Protein 2PN5 (pdb70)

Foldseek 3Di:
DKKWWFQEDEQFDKTKIKDAAQDPPDQKWWKWKFKDVHPDTDIDTDIGGHLWMDIDIDTHHNPDDFDWIKIWIATDDPDGDTDMGTHGYDDDQKAKAKDWQFQEAEQFAKIKMKMAIAGLLQWADPPDFFKWKFKADPVRDTQDIDGGFGDDRRMGIDMDGHHNDFHFDKMKIFIADPNHTRDIDIGGYDYLQQQDKDKDKDFPDAAAQVQQKTKIKIFIARLVGAAFWFKKWKWKDDVVVRDIWIDIDIAGRMDMDMTGHDPDDDPDQKDWIKMKIWTQTDFVRDIDIDIDTGMHGNDQKDWDKAWPFQAAQQADKTKIKIAIDGPVRAADWFQWWKKDWVLQRDIDTGTQHPRNIDIDIDGHHNPRAKTWIWTADPSGDIDIDIHGHADQQARKAKEKDFDDAFADFDKTKIKIFISWQFQWKKKFKDGSRGTPDMTIGGHPSHRIDIDIDTHYPSCPQWMKMKMWDATPQEIHIYIDIRHHPVLAFAKDKDWPPDADAAQAKTKIKMFTDAFKKKWKFKDFVSSCVVDVVDDDSVVVLVLSVFADDPDFDDVQRGNRMDMDDDPRYHYDGPDTDRRDMDGQHDPRMDMDMGHHHRDWTKMWMFMWIHDNRSHIGGYDGTDIHTYHAQKEKAWDDAQAAAAPWKFKTKMKIAGADPFKFKKKKKWACPPLFKDQFQDDSVDGIDIDIDIHGHRGIDMDITIIGTDDAAKDWGWMKMDTDVRPHIYIDTDTHGYDFQDPWAKAKFKFKDFFDDWDKDKDKDFDPVEDDPDFPFWFKKKWKAQDLCQLCLVCQPPFAPDDQQWLQSLCSQAQSLLLQQVLCVLVVFPPVVSNVSSLVSNSSSVSVNCLQQEPQLAGGGHSYWKHWLLSLLVVLLSLVSCCVRDVSRDPVSSVSSVVSSLVQADPQLAHATITFFQDCVQRPPPLPRLNVLLSSLLSQLVDPVSCVVPVVSNVSSLNNCVVSVVRPPALNSLLSNLLSCLSVVPPCNVVSLVSSQVQWDADPVQLAIWHDDLQTLLSLLSSLSSCLSVVVLVNSVNSLSVLQRQPGPSSAHNARSSRSSSSSSNSSSCSPRKDPWDFKKKWKDFDHDIDIDTDGGSSDRNDTDMGTDGSGGMIMIMMTTRTMMMIMMMIGTNDDADWDADQKDKDWDWDDDVRLFKTKIKIKMAGRADDPRFKFRKKKKKWAAWTQKAFRSDFKAPWDDPWDFSDWDADSRRGMIMTITRIGGGPITIIIGMIGRHIDMAPIRWTKMKMARRSNRVGITMDIDDGDGDDPQVRDDPPSRHDPYD

Solvent-accessible surface area: 59243 Å² total; per-residue (Å²): 0,2,0,0,0,1,27,49,3,50,35,104,64,87,7,5,0,0,0,0,1,29,15,78,147,83,78,84,3,31,1,37,0,77,1,75,138,121,68,12,123,55,66,82,179,12,48,1,163,111,47,103,27,110,74,7,73,3,114,7,48,136,120,11,76,64,38,126,16,81,0,16,0,36,16,71,195,79,34,112,14,108,32,77,1,106,6,73,37,48,67,97,59,28,41,16,12,6,1,13,7,19,37,40,2,64,30,54,26,49,0,29,0,0,0,0,0,0,22,50,64,24,53,21,12,103,233,29,160,38,4,79,0,15,0,53,4,39,100,164,16,15,6,50,78,36,68,97,3,144,28,160,18,2,6,24,69,24,62,7,79,1,0,90,74,10,17,78,25,79,0,44,0,14,0,57,10,163,64,99,102,36,22,58,36,43,5,58,0,87,82,133,63,72,34,59,6,58,4,87,18,97,46,60,82,56,5,23,26,134,74,56,7,1,52,0,8,0,40,0,37,51,63,127,41,73,29,2,48,2,65,0,113,1,31,0,47,14,95,131,87,190,80,106,37,143,93,113,37,64,1,57,2,39,2,60,13,62,3,163,16,131,132,21,75,10,143,59,59,100,59,79,1,34,1,66,0,24,0,44,3,71,39,24,97,44,72,31,80,89,117,39,114,4,25,1,36,69,32,46,21,105,15,90,15,80,67,95,14,82,39,1,44,39,35,75,60,3,125,10,12,0,48,0,17,64,36,91,41,72,66,0,124,49,28,64,9,76,0,59,0,84,65,48,229,55,107,38,101,54,71,3,58,105,89,0,34,8,157,8,114,1,89,0,66,136,64,18,117,60,0,19,0,58,0,59,11,165,78,49,16,109,34,106,57,76,1,81,66,20,92,47,80,104,32,4,38,4,79,19,72,82,95,25,92,6,100,94,106,116,76,0,83,0,47,0,14,2,26,49,134,6,98,28,0,0,18,1,2,5,4,75,36,23,2,33,52,11,10,32,42,145,5,134,131,79,34,121,62,72,1,87,19,103,6,51,124,116,5,28,18,38,1,24,0,0,0,1,4,32,4,53,92,14,0,2,35,40,72,24,69,0,44,0,98,63,44,28,6,97,12,78,8,53,34,46,180,139,139,15,94,19,45,160,120,9,74,0,37,6,49,11,43,72,54,0,11,0,1,0,2,9,23,30,89,63,50,21,121,137,30,124,142,112,98,43,16,31,122,43,0,22,68,37,42,83,20,93,198,204,142,117,130,50,5,13,102,20,13,2,2,4,9,59,6,38,122,107,20,102,80,56,98,152,148,42,23,3,31,87,77,28,44,0,13,240,102,14,44,102,150,38,104,35,94,0,39,100,43,61,25,32,14,49,0,2,0,1,0,0,8,77,107,77,0,2,0,28,5,207,142,15,28,90,22,82,0,74,21,42,7,52,7,24,20,60,31,6,62,9,0,8,80,38,0,0,0,16,1,38,0,10,0,13,0,27,52,83,44,98,68,108,0,61,0,22,3,69,11,23,73,69,25,4,45,1,8,59,102,85,74,114,45,134,43,10,72,20,66,49,50,0,37,43,91,38,2,15,42,12,21,1,5,0,46,6,65,99,79,37,111,3,19,1,89,0,105,2,25,15,51,186,38,142,45,89,30,52,23,101,80,58,0,81,7,57,29,47,13,107,35,126,33,88,8,37,3,108,19,6,36,9,102,105,134,111,139,82,81,8,94,28,81,1,74,111,32,145,153,90,90,6,78,73,18,132,11,40,0,26,1,7,4,22,4,2,12,13,0,8,118,26,4,70,99,5,27,51,33,13,25,8,0,0,0,0,7,0,7,80,0,12,0,1,8,11,0,0,39,17,8,137,73,78,44,9,162,32,107,126,5,42,77,58,0,26,66,37,0,82,37,3,2,7,9,0,2,18,0,52,17,133,67,0,0,0,0,6,12,91,112,40,112,3,3,1,2,0,0,0,13,0,0,10,12,0,21,28,0,66,151,49,6,102,10,10,25,59,68,17,2,77,95,0,7,84,34,2,27,91,84,18,74,204,62,0,60,0,51,89,17,30,31,46,2,1,54,44,0,4,17,53,158,74,66,4,5,4,2,0,0,9,0,0,4,5,2,11,69,14,109,94,2,94,79,112,24,63,127,7,12,130,61,0,10,71,16,0,37,107,39,18,67,66,6,108,38,9,1,2,0,0,0,1,0,7,0,0,16,50,52,49,26,138,51,76,135,94,0,6,78,51,0,49,119,62,22,101,93,42,77,144,128,96,15,60,39,0,103,27,99,11,39,22,3,0,0,0,0,0,0,4,0,2,8,87,38,125,73,62,116,89,0,79,28,0,0,36,22,0,0,46,54,8,43,28,14,0,0,0,61,12,0,3,24,0,7,4,0,2,34,0,0,3,78,0,8,47,125,25,40,26,93,187,12,72,8,54,0,46,0,109,33,185,195,55,47,103,136,20,143,2,112,44,95,102,14,11,97,80,99,48,79,20,80,2,117,123,24,155,152,6,66,0,44,3,16,8,39,0,9,0,0,2,0,2,4,0,65,24,39,50,91,23,86,72,104,80,57,33,0,68,0,68,35,100,106,46,158,42,78,46,101,84,48,8,58,0,60,0,25,1,4,2,76,33,96,149,119,43,135,88,1,13,0,0,0,0,22,0,13,6,3,6,6,2,35,10,27,136,117,5,24,42,94,78,44,186,113,17,67,35,60,54,62,46,62,49,90,42,11,18,2,0,0,0,0,3,25,20,0,2,56,38,128,0,12,0,0,0,19,0,35,19,51,24,86,0,0,80,8,71,30,0,20,0,22,0,22,1,2,23,37,71,112,25,30,0,25,44,52,14,85,19,108,132,15,79,19,64,106,4,17,66,173,145,10,44,32,109,134,44,126

Sequence (1283 aa):
LLVVGPKFIRANQEYTLVISNFNSQLSKVDLLLKLELSVLNVTKMVDVRRNMNRMINFNMPEDLTAGNYKITIDGQRGFSFHKEAELVYLSKSISGLIQVDKPVFKPGDTVNFRVIVLDTELKPPARVKSVYVTIRDPQRNVIRKWSTAKLYAGVFESDLQIAPTPMMLGVWNISVEVEGEELVSKTFEVKEYVLSTFDDVQVMMPSVIPLEEHQAVNLTIEANYHFGKPVQGVAKVELYLDDDKLKLKKELTVYGKGQVELRFDNFAMDADQQDVPVKVSFVEQYTNRTVVKQSQITVYRYAYRVELIKESPQFRPGLPFKCALQFTHHDGTPAKGISGKVEVSDVRFETTTTSDNDGLIKLELQPSEGTEQLSIHFNAVDGFFFYEDVNKVETVTDAYIKLELKSPIKRNKLMRFMVTCTERMTFFVYYVMSKGNIIDAGFMRPNKQPKYLLQLNATEKMIPRAKILIATVAGRTVVYDFADLAFQELRNNFDLSIDEQEIKPGRQIELSMSGRPGAYVGLAAYDKALLLFNKNHDLFWEDIGQVFDGFHENEFDIFHSLGLFARTLDDILFDSQESWLWKNVSIGRSGSRKLIEVVPDTTTSWYLTGFSIDPVYGLGIIKKPIQFTTVQPFYIVENLPYSIKRGEAVVLQQFTLFNNLGAEYIADVTLYNVANQTEFVGRPNTDLSYTKSVSVPPKVGVPISFLIKARKLGEMAVRVKASIMLGHETDALEKVIRVMPESLVQPRMDTRFFCFDDHKNQTFPINLDINKKADSGSTKIEFRLNPNLLTTVIKNLDHHLLGVPTGCGEQNMVKFVPNILVLDYLHAIGSKEQHLIDKATNLLRQGYQNQMRYRQTDGSFGLWETTNGSVFLTAFVGTSMQTAVKYISDIDAAMVEKALDWLASKQHFSGRFDKAGAEYHKEMQGGLRNGVALTSYVLMALLENDIAKAKHAEVIQKGMTYLSNQFGSINNAYDLSIATYAMMLNGHTMKEEALNKLIDMSFIDADKNERFWNTTNPIETTAYALLSFVMAEKYTDGIPVMNWLVNQRYVTGSFPSTQDTFVGLKALTKMAEKISPSRNDYTVQLKYKKSAKYFKINSEQIDVENFVDIPEDTKKLEINVGGIGFGLLEVVYQFNLNLVNFENRFQLDLEKQNTGSDYELRLKVCASYIPQLTDRRSNMALIEEVTLPSGYVVDRNPISEQTKVNPIQKTEIRYGGTSVVLYYDNMGSERRNCFTLTAYRRFKVALKRPAYVVVYDYYNTNLNAIKVYEVDKQNLCEICDEEDCPAECG

B-factor: mean 62.61, std 23.24, range [21.67, 152.73]

Nearest PDB structures (foldseek):
  2pn5-assembly1_A  TM=1.001E+00  e=0.000E+00  Anopheles gambiae
  4d94-assembly1_A  TM=1.000E+00  e=0.000E+00  Anopheles gambiae
  4lnv-assembly3_C  TM=9.456E-01  e=0.000E+00  Anopheles gambiae
  4lnv-assembly2_B  TM=9.441E-01  e=0.000E+00  Anopheles gambiae
  3cu7-assembly2_B  TM=6.531E-01  e=2.022E-69  Homo sapiens

InterPro domains:
  IPR001599 Alpha-2-macroglobulin [PF00207] (632-722)
  IPR001599 Alpha-2-macroglobulin [SM01360] (632-723)
  IPR002890 Macroglobulin domain [PF01835] (124-216)
  IPR008930 Terpenoid cyclases/protein prenyltransferase alpha-alpha toroid [SSF48239] (844-1126)
  IPR009048 Alpha-macroglobulin, receptor-binding [PF07677] (1228-1319)
  IPR009048 Alpha-macroglobulin, receptor-binding [SM01361] (1229-1318)
  IPR011625 Alpha-2-macroglobulin, bait region domain [PF07703] (439-556)
  IPR011625 Alpha-2-macroglobulin, bait region domain [SM01359] (425-557)
  IPR011626 Alpha-macroglobulin-like, TED domain [PF07678] (843-1121)
  IPR013783 Immunoglobulin-like fold [G3DSA:2.60.40.10] (327-418)
  IPR013783 Immunoglobulin-like fold [G3DSA:2.60.40.10] (686-791)
  IPR019742 Alpha-2-macroglobulin, conserved site [PS00477] (856-864)
  IPR036595 Alpha-macroglobulin, receptor-binding domain superfamily [G3DSA:2.60.40.690] (1194-1338)
  IPR036595 Alpha-macroglobulin, receptor-binding domain superfamily [SSF49410] (1196-1324)
  IPR040839 Macroglobulin domain MG4 [PF17789] (332-406)
  IPR041555 Macroglobulin domain MG3 [PF17791] (218-293)
  IPR041813 Alpha-2-macroglobulin, TED domain [cd02897] (845-1121)
  IPR047565 Alpha-macroglobulin-like, thiol-ester bond-forming region [SM01419] (848-877)
  IPR049135 TEP1, second CUB domain [PF21412] (1127-1186)
  IPR050473 Alpha-2-macroglobulin/Complement system [PTHR11412] (20-1335)

GO terms:
  GO:0005576 extracellular region (C, IDA)
  GO:0140546 defense response to symbiont (P, IDA)
  GO:0048023 positive regulation of melanin biosynthetic process (P, IDA)
  GO:0005515 protein binding (F, IPI)

Structure (mmCIF, N/CA/C/O backbone):
data_2PN5
#
_entry.id   2PN5
#
_cell.length_a   150.515
_cell.length_b   150.515
_cell.length_c   226.315
_cell.angle_alpha   90.00
_cell.angle_beta   90.00
_cell.angle_gamma   90.00
#
_symmetry.space_group_name_H-M   'P 43 21 2'
#
loop_
_entity.id
_entity.type
_entity.pdbx_description
1 polymer 'Thioester-containing protein I'
2 branched 2-acetamido-2-deoxy-beta-D-glucopyranose-(1-4)-2-acetamido-2-deoxy-beta-D-glucopyranose
3 non-polymer 2-acetamido-2-deoxy-beta-D-glucopyranose
4 non-polymer 'SODIUM ION'
5 water water
#
loop_
_atom_site.group_PDB
_atom_site.id
_atom_site.type_symbol
_atom_site.label_atom_id
_atom_site.label_alt_id
_atom_site.label_comp_id
_atom_site.label_asym_id
_atom_site.label_entity_id
_atom_site.label_seq_id
_atom_site.pdbx_PDB_ins_code
_atom_site.Cartn_x
_atom_site.Cartn_y
_atom_site.Cartn_z
_atom_site.occupancy
_atom_site.B_iso_or_equiv
_atom_site.auth_seq_id
_atom_site.auth_comp_id
_atom_site.auth_asym_id
_atom_site.auth_atom_id
_atom_site.pdbx_PDB_model_num
ATOM 1 N N . LEU A 1 1 ? 39.732 84.365 141.075 1.00 75.76 1 LEU A N 1
ATOM 2 C CA . LEU A 1 1 ? 40.214 82.957 140.993 1.00 75.41 1 LEU A CA 1
ATOM 3 C C . LEU A 1 1 ? 41.746 82.913 140.978 1.00 73.27 1 LEU A C 1
ATOM 4 O O . LEU A 1 1 ? 42.390 83.776 140.381 1.00 73.15 1 LEU A O 1
ATOM 9 N N . LEU A 1 2 ? 42.322 81.925 141.662 1.00 71.90 2 LEU A N 1
ATOM 10 C CA . LEU A 1 2 ? 43.775 81.730 141.674 1.00 70.04 2 LEU A CA 1
ATOM 11 C C . LEU A 1 2 ? 44.131 80.288 141.326 1.00 70.27 2 LEU A C 1
ATOM 12 O O . LEU A 1 2 ? 43.772 79.355 142.048 1.00 70.36 2 LEU A O 1
ATOM 17 N N . VAL A 1 3 ? 44.839 80.122 140.214 1.00 70.53 3 VAL A N 1
ATOM 18 C CA . VAL A 1 3 ? 45.175 78.800 139.701 1.00 71.23 3 VAL A CA 1
ATOM 19 C C . VAL A 1 3 ? 46.670 78.596 139.830 1.00 69.17 3 VAL A C 1
ATOM 20 O O . VAL A 1 3 ? 47.455 79.389 139.313 1.00 68.41 3 VAL A O 1
ATOM 24 N N . VAL A 1 4 ? 47.060 77.531 140.520 1.00 68.45 4 VAL A N 1
ATOM 25 C CA . VAL A 1 4 ? 48.470 77.227 140.717 1.00 66.65 4 VAL A CA 1
ATOM 26 C C . VAL A 1 4 ? 48.727 75.748 140.460 1.00 68.06 4 VAL A C 1
ATOM 27 O O . VAL A 1 4 ? 48.128 74.886 141.108 1.00 68.87 4 VAL A O 1
ATOM 31 N N . GLY A 1 5 ? 49.605 75.468 139.501 1.00 68.66 5 GLY A N 1
ATOM 32 C CA . GLY A 1 5 ? 50.115 74.119 139.275 1.00 70.21 5 GLY A CA 1
ATOM 33 C C . GLY A 1 5 ? 51.613 74.132 138.999 1.00 69.58 5 GLY A C 1
ATOM 34 O O . GLY A 1 5 ? 52.186 75.199 138.758 1.00 67.91 5 GLY A O 1
ATOM 35 N N . PRO A 1 6 ? 52.260 72.947 139.031 1.00 70.60 6 PRO A N 1
ATOM 36 C CA . PRO A 1 6 ? 53.676 72.827 138.666 1.00 70.35 6 PRO A CA 1
ATOM 37 C C . PRO A 1 6 ? 53.910 73.194 137.198 1.00 72.55 6 PRO A C 1
ATOM 38 O O . PRO A 1 6 ? 52.982 73.122 136.387 1.00 74.77 6 PRO A O 1
ATOM 42 N N . LYS A 1 7 ? 55.134 73.594 136.863 1.00 72.33 7 LYS A N 1
ATOM 43 C CA . LYS A 1 7 ? 55.446 73.982 135.490 1.00 74.72 7 LYS A CA 1
ATOM 44 C C . LYS A 1 7 ? 56.128 72.851 134.730 1.00 76.65 7 LYS A C 1
ATOM 45 O O . LYS A 1 7 ? 56.168 72.844 133.498 1.00 78.40 7 LYS A O 1
ATOM 51 N N . PHE A 1 8 ? 56.651 71.888 135.477 1.00 76.86 8 PHE A N 1
ATOM 52 C CA . PHE A 1 8 ? 57.460 70.832 134.896 1.00 78.80 8 PHE A CA 1
ATOM 53 C C . PHE A 1 8 ? 56.748 69.479 134.965 1.00 81.37 8 PHE A C 1
ATOM 54 O O . PHE A 1 8 ? 56.161 69.122 135.993 1.00 81.21 8 PHE A O 1
ATOM 62 N N . ILE A 1 9 ? 56.798 68.747 133.853 1.00 84.15 9 ILE A N 1
ATOM 63 C CA . ILE A 1 9 ? 56.056 67.500 133.686 1.00 87.35 9 ILE A CA 1
ATOM 64 C C . ILE A 1 9 ? 56.986 66.299 133.510 1.00 88.54 9 ILE A C 1
ATOM 65 O O . ILE A 1 9 ? 58.012 66.401 132.834 1.00 88.19 9 ILE A O 1
ATOM 70 N N . ARG A 1 10 ? 56.616 65.173 134.126 1.00 90.26 10 ARG A N 1
ATOM 71 C CA . ARG A 1 10 ? 57.368 63.917 133.996 1.00 92.09 10 ARG A CA 1
ATOM 72 C C . ARG A 1 10 ? 56.530 62.715 133.532 1.00 96.20 10 ARG A C 1
ATOM 73 O O . ARG A 1 10 ? 55.315 62.816 133.365 1.00 97.80 10 ARG A O 1
ATOM 81 N N . ALA A 1 11 ? 57.204 61.582 133.336 1.00 98.20 11 ALA A N 1
ATOM 82 C CA . ALA A 1 11 ? 56.613 60.390 132.722 1.00 102.59 11 ALA A CA 1
ATOM 83 C C . ALA A 1 11 ? 55.563 59.671 133.574 1.00 104.51 11 ALA A C 1
ATOM 84 O O . ALA A 1 11 ? 54.608 59.109 133.032 1.00 107.96 11 ALA A O 1
ATOM 86 N N . ASN A 1 12 ? 55.735 59.676 134.894 1.00 102.57 12 ASN A N 1
ATOM 87 C CA . ASN A 1 12 ? 54.810 58.949 135.770 1.00 104.38 12 ASN A CA 1
ATOM 88 C C . ASN A 1 12 ? 54.213 59.756 136.912 1.00 101.98 12 ASN A C 1
ATOM 89 O O . ASN A 1 12 ? 53.113 59.446 137.375 1.00 103.67 12 ASN A O 1
ATOM 94 N N . GLN A 1 13 ? 54.937 60.782 137.361 1.00 98.25 13 GLN A N 1
ATOM 95 C CA . GLN A 1 13 ? 54.492 61.632 138.467 1.00 95.78 13 GLN A CA 1
ATOM 96 C C . GLN A 1 13 ? 53.062 62.138 138.269 1.00 96.36 13 GLN A C 1
ATOM 97 O O . GLN A 1 13 ? 52.675 62.514 137.159 1.00 97.43 13 GLN A O 1
ATOM 103 N N . GLU A 1 14 ? 52.281 62.125 139.349 1.00 95.62 14 GLU A N 1
ATOM 104 C CA . GLU A 1 14 ? 50.952 62.730 139.343 1.00 95.63 14 GLU A CA 1
ATOM 105 C C . GLU A 1 14 ? 51.054 64.252 139.317 1.00 92.02 14 GLU A C 1
ATOM 106 O O . GLU A 1 14 ? 51.741 64.855 140.148 1.00 89.19 14 GLU A O 1
ATOM 112 N N . TYR A 1 15 ? 50.392 64.862 138.337 1.00 92.04 15 TYR A N 1
ATOM 113 C CA . TYR A 1 15 ? 50.376 66.314 138.208 1.00 88.78 15 TYR A CA 1
ATOM 114 C C . TYR A 1 15 ? 49.169 66.871 138.946 1.00 88.04 15 TYR A C 1
ATOM 115 O O . TYR A 1 15 ? 48.024 66.575 138.597 1.00 90.48 15 TYR A O 1
ATOM 124 N N . THR A 1 16 ? 49.434 67.678 139.967 1.00 84.50 16 THR A N 1
ATOM 125 C CA . THR A 1 16 ? 48.373 68.212 140.808 1.00 83.56 16 THR A CA 1
ATOM 126 C C . THR A 1 16 ? 48.166 69.705 140.591 1.00 81.41 16 THR A C 1
ATOM 127 O O . THR A 1 16 ? 49.007 70.519 140.971 1.00 78.79 16 THR A O 1
ATOM 131 N N . LEU A 1 17 ? 47.039 70.053 139.982 1.00 82.44 17 LEU A N 1
ATOM 132 C CA . LEU A 1 17 ? 46.642 71.445 139.864 1.00 80.83 17 LEU A CA 1
ATOM 133 C C . LEU A 1 17 ? 45.808 71.843 141.066 1.00 79.93 17 LEU A C 1
ATOM 134 O O . LEU A 1 17 ? 45.016 71.052 141.578 1.00 81.27 17 LEU A O 1
ATOM 139 N N . VAL A 1 18 ? 46.002 73.075 141.519 1.00 77.57 18 VAL A N 1
ATOM 140 C CA . VAL A 1 18 ? 45.185 73.637 142.586 1.00 76.73 18 VAL A CA 1
ATOM 141 C C . VAL A 1 18 ? 44.517 74.909 142.073 1.00 77.17 18 VAL A C 1
ATOM 142 O O . VAL A 1 18 ? 45.177 75.800 141.521 1.00 76.23 18 VAL A O 1
ATOM 146 N N . ILE A 1 19 ? 43.202 74.966 142.237 1.00 78.79 19 ILE A N 1
ATOM 147 C CA . ILE A 1 19 ? 42.418 76.136 141.876 1.00 79.56 19 ILE A CA 1
ATOM 148 C C . ILE A 1 19 ? 41.769 76.654 143.151 1.00 78.90 19 ILE A C 1
ATOM 149 O O . ILE A 1 19 ? 41.120 75.892 143.858 1.00 79.65 19 ILE A O 1
ATOM 154 N N . SER A 1 20 ? 41.948 77.939 143.447 1.00 77.75 20 SER A N 1
ATOM 155 C CA . SER A 1 20 ? 41.356 78.537 144.642 1.00 77.41 20 SER A CA 1
ATOM 156 C C . SER A 1 20 ? 40.325 79.591 144.270 1.00 79.00 20 SER A C 1
ATOM 157 O O . SER A 1 20 ? 40.629 80.533 143.539 1.00 78.83 20 SER A O 1
ATOM 160 N N . ASN A 1 21 ? 39.104 79.415 144.774 1.00 80.91 21 ASN A N 1
ATOM 161 C CA . ASN A 1 21 ? 37.995 80.322 144.480 1.00 82.87 21 ASN A CA 1
ATOM 162 C C . ASN A 1 21 ? 37.683 81.230 145.658 1.00 82.15 21 ASN A C 1
ATOM 163 O O . ASN A 1 21 ? 37.085 80.806 146.645 1.00 82.50 21 ASN A O 1
ATOM 168 N N . PHE A 1 22 ? 38.095 82.485 145.540 1.00 81.86 22 PHE A N 1
ATOM 169 C CA . PHE A 1 22 ? 37.897 83.474 146.591 1.00 81.65 22 PHE A CA 1
ATOM 170 C C . PHE A 1 22 ? 36.888 84.524 146.156 1.00 84.12 22 PHE A C 1
ATOM 171 O O . PHE A 1 22 ? 36.689 85.526 146.846 1.00 83.65 22 PHE A O 1
ATOM 179 N N . ASN A 1 23 ? 36.268 84.291 145.000 1.00 87.34 23 ASN A N 1
ATOM 180 C CA . ASN A 1 23 ? 35.203 85.150 144.482 1.00 90.50 23 ASN A CA 1
ATOM 181 C C . ASN A 1 23 ? 33.917 85.001 145.277 1.00 92.26 23 ASN A C 1
ATOM 182 O O . ASN A 1 23 ? 33.424 83.888 145.460 1.00 93.17 23 ASN A O 1
ATOM 187 N N . SER A 1 24 ? 33.379 86.128 145.734 1.00 93.36 24 SER A N 1
ATOM 188 C CA . SER A 1 24 ? 32.200 86.138 146.605 1.00 95.23 24 SER A CA 1
ATOM 189 C C . SER A 1 24 ? 30.877 86.409 145.870 1.00 98.52 24 SER A C 1
ATOM 190 O O . SER A 1 24 ? 29.809 86.417 146.489 1.00 99.80 24 SER A O 1
ATOM 193 N N . GLN A 1 25 ? 30.950 86.617 144.555 1.00 100.37 25 GLN A N 1
ATOM 194 C CA . GLN A 1 25 ? 29.754 86.873 143.750 1.00 103.98 25 GLN A CA 1
ATOM 195 C C . GLN A 1 25 ? 28.892 85.612 143.666 1.00 105.99 25 GLN A C 1
ATOM 196 O O . GLN A 1 25 ? 27.835 85.531 144.302 1.00 107.30 25 GLN A O 1
ATOM 202 N N . LEU A 1 26 ? 29.362 84.628 142.899 1.00 106.42 26 LEU A N 1
ATOM 203 C CA . LEU A 1 26 ? 28.661 83.355 142.729 1.00 108.40 26 LEU A CA 1
ATOM 204 C C . LEU A 1 26 ? 28.810 82.437 143.944 1.00 106.71 26 LEU A C 1
ATOM 205 O O . LEU A 1 26 ? 29.608 82.707 144.852 1.00 103.86 26 LEU A O 1
ATOM 210 N N . SER A 1 27 ? 28.028 81.359 143.953 1.00 108.63 27 SER A N 1
ATOM 211 C CA . SER A 1 27 ? 28.131 80.327 144.984 1.00 107.54 27 SER A CA 1
ATOM 212 C C . SER A 1 27 ? 29.087 79.215 144.552 1.00 106.72 27 SER A C 1
ATOM 213 O O . SER A 1 27 ? 29.653 78.512 145.393 1.00 105.00 27 SER A O 1
ATOM 216 N N . LYS A 1 28 ? 29.243 79.059 143.239 1.00 108.00 28 LYS A N 1
ATOM 217 C CA . LYS A 1 28 ? 30.193 78.111 142.662 1.00 107.46 28 LYS A CA 1
ATOM 218 C C . LYS A 1 28 ? 30.678 78.617 141.305 1.00 107.96 28 LYS A C 1
ATOM 219 O O . LYS A 1 28 ? 30.024 79.457 140.686 1.00 109.85 28 LYS A O 1
ATOM 225 N N . VAL A 1 29 ? 31.828 78.116 140.860 1.00 106.41 29 VAL A N 1
ATOM 226 C CA . VAL A 1 29 ? 32.367 78.444 139.539 1.00 106.92 29 VAL A CA 1
ATOM 227 C C . VAL A 1 29 ? 32.601 77.152 138.751 1.00 108.59 29 VAL A C 1
ATOM 228 O O . VAL A 1 29 ? 33.039 76.143 139.312 1.00 107.65 29 VAL A O 1
ATOM 232 N N . ASP A 1 30 ? 32.286 77.189 137.457 1.00 111.19 30 ASP A N 1
ATOM 233 C CA . ASP A 1 30 ? 32.455 76.042 136.570 1.00 113.30 30 ASP A CA 1
ATOM 234 C C . ASP A 1 30 ? 33.624 76.266 135.619 1.00 112.23 30 ASP A C 1
ATOM 235 O O . ASP A 1 30 ? 33.793 77.362 135.085 1.00 112.01 30 ASP A O 1
ATOM 240 N N . LEU A 1 31 ? 34.433 75.229 135.415 1.00 111.72 31 LEU A N 1
ATOM 241 C CA . LEU A 1 31 ? 35.669 75.363 134.644 1.00 110.35 31 LEU A CA 1
ATOM 242 C C . LEU A 1 31 ? 35.944 74.186 133.713 1.00 112.78 31 LEU A C 1
ATOM 243 O O . LEU A 1 31 ? 35.633 73.036 134.029 1.00 114.02 31 LEU A O 1
ATOM 248 N N . LEU A 1 32 ? 36.531 74.498 132.561 1.00 113.63 32 LEU A N 1
ATOM 249 C CA . LEU A 1 32 ? 37.006 73.498 131.614 1.00 115.76 32 LEU A CA 1
ATOM 250 C C . LEU A 1 32 ? 38.525 73.472 131.690 1.00 112.67 32 LEU A C 1
ATOM 251 O O . LEU A 1 32 ? 39.170 74.522 131.677 1.00 110.23 32 LEU A O 1
ATOM 256 N N . LEU A 1 33 ? 39.091 72.272 131.776 1.00 113.03 33 LEU A N 1
ATOM 257 C CA . LEU A 1 33 ? 40.530 72.117 131.979 1.00 110.43 33 LEU A CA 1
ATOM 258 C C . LEU A 1 33 ? 41.195 71.284 130.884 1.00 112.79 33 LEU A C 1
ATOM 259 O O . LEU A 1 33 ? 41.344 70.068 131.020 1.00 114.03 33 LEU A O 1
ATOM 264 N N . LYS A 1 34 ? 41.590 71.944 129.799 1.00 113.88 34 LYS A N 1
ATOM 265 C CA . LYS A 1 34 ? 42.311 71.282 128.717 1.00 115.96 34 LYS A CA 1
ATOM 266 C C . LYS A 1 34 ? 43.791 71.146 129.062 1.00 112.73 34 LYS A C 1
ATOM 267 O O . LYS A 1 34 ? 44.428 72.115 129.477 1.00 109.62 34 LYS A O 1
ATOM 273 N N . LEU A 1 35 ? 44.326 69.939 128.897 1.00 113.81 35 LEU A N 1
ATOM 274 C CA . LEU A 1 35 ? 45.754 69.686 129.094 1.00 111.26 35 LEU A CA 1
ATOM 275 C C . LEU A 1 35 ? 46.306 68.969 127.862 1.00 114.06 35 LEU A C 1
ATOM 276 O O . LEU A 1 35 ? 46.064 67.773 127.666 1.00 116.68 35 LEU A O 1
ATOM 281 N N . GLU A 1 36 ? 47.041 69.711 127.035 1.00 113.72 36 GLU A N 1
ATOM 282 C CA . GLU A 1 36 ? 47.454 69.226 125.716 1.00 116.78 36 GLU A CA 1
ATOM 283 C C . GLU A 1 36 ? 48.951 69.395 125.491 1.00 114.47 36 GLU A C 1
ATOM 284 O O . GLU A 1 36 ? 49.764 68.866 126.247 1.00 112.12 36 GLU A O 1
ATOM 290 N N . LEU A 1 43 ? 53.429 68.457 120.507 1.00 132.12 43 LEU A N 1
ATOM 291 C CA . LEU A 1 43 ? 52.901 67.325 119.748 1.00 136.54 43 LEU A CA 1
ATOM 292 C C . LEU A 1 43 ? 51.618 66.771 120.384 1.00 137.83 43 LEU A C 1
ATOM 293 O O . LEU A 1 43 ? 51.333 67.033 121.559 1.00 134.79 43 LEU A O 1
ATOM 298 N N . SER A 1 44 ? 50.852 66.008 119.602 1.00 142.45 44 SER A N 1
ATOM 299 C CA . SER A 1 44 ? 49.538 65.498 120.030 1.00 144.49 44 SER A CA 1
ATOM 300 C C . SER A 1 44 ? 49.604 64.142 120.751 1.00 144.72 44 SER A C 1
ATOM 301 O O . SER A 1 44 ? 49.020 63.150 120.297 1.00 148.78 44 SER A O 1
ATOM 304 N N . VAL A 1 45 ? 50.305 64.121 121.886 1.00 140.44 45 VAL A N 1
ATOM 305 C CA . VAL A 1 45 ? 50.516 62.896 122.672 1.00 140.16 45 VAL A CA 1
ATOM 306 C C . VAL A 1 45 ? 49.620 62.847 123.923 1.00 138.53 45 VAL A C 1
ATOM 307 O O . VAL A 1 45 ? 49.183 61.770 124.341 1.00 140.48 45 VAL A O 1
ATOM 311 N N . LEU A 1 46 ? 49.352 64.012 124.509 1.00 135.03 46 LEU A N 1
ATOM 312 C CA . LEU A 1 46 ? 48.380 64.126 125.597 1.00 133.59 46 LEU A CA 1
ATOM 313 C C . LEU A 1 46 ? 47.103 64.819 125.145 1.00 135.36 46 LEU A C 1
ATOM 314 O O . LEU A 1 46 ? 47.150 65.792 124.392 1.00 135.41 46 LEU A O 1
ATOM 319 N N . ASN A 1 47 ? 45.966 64.316 125.619 1.00 136.81 47 ASN A N 1
ATOM 320 C CA . ASN A 1 47 ? 44.670 64.905 125.304 1.00 138.62 47 ASN A CA 1
ATOM 321 C C . ASN A 1 47 ? 43.660 64.657 126.419 1.00 138.09 47 ASN A C 1
ATOM 322 O O . ASN A 1 47 ? 42.661 63.962 126.228 1.00 141.82 47 ASN A O 1
ATOM 327 N N . VAL A 1 48 ? 43.932 65.237 127.586 1.00 133.48 48 VAL A N 1
ATOM 328 C CA . VAL A 1 48 ? 43.097 65.033 128.771 1.00 132.49 48 VAL A CA 1
ATOM 329 C C . VAL A 1 48 ? 42.320 66.303 129.138 1.00 130.67 48 VAL A C 1
ATOM 330 O O . VAL A 1 48 ? 42.899 67.387 129.258 1.00 127.40 48 VAL A O 1
ATOM 334 N N . THR A 1 49 ? 41.007 66.148 129.306 1.00 132.81 49 THR A N 1
ATOM 335 C CA . THR A 1 49 ? 40.111 67.247 129.671 1.00 131.60 49 THR A CA 1
ATOM 336 C C . THR A 1 49 ? 39.233 66.842 130.856 1.00 131.28 49 THR A C 1
ATOM 337 O O . THR A 1 49 ? 38.874 65.671 130.995 1.00 133.80 49 THR A O 1
ATOM 341 N N . LYS A 1 50 ? 38.894 67.812 131.704 1.00 128.27 50 LYS A N 1
ATOM 342 C CA . LYS A 1 50 ? 38.051 67.567 132.875 1.00 127.77 50 LYS A CA 1
ATOM 343 C C . LYS A 1 50 ? 37.075 68.711 133.155 1.00 127.13 50 LYS A C 1
ATOM 344 O O . LYS A 1 50 ? 37.484 69.851 133.383 1.00 124.03 50 LYS A O 1
ATOM 350 N N . MET A 1 51 ? 35.783 68.392 133.125 1.00 130.16 51 MET A N 1
ATOM 351 C CA . MET A 1 51 ? 34.730 69.332 133.511 1.00 129.89 51 MET A CA 1
ATOM 352 C C . MET A 1 51 ? 34.660 69.416 135.037 1.00 126.50 51 MET A C 1
ATOM 353 O O . MET A 1 51 ? 34.223 68.477 135.703 1.00 127.67 51 MET A O 1
ATOM 358 N N . VAL A 1 52 ? 35.100 70.544 135.587 1.00 122.37 52 VAL A N 1
ATOM 359 C CA . VAL A 1 52 ? 35.349 70.641 137.026 1.00 118.69 52 VAL A CA 1
ATOM 360 C C . VAL A 1 52 ? 34.582 71.754 137.737 1.00 117.21 52 VAL A C 1
ATOM 361 O O . VAL A 1 52 ? 34.366 72.833 137.184 1.00 117.03 52 VAL A O 1
ATOM 365 N N . ASP A 1 53 ? 34.188 71.463 138.975 1.00 116.14 53 ASP A N 1
ATOM 366 C CA . ASP A 1 53 ? 33.379 72.345 139.807 1.00 115.10 53 ASP A CA 1
ATOM 367 C C . ASP A 1 53 ? 34.192 72.836 141.012 1.00 110.86 53 ASP A C 1
ATOM 368 O O . ASP A 1 53 ? 34.836 72.036 141.695 1.00 109.70 53 ASP A O 1
ATOM 373 N N . VAL A 1 54 ? 34.172 74.147 141.262 1.00 108.68 54 VAL A N 1
ATOM 374 C CA . VAL A 1 54 ? 34.826 74.719 142.451 1.00 104.93 54 VAL A CA 1
ATOM 375 C C . VAL A 1 54 ? 33.900 75.683 143.197 1.00 104.58 54 VAL A C 1
ATOM 376 O O . VAL A 1 54 ? 33.450 76.688 142.644 1.00 105.03 54 VAL A O 1
ATOM 380 N N . ARG A 1 55 ? 33.635 75.367 144.461 1.00 103.82 55 ARG A N 1
ATOM 381 C CA . ARG A 1 55 ? 32.725 76.152 145.290 1.00 103.82 55 ARG A CA 1
ATOM 382 C C . ARG A 1 55 ? 33.400 77.392 145.862 1.00 100.66 55 ARG A C 1
ATOM 383 O O . ARG A 1 55 ? 34.626 77.448 145.955 1.00 98.34 55 ARG A O 1
ATOM 391 N N . ARG A 1 56 ? 32.592 78.383 146.237 1.00 100.82 56 ARG A N 1
ATOM 392 C CA . ARG A 1 56 ? 33.103 79.635 146.790 1.00 98.51 56 ARG A CA 1
ATOM 393 C C . ARG A 1 56 ? 33.781 79.410 148.139 1.00 95.84 56 ARG A C 1
ATOM 394 O O . ARG A 1 56 ? 33.422 78.495 148.881 1.00 96.30 56 ARG A O 1
ATOM 402 N N . ASN A 1 57 ? 34.775 80.244 148.432 1.00 93.18 57 ASN A N 1
ATOM 403 C CA . ASN A 1 57 ? 35.558 80.150 149.660 1.00 90.60 57 ASN A CA 1
ATOM 404 C C . ASN A 1 57 ? 36.162 78.764 149.889 1.00 90.26 57 ASN A C 1
ATOM 405 O O . ASN A 1 57 ? 36.233 78.288 151.026 1.00 89.86 57 ASN A O 1
ATOM 410 N N . MET A 1 58 ? 36.590 78.125 148.799 1.00 90.57 58 MET A N 1
ATOM 411 C CA . MET A 1 58 ? 37.222 76.804 148.843 1.00 90.50 58 MET A CA 1
ATOM 412 C C . MET A 1 58 ? 38.241 76.647 147.722 1.00 89.65 58 MET A C 1
ATOM 413 O O . MET A 1 58 ? 38.275 77.450 146.786 1.00 89.67 58 MET A O 1
ATOM 418 N N . ASN A 1 59 ? 39.070 75.611 147.820 1.00 88.88 59 ASN A N 1
ATOM 419 C CA . ASN A 1 59 ? 39.864 75.186 146.672 1.00 88.78 59 ASN A CA 1
ATOM 420 C C . ASN A 1 59 ? 39.730 73.709 146.320 1.00 90.68 59 ASN A C 1
ATOM 421 O O . ASN A 1 59 ? 39.579 72.859 147.197 1.00 91.29 59 ASN A O 1
ATOM 426 N N . ARG A 1 60 ? 39.750 73.421 145.025 1.00 92.03 60 ARG A N 1
ATOM 427 C CA . ARG A 1 60 ? 39.796 72.051 144.539 1.00 93.99 60 ARG A CA 1
ATOM 428 C C . ARG A 1 60 ? 41.214 71.661 144.165 1.00 92.35 60 ARG A C 1
ATOM 429 O O . ARG A 1 60 ? 42.017 72.502 143.763 1.00 90.52 60 ARG A O 1
ATOM 437 N N . MET A 1 61 ? 41.514 70.377 144.309 1.00 93.20 61 MET A N 1
ATOM 438 C CA . MET A 1 61 ? 42.775 69.819 143.857 1.00 92.20 61 MET A CA 1
ATOM 439 C C . MET A 1 61 ? 42.463 68.770 142.805 1.00 95.31 61 MET A C 1
ATOM 440 O O . MET A 1 61 ? 41.724 67.821 143.067 1.00 97.64 61 MET A O 1
ATOM 445 N N . ILE A 1 62 ? 43.009 68.959 141.608 1.00 95.59 62 ILE A N 1
ATOM 446 C CA . ILE A 1 62 ? 42.751 68.057 140.495 1.00 98.86 62 ILE A CA 1
ATOM 447 C C . ILE A 1 62 ? 44.015 67.299 140.114 1.00 98.66 62 ILE A C 1
ATOM 448 O O . ILE A 1 62 ? 45.018 67.903 139.731 1.00 96.62 62 ILE A O 1
ATOM 453 N N . ASN A 1 63 ? 43.957 65.973 140.222 1.00 101.17 63 ASN A N 1
ATOM 454 C CA . ASN A 1 63 ? 45.104 65.122 139.912 1.00 101.58 63 ASN A CA 1
ATOM 455 C C . ASN A 1 63 ? 45.112 64.627 138.471 1.00 104.54 63 ASN A C 1
ATOM 456 O O . ASN A 1 63 ? 44.062 64.318 137.901 1.00 107.65 63 ASN A O 1
ATOM 461 N N . PHE A 1 64 ? 46.310 64.559 137.896 1.00 103.74 64 PHE A N 1
ATOM 462 C CA . PHE A 1 64 ? 46.506 64.081 136.534 1.00 106.47 64 PHE A CA 1
ATOM 463 C C . PHE A 1 64 ? 47.561 62.983 136.504 1.00 107.21 64 PHE A C 1
ATOM 464 O O . PHE A 1 64 ? 48.681 63.183 136.976 1.00 104.53 64 PHE A O 1
ATOM 472 N N . ASN A 1 65 ? 47.196 61.828 135.954 1.00 111.25 65 ASN A N 1
ATOM 473 C CA . ASN A 1 65 ? 48.131 60.720 135.777 1.00 112.68 65 ASN A CA 1
ATOM 474 C C . ASN A 1 65 ? 48.852 60.842 134.441 1.00 113.47 65 ASN A C 1
ATOM 475 O O . ASN A 1 65 ? 48.236 60.705 133.382 1.00 116.61 65 ASN A O 1
ATOM 480 N N . MET A 1 66 ? 50.154 61.107 134.490 1.00 110.93 66 MET A N 1
ATOM 481 C CA . MET A 1 66 ? 50.954 61.215 133.276 1.00 111.60 66 MET A CA 1
ATOM 482 C C . MET A 1 66 ? 51.294 59.822 132.755 1.00 115.11 66 MET A C 1
ATOM 483 O O . MET A 1 66 ? 51.825 59.002 133.508 1.00 115.02 66 MET A O 1
ATOM 488 N N . PRO A 1 67 ? 50.983 59.549 131.467 1.00 118.57 67 PRO A N 1
ATOM 489 C CA . PRO A 1 67 ? 51.229 58.234 130.872 1.00 122.29 67 PRO A CA 1
ATOM 490 C C . PRO A 1 67 ? 52.720 57.985 130.689 1.00 120.90 67 PRO A C 1
ATOM 491 O O . PRO A 1 67 ? 53.465 58.909 130.350 1.00 118.15 67 PRO A O 1
ATOM 495 N N . GLU A 1 68 ? 53.140 56.744 130.914 1.00 122.95 68 GLU A N 1
ATOM 496 C CA . GLU A 1 68 ? 54.560 56.395 130.938 1.00 121.74 68 GLU A CA 1
ATOM 497 C C . GLU A 1 68 ? 55.307 56.788 129.657 1.00 121.80 68 GLU A C 1
ATOM 498 O O . GLU A 1 68 ? 56.420 57.314 129.727 1.00 118.75 68 GLU A O 1
ATOM 504 N N . ASP A 1 69 ? 54.690 56.536 128.501 1.00 125.37 69 ASP A N 1
ATOM 505 C CA . ASP A 1 69 ? 55.316 56.816 127.204 1.00 126.09 69 ASP A CA 1
ATOM 506 C C . ASP A 1 69 ? 55.142 58.273 126.755 1.00 123.70 69 ASP A C 1
ATOM 507 O O . ASP A 1 69 ? 54.466 58.563 125.765 1.00 126.16 69 ASP A O 1
ATOM 512 N N . LEU A 1 70 ? 55.760 59.183 127.503 1.00 119.06 70 LEU A N 1
ATOM 513 C CA . LEU A 1 70 ? 55.788 60.595 127.138 1.00 116.60 70 LEU A CA 1
ATOM 514 C C . LEU A 1 70 ? 57.145 60.974 126.577 1.00 114.74 70 LEU A C 1
ATOM 515 O O . LEU A 1 70 ? 58.166 60.868 127.262 1.00 112.11 70 LEU A O 1
ATOM 520 N N . THR A 1 71 ? 57.140 61.411 125.322 1.00 116.23 71 THR A N 1
ATOM 521 C CA . THR A 1 71 ? 58.339 61.910 124.652 1.00 114.76 71 THR A CA 1
ATOM 522 C C . THR A 1 71 ? 58.412 63.440 124.771 1.00 111.33 71 THR A C 1
ATOM 523 O O . THR A 1 71 ? 57.471 64.074 125.259 1.00 110.48 71 THR A O 1
ATOM 527 N N . ALA A 1 72 ? 59.533 64.022 124.346 1.00 109.27 72 ALA A N 1
ATOM 528 C CA . ALA A 1 72 ? 59.666 65.476 124.259 1.00 106.63 72 ALA A CA 1
ATOM 529 C C . ALA A 1 72 ? 58.642 66.056 123.282 1.00 109.02 72 ALA A C 1
ATOM 530 O O . ALA A 1 72 ? 58.246 65.392 122.318 1.00 112.79 72 ALA A O 1
ATOM 532 N N . GLY A 1 73 ? 58.207 67.288 123.536 1.00 106.92 73 GLY A N 1
ATOM 533 C CA . GLY A 1 73 ? 57.221 67.943 122.678 1.00 108.81 73 GLY A CA 1
ATOM 534 C C . GLY A 1 73 ? 56.771 69.288 123.203 1.00 106.13 73 GLY A C 1
ATOM 535 O O . GLY A 1 73 ? 57.501 69.951 123.943 1.00 102.67 73 GLY A O 1
ATOM 536 N N . ASN A 1 74 ? 55.569 69.693 122.804 1.00 107.85 74 ASN A N 1
ATOM 537 C CA . ASN A 1 74 ? 54.970 70.935 123.278 1.00 105.82 74 ASN A CA 1
ATOM 538 C C . ASN A 1 74 ? 53.749 70.666 124.140 1.00 105.57 74 ASN A C 1
ATOM 539 O O . ASN A 1 74 ? 52.771 70.063 123.683 1.00 108.80 74 ASN A O 1
ATOM 544 N N . TYR A 1 75 ? 53.816 71.115 125.389 1.00 101.77 75 TYR A N 1
ATOM 545 C CA . TYR A 1 75 ? 52.763 70.843 126.362 1.00 100.98 75 TYR A CA 1
ATOM 546 C C . TYR A 1 75 ? 52.133 72.119 126.904 1.00 99.28 75 TYR A C 1
ATOM 547 O O . TYR A 1 75 ? 52.812 73.130 127.101 1.00 96.69 75 TYR A O 1
ATOM 556 N N . LYS A 1 76 ? 50.826 72.055 127.142 1.00 100.76 76 LYS A N 1
ATOM 557 C CA . LYS A 1 76 ? 50.040 73.221 127.532 1.00 100.00 76 LYS A CA 1
ATOM 558 C C . LYS A 1 76 ? 48.991 72.847 128.579 1.00 99.57 76 LYS A C 1
ATOM 559 O O . LYS A 1 76 ? 48.633 71.678 128.721 1.00 101.23 76 LYS A O 1
ATOM 565 N N . ILE A 1 77 ? 48.512 73.839 129.321 1.00 97.61 77 ILE A N 1
ATOM 566 C CA . ILE A 1 77 ? 47.323 73.669 130.158 1.00 97.69 77 ILE A CA 1
ATOM 567 C C . ILE A 1 77 ? 46.406 74.886 130.036 1.00 98.24 77 ILE A C 1
ATOM 568 O O . ILE A 1 77 ? 46.859 76.029 130.116 1.00 96.64 77 ILE A O 1
ATOM 573 N N . THR A 1 78 ? 45.121 74.627 129.829 1.00 100.70 78 THR A N 1
ATOM 574 C CA . THR A 1 78 ? 44.162 75.681 129.549 1.00 101.88 78 THR A CA 1
ATOM 575 C C . THR A 1 78 ? 43.020 75.633 130.554 1.00 101.78 78 THR A C 1
ATOM 576 O O . THR A 1 78 ? 42.441 74.571 130.797 1.00 103.20 78 THR A O 1
ATOM 580 N N . ILE A 1 79 ? 42.706 76.788 131.137 1.00 100.21 79 ILE A N 1
ATOM 581 C CA . ILE A 1 79 ? 41.629 76.900 132.124 1.00 100.00 79 ILE A CA 1
ATOM 582 C C . ILE A 1 79 ? 40.589 77.923 131.663 1.00 102.18 79 ILE A C 1
ATOM 583 O O . ILE A 1 79 ? 40.838 79.133 131.665 1.00 100.93 79 ILE A O 1
ATOM 588 N N . ASP A 1 80 ? 39.426 77.418 131.263 1.00 105.70 80 ASP A N 1
ATOM 589 C CA . ASP A 1 80 ? 38.355 78.258 130.737 1.00 108.55 80 ASP A CA 1
ATOM 590 C C . ASP A 1 80 ? 37.146 78.287 131.656 1.00 109.12 80 ASP A C 1
ATOM 591 O O . ASP A 1 80 ? 36.638 77.242 132.060 1.00 110.06 80 ASP A O 1
ATOM 596 N N . GLY A 1 81 ? 36.695 79.496 131.978 1.00 108.90 81 GLY A N 1
ATOM 597 C CA . GLY A 1 81 ? 35.507 79.690 132.801 1.00 109.81 81 GLY A CA 1
ATOM 598 C C . GLY A 1 81 ? 34.255 79.458 131.988 1.00 114.56 81 GLY A C 1
ATOM 599 O O . GLY A 1 81 ? 33.935 80.238 131.091 1.00 116.85 81 GLY A O 1
ATOM 600 N N . GLN A 1 82 ? 33.552 78.373 132.293 1.00 116.43 82 GLN A N 1
ATOM 601 C CA . GLN A 1 82 ? 32.322 78.038 131.584 1.00 121.21 82 GLN A CA 1
ATOM 602 C C . GLN A 1 82 ? 31.099 78.670 132.243 1.00 122.06 82 GLN A C 1
ATOM 603 O O . GLN A 1 82 ? 31.129 79.017 133.429 1.00 119.09 82 GLN A O 1
ATOM 609 N N . ARG A 1 83 ? 30.034 78.813 131.451 1.00 126.44 83 ARG A N 1
ATOM 610 C CA . ARG A 1 83 ? 28.772 79.447 131.867 1.00 128.10 83 ARG A CA 1
ATOM 611 C C . ARG A 1 83 ? 28.911 80.970 132.014 1.00 126.68 83 ARG A C 1
ATOM 612 O O . ARG A 1 83 ? 29.717 81.591 131.311 1.00 126.24 83 ARG A O 1
ATOM 620 N N . GLY A 1 84 ? 28.129 81.567 132.914 1.00 126.17 84 GLY A N 1
ATOM 621 C CA . GLY A 1 84 ? 28.139 83.019 133.113 1.00 125.10 84 GLY A CA 1
ATOM 622 C C . GLY A 1 84 ? 29.335 83.524 133.905 1.00 120.52 84 GLY A C 1
ATOM 623 O O . GLY A 1 84 ? 29.163 84.168 134.945 1.00 118.69 84 GLY A O 1
ATOM 624 N N . PHE A 1 85 ? 30.539 83.235 133.405 1.00 118.84 85 PHE A N 1
ATOM 625 C CA . PHE A 1 85 ? 31.797 83.579 134.077 1.00 114.46 85 PHE A CA 1
ATOM 626 C C . PHE A 1 85 ? 32.965 83.537 133.090 1.00 113.90 85 PHE A C 1
ATOM 627 O O . PHE A 1 85 ? 33.455 82.460 132.754 1.00 113.74 85 PHE A O 1
ATOM 635 N N . SER A 1 86 ? 33.406 84.707 132.632 1.00 113.65 86 SER A N 1
ATOM 636 C CA . SER A 1 86 ? 34.508 84.794 131.667 1.00 113.49 86 SER A CA 1
ATOM 637 C C . SER A 1 86 ? 35.865 84.614 132.335 1.00 109.25 86 SER A C 1
ATOM 638 O O . SER A 1 86 ? 36.169 85.279 133.328 1.00 106.58 86 SER A O 1
ATOM 641 N N . PHE A 1 87 ? 36.669 83.710 131.777 1.00 108.76 87 PHE A N 1
ATOM 642 C CA . PHE A 1 87 ? 37.990 83.379 132.307 1.00 105.03 87 PHE A CA 1
ATOM 643 C C . PHE A 1 87 ? 38.763 82.567 131.287 1.00 105.82 87 PHE A C 1
ATOM 644 O O . PHE A 1 87 ? 38.357 81.465 130.924 1.00 107.63 87 PHE A O 1
ATOM 652 N N . HIS A 1 88 ? 39.878 83.115 130.823 1.00 104.64 88 HIS A N 1
ATOM 653 C CA . HIS A 1 88 ? 40.788 82.362 129.974 1.00 104.99 88 HIS A CA 1
ATOM 654 C C . HIS A 1 88 ? 42.228 82.515 130.439 1.00 101.43 88 HIS A C 1
ATOM 655 O O . HIS A 1 88 ? 42.835 83.575 130.274 1.00 100.61 88 HIS A O 1
ATOM 662 N N . LYS A 1 89 ? 42.763 81.447 131.022 1.00 99.50 89 LYS A N 1
ATOM 663 C CA . LYS A 1 89 ? 44.171 81.395 131.390 1.00 96.56 89 LYS A CA 1
ATOM 664 C C . LYS A 1 89 ? 44.878 80.150 130.844 1.00 97.04 89 LYS A C 1
ATOM 665 O O . LYS A 1 89 ? 44.268 79.085 130.692 1.00 98.66 89 LYS A O 1
ATOM 671 N N . GLU A 1 90 ? 46.170 80.308 130.559 1.00 95.72 90 GLU A N 1
ATOM 672 C CA . GLU A 1 90 ? 46.942 79.335 129.798 1.00 96.74 90 GLU A CA 1
ATOM 673 C C . GLU A 1 90 ? 48.379 79.285 130.295 1.00 93.73 90 GLU A C 1
ATOM 674 O O . GLU A 1 90 ? 48.949 80.317 130.644 1.00 91.89 90 GLU A O 1
ATOM 680 N N . ALA A 1 91 ? 48.969 78.092 130.320 1.00 93.62 91 ALA A N 1
ATOM 681 C CA . ALA A 1 91 ? 50.350 77.943 130.785 1.00 91.41 91 ALA A CA 1
ATOM 682 C C . ALA A 1 91 ? 51.178 76.953 129.978 1.00 92.76 91 ALA A C 1
ATOM 683 O O . ALA A 1 91 ? 50.709 75.866 129.626 1.00 94.79 91 ALA A O 1
ATOM 685 N N . GLU A 1 92 ? 52.416 77.349 129.695 1.00 91.97 92 GLU A N 1
ATOM 686 C CA . GLU A 1 92 ? 53.402 76.474 129.065 1.00 92.99 92 GLU A CA 1
ATOM 687 C C . GLU A 1 92 ? 53.906 75.480 130.113 1.00 91.01 92 GLU A C 1
ATOM 688 O O . GLU A 1 92 ? 54.195 75.864 131.246 1.00 88.52 92 GLU A O 1
ATOM 694 N N . LEU A 1 93 ? 54.000 74.208 129.738 1.00 92.59 93 LEU A N 1
ATOM 695 C CA . LEU A 1 93 ? 54.438 73.153 130.655 1.00 91.16 93 LEU A CA 1
ATOM 696 C C . LEU A 1 93 ? 55.651 72.424 130.091 1.00 91.35 93 LEU A C 1
ATOM 697 O O . LEU A 1 93 ? 55.566 71.758 129.060 1.00 94.08 93 LEU A O 1
ATOM 702 N N . VAL A 1 94 ? 56.781 72.551 130.773 1.00 88.77 94 VAL A N 1
ATOM 703 C CA . VAL A 1 94 ? 58.033 71.993 130.277 1.00 88.80 94 VAL A CA 1
ATOM 704 C C . VAL A 1 94 ? 58.230 70.548 130.730 1.00 89.45 94 VAL A C 1
ATOM 705 O O . VAL A 1 94 ? 58.344 70.262 131.922 1.00 87.90 94 VAL A O 1
ATOM 709 N N . TYR A 1 95 ? 58.265 69.649 129.753 1.00 92.26 95 TYR A N 1
ATOM 710 C CA . TYR A 1 95 ? 58.499 68.230 129.979 1.00 93.48 95 TYR A CA 1
ATOM 711 C C . TYR A 1 95 ? 59.960 67.967 130.352 1.00 91.52 95 TYR A C 1
ATOM 712 O O . TYR A 1 95 ? 60.868 68.573 129.783 1.00 90.82 95 TYR A O 1
ATOM 721 N N . LEU A 1 96 ? 60.178 67.068 131.310 1.00 90.89 96 LEU A N 1
ATOM 722 C CA . LEU A 1 96 ? 61.528 66.654 131.685 1.00 89.46 96 LEU A CA 1
ATOM 723 C C . LEU A 1 96 ? 61.755 65.183 131.381 1.00 91.86 96 LEU A C 1
ATOM 724 O O . LEU A 1 96 ? 60.965 64.326 131.784 1.00 93.36 96 LEU A O 1
ATOM 729 N N . SER A 1 97 ? 62.840 64.904 130.663 1.00 92.42 97 SER A N 1
ATOM 730 C CA . SER A 1 97 ? 63.175 63.544 130.235 1.00 94.90 97 SER A CA 1
ATOM 731 C C . SER A 1 97 ? 63.732 62.723 131.392 1.00 93.77 97 SER A C 1
ATOM 732 O O . SER A 1 97 ? 63.336 61.575 131.597 1.00 95.89 97 SER A O 1
ATOM 735 N N . LYS A 1 98 ? 64.647 63.331 132.144 1.00 90.65 98 LYS A N 1
ATOM 736 C CA . LYS A 1 98 ? 65.393 62.643 133.192 1.00 89.52 98 LYS A CA 1
ATOM 737 C C . LYS A 1 98 ? 64.951 63.042 134.592 1.00 87.08 98 LYS A C 1
ATOM 738 O O . LYS A 1 98 ? 64.325 64.083 134.790 1.00 85.52 98 LYS A O 1
ATOM 744 N N . SER A 1 99 ? 65.287 62.190 135.556 1.00 86.71 99 SER A N 1
ATOM 745 C CA . SER A 1 99 ? 64.985 62.423 136.959 1.00 84.60 99 SER A CA 1
ATOM 746 C C . SER A 1 99 ? 66.223 62.939 137.700 1.00 81.50 99 SER A C 1
ATOM 747 O O . SER A 1 99 ? 66.169 63.250 138.893 1.00 80.04 99 SER A O 1
ATOM 750 N N . ILE A 1 100 ? 67.337 63.037 136.981 1.00 80.39 100 ILE A N 1
ATOM 751 C CA . ILE A 1 100 ? 68.618 63.377 137.592 1.00 77.56 100 ILE A CA 1
ATOM 752 C C . ILE A 1 100 ? 69.174 64.693 137.060 1.00 75.10 100 ILE A C 1
ATOM 753 O O . ILE A 1 100 ? 68.728 65.198 136.029 1.00 75.63 100 ILE A O 1
ATOM 758 N N . SER A 1 101 ? 70.136 65.253 137.782 1.00 72.28 101 SER A N 1
ATOM 759 C CA . SER A 1 101 ? 70.782 66.488 137.365 1.00 69.94 101 SER A CA 1
ATOM 760 C C . SER A 1 101 ? 72.293 66.365 137.513 1.00 68.71 101 SER A C 1
ATOM 761 O O . SER A 1 101 ? 72.788 65.572 138.318 1.00 68.93 101 SER A O 1
ATOM 764 N N . GLY A 1 102 ? 73.018 67.152 136.727 1.00 67.27 102 GLY A N 1
ATOM 765 C CA . GLY A 1 102 ? 74.463 67.052 136.679 1.00 65.67 102 GLY A CA 1
ATOM 766 C C . GLY A 1 102 ? 75.162 68.377 136.853 1.00 63.34 102 GLY A C 1
ATOM 767 O O . GLY A 1 102 ? 74.645 69.431 136.471 1.00 62.82 102 GLY A O 1
ATOM 768 N N . LEU A 1 103 ? 76.354 68.314 137.432 1.00 61.93 103 LEU A N 1
ATOM 769 C CA . LEU A 1 103 ? 77.180 69.487 137.641 1.00 59.65 103 LEU A CA 1
ATOM 770 C C . LEU A 1 103 ? 78.620 69.153 137.307 1.00 59.17 103 LEU A C 1
ATOM 771 O O . LEU A 1 103 ? 79.077 68.039 137.564 1.00 60.18 103 LEU A O 1
ATOM 776 N N . ILE A 1 104 ? 79.335 70.115 136.734 1.00 57.38 104 ILE A N 1
ATOM 777 C CA . ILE A 1 104 ? 80.766 69.957 136.508 1.00 56.27 104 ILE A CA 1
ATOM 778 C C . ILE A 1 104 ? 81.523 71.053 137.244 1.00 54.46 104 ILE A C 1
ATOM 779 O O . ILE A 1 104 ? 81.194 72.238 137.136 1.00 53.46 104 ILE A O 1
ATOM 784 N N . GLN A 1 105 ? 82.532 70.640 138.002 1.00 53.58 105 GLN A N 1
ATOM 785 C CA . GLN A 1 105 ? 83.380 71.571 138.715 1.00 51.93 105 GLN A CA 1
ATOM 786 C C . GLN A 1 105 ? 84.785 71.501 138.120 1.00 52.68 105 GLN A C 1
ATOM 787 O O . GLN A 1 105 ? 85.370 70.422 138.041 1.00 53.51 105 GLN A O 1
ATOM 793 N N . VAL A 1 106 ? 85.310 72.652 137.699 1.00 52.38 106 VAL A N 1
ATOM 794 C CA . VAL A 1 106 ? 86.648 72.747 137.119 1.00 53.24 106 VAL A CA 1
ATOM 795 C C . VAL A 1 106 ? 87.495 73.624 138.024 1.00 53.07 106 VAL A C 1
ATOM 796 O O . VAL A 1 106 ? 87.064 74.714 138.392 1.00 52.77 106 VAL A O 1
ATOM 800 N N . ASP A 1 107 ? 88.701 73.170 138.366 1.00 53.78 107 ASP A N 1
ATOM 801 C CA . ASP A 1 107 ? 89.571 73.919 139.292 1.00 53.84 107 ASP A CA 1
ATOM 802 C C . ASP A 1 107 ? 89.999 75.313 138.823 1.00 54.06 107 ASP A C 1
ATOM 803 O O . ASP A 1 107 ? 90.391 76.131 139.646 1.00 54.91 107 ASP A O 1
ATOM 808 N N . LYS A 1 108 ? 89.931 75.588 137.524 1.00 54.13 108 LYS A N 1
ATOM 809 C CA . LYS A 1 108 ? 90.194 76.931 137.005 1.00 54.44 108 LYS A CA 1
ATOM 810 C C . LYS A 1 108 ? 89.295 77.217 135.800 1.00 54.20 108 LYS A C 1
ATOM 811 O O . LYS A 1 108 ? 88.861 76.284 135.129 1.00 54.65 108 LYS A O 1
ATOM 817 N N . PRO A 1 109 ? 89.004 78.505 135.518 1.00 53.86 109 PRO A N 1
ATOM 818 C CA . PRO A 1 109 ? 88.321 78.856 134.258 1.00 53.81 109 PRO A CA 1
ATOM 819 C C . PRO A 1 109 ? 89.258 79.011 133.051 1.00 54.87 109 PRO A C 1
ATOM 820 O O . PRO A 1 109 ? 88.847 78.762 131.914 1.00 55.77 109 PRO A O 1
ATOM 824 N N . VAL A 1 110 ? 90.493 79.450 133.289 1.00 54.64 110 VAL A N 1
ATOM 825 C CA . VAL A 1 110 ? 91.480 79.584 132.220 1.00 54.98 110 VAL A CA 1
ATOM 826 C C . VAL A 1 110 ? 92.712 78.760 132.567 1.00 54.33 110 VAL A C 1
ATOM 827 O O . VAL A 1 110 ? 93.160 78.742 133.713 1.00 53.98 110 VAL A O 1
ATOM 831 N N . PHE A 1 111 ? 93.232 78.063 131.567 1.00 54.04 111 PHE A N 1
ATOM 832 C CA . PHE A 1 111 ? 94.437 77.274 131.721 1.00 53.49 111 PHE A CA 1
ATOM 833 C C . PHE A 1 111 ? 95.505 77.760 130.745 1.00 54.93 111 PHE A C 1
ATOM 834 O O . PHE A 1 111 ? 95.203 78.402 129.734 1.00 55.52 111 PHE A O 1
ATOM 842 N N . LYS A 1 112 ? 96.760 77.478 131.064 1.00 55.33 112 LYS A N 1
ATOM 843 C CA . LYS A 1 112 ? 97.851 77.771 130.145 1.00 57.01 112 LYS A CA 1
ATOM 844 C C . LYS A 1 112 ? 98.480 76.457 129.629 1.00 57.29 112 LYS A C 1
ATOM 845 O O . LYS A 1 112 ? 98.288 75.396 130.240 1.00 56.36 112 LYS A O 1
ATOM 851 N N . PRO A 1 113 ? 99.195 76.514 128.489 1.00 58.60 113 PRO A N 1
ATOM 852 C CA . PRO A 1 113 ? 99.812 75.349 127.854 1.00 59.54 113 PRO A CA 1
ATOM 853 C C . PRO A 1 113 ? 100.389 74.283 128.785 1.00 59.20 113 PRO A C 1
ATOM 854 O O . PRO A 1 113 ? 100.135 73.094 128.597 1.00 59.24 113 PRO A O 1
ATOM 858 N N . GLY A 1 114 ? 101.151 74.681 129.783 1.00 59.33 114 GLY A N 1
ATOM 859 C CA . GLY A 1 114 ? 101.710 73.690 130.694 1.00 60.02 114 GLY A CA 1
ATOM 860 C C . GLY A 1 114 ? 100.756 72.784 131.477 1.00 59.07 114 GLY A C 1
ATOM 861 O O . GLY A 1 114 ? 101.046 71.603 131.655 1.00 59.40 114 GLY A O 1
ATOM 862 N N . ASP A 1 115 ? 99.618 73.314 131.931 1.00 57.91 115 ASP A N 1
ATOM 863 C CA . ASP A 1 115 ? 99.013 72.781 133.155 1.00 57.37 115 ASP A CA 1
ATOM 864 C C . ASP A 1 115 ? 97.936 71.697 133.060 1.00 56.39 115 ASP A C 1
ATOM 865 O O . ASP A 1 115 ? 97.579 71.245 131.974 1.00 56.91 115 ASP A O 1
ATOM 870 N N . THR A 1 116 ? 97.468 71.258 134.230 1.00 55.18 116 THR A N 1
ATOM 871 C CA . THR A 1 116 ? 96.519 70.158 134.353 1.00 54.38 116 THR A CA 1
ATOM 872 C C . THR A 1 116 ? 95.129 70.664 134.693 1.00 52.68 116 THR A C 1
ATOM 873 O O . THR A 1 116 ? 94.953 71.424 135.643 1.00 51.86 116 THR A O 1
ATOM 877 N N . VAL A 1 117 ? 94.146 70.241 133.905 1.00 52.38 117 VAL A N 1
ATOM 878 C CA . VAL A 1 117 ? 92.754 70.487 134.231 1.00 50.73 117 VAL A CA 1
ATOM 879 C C . VAL A 1 117 ? 92.286 69.383 135.162 1.00 50.64 117 VAL A C 1
ATOM 880 O O . VAL A 1 117 ? 92.337 68.207 134.815 1.00 51.66 117 VAL A O 1
ATOM 884 N N . ASN A 1 118 ? 91.853 69.776 136.350 1.00 49.76 118 ASN A N 1
ATOM 885 C CA . ASN A 1 118 ? 91.156 68.883 137.267 1.00 49.75 118 ASN A CA 1
ATOM 886 C C . ASN A 1 118 ? 89.669 69.204 137.279 1.00 48.38 118 ASN A C 1
ATOM 887 O O . ASN A 1 118 ? 89.268 70.371 137.342 1.00 47.13 118 ASN A O 1
ATOM 892 N N . PHE A 1 119 ? 88.855 68.162 137.211 1.00 48.65 119 PHE A N 1
ATOM 893 C CA . PHE A 1 119 ? 87.418 68.337 137.209 1.00 48.04 119 PHE A CA 1
ATOM 894 C C . PHE A 1 119 ? 86.711 67.244 137.994 1.00 48.86 119 PHE A C 1
ATOM 895 O O . PHE A 1 119 ? 87.243 66.141 138.179 1.00 49.78 119 PHE A O 1
ATOM 903 N N . ARG A 1 120 ? 85.504 67.580 138.447 1.00 48.51 120 ARG A N 1
ATOM 904 C CA . ARG A 1 120 ? 84.627 66.670 139.160 1.00 49.25 120 ARG A CA 1
ATOM 905 C C . ARG A 1 120 ? 83.239 66.739 138.520 1.00 49.67 120 ARG A C 1
ATOM 906 O O . ARG A 1 120 ? 82.765 67.821 138.125 1.00 48.61 120 ARG A O 1
ATOM 914 N N . VAL A 1 121 ? 82.601 65.578 138.405 1.00 51.37 121 VAL A N 1
ATOM 915 C CA . VAL A 1 121 ? 81.269 65.478 137.832 1.00 52.27 121 VAL A CA 1
ATOM 916 C C . VAL A 1 121 ? 80.324 65.036 138.930 1.00 53.09 121 VAL A C 1
ATOM 917 O O . VAL A 1 121 ? 80.472 63.945 139.481 1.00 54.20 121 VAL A O 1
ATOM 921 N N . ILE A 1 122 ? 79.367 65.903 139.254 1.00 53.09 122 ILE A N 1
ATOM 922 C CA . ILE A 1 122 ? 78.401 65.647 140.316 1.00 54.08 122 ILE A CA 1
ATOM 923 C C . ILE A 1 122 ? 77.109 65.153 139.699 1.00 55.73 122 ILE A C 1
ATOM 924 O O . ILE A 1 122 ? 76.544 65.828 138.834 1.00 55.68 122 ILE A O 1
ATOM 929 N N . VAL A 1 123 ? 76.639 63.987 140.135 1.00 58.01 123 VAL A N 1
ATOM 930 C CA . VAL A 1 123 ? 75.350 63.464 139.670 1.00 60.11 123 VAL A CA 1
ATOM 931 C C . VAL A 1 123 ? 74.408 63.205 140.844 1.00 61.07 123 VAL A C 1
ATOM 932 O O . VAL A 1 123 ? 74.650 62.311 141.657 1.00 62.30 123 VAL A O 1
ATOM 936 N N . LEU A 1 124 ? 73.335 63.989 140.924 1.00 61.15 124 LEU A N 1
ATOM 937 C CA . LEU A 1 124 ? 72.351 63.852 142.000 1.00 62.17 124 LEU A CA 1
ATOM 938 C C . LEU A 1 124 ? 70.945 63.654 141.446 1.00 64.01 124 LEU A C 1
ATOM 939 O O . LEU A 1 124 ? 70.581 64.269 140.436 1.00 64.20 124 LEU A O 1
ATOM 944 N N . ASP A 1 125 ? 70.149 62.809 142.100 1.00 66.03 125 ASP A N 1
ATOM 945 C CA . ASP A 1 125 ? 68.746 62.655 141.704 1.00 67.86 125 ASP A CA 1
ATOM 946 C C . ASP A 1 125 ? 67.838 63.758 142.280 1.00 66.72 125 ASP A C 1
ATOM 947 O O . ASP A 1 125 ? 68.324 64.746 142.839 1.00 64.63 125 ASP A O 1
ATOM 952 N N . THR A 1 126 ? 66.524 63.576 142.132 1.00 68.48 126 THR A N 1
ATOM 953 C CA . THR A 1 126 ? 65.501 64.532 142.607 1.00 67.78 126 THR A CA 1
ATOM 954 C C . THR A 1 126 ? 65.579 64.795 144.108 1.00 66.78 126 THR A C 1
ATOM 955 O O . THR A 1 126 ? 65.193 65.867 144.585 1.00 65.28 126 THR A O 1
ATOM 959 N N . GLU A 1 127 ? 66.080 63.804 144.839 1.00 67.90 127 GLU A N 1
ATOM 960 C CA . GLU A 1 127 ? 66.229 63.881 146.284 1.00 67.55 127 GLU A CA 1
ATOM 961 C C . GLU A 1 127 ? 67.577 64.520 146.678 1.00 65.75 127 GLU A C 1
ATOM 962 O O . GLU A 1 127 ? 67.906 64.618 147.866 1.00 65.29 127 GLU A O 1
ATOM 968 N N . LEU A 1 128 ? 68.338 64.957 145.667 1.00 64.79 128 LEU A N 1
ATOM 969 C CA . LEU A 1 128 ? 69.681 65.541 145.826 1.00 63.09 128 LEU A CA 1
ATOM 970 C C . LEU A 1 128 ? 70.661 64.587 146.510 1.00 64.10 128 LEU A C 1
ATOM 971 O O . LEU A 1 128 ? 71.417 64.981 147.398 1.00 63.46 128 LEU A O 1
ATOM 976 N N . LYS A 1 129 ? 70.628 63.326 146.084 1.00 66.05 129 LYS A N 1
ATOM 977 C CA . LYS A 1 129 ? 71.543 62.288 146.561 1.00 67.45 129 LYS A CA 1
ATOM 978 C C . LYS A 1 129 ? 72.070 61.489 145.359 1.00 68.68 129 LYS A C 1
ATOM 979 O O . LYS A 1 129 ? 71.546 61.641 144.250 1.00 68.71 129 LYS A O 1
ATOM 985 N N . PRO A 1 130 ? 73.109 60.646 145.564 1.00 69.84 130 PRO A N 1
ATOM 986 C CA . PRO A 1 130 ? 73.582 59.836 144.440 1.00 71.36 130 PRO A CA 1
ATOM 987 C C . PRO A 1 130 ? 72.466 58.922 143.972 1.00 73.50 130 PRO A C 1
ATOM 988 O O . PRO A 1 130 ? 71.836 58.274 144.804 1.00 74.89 130 PRO A O 1
ATOM 992 N N . PRO A 1 131 ? 72.202 58.887 142.654 1.00 74.20 131 PRO A N 1
ATOM 993 C CA . PRO A 1 131 ? 71.153 58.023 142.136 1.00 76.65 131 PRO A CA 1
ATOM 994 C C . PRO A 1 131 ? 71.544 56.581 142.390 1.00 79.62 131 PRO A C 1
ATOM 995 O O . PRO A 1 131 ? 72.702 56.214 142.180 1.00 80.21 131 PRO A O 1
ATOM 999 N N . ALA A 1 132 ? 70.596 55.785 142.869 1.00 81.80 132 ALA A N 1
ATOM 1000 C CA . ALA A 1 132 ? 70.851 54.380 143.145 1.00 85.19 132 ALA A CA 1
ATOM 1001 C C . ALA A 1 132 ? 71.045 53.614 141.845 1.00 87.63 132 ALA A C 1
ATOM 1002 O O . ALA A 1 132 ? 71.817 52.653 141.793 1.00 89.78 132 ALA A O 1
ATOM 1004 N N . ARG A 1 133 ? 70.351 54.059 140.798 1.00 87.59 133 ARG A N 1
ATOM 1005 C CA . ARG A 1 133 ? 70.386 53.398 139.492 1.00 90.16 133 ARG A CA 1
ATOM 1006 C C . ARG A 1 133 ? 71.680 53.670 138.720 1.00 88.74 133 ARG A C 1
ATOM 1007 O O . ARG A 1 133 ? 72.280 52.750 138.164 1.00 91.13 133 ARG A O 1
ATOM 1015 N N . VAL A 1 134 ? 72.107 54.932 138.703 1.00 84.90 134 VAL A N 1
ATOM 1016 C CA . VAL A 1 134 ? 73.261 55.361 137.909 1.00 83.16 134 VAL A CA 1
ATOM 1017 C C . VAL A 1 134 ? 74.573 55.041 138.616 1.00 82.13 134 VAL A C 1
ATOM 1018 O O . VAL A 1 134 ? 74.909 55.657 139.629 1.00 80.01 134 VAL A O 1
ATOM 1022 N N . LYS A 1 135 ? 75.307 54.082 138.060 1.00 83.57 135 LYS A N 1
ATOM 1023 C CA . LYS A 1 135 ? 76.544 53.579 138.657 1.00 83.13 135 LYS A CA 1
ATOM 1024 C C . LYS A 1 135 ? 77.784 54.232 138.037 1.00 80.74 135 LYS A C 1
ATOM 1025 O O . LYS A 1 135 ? 78.827 54.349 138.689 1.00 79.76 135 LYS A O 1
ATOM 1031 N N . SER A 1 136 ? 77.657 54.656 136.778 1.00 79.58 136 SER A N 1
ATOM 1032 C CA . SER A 1 136 ? 78.741 55.316 136.048 1.00 77.25 136 SER A CA 1
ATOM 1033 C C . SER A 1 136 ? 78.202 56.261 134.974 1.00 75.69 136 SER A C 1
ATOM 1034 O O . SER A 1 136 ? 77.024 56.192 134.604 1.00 76.40 136 SER A O 1
ATOM 1037 N N . VAL A 1 137 ? 79.078 57.139 134.481 1.00 73.22 137 VAL A N 1
ATOM 1038 C CA . VAL A 1 137 ? 78.738 58.080 133.414 1.00 71.64 137 VAL A CA 1
ATOM 1039 C C . VAL A 1 137 ? 79.725 58.033 132.236 1.00 72.18 137 VAL A C 1
ATOM 1040 O O . VAL A 1 137 ? 80.771 57.377 132.295 1.00 72.96 137 VAL A O 1
ATOM 1044 N N . TYR A 1 138 ? 79.362 58.743 131.170 1.00 71.47 138 TYR A N 1
ATOM 1045 C CA . TYR A 1 138 ? 80.171 58.877 129.969 1.00 71.52 138 TYR A CA 1
ATOM 1046 C C . TYR A 1 138 ? 80.638 60.335 129.865 1.00 68.34 138 TYR A C 1
ATOM 1047 O O . TYR A 1 138 ? 79.840 61.237 129.599 1.00 67.20 138 TYR A O 1
ATOM 1056 N N . VAL A 1 139 ? 81.926 60.567 130.088 1.00 66.59 139 VAL A N 1
ATOM 1057 C CA . VAL A 1 139 ? 82.479 61.908 129.943 1.00 64.10 139 VAL A CA 1
ATOM 1058 C C . VAL A 1 139 ? 83.498 61.985 128.806 1.00 64.84 139 VAL A C 1
ATOM 1059 O O . VAL A 1 139 ? 84.363 61.123 128.678 1.00 66.28 139 VAL A O 1
ATOM 1063 N N . THR A 1 140 ? 83.355 63.005 127.961 1.00 63.94 140 THR A N 1
ATOM 1064 C CA . THR A 1 140 ? 84.293 63.255 126.865 1.00 64.50 140 THR A CA 1
ATOM 1065 C C . THR A 1 140 ? 84.768 64.708 126.879 1.00 61.99 140 THR A C 1
ATOM 1066 O O . THR A 1 140 ? 83.971 65.626 127.076 1.00 60.73 140 THR A O 1
ATOM 1070 N N . ILE A 1 141 ? 86.064 64.905 126.657 1.00 61.13 141 ILE A N 1
ATOM 1071 C CA . ILE A 1 141 ? 86.626 66.240 126.520 1.00 58.87 141 ILE A CA 1
ATOM 1072 C C . ILE A 1 141 ? 87.113 66.426 125.097 1.00 60.24 141 ILE A C 1
ATOM 1073 O O . ILE A 1 141 ? 87.787 65.554 124.550 1.00 61.86 141 ILE A O 1
ATOM 1078 N N . ARG A 1 142 ? 86.751 67.551 124.491 1.00 59.64 142 ARG A N 1
ATOM 1079 C CA . ARG A 1 142 ? 87.248 67.885 123.164 1.00 61.06 142 ARG A CA 1
ATOM 1080 C C . ARG A 1 142 ? 87.761 69.319 123.060 1.00 59.72 142 ARG A C 1
ATOM 1081 O O . ARG A 1 142 ? 87.349 70.193 123.827 1.00 58.02 142 ARG A O 1
ATOM 1089 N N . ASP A 1 143 ? 88.685 69.544 122.128 1.00 60.40 143 ASP A N 1
ATOM 1090 C CA . ASP A 1 143 ? 89.339 70.843 121.988 1.00 59.35 143 ASP A CA 1
ATOM 1091 C C . ASP A 1 143 ? 88.452 71.853 121.256 1.00 59.83 143 ASP A C 1
ATOM 1092 O O . ASP A 1 143 ? 87.364 71.498 120.814 1.00 60.64 143 ASP A O 1
ATOM 1097 N N . PRO A 1 144 ? 88.906 73.117 121.143 1.00 59.60 144 PRO A N 1
ATOM 1098 C CA . PRO A 1 144 ? 88.181 74.186 120.453 1.00 60.45 144 PRO A CA 1
ATOM 1099 C C . PRO A 1 144 ? 87.682 73.852 119.049 1.00 63.01 144 PRO A C 1
ATOM 1100 O O . PRO A 1 144 ? 86.842 74.571 118.514 1.00 63.64 144 PRO A O 1
ATOM 1104 N N . GLN A 1 145 ? 88.181 72.770 118.468 1.00 64.61 145 GLN A N 1
ATOM 1105 C CA . GLN A 1 145 ? 87.734 72.346 117.143 1.00 67.79 145 GLN A CA 1
ATOM 1106 C C . GLN A 1 145 ? 87.111 70.955 117.162 1.00 68.08 145 GLN A C 1
ATOM 1107 O O . GLN A 1 145 ? 87.039 70.265 116.129 1.00 70.49 145 GLN A O 1
ATOM 1113 N N . ARG A 1 146 ? 86.673 70.564 118.359 1.00 65.55 146 ARG A N 1
ATOM 1114 C CA . ARG A 1 146 ? 85.793 69.413 118.569 1.00 65.86 146 ARG A CA 1
ATOM 1115 C C . ARG A 1 146 ? 86.444 68.028 118.386 1.00 66.65 146 ARG A C 1
ATOM 1116 O O . ARG A 1 146 ? 85.740 67.024 118.251 1.00 67.91 146 ARG A O 1
ATOM 1124 N N . ASN A 1 147 ? 87.776 67.972 118.387 1.00 65.99 147 ASN A N 1
ATOM 1125 C CA . ASN A 1 147 ? 88.490 66.694 118.382 1.00 66.60 147 ASN A CA 1
ATOM 1126 C C . ASN A 1 147 ? 88.393 66.057 119.756 1.00 64.49 147 ASN A C 1
ATOM 1127 O O . ASN A 1 147 ? 88.610 66.725 120.755 1.00 62.06 147 ASN A O 1
ATOM 1132 N N . VAL A 1 148 ? 88.075 64.772 119.812 1.00 65.80 148 VAL A N 1
ATOM 1133 C CA . VAL A 1 148 ? 88.023 64.078 121.087 1.00 64.57 148 VAL A CA 1
ATOM 1134 C C . VAL A 1 148 ? 89.437 63.840 121.585 1.00 64.30 148 VAL A C 1
ATOM 1135 O O . VAL A 1 148 ? 90.234 63.162 120.933 1.00 66.33 148 VAL A O 1
ATOM 1139 N N . ILE A 1 149 ? 89.741 64.413 122.743 1.00 62.34 149 ILE A N 1
ATOM 1140 C CA . ILE A 1 149 ? 91.073 64.304 123.330 1.00 62.20 149 ILE A CA 1
ATOM 1141 C C . ILE A 1 149 ? 91.096 63.305 124.476 1.00 62.10 149 ILE A C 1
ATOM 1142 O O . ILE A 1 149 ? 92.066 62.567 124.638 1.00 62.94 149 ILE A O 1
ATOM 1147 N N . ARG A 1 150 ? 90.017 63.261 125.245 1.00 61.63 150 ARG A N 1
ATOM 1148 C CA . ARG A 1 150 ? 89.914 62.284 126.310 1.00 62.58 150 ARG A CA 1
ATOM 1149 C C . ARG A 1 150 ? 88.483 61.786 126.498 1.00 63.21 150 ARG A C 1
ATOM 1150 O O . ARG A 1 150 ? 87.551 62.576 126.628 1.00 61.66 150 ARG A O 1
ATOM 1158 N N . LYS A 1 151 ? 88.332 60.463 126.477 1.00 66.05 151 LYS A N 1
ATOM 1159 C CA . LYS A 1 151 ? 87.062 59.781 126.727 1.00 67.72 151 LYS A CA 1
ATOM 1160 C C . LYS A 1 151 ? 87.150 58.976 128.010 1.00 68.07 151 LYS A C 1
ATOM 1161 O O . LYS A 1 151 ? 88.163 58.333 128.283 1.00 69.15 151 LYS A O 1
ATOM 1167 N N . TRP A 1 152 ? 86.087 59.015 128.797 1.00 67.79 152 TRP A N 1
ATOM 1168 C CA . TRP A 1 152 ? 85.878 58.016 129.822 1.00 69.25 152 TRP A CA 1
ATOM 1169 C C . TRP A 1 152 ? 84.527 57.372 129.526 1.00 71.56 152 TRP A C 1
ATOM 1170 O O . TRP A 1 152 ? 83.482 57.933 129.855 1.00 70.44 152 TRP A O 1
ATOM 1181 N N . SER A 1 153 ? 84.553 56.211 128.874 1.00 75.49 153 SER A N 1
ATOM 1182 C CA . SER A 1 153 ? 83.325 55.542 128.444 1.00 78.52 153 SER A CA 1
ATOM 1183 C C . SER A 1 153 ? 82.462 55.136 129.635 1.00 79.05 153 SER A C 1
ATOM 1184 O O . SER A 1 153 ? 81.232 55.207 129.580 1.00 79.59 153 SER A O 1
ATOM 1187 N N . THR A 1 154 ? 83.116 54.714 130.711 1.00 79.44 154 THR A N 1
ATOM 1188 C CA . THR A 1 154 ? 82.411 54.227 131.886 1.00 80.32 154 THR A CA 1
ATOM 1189 C C . THR A 1 154 ? 83.068 54.769 133.158 1.00 78.34 154 THR A C 1
ATOM 1190 O O . THR A 1 154 ? 83.768 54.061 133.881 1.00 79.43 154 THR A O 1
ATOM 1194 N N . ALA A 1 155 ? 82.832 56.054 133.401 1.00 76.07 155 ALA A N 1
ATOM 1195 C CA . ALA A 1 155 ? 83.438 56.786 134.500 1.00 74.23 155 ALA A CA 1
ATOM 1196 C C . ALA A 1 155 ? 82.619 56.631 135.784 1.00 74.28 155 ALA A C 1
ATOM 1197 O O . ALA A 1 155 ? 81.538 57.222 135.914 1.00 73.08 155 ALA A O 1
ATOM 1199 N N . LYS A 1 156 ? 83.148 55.846 136.727 1.00 75.93 156 LYS A N 1
ATOM 1200 C CA . LYS A 1 156 ? 82.423 55.471 137.952 1.00 76.71 156 LYS A CA 1
ATOM 1201 C C . LYS A 1 156 ? 82.142 56.626 138.893 1.00 74.15 156 LYS A C 1
ATOM 1202 O O . LYS A 1 156 ? 82.998 57.481 139.128 1.00 72.54 156 LYS A O 1
ATOM 1208 N N . LEU A 1 157 ? 80.929 56.631 139.431 1.00 74.37 157 LEU A N 1
ATOM 1209 C CA . LEU A 1 157 ? 80.543 57.563 140.479 1.00 72.48 157 LEU A CA 1
ATOM 1210 C C . LEU A 1 157 ? 80.941 57.009 141.840 1.00 73.53 157 LEU A C 1
ATOM 1211 O O . LEU A 1 157 ? 80.737 55.827 142.133 1.00 76.04 157 LEU A O 1
ATOM 1216 N N . TYR A 1 158 ? 81.538 57.861 142.660 1.00 72.10 158 TYR A N 1
ATOM 1217 C CA . TYR A 1 158 ? 81.809 57.509 144.040 1.00 73.13 158 TYR A CA 1
ATOM 1218 C C . TYR A 1 158 ? 81.129 58.557 144.896 1.00 70.56 158 TYR A C 1
ATOM 1219 O O . TYR A 1 158 ? 81.565 59.705 144.943 1.00 68.52 158 TYR A O 1
ATOM 1228 N N . ALA A 1 159 ? 80.043 58.147 145.548 1.00 70.84 159 ALA A N 1
ATOM 1229 C CA . ALA A 1 159 ? 79.125 59.055 146.247 1.00 68.62 159 ALA A CA 1
ATOM 1230 C C . ALA A 1 159 ? 78.582 60.147 145.318 1.00 66.21 159 ALA A C 1
ATOM 1231 O O . ALA A 1 159 ? 78.405 61.290 145.727 1.00 64.25 159 ALA A O 1
ATOM 1233 N N . GLY A 1 160 ? 78.320 59.775 144.066 1.00 66.64 160 GLY A N 1
ATOM 1234 C CA . GLY A 1 160 ? 77.746 60.683 143.071 1.00 64.79 160 GLY A CA 1
ATOM 1235 C C . GLY A 1 160 ? 78.772 61.456 142.262 1.00 63.38 160 GLY A C 1
ATOM 1236 O O . GLY A 1 160 ? 78.428 62.101 141.271 1.00 62.83 160 GLY A O 1
ATOM 1237 N N . VAL A 1 161 ? 80.033 61.373 142.679 1.00 63.01 161 VAL A N 1
ATOM 1238 C CA . VAL A 1 161 ? 81.111 62.169 142.110 1.00 61.44 161 VAL A CA 1
ATOM 1239 C C . VAL A 1 161 ? 82.061 61.312 141.288 1.00 62.70 161 VAL A C 1
ATOM 1240 O O . VAL A 1 161 ? 82.423 60.208 141.694 1.00 64.57 161 VAL A O 1
ATOM 1244 N N . PHE A 1 162 ? 82.461 61.834 140.132 1.00 61.77 162 PHE A N 1
ATOM 1245 C CA . PHE A 1 162 ? 83.575 61.278 139.374 1.00 62.56 162 PHE A CA 1
ATOM 1246 C C . PHE A 1 162 ? 84.629 62.347 139.182 1.00 60.81 162 PHE A C 1
ATOM 1247 O O . PHE A 1 162 ? 84.335 63.424 138.683 1.00 59.35 162 PHE A O 1
ATOM 1255 N N . GLU A 1 163 ? 85.861 62.036 139.559 1.00 61.18 163 GLU A N 1
ATOM 1256 C CA . GLU A 1 163 ? 86.947 63.000 139.454 1.00 60.01 163 GLU A CA 1
ATOM 1257 C C . GLU A 1 163 ? 88.075 62.483 138.576 1.00 60.76 163 GLU A C 1
ATOM 1258 O O . GLU A 1 163 ? 88.437 61.305 138.639 1.00 62.69 163 GLU A O 1
ATOM 1264 N N . SER A 1 164 ? 88.622 63.374 137.757 1.00 59.08 164 SER A N 1
ATOM 1265 C CA . SER A 1 164 ? 89.744 63.039 136.911 1.00 59.43 164 SER A CA 1
ATOM 1266 C C . SER A 1 164 ? 90.407 64.305 136.382 1.00 57.97 164 SER A C 1
ATOM 1267 O O . SER A 1 164 ? 89.978 65.422 136.687 1.00 56.29 164 SER A O 1
ATOM 1270 N N . ASP A 1 165 ? 91.456 64.123 135.588 1.00 58.36 165 ASP A N 1
ATOM 1271 C CA . ASP A 1 165 ? 92.224 65.242 135.077 1.00 57.47 165 ASP A CA 1
ATOM 1272 C C . ASP A 1 165 ? 92.634 65.061 133.624 1.00 58.10 165 ASP A C 1
ATOM 1273 O O . ASP A 1 165 ? 92.578 63.951 133.089 1.00 59.79 165 ASP A O 1
ATOM 1278 N N . LEU A 1 166 ? 93.033 66.162 132.993 1.00 56.85 166 LEU A N 1
ATOM 1279 C CA . LEU A 1 166 ? 93.594 66.138 131.645 1.00 57.40 166 LEU A CA 1
ATOM 1280 C C . LEU A 1 166 ? 94.842 67.010 131.595 1.00 56.91 166 LEU A C 1
ATOM 1281 O O . LEU A 1 166 ? 94.829 68.160 132.041 1.00 55.55 166 LEU A O 1
ATOM 1286 N N . GLN A 1 167 ? 95.926 66.458 131.064 1.00 58.01 167 GLN A N 1
ATOM 1287 C CA . GLN A 1 167 ? 97.140 67.239 130.908 1.00 57.98 167 GLN A CA 1
ATOM 1288 C C . GLN A 1 167 ? 97.083 68.036 129.608 1.00 57.50 167 GLN A C 1
ATOM 1289 O O . GLN A 1 167 ? 96.832 67.485 128.545 1.00 58.82 167 GLN A O 1
ATOM 1295 N N . ILE A 1 168 ? 97.286 69.340 129.697 1.00 55.96 168 ILE A N 1
ATOM 1296 C CA . ILE A 1 168 ? 97.292 70.162 128.504 1.00 56.18 168 ILE A CA 1
ATOM 1297 C C . ILE A 1 168 ? 98.681 70.109 127.882 1.00 57.79 168 ILE A C 1
ATOM 1298 O O . ILE A 1 168 ? 99.690 70.138 128.597 1.00 58.21 168 ILE A O 1
ATOM 1303 N N . ALA A 1 169 ? 98.725 70.007 126.556 1.00 58.75 169 ALA A N 1
ATOM 1304 C CA . ALA A 1 169 ? 99.983 69.899 125.832 1.00 60.15 169 ALA A CA 1
ATOM 1305 C C . ALA A 1 169 ? 100.753 71.215 125.875 1.00 60.17 169 ALA A C 1
ATOM 1306 O O . ALA A 1 169 ? 100.152 72.279 125.999 1.00 59.26 169 ALA A O 1
ATOM 1308 N N . PRO A 1 170 ? 102.092 71.144 125.788 1.00 61.42 170 PRO A N 1
ATOM 1309 C CA . PRO A 1 170 ? 102.947 72.326 125.683 1.00 62.03 170 PRO A CA 1
ATOM 1310 C C . PRO A 1 170 ? 102.534 73.257 124.547 1.00 62.66 170 PRO A C 1
ATOM 1311 O O . PRO A 1 170 ? 102.666 74.469 124.676 1.00 62.90 170 PRO A O 1
ATOM 1315 N N . THR A 1 171 ? 102.054 72.688 123.445 1.00 63.23 171 THR A N 1
ATOM 1316 C CA . THR A 1 171 ? 101.564 73.478 122.321 1.00 64.03 171 THR A CA 1
ATOM 1317 C C . THR A 1 171 ? 100.149 73.017 121.955 1.00 63.22 171 THR A C 1
ATOM 1318 O O . THR A 1 171 ? 99.968 72.271 120.991 1.00 64.62 171 THR A O 1
ATOM 1322 N N . PRO A 1 172 ? 99.140 73.457 122.730 1.00 61.08 172 PRO A N 1
ATOM 1323 C CA . PRO A 1 172 ? 97.783 72.949 122.584 1.00 60.15 172 PRO A CA 1
ATOM 1324 C C . PRO A 1 172 ? 96.943 73.800 121.636 1.00 60.76 172 PRO A C 1
ATOM 1325 O O . PRO A 1 172 ? 97.416 74.834 121.142 1.00 61.81 172 PRO A O 1
ATOM 1329 N N A MET A 1 173 ? 95.712 73.355 121.392 0.50 60.38 173 MET A N 1
ATOM 1330 N N B MET A 1 173 ? 95.712 73.370 121.368 0.50 60.45 173 MET A N 1
ATOM 1331 C CA A MET A 1 173 ? 94.727 74.141 120.663 0.50 60.90 173 MET A CA 1
ATOM 1332 C CA B MET A 1 173 ? 94.795 74.192 120.586 0.50 61.13 173 MET A CA 1
ATOM 1333 C C A MET A 1 173 ? 94.134 75.224 121.566 0.50 59.17 173 MET A C 1
ATOM 1334 C C B MET A 1 173 ? 94.095 75.217 121.481 0.50 59.34 173 MET A C 1
ATOM 1335 O O A MET A 1 173 ? 93.428 74.925 122.536 0.50 57.13 173 MET A O 1
ATOM 1336 O O B MET A 1 173 ? 93.302 74.871 122.365 0.50 57.40 173 MET A O 1
ATOM 1345 N N . LEU A 1 174 ? 94.424 76.481 121.241 1.00 59.90 174 LEU A N 1
ATOM 1346 C CA . LEU A 1 174 ? 93.924 77.598 122.023 1.00 58.90 174 LEU A CA 1
ATOM 1347 C C . LEU A 1 174 ? 92.452 77.879 121.724 1.00 59.17 174 LEU A C 1
ATOM 1348 O O . LEU A 1 174 ? 92.004 77.771 120.572 1.00 61.02 174 LEU A O 1
ATOM 1353 N N . GLY A 1 175 ? 91.710 78.229 122.773 1.00 57.31 175 GLY A N 1
ATOM 1354 C CA . GLY A 1 175 ? 90.298 78.541 122.652 1.00 57.55 175 GLY A CA 1
ATOM 1355 C C . GLY A 1 175 ? 89.446 77.869 123.713 1.00 55.82 175 GLY A C 1
ATOM 1356 O O . GLY A 1 175 ? 89.891 77.640 124.844 1.00 54.19 175 GLY A O 1
ATOM 1357 N N . VAL A 1 176 ? 88.217 77.535 123.336 1.00 56.32 176 VAL A N 1
ATOM 1358 C CA . VAL A 1 176 ? 87.241 77.038 124.298 1.00 54.95 176 VAL A CA 1
ATOM 1359 C C . VAL A 1 176 ? 87.080 75.524 124.183 1.00 55.29 176 VAL A C 1
ATOM 1360 O O . VAL A 1 176 ? 86.692 74.999 123.139 1.00 57.03 176 VAL A O 1
ATOM 1364 N N . TRP A 1 177 ? 87.392 74.837 125.272 1.00 53.89 177 TRP A N 1
ATOM 1365 C CA . TRP A 1 177 ? 87.284 73.391 125.349 1.00 54.28 177 TRP A CA 1
ATOM 1366 C C . TRP A 1 177 ? 85.963 73.015 126.009 1.00 54.08 177 TRP A C 1
ATOM 1367 O O . TRP A 1 177 ? 85.377 73.810 126.730 1.00 52.56 177 TRP A O 1
ATOM 1378 N N . ASN A 1 178 ? 85.522 71.785 125.790 1.00 55.82 178 ASN A N 1
ATOM 1379 C CA . ASN A 1 178 ? 84.225 71.351 126.248 1.00 56.51 178 ASN A CA 1
ATOM 1380 C C . ASN A 1 178 ? 84.322 70.038 127.020 1.00 56.06 178 ASN A C 1
ATOM 1381 O O . ASN A 1 178 ? 84.785 69.035 126.488 1.00 57.41 178 ASN A O 1
ATOM 1386 N N . ILE A 1 179 ? 83.924 70.063 128.288 1.00 54.54 179 ILE A N 1
ATOM 1387 C CA . ILE A 1 179 ? 83.739 68.844 129.066 1.00 54.65 179 ILE A CA 1
ATOM 1388 C C . ILE A 1 179 ? 82.275 68.458 128.929 1.00 55.76 179 ILE A C 1
ATOM 1389 O O . ILE A 1 179 ? 81.385 69.241 129.268 1.00 55.16 179 ILE A O 1
ATOM 1394 N N . SER A 1 180 ? 82.028 67.252 128.443 1.00 58.09 180 SER A N 1
ATOM 1395 C CA . SER A 1 180 ? 80.677 66.813 128.124 1.00 60.07 180 SER A CA 1
ATOM 1396 C C . SER A 1 180 ? 80.326 65.529 128.872 1.00 60.96 180 SER A C 1
ATOM 1397 O O . SER A 1 180 ? 81.036 64.533 128.773 1.00 62.11 180 SER A O 1
ATOM 1400 N N . VAL A 1 181 ? 79.233 65.561 129.627 1.00 60.96 181 VAL A N 1
ATOM 1401 C CA . VAL A 1 181 ? 78.806 64.404 130.413 1.00 62.15 181 VAL A CA 1
ATOM 1402 C C . VAL A 1 181 ? 77.513 63.823 129.862 1.00 64.59 181 VAL A C 1
ATOM 1403 O O . VAL A 1 181 ? 76.553 64.547 129.599 1.00 64.36 181 VAL A O 1
ATOM 1407 N N . GLU A 1 182 ? 77.496 62.507 129.715 1.00 67.48 182 GLU A N 1
ATOM 1408 C CA . GLU A 1 182 ? 76.399 61.827 129.071 1.00 70.82 182 GLU A CA 1
ATOM 1409 C C . GLU A 1 182 ? 75.901 60.679 129.928 1.00 72.38 182 GLU A C 1
ATOM 1410 O O . GLU A 1 182 ? 76.695 59.940 130.513 1.00 72.54 182 GLU A O 1
ATOM 1416 N N . VAL A 1 183 ? 74.581 60.545 130.004 1.00 74.08 183 VAL A N 1
ATOM 1417 C CA . VAL A 1 183 ? 73.949 59.426 130.695 1.00 76.48 183 VAL A CA 1
ATOM 1418 C C . VAL A 1 183 ? 73.028 58.697 129.724 1.00 80.42 183 VAL A C 1
ATOM 1419 O O . VAL A 1 183 ? 72.165 59.313 129.089 1.00 80.82 183 VAL A O 1
ATOM 1423 N N . GLU A 1 184 ? 73.227 57.387 129.605 1.00 83.93 184 GLU A N 1
ATOM 1424 C CA . GLU A 1 184 ? 72.426 56.562 128.708 1.00 88.51 184 GLU A CA 1
ATOM 1425 C C . GLU A 1 184 ? 72.327 57.230 127.334 1.00 89.57 184 GLU A C 1
ATOM 1426 O O . GLU A 1 184 ? 71.233 57.469 126.823 1.00 91.08 184 GLU A O 1
ATOM 1432 N N . GLY A 1 185 ? 73.481 57.557 126.759 1.00 89.24 185 GLY A N 1
ATOM 1433 C CA . GLY A 1 185 ? 73.545 58.219 125.462 1.00 90.20 185 GLY A CA 1
ATOM 1434 C C . GLY A 1 185 ? 72.815 59.550 125.354 1.00 88.55 185 GLY A C 1
ATOM 1435 O O . GLY A 1 185 ? 72.433 59.951 124.257 1.00 90.17 185 GLY A O 1
ATOM 1436 N N . GLU A 1 186 ? 72.606 60.232 126.478 1.00 85.63 186 GLU A N 1
ATOM 1437 C CA . GLU A 1 186 ? 72.028 61.578 126.450 1.00 84.16 186 GLU A CA 1
ATOM 1438 C C . GLU A 1 186 ? 72.765 62.569 127.338 1.00 80.49 186 GLU A C 1
ATOM 1439 O O . GLU A 1 186 ? 73.073 62.282 128.496 1.00 79.05 186 GLU A O 1
ATOM 1445 N N . GLU A 1 187 ? 73.048 63.739 126.777 1.00 79.29 187 GLU A N 1
ATOM 1446 C CA . GLU A 1 187 ? 73.806 64.752 127.479 1.00 76.22 187 GLU A CA 1
ATOM 1447 C C . GLU A 1 187 ? 73.091 65.170 128.760 1.00 73.69 187 GLU A C 1
ATOM 1448 O O . GLU A 1 187 ? 71.913 65.526 128.734 1.00 73.88 187 GLU A O 1
ATOM 1454 N N . LEU A 1 188 ? 73.818 65.098 129.873 1.00 71.26 188 LEU A N 1
ATOM 1455 C CA . LEU A 1 188 ? 73.313 65.510 131.171 1.00 68.68 188 LEU A CA 1
ATOM 1456 C C . LEU A 1 188 ? 73.899 66.860 131.548 1.00 66.20 188 LEU A C 1
ATOM 1457 O O . LEU A 1 188 ? 73.184 67.724 132.053 1.00 65.08 188 LEU A O 1
ATOM 1462 N N . VAL A 1 189 ? 75.204 67.028 131.321 1.00 65.44 189 VAL A N 1
ATOM 1463 C CA . VAL A 1 189 ? 75.900 68.277 131.640 1.00 62.92 189 VAL A CA 1
ATOM 1464 C C . VAL A 1 189 ? 77.012 68.567 130.660 1.00 63.38 189 VAL A C 1
ATOM 1465 O O . VAL A 1 189 ? 77.717 67.665 130.217 1.00 64.49 189 VAL A O 1
ATOM 1469 N N . SER A 1 190 ? 77.179 69.849 130.367 1.00 62.56 190 SER A N 1
ATOM 1470 C CA . SER A 1 190 ? 78.273 70.344 129.562 1.00 62.74 190 SER A CA 1
ATOM 1471 C C . SER A 1 190 ? 78.894 71.495 130.324 1.00 60.90 190 SER A C 1
ATOM 1472 O O . SER A 1 190 ? 78.190 72.242 131.001 1.00 59.89 190 SER A O 1
ATOM 1475 N N . LYS A 1 191 ? 80.212 71.623 130.227 1.00 60.76 191 LYS A N 1
ATOM 1476 C CA . LYS A 1 191 ? 80.927 72.753 130.805 1.00 59.29 191 LYS A CA 1
ATOM 1477 C C . LYS A 1 191 ? 82.135 73.064 129.929 1.00 59.85 191 LYS A C 1
ATOM 1478 O O . LYS A 1 191 ? 82.806 72.155 129.443 1.00 60.76 191 LYS A O 1
ATOM 1484 N N . THR A 1 192 ? 82.401 74.345 129.715 1.00 59.25 192 THR A N 1
ATOM 1485 C CA . THR A 1 192 ? 83.576 74.737 128.962 1.00 59.86 192 THR A CA 1
ATOM 1486 C C . THR A 1 192 ? 84.683 75.251 129.876 1.00 58.85 192 THR A C 1
ATOM 1487 O O . THR A 1 192 ? 84.453 75.527 131.056 1.00 57.45 192 THR A O 1
ATOM 1491 N N . PHE A 1 193 ? 85.891 75.339 129.318 1.00 59.44 193 PHE A N 1
ATOM 1492 C CA . PHE A 1 193 ? 87.005 76.046 129.930 1.00 58.69 193 PHE A CA 1
ATOM 1493 C C . PHE A 1 193 ? 87.888 76.571 128.816 1.00 60.52 193 PHE A C 1
ATOM 1494 O O . PHE A 1 193 ? 87.822 76.094 127.683 1.00 61.78 193 PHE A O 1
ATOM 1502 N N . GLU A 1 194 ? 88.696 77.572 129.131 1.00 60.99 194 GLU A N 1
ATOM 1503 C CA . GLU A 1 194 ? 89.555 78.167 128.138 1.00 63.38 194 GLU A CA 1
ATOM 1504 C C . GLU A 1 194 ? 90.995 77.746 128.344 1.00 64.18 194 GLU A C 1
ATOM 1505 O O . GLU A 1 194 ? 91.427 77.484 129.471 1.00 63.21 194 GLU A O 1
ATOM 1511 N N . VAL A 1 195 ? 91.722 77.665 127.234 1.00 66.36 195 VAL A N 1
ATOM 1512 C CA . VAL A 1 195 ? 93.166 77.564 127.254 1.00 67.72 195 VAL A CA 1
ATOM 1513 C C . VAL A 1 195 ? 93.673 78.782 126.496 1.00 70.12 195 VAL A C 1
ATOM 1514 O O . VAL A 1 195 ? 93.308 78.997 125.342 1.00 71.35 195 VAL A O 1
ATOM 1518 N N . LYS A 1 196 ? 94.488 79.592 127.164 1.00 71.51 196 LYS A N 1
ATOM 1519 C CA . LYS A 1 196 ? 94.981 80.844 126.591 1.00 74.62 196 LYS A CA 1
ATOM 1520 C C . LYS A 1 196 ? 96.499 80.980 126.679 1.00 76.66 196 LYS A C 1
ATOM 1521 O O . LYS A 1 196 ? 97.142 80.370 127.531 1.00 75.74 196 LYS A O 1
ATOM 1527 N N . GLU A 1 197 ? 97.057 81.792 125.787 1.00 80.32 197 GLU A N 1
ATOM 1528 C CA . GLU A 1 197 ? 98.486 82.085 125.791 1.00 83.57 197 GLU A CA 1
ATOM 1529 C C . GLU A 1 197 ? 98.825 83.294 126.648 1.00 84.92 197 GLU A C 1
ATOM 1530 O O . GLU A 1 197 ? 98.062 84.261 126.716 1.00 85.08 197 GLU A O 1
ATOM 1536 N N . TYR A 1 198 ? 99.991 83.231 127.284 1.00 86.85 198 TYR A N 1
ATOM 1537 C CA . TYR A 1 198 ? 100.487 84.322 128.122 1.00 88.87 198 TYR A CA 1
ATOM 1538 C C . TYR A 1 198 ? 101.090 85.457 127.284 1.00 91.73 198 TYR A C 1
ATOM 1539 O O . TYR A 1 198 ? 101.381 86.531 127.814 1.00 92.86 198 TYR A O 1
ATOM 1548 N N . VAL A 1 199 ? 101.264 85.212 125.983 1.00 93.39 199 VAL A N 1
ATOM 1549 C CA . VAL A 1 199 ? 101.966 86.137 125.074 1.00 96.50 199 VAL A CA 1
ATOM 1550 C C . VAL A 1 199 ? 101.267 87.514 124.939 1.00 97.81 199 VAL A C 1
ATOM 1551 O O . VAL A 1 199 ? 101.692 88.369 124.142 1.00 100.50 199 VAL A O 1
ATOM 1555 N N . LEU A 1 200 ? 100.210 87.717 125.734 1.00 96.02 200 LEU A N 1
ATOM 1556 C CA . LEU A 1 200 ? 99.608 89.039 125.937 1.00 96.96 200 LEU A CA 1
ATOM 1557 C C . LEU A 1 200 ? 100.626 89.992 126.589 1.00 98.39 200 LEU A C 1
ATOM 1558 O O . LEU A 1 200 ? 100.546 90.256 127.797 1.00 97.69 200 LEU A O 1
ATOM 1563 N N . SER A 1 201 ? 101.577 90.502 125.797 1.00 63.60 201 SER A N 1
ATOM 1564 C CA . SER A 1 201 ? 102.627 91.402 126.318 1.00 62.99 201 SER A CA 1
ATOM 1565 C C . SER A 1 201 ? 102.072 92.762 126.774 1.00 61.89 201 SER A C 1
ATOM 1566 O O . SER A 1 201 ? 102.760 93.518 127.496 1.00 62.04 201 SER A O 1
ATOM 1569 N N . THR A 1 202 ? 100.834 93.071 126.361 1.00 59.98 202 THR A N 1
ATOM 1570 C CA . THR A 1 202 ? 100.154 94.270 126.865 1.00 57.87 202 THR A CA 1
ATOM 1571 C C . THR A 1 202 ? 99.848 94.095 128.354 1.00 55.58 202 THR A C 1
ATOM 1572 O O . THR A 1 202 ? 99.636 92.973 128.820 1.00 55.83 202 THR A O 1
ATOM 1576 N N . PHE A 1 203 ? 99.860 95.204 129.089 1.00 52.49 203 PHE A N 1
ATOM 1577 C CA . PHE A 1 203 ? 99.761 95.184 130.538 1.00 49.23 203 PHE A CA 1
ATOM 1578 C C . PHE A 1 203 ? 98.545 95.978 130.991 1.00 48.40 203 PHE A C 1
ATOM 1579 O O . PHE A 1 203 ? 98.045 96.827 130.246 1.00 48.27 203 PHE A O 1
ATOM 1587 N N A ASP A 1 204 ? 98.057 95.710 132.199 0.50 47.82 204 ASP A N 1
ATOM 1588 N N B ASP A 1 204 ? 98.072 95.693 132.199 0.50 47.81 204 ASP A N 1
ATOM 1589 C CA A ASP A 1 204 ? 96.931 96.487 132.724 0.50 47.41 204 ASP A CA 1
ATOM 1590 C CA B ASP A 1 204 ? 96.960 96.438 132.781 0.50 47.42 204 ASP A CA 1
ATOM 1591 C C A ASP A 1 204 ? 97.299 97.355 133.926 0.50 47.00 204 ASP A C 1
ATOM 1592 C C B ASP A 1 204 ? 97.463 97.453 133.805 0.50 46.97 204 ASP A C 1
ATOM 1593 O O A ASP A 1 204 ? 98.069 96.946 134.794 0.50 47.20 204 ASP A O 1
ATOM 1594 O O B ASP A 1 204 ? 98.508 97.252 134.423 0.50 47.12 204 ASP A O 1
ATOM 1603 N N . VAL A 1 205 ? 96.732 98.557 133.949 1.00 46.51 205 VAL A N 1
ATOM 1604 C CA . VAL A 1 205 ? 97.046 99.571 134.942 1.00 45.64 205 VAL A CA 1
ATOM 1605 C C . VAL A 1 205 ? 95.881 99.704 135.913 1.00 45.11 205 VAL A C 1
ATOM 1606 O O . VAL A 1 205 ? 94.734 99.773 135.501 1.00 44.74 205 VAL A O 1
ATOM 1610 N N . GLN A 1 206 ? 96.189 99.726 137.202 1.00 44.95 206 GLN A N 1
ATOM 1611 C CA . GLN A 1 206 ? 95.187 99.932 138.243 1.00 45.03 206 GLN A CA 1
ATOM 1612 C C . GLN A 1 206 ? 95.430 101.240 138.980 1.00 44.41 206 GLN A C 1
ATOM 1613 O O . GLN A 1 206 ? 96.564 101.593 139.288 1.00 44.26 206 GLN A O 1
ATOM 1619 N N . VAL A 1 207 ? 94.347 101.964 139.240 1.00 44.09 207 VAL A N 1
ATOM 1620 C CA . VAL A 1 207 ? 94.402 103.229 139.961 1.00 43.65 207 VAL A CA 1
ATOM 1621 C C . VAL A 1 207 ? 93.302 103.281 141.017 1.00 43.55 207 VAL A C 1
ATOM 1622 O O . VAL A 1 207 ? 92.119 103.348 140.696 1.00 43.49 207 VAL A O 1
ATOM 1626 N N A MET A 1 208 ? 93.697 103.249 142.280 0.50 43.62 208 MET A N 1
ATOM 1627 N N B MET A 1 208 ? 93.715 103.253 142.278 0.50 43.66 208 MET A N 1
ATOM 1628 C CA A MET A 1 208 ? 92.739 103.344 143.377 0.50 43.80 208 MET A CA 1
ATOM 1629 C CA B MET A 1 208 ? 92.795 103.286 143.413 0.50 43.87 208 MET A CA 1
ATOM 1630 C C A MET A 1 208 ? 93.345 104.167 144.505 0.50 43.82 208 MET A C 1
ATOM 1631 C C B MET A 1 208 ? 93.368 104.196 144.499 0.50 43.86 208 MET A C 1
ATOM 1632 O O A MET A 1 208 ? 94.568 104.197 144.655 0.50 43.95 208 MET A O 1
ATOM 1633 O O B MET A 1 208 ? 94.589 104.326 144.605 0.50 44.02 208 MET A O 1
ATOM 1642 N N . PRO A 1 209 ? 92.498 104.847 145.299 1.00 43.92 209 PRO A N 1
ATOM 1643 C CA . PRO A 1 209 ? 92.997 105.609 146.452 1.00 43.86 209 PRO A CA 1
ATOM 1644 C C . PRO A 1 209 ? 93.663 104.660 147.441 1.00 43.82 209 PRO A C 1
ATOM 1645 O O . PRO A 1 209 ? 93.180 103.540 147.629 1.00 43.73 209 PRO A O 1
ATOM 1649 N N . SER A 1 210 ? 94.771 105.078 148.044 1.00 44.09 210 SER A N 1
ATOM 1650 C CA . SER A 1 210 ? 95.479 104.210 148.991 1.00 44.34 210 SER A CA 1
ATOM 1651 C C . SER A 1 210 ? 94.938 104.361 150.407 1.00 44.85 210 SER A C 1
ATOM 1652 O O . SER A 1 210 ? 95.210 103.547 151.278 1.00 45.52 210 SER A O 1
ATOM 1655 N N . VAL A 1 211 ? 94.195 105.435 150.629 1.00 45.00 211 VAL A N 1
ATOM 1656 C CA . VAL A 1 211 ? 93.421 105.645 151.842 1.00 45.16 211 VAL A CA 1
ATOM 1657 C C . VAL A 1 211 ? 92.174 106.373 151.338 1.00 45.29 211 VAL A C 1
ATOM 1658 O O . VAL A 1 211 ? 92.257 107.108 150.343 1.00 45.11 211 VAL A O 1
ATOM 1662 N N . ILE A 1 212 ? 91.022 106.174 151.975 1.00 45.26 212 ILE A N 1
ATOM 1663 C CA . ILE A 1 212 ? 89.818 106.814 151.454 1.00 45.47 212 ILE A CA 1
ATOM 1664 C C . ILE A 1 212 ? 89.868 108.350 151.639 1.00 45.62 212 ILE A C 1
ATOM 1665 O O . ILE A 1 212 ? 90.155 108.836 152.728 1.00 46.45 212 ILE A O 1
ATOM 1670 N N . PRO A 1 213 ? 89.640 109.114 150.554 1.00 45.31 213 PRO A N 1
ATOM 1671 C CA . PRO A 1 213 ? 89.778 110.573 150.598 1.00 45.59 213 PRO A CA 1
ATOM 1672 C C . PRO A 1 213 ? 88.691 111.270 151.402 1.00 46.37 213 PRO A C 1
ATOM 1673 O O . PRO A 1 213 ? 87.496 111.107 151.111 1.00 46.55 213 PRO A O 1
ATOM 1677 N N . LEU A 1 214 ? 89.108 112.042 152.402 1.00 47.01 214 LEU A N 1
ATOM 1678 C CA . LEU A 1 214 ? 88.194 112.887 153.160 1.00 47.58 214 LEU A CA 1
ATOM 1679 C C . LEU A 1 214 ? 88.510 114.346 152.877 1.00 48.05 214 LEU A C 1
ATOM 1680 O O . LEU A 1 214 ? 89.670 114.707 152.703 1.00 48.28 214 LEU A O 1
ATOM 1685 N N . GLU A 1 215 ? 87.474 115.176 152.822 1.00 48.49 215 GLU A N 1
ATOM 1686 C CA . GLU A 1 215 ? 87.606 116.597 152.520 1.00 49.37 215 GLU A CA 1
ATOM 1687 C C . GLU A 1 215 ? 88.666 117.295 153.372 1.00 50.23 215 GLU A C 1
ATOM 1688 O O . GLU A 1 215 ? 89.416 118.138 152.878 1.00 50.32 215 GLU A O 1
ATOM 1694 N N . GLU A 1 216 ? 88.708 116.928 154.650 1.00 51.12 216 GLU A N 1
ATOM 1695 C CA . GLU A 1 216 ? 89.638 117.479 155.634 1.00 52.39 216 GLU A CA 1
ATOM 1696 C C . GLU A 1 216 ? 91.099 117.239 155.236 1.00 52.03 216 GLU A C 1
ATOM 1697 O O . GLU A 1 216 ? 91.969 118.046 155.569 1.00 52.75 216 GLU A O 1
ATOM 1703 N N . HIS A 1 217 ? 91.357 116.137 154.530 1.00 51.12 217 HIS A N 1
ATOM 1704 C CA . HIS A 1 217 ? 92.696 115.809 154.038 1.00 50.91 217 HIS A CA 1
ATOM 1705 C C . HIS A 1 217 ? 93.222 116.835 153.027 1.00 50.87 217 HIS A C 1
ATOM 1706 O O . HIS A 1 217 ? 94.429 116.981 152.866 1.00 50.79 217 HIS A O 1
ATOM 1713 N N . GLN A 1 218 ? 92.309 117.520 152.338 1.00 50.81 218 GLN A N 1
ATOM 1714 C CA . GLN A 1 218 ? 92.650 118.499 151.301 1.00 50.91 218 GLN A CA 1
ATOM 1715 C C . GLN A 1 218 ? 93.592 117.914 150.251 1.00 50.79 218 GLN A C 1
ATOM 1716 O O . GLN A 1 218 ? 94.362 118.636 149.605 1.00 51.58 218 GLN A O 1
ATOM 1722 N N . ALA A 1 219 ? 93.522 116.597 150.078 1.00 50.02 219 ALA A N 1
ATOM 1723 C CA . ALA A 1 219 ? 94.420 115.893 149.175 1.00 49.07 219 ALA A CA 1
ATOM 1724 C C . ALA A 1 219 ? 93.887 114.505 148.841 1.00 48.03 219 ALA A C 1
ATOM 1725 O O . ALA A 1 219 ? 93.041 113.959 149.556 1.00 48.31 219 ALA A O 1
ATOM 1727 N N . VAL A 1 220 ? 94.395 113.937 147.755 1.00 46.84 220 VAL A N 1
ATOM 1728 C CA . VAL A 1 220 ? 94.096 112.557 147.391 1.00 45.61 220 VAL A CA 1
ATOM 1729 C C . VAL A 1 220 ? 95.408 111.791 147.253 1.00 45.11 220 VAL A C 1
ATOM 1730 O O . VAL A 1 220 ? 96.315 112.231 146.535 1.00 45.05 220 VAL A O 1
ATOM 1734 N N . ASN A 1 221 ? 95.513 110.671 147.966 1.00 44.74 221 ASN A N 1
ATOM 1735 C CA . ASN A 1 221 ? 96.655 109.755 147.834 1.00 44.74 221 ASN A CA 1
ATOM 1736 C C . ASN A 1 221 ? 96.267 108.603 146.924 1.00 43.42 221 ASN A C 1
ATOM 1737 O O . ASN A 1 221 ? 95.251 107.958 147.150 1.00 43.14 221 ASN A O 1
ATOM 1742 N N . LEU A 1 222 ? 97.063 108.342 145.897 1.00 42.93 222 LEU A N 1
ATOM 1743 C CA . LEU A 1 222 ? 96.709 107.306 144.912 1.00 42.05 222 LEU A CA 1
ATOM 1744 C C . LEU A 1 222 ? 97.760 106.237 144.732 1.00 41.63 222 LEU A C 1
ATOM 1745 O O . LEU A 1 222 ? 98.935 106.540 144.572 1.00 42.00 222 LEU A O 1
ATOM 1750 N N . THR A 1 223 ? 97.316 104.989 144.751 1.00 41.43 223 THR A N 1
ATOM 1751 C CA . THR A 1 223 ? 98.131 103.848 144.369 1.00 41.54 223 THR A CA 1
ATOM 1752 C C . THR A 1 223 ? 97.990 103.619 142.870 1.00 41.73 223 THR A C 1
ATOM 1753 O O . THR A 1 223 ? 96.884 103.445 142.365 1.00 41.62 223 THR A O 1
ATOM 1757 N N . ILE A 1 224 ? 99.113 103.644 142.164 1.00 42.63 224 ILE A N 1
ATOM 1758 C CA . ILE A 1 224 ? 99.149 103.287 140.752 1.00 43.28 224 ILE A CA 1
ATOM 1759 C C . ILE A 1 224 ? 99.879 101.971 140.623 1.00 44.25 224 ILE A C 1
ATOM 1760 O O . ILE A 1 224 ? 100.947 101.780 141.213 1.00 44.79 224 ILE A O 1
ATOM 1765 N N . GLU A 1 225 ? 99.306 101.064 139.843 1.00 44.92 225 GLU A N 1
ATOM 1766 C CA . GLU A 1 225 ? 99.836 99.724 139.752 1.00 45.89 225 GLU A CA 1
ATOM 1767 C C . GLU A 1 225 ? 99.813 99.263 138.309 1.00 45.97 225 GLU A C 1
ATOM 1768 O O . GLU A 1 225 ? 98.791 99.390 137.648 1.00 45.96 225 GLU A O 1
ATOM 1774 N N . ALA A 1 226 ? 100.940 98.737 137.826 1.00 46.74 226 ALA A N 1
ATOM 1775 C CA . ALA A 1 226 ? 101.061 98.257 136.446 1.00 47.31 226 ALA A CA 1
ATOM 1776 C C . ALA A 1 226 ? 101.673 96.852 136.364 1.00 48.20 226 ALA A C 1
ATOM 1777 O O . ALA A 1 226 ? 102.790 96.635 136.816 1.00 48.35 226 ALA A O 1
ATOM 1779 N N . ASN A 1 227 ? 100.936 95.905 135.786 1.00 49.44 227 ASN A N 1
ATOM 1780 C CA . ASN A 1 227 ? 101.387 94.509 135.684 1.00 51.19 227 ASN A CA 1
ATOM 1781 C C . ASN A 1 227 ? 101.096 93.848 134.331 1.00 52.00 227 ASN A C 1
ATOM 1782 O O . ASN A 1 227 ? 100.067 94.138 133.717 1.00 51.76 227 ASN A O 1
ATOM 1787 N N . TYR A 1 228 ? 101.985 92.953 133.887 1.00 53.47 228 TYR A N 1
ATOM 1788 C CA . TYR A 1 228 ? 101.673 92.040 132.776 1.00 55.33 228 TYR A CA 1
ATOM 1789 C C . TYR A 1 228 ? 100.768 90.923 133.312 1.00 56.83 228 TYR A C 1
ATOM 1790 O O . TYR A 1 228 ? 100.683 90.733 134.522 1.00 57.26 228 TYR A O 1
ATOM 1799 N N . HIS A 1 229 ? 100.086 90.197 132.428 1.00 58.95 229 HIS A N 1
ATOM 1800 C CA . HIS A 1 229 ? 99.071 89.216 132.848 1.00 61.18 229 HIS A CA 1
ATOM 1801 C C . HIS A 1 229 ? 99.627 88.060 133.679 1.00 62.04 229 HIS A C 1
ATOM 1802 O O . HIS A 1 229 ? 99.062 87.719 134.721 1.00 62.24 229 HIS A O 1
ATOM 1809 N N . PHE A 1 230 ? 100.738 87.479 133.228 1.00 63.07 230 PHE A N 1
ATOM 1810 C CA . PHE A 1 230 ? 101.476 86.478 134.003 1.00 63.88 230 PHE A CA 1
ATOM 1811 C C . PHE A 1 230 ? 101.638 86.972 135.445 1.00 63.53 230 PHE A C 1
ATOM 1812 O O . PHE A 1 230 ? 101.287 86.251 136.388 1.00 64.42 230 PHE A O 1
ATOM 1820 N N . GLY A 1 231 ? 102.150 88.196 135.620 1.00 62.40 231 GLY A N 1
ATOM 1821 C CA . GLY A 1 231 ? 102.240 88.805 136.958 1.00 60.51 231 GLY A CA 1
ATOM 1822 C C . GLY A 1 231 ? 103.372 89.803 137.197 1.00 59.35 231 GLY A C 1
ATOM 1823 O O . GLY A 1 231 ? 103.285 90.635 138.118 1.00 59.50 231 GLY A O 1
ATOM 1824 N N . LYS A 1 232 ? 104.430 89.728 136.380 1.00 57.42 232 LYS A N 1
ATOM 1825 C CA . LYS A 1 232 ? 105.615 90.586 136.550 1.00 55.30 232 LYS A CA 1
ATOM 1826 C C . LYS A 1 232 ? 105.309 92.080 136.417 1.00 53.46 232 LYS A C 1
ATOM 1827 O O . LYS A 1 232 ? 104.604 92.484 135.494 1.00 53.17 232 LYS A O 1
ATOM 1833 N N . PRO A 1 233 ? 105.831 92.899 137.349 1.00 51.75 233 PRO A N 1
ATOM 1834 C CA . PRO A 1 233 ? 105.675 94.352 137.360 1.00 50.24 233 PRO A CA 1
ATOM 1835 C C . PRO A 1 233 ? 106.214 95.028 136.102 1.00 48.82 233 PRO A C 1
ATOM 1836 O O . PRO A 1 233 ? 107.157 94.517 135.485 1.00 48.96 233 PRO A O 1
ATOM 1840 N N . VAL A 1 234 ? 105.620 96.160 135.727 1.00 46.74 234 VAL A N 1
ATOM 1841 C CA . VAL A 1 234 ? 106.157 96.953 134.632 1.00 45.14 234 VAL A CA 1
ATOM 1842 C C . VAL A 1 234 ? 106.783 98.249 135.118 1.00 44.86 234 VAL A C 1
ATOM 1843 O O . VAL A 1 234 ? 106.296 98.882 136.058 1.00 44.50 234 VAL A O 1
ATOM 1847 N N . GLN A 1 235 ? 107.902 98.612 134.499 1.00 44.12 235 GLN A N 1
ATOM 1848 C CA . GLN A 1 235 ? 108.535 99.872 134.801 1.00 43.58 235 GLN A CA 1
ATOM 1849 C C . GLN A 1 235 ? 108.142 100.890 133.745 1.00 42.57 235 GLN A C 1
ATOM 1850 O O . GLN A 1 235 ? 108.253 100.632 132.548 1.00 42.32 235 GLN A O 1
ATOM 1856 N N . GLY A 1 236 ? 107.689 102.050 134.193 1.00 41.69 236 GLY A N 1
ATOM 1857 C CA . GLY A 1 236 ? 107.362 103.117 133.274 1.00 40.80 236 GLY A CA 1
ATOM 1858 C C . GLY A 1 236 ? 107.199 104.415 134.007 1.00 40.87 236 GLY A C 1
ATOM 1859 O O . GLY A 1 236 ? 107.447 104.491 135.211 1.00 41.07 236 GLY A O 1
ATOM 1860 N N . VAL A 1 237 ? 106.793 105.440 133.269 1.00 40.85 237 VAL A N 1
ATOM 1861 C CA . VAL A 1 237 ? 106.524 106.756 133.835 1.00 41.39 237 VAL A CA 1
ATOM 1862 C C . VAL A 1 237 ? 105.026 106.995 133.757 1.00 41.59 237 VAL A C 1
ATOM 1863 O O . VAL A 1 237 ? 104.437 106.868 132.681 1.00 41.68 237 VAL A O 1
ATOM 1867 N N . ALA A 1 238 ? 104.413 107.327 134.889 1.00 42.01 238 ALA A N 1
ATOM 1868 C CA . ALA A 1 238 ? 102.973 107.573 134.945 1.00 42.36 238 ALA A CA 1
ATOM 1869 C C . ALA A 1 238 ? 102.660 109.061 135.075 1.00 43.63 238 ALA A C 1
ATOM 1870 O O . ALA A 1 238 ? 103.087 109.708 136.043 1.00 44.30 238 ALA A O 1
ATOM 1872 N N . LYS A 1 239 ? 101.934 109.602 134.097 1.00 44.42 239 LYS A N 1
ATOM 1873 C CA . LYS A 1 239 ? 101.394 110.961 134.195 1.00 45.98 239 LYS A CA 1
ATOM 1874 C C . LYS A 1 239 ? 99.987 110.919 134.788 1.00 46.02 239 LYS A C 1
ATOM 1875 O O . LYS A 1 239 ? 99.086 110.312 134.223 1.00 45.97 239 LYS A O 1
ATOM 1881 N N . VAL A 1 240 ? 99.822 111.546 135.947 1.00 46.83 240 VAL A N 1
ATOM 1882 C CA . VAL A 1 240 ? 98.556 111.552 136.670 1.00 47.35 240 VAL A CA 1
ATOM 1883 C C . VAL A 1 240 ? 97.900 112.919 136.545 1.00 48.50 240 VAL A C 1
ATOM 1884 O O . VAL A 1 240 ? 98.522 113.943 136.847 1.00 48.94 240 VAL A O 1
ATOM 1888 N N . GLU A 1 241 ? 96.651 112.926 136.077 1.00 49.22 241 GLU A N 1
ATOM 1889 C CA . GLU A 1 241 ? 95.855 114.150 135.999 1.00 50.48 241 GLU A CA 1
ATOM 1890 C C . GLU A 1 241 ? 94.572 114.015 136.803 1.00 50.83 241 GLU A C 1
ATOM 1891 O O . GLU A 1 241 ? 93.940 112.955 136.840 1.00 50.92 241 GLU A O 1
ATOM 1897 N N . LEU A 1 242 ? 94.190 115.106 137.442 1.00 51.68 242 LEU A N 1
ATOM 1898 C CA . LEU A 1 242 ? 93.007 115.144 138.269 1.00 52.18 242 LEU A CA 1
ATOM 1899 C C . LEU A 1 242 ? 92.272 116.417 137.902 1.00 53.00 242 LEU A C 1
ATOM 1900 O O . LEU A 1 242 ? 92.875 117.479 137.861 1.00 53.47 242 LEU A O 1
ATOM 1905 N N . TYR A 1 243 ? 90.985 116.313 137.598 1.00 53.86 243 TYR A N 1
ATOM 1906 C CA . TYR A 1 243 ? 90.272 117.438 136.995 1.00 55.24 243 TYR A CA 1
ATOM 1907 C C . TYR A 1 243 ? 89.236 118.047 137.914 1.00 56.83 243 TYR A C 1
ATOM 1908 O O . TYR A 1 243 ? 88.320 117.363 138.377 1.00 56.84 243 TYR A O 1
ATOM 1917 N N . LEU A 1 244 ? 89.387 119.343 138.171 1.00 58.88 244 LEU A N 1
ATOM 1918 C CA . LEU A 1 244 ? 88.377 120.115 138.885 1.00 60.82 244 LEU A CA 1
ATOM 1919 C C . LEU A 1 244 ? 87.743 121.082 137.895 1.00 62.59 244 LEU A C 1
ATOM 1920 O O . LEU A 1 244 ? 88.357 122.070 137.505 1.00 63.06 244 LEU A O 1
ATOM 1925 N N . ASP A 1 245 ? 86.518 120.772 137.479 1.00 64.62 245 ASP A N 1
ATOM 1926 C CA . ASP A 1 245 ? 85.894 121.415 136.310 1.00 66.76 245 ASP A CA 1
ATOM 1927 C C . ASP A 1 245 ? 85.060 122.623 136.660 1.00 68.52 245 ASP A C 1
ATOM 1928 O O . ASP A 1 245 ? 84.901 123.535 135.845 1.00 69.00 245 ASP A O 1
ATOM 1933 N N . ASP A 1 246 ? 84.511 122.602 137.868 1.00 70.40 246 ASP A N 1
ATOM 1934 C CA . ASP A 1 246 ? 83.817 123.753 138.423 1.00 72.73 246 ASP A CA 1
ATOM 1935 C C . ASP A 1 246 ? 84.794 124.942 138.491 1.00 73.58 246 ASP A C 1
ATOM 1936 O O . ASP A 1 246 ? 84.371 126.101 138.433 1.00 74.55 246 ASP A O 1
ATOM 1941 N N . ASP A 1 247 ? 86.094 124.640 138.581 1.00 73.63 247 ASP A N 1
ATOM 1942 C CA . ASP A 1 247 ? 87.137 125.665 138.717 1.00 74.35 247 ASP A CA 1
ATOM 1943 C C . ASP A 1 247 ? 88.058 125.750 137.493 1.00 74.16 247 ASP A C 1
ATOM 1944 O O . ASP A 1 247 ? 89.062 126.477 137.512 1.00 74.51 247 ASP A O 1
ATOM 1949 N N . LYS A 1 248 ? 87.722 125.004 136.441 1.00 73.68 248 LYS A N 1
ATOM 1950 C CA . LYS A 1 248 ? 88.586 124.846 135.256 1.00 73.36 248 LYS A CA 1
ATOM 1951 C C . LYS A 1 248 ? 90.028 124.411 135.625 1.00 72.52 248 LYS A C 1
ATOM 1952 O O . LYS A 1 248 ? 90.979 124.709 134.897 1.00 72.64 248 LYS A O 1
ATOM 1958 N N . LEU A 1 249 ? 90.175 123.705 136.749 1.00 71.41 249 LEU A N 1
ATOM 1959 C CA . LEU A 1 249 ? 91.488 123.298 137.265 1.00 70.52 249 LEU A CA 1
ATOM 1960 C C . LEU A 1 249 ? 91.936 121.917 136.789 1.00 69.13 249 LEU A C 1
ATOM 1961 O O . LEU A 1 249 ? 91.123 121.072 136.402 1.00 68.79 249 LEU A O 1
ATOM 1966 N N . LYS A 1 250 ? 93.246 121.702 136.843 1.00 68.02 250 LYS A N 1
ATOM 1967 C CA . LYS A 1 250 ? 93.865 120.448 136.446 1.00 66.46 250 LYS A CA 1
ATOM 1968 C C . LYS A 1 250 ? 95.141 120.256 137.271 1.00 65.46 250 LYS A C 1
ATOM 1969 O O . LYS A 1 250 ? 96.111 120.994 137.087 1.00 65.85 250 LYS A O 1
ATOM 1975 N N . LEU A 1 251 ? 95.129 119.294 138.196 1.00 63.55 251 LEU A N 1
ATOM 1976 C CA . LEU A 1 251 ? 96.340 118.913 138.926 1.00 62.11 251 LEU A CA 1
ATOM 1977 C C . LEU A 1 251 ? 97.108 117.834 138.161 1.00 60.69 251 LEU A C 1
ATOM 1978 O O . LEU A 1 251 ? 96.516 116.872 137.675 1.00 60.01 251 LEU A O 1
ATOM 1983 N N . LYS A 1 252 ? 98.424 118.008 138.051 1.00 59.71 252 LYS A N 1
ATOM 1984 C CA . LYS A 1 252 ? 99.284 117.071 137.328 1.00 58.36 252 LYS A CA 1
ATOM 1985 C C . LYS A 1 252 ? 100.433 116.584 138.200 1.00 57.22 252 LYS A C 1
ATOM 1986 O O . LYS A 1 252 ? 101.004 117.359 138.957 1.00 57.52 252 LYS A O 1
ATOM 1992 N N . LYS A 1 253 ? 100.778 115.305 138.078 1.00 55.52 253 LYS A N 1
ATOM 1993 C CA . LYS A 1 253 ? 102.036 114.775 138.622 1.00 54.53 253 LYS A CA 1
ATOM 1994 C C . LYS A 1 253 ? 102.611 113.644 137.772 1.00 53.10 253 LYS A C 1
ATOM 1995 O O . LYS A 1 253 ? 101.870 112.889 137.159 1.00 52.44 253 LYS A O 1
ATOM 2001 N N . GLU A 1 254 ? 103.936 113.551 137.725 1.00 52.51 254 GLU A N 1
ATOM 2002 C CA . GLU A 1 254 ? 104.622 112.460 137.038 1.00 51.42 254 GLU A CA 1
ATOM 2003 C C . GLU A 1 254 ? 105.486 111.717 138.017 1.00 50.33 254 GLU A C 1
ATOM 2004 O O . GLU A 1 254 ? 106.043 112.316 138.931 1.00 50.75 254 GLU A O 1
ATOM 2010 N N . LEU A 1 255 ? 105.617 110.412 137.817 1.00 48.50 255 LEU A N 1
ATOM 2011 C CA . LEU A 1 255 ? 106.505 109.619 138.646 1.00 47.13 255 LEU A CA 1
ATOM 2012 C C . LEU A 1 255 ? 106.893 108.367 137.913 1.00 45.85 255 LEU A C 1
ATOM 2013 O O . LEU A 1 255 ? 106.131 107.863 137.096 1.00 45.61 255 LEU A O 1
ATOM 2018 N N . THR A 1 256 ? 108.100 107.885 138.194 1.00 45.00 256 THR A N 1
ATOM 2019 C CA . THR A 1 256 ? 108.523 106.571 137.749 1.00 43.24 256 THR A CA 1
ATOM 2020 C C . THR A 1 256 ? 107.881 105.545 138.666 1.00 42.24 256 THR A C 1
ATOM 2021 O O . THR A 1 256 ? 107.892 105.682 139.884 1.00 42.30 256 THR A O 1
ATOM 2025 N N . VAL A 1 257 ? 107.281 104.536 138.063 1.00 41.01 257 VAL A N 1
ATOM 2026 C CA . VAL A 1 257 ? 106.624 103.489 138.811 1.00 40.21 257 VAL A CA 1
ATOM 2027 C C . VAL A 1 257 ? 107.315 102.198 138.454 1.00 40.02 257 VAL A C 1
ATOM 2028 O O . VAL A 1 257 ? 107.452 101.860 137.276 1.00 40.24 257 VAL A O 1
ATOM 2032 N N . TYR A 1 258 ? 107.772 101.501 139.482 1.00 39.97 258 TYR A N 1
ATOM 2033 C CA . TYR A 1 258 ? 108.360 100.196 139.334 1.00 39.79 258 TYR A CA 1
ATOM 2034 C C . TYR A 1 258 ? 107.315 99.205 139.787 1.00 39.38 258 TYR A C 1
ATOM 2035 O O . TYR A 1 258 ? 107.323 98.757 140.928 1.00 39.97 258 TYR A O 1
ATOM 2044 N N . GLY A 1 259 ? 106.389 98.886 138.894 1.00 39.05 259 GLY A N 1
ATOM 2045 C CA . GLY A 1 259 ? 105.273 97.998 139.222 1.00 38.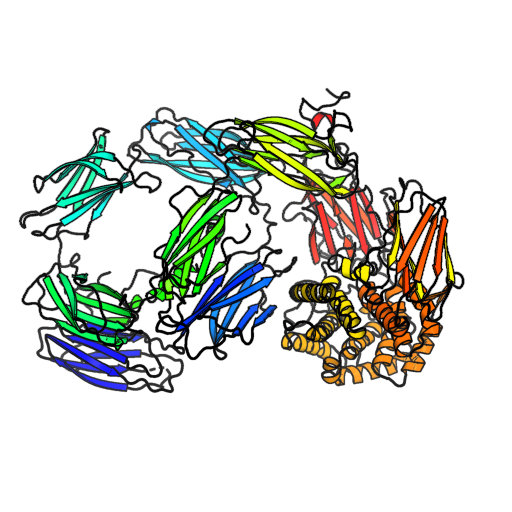69 259 GLY A CA 1
ATOM 2046 C C . GLY A 1 259 ? 104.194 98.661 140.070 1.00 38.87 259 GLY A C 1
ATOM 2047 O O . GLY A 1 259 ? 103.019 98.601 139.721 1.00 38.98 259 GLY A O 1
ATOM 2048 N N . LYS A 1 260 ? 104.586 99.290 141.183 1.00 38.93 260 LYS A N 1
ATOM 2049 C CA . LYS A 1 260 ? 103.634 99.918 142.115 1.00 38.61 260 LYS A CA 1
ATOM 2050 C C . LYS A 1 260 ? 104.186 101.223 142.667 1.00 38.50 260 LYS A C 1
ATOM 2051 O O . LYS A 1 260 ? 105.338 101.274 143.092 1.00 38.83 260 LYS A O 1
ATOM 2057 N N . GLY A 1 261 ? 103.362 102.266 142.667 1.00 38.12 261 GLY A N 1
ATOM 2058 C CA . GLY A 1 261 ? 103.777 103.592 143.117 1.00 38.53 261 GLY A CA 1
ATOM 2059 C C . GLY A 1 261 ? 102.696 104.319 143.894 1.00 39.12 261 GLY A C 1
ATOM 2060 O O . GLY A 1 261 ? 101.507 103.976 143.800 1.00 38.90 261 GLY A O 1
ATOM 2061 N N . GLN A 1 262 ? 103.108 105.313 144.677 1.00 39.73 262 GLN A N 1
ATOM 2062 C CA . GLN A 1 262 ? 102.175 106.160 145.410 1.00 40.41 262 GLN A CA 1
ATOM 2063 C C . GLN A 1 262 ? 102.324 107.601 144.941 1.00 41.17 262 GLN A C 1
ATOM 2064 O O . GLN A 1 262 ? 103.419 108.032 144.597 1.00 41.52 262 GLN A O 1
ATOM 2070 N N . VAL A 1 263 ? 101.222 108.339 144.910 1.00 41.70 263 VAL A N 1
ATOM 2071 C CA . VAL A 1 263 ? 101.254 109.731 144.503 1.00 42.80 263 VAL A CA 1
ATOM 2072 C C . VAL A 1 263 ? 100.214 110.515 145.289 1.00 43.94 263 VAL A C 1
ATOM 2073 O O . VAL A 1 263 ? 99.064 110.096 145.403 1.00 43.99 263 VAL A O 1
ATOM 2077 N N . GLU A 1 264 ? 100.639 111.639 145.854 1.00 45.59 264 GLU A N 1
ATOM 2078 C CA . GLU A 1 264 ? 99.755 112.524 146.592 1.00 47.00 264 GLU A CA 1
ATOM 2079 C C . GLU A 1 264 ? 99.469 113.769 145.765 1.00 47.47 264 GLU A C 1
ATOM 2080 O O . GLU A 1 264 ? 100.388 114.443 145.295 1.00 47.84 264 GLU A O 1
ATOM 2086 N N . LEU A 1 265 ? 98.187 114.056 145.571 1.00 48.04 265 LEU A N 1
ATOM 2087 C CA . LEU A 1 265 ? 97.768 115.275 144.893 1.00 48.80 265 LEU A CA 1
ATOM 2088 C C . LEU A 1 265 ? 97.052 116.157 145.903 1.00 50.24 265 LEU A C 1
ATOM 2089 O O . LEU A 1 265 ? 96.080 115.730 146.526 1.00 50.26 265 LEU A O 1
ATOM 2094 N N . ARG A 1 266 ? 97.550 117.377 146.073 1.00 52.02 266 ARG A N 1
ATOM 2095 C CA . ARG A 1 266 ? 97.043 118.292 147.093 1.00 53.99 266 ARG A CA 1
ATOM 2096 C C . ARG A 1 266 ? 96.092 119.336 146.524 1.00 54.90 266 ARG A C 1
ATOM 2097 O O . ARG A 1 266 ? 96.412 120.019 145.550 1.00 54.88 266 ARG A O 1
ATOM 2105 N N . PHE A 1 267 ? 94.917 119.441 147.135 1.00 56.24 267 PHE A N 1
ATOM 2106 C CA . PHE A 1 267 ? 93.928 120.425 146.728 1.00 57.88 267 PHE A CA 1
ATOM 2107 C C . PHE A 1 267 ? 94.263 121.780 147.323 1.00 59.60 267 PHE A C 1
ATOM 2108 O O . PHE A 1 267 ? 95.012 121.869 148.297 1.00 59.91 267 PHE A O 1
ATOM 2116 N N . ASP A 1 268 ? 93.698 122.829 146.732 1.00 61.39 268 ASP A N 1
ATOM 2117 C CA . ASP A 1 268 ? 93.831 124.185 147.252 1.00 63.57 268 ASP A CA 1
ATOM 2118 C C . ASP A 1 268 ? 92.775 124.451 148.310 1.00 64.61 268 ASP A C 1
ATOM 2119 O O . ASP A 1 268 ? 92.876 123.967 149.448 1.00 64.96 268 ASP A O 1
ATOM 2124 N N . ASN A 1 269 ? 91.765 125.236 147.946 1.00 65.55 269 ASN A N 1
ATOM 2125 C CA . ASN A 1 269 ? 90.665 125.499 148.875 1.00 66.57 269 ASN A CA 1
ATOM 2126 C C . ASN A 1 269 ? 89.488 124.595 148.512 1.00 65.54 269 ASN A C 1
ATOM 2127 O O . ASN A 1 269 ? 88.525 125.027 147.860 1.00 65.77 269 ASN A O 1
ATOM 2132 N N . PHE A 1 270 ? 89.589 123.332 148.920 1.00 64.37 270 PHE A N 1
ATOM 2133 C CA . PHE A 1 270 ? 88.613 122.326 148.523 1.00 63.08 270 PHE A CA 1
ATOM 2134 C C . PHE A 1 270 ? 87.454 122.260 149.509 1.00 63.07 270 PHE A C 1
ATOM 2135 O O . PHE A 1 270 ? 87.597 121.792 150.644 1.00 63.02 270 PHE A O 1
ATOM 2143 N N . ALA A 1 271 ? 86.304 122.748 149.059 1.00 62.70 271 ALA A N 1
ATOM 2144 C CA . ALA A 1 271 ? 85.104 122.767 149.870 1.00 62.55 271 ALA A CA 1
ATOM 2145 C C . ALA A 1 271 ? 83.940 122.243 149.036 1.00 61.80 271 ALA A C 1
ATOM 2146 O O . ALA A 1 271 ? 83.503 122.889 148.086 1.00 61.91 271 ALA A O 1
ATOM 2148 N N . MET A 1 272 ? 83.462 121.054 149.381 1.00 60.95 272 MET A N 1
ATOM 2149 C CA . MET A 1 272 ? 82.408 120.405 148.614 1.00 60.32 272 MET A CA 1
ATOM 2150 C C . MET A 1 272 ? 81.051 121.033 148.891 1.00 61.09 272 MET A C 1
ATOM 2151 O O . MET A 1 272 ? 80.766 121.459 150.015 1.00 61.74 272 MET A O 1
ATOM 2156 N N . ASP A 1 273 ? 80.217 121.088 147.859 1.00 61.02 273 ASP A N 1
ATOM 2157 C CA . ASP A 1 273 ? 78.856 121.590 148.008 1.00 61.56 273 ASP A CA 1
ATOM 2158 C C . ASP A 1 273 ? 77.962 120.565 148.707 1.00 60.93 273 ASP A C 1
ATOM 2159 O O . ASP A 1 273 ? 77.076 120.934 149.471 1.00 61.85 273 ASP A O 1
ATOM 2164 N N . ALA A 1 274 ? 78.210 119.285 148.453 1.00 59.45 274 ALA A N 1
ATOM 2165 C CA . ALA A 1 274 ? 77.492 118.207 149.121 1.00 58.52 274 ALA A CA 1
ATOM 2166 C C . ALA A 1 274 ? 78.420 117.465 150.084 1.00 57.82 274 ALA A C 1
ATOM 2167 O O . ALA A 1 274 ? 79.513 117.944 150.398 1.00 57.91 274 ALA A O 1
ATOM 2169 N N . ASP A 1 275 ? 77.978 116.299 150.547 1.00 56.88 275 ASP A N 1
ATOM 2170 C CA . ASP A 1 275 ? 78.764 115.462 151.446 1.00 56.08 275 ASP A CA 1
ATOM 2171 C C . ASP A 1 275 ? 79.755 114.588 150.674 1.00 54.71 275 ASP A C 1
ATOM 2172 O O . ASP A 1 275 ? 80.593 113.907 151.277 1.00 54.62 275 ASP A O 1
ATOM 2177 N N . GLN A 1 276 ? 79.651 114.635 149.343 1.00 53.33 276 GLN A N 1
ATOM 2178 C CA . GLN A 1 276 ? 80.356 113.744 148.422 1.00 51.82 276 GLN A CA 1
ATOM 2179 C C . GLN A 1 276 ? 80.680 114.457 147.124 1.00 51.05 276 GLN A C 1
ATOM 2180 O O . GLN A 1 276 ? 79.858 115.219 146.612 1.00 51.60 276 GLN A O 1
ATOM 2186 N N . GLN A 1 277 ? 81.860 114.198 146.574 1.00 49.64 277 GLN A N 1
ATOM 2187 C CA . GLN A 1 277 ? 82.194 114.725 145.257 1.00 48.68 277 GLN A CA 1
ATOM 2188 C C . GLN A 1 277 ? 83.072 113.766 144.461 1.00 47.40 277 GLN A C 1
ATOM 2189 O O . GLN A 1 277 ? 84.082 113.260 144.954 1.00 47.18 277 GLN A O 1
ATOM 2195 N N . ASP A 1 278 ? 82.665 113.503 143.229 1.00 46.32 278 ASP A N 1
ATOM 2196 C CA . ASP A 1 278 ? 83.458 112.680 142.346 1.00 45.11 278 ASP A CA 1
ATOM 2197 C C . ASP A 1 278 ? 84.420 113.541 141.566 1.00 44.25 278 ASP A C 1
ATOM 2198 O O . ASP A 1 278 ? 84.029 114.521 140.929 1.00 44.55 278 ASP A O 1
ATOM 2203 N N . VAL A 1 279 ? 85.693 113.181 141.644 1.00 43.00 279 VAL A N 1
ATOM 2204 C CA . VAL A 1 279 ? 86.735 113.892 140.926 1.00 42.21 279 VAL A CA 1
ATOM 2205 C C . VAL A 1 279 ? 87.355 112.922 139.921 1.00 41.28 279 VAL A C 1
ATOM 2206 O O . VAL A 1 279 ? 87.865 111.866 140.310 1.00 41.20 279 VAL A O 1
ATOM 2210 N N . PRO A 1 280 ? 87.292 113.259 138.622 1.00 40.73 280 PRO A N 1
ATOM 2211 C CA . PRO A 1 280 ? 87.822 112.358 137.588 1.00 40.18 280 PRO A CA 1
ATOM 2212 C C . PRO A 1 280 ? 89.356 112.361 137.507 1.00 39.99 280 PRO A C 1
ATOM 2213 O O . PRO A 1 280 ? 89.976 113.428 137.486 1.00 40.18 280 PRO A O 1
ATOM 2217 N N . VAL A 1 281 ? 89.946 111.172 137.472 1.00 39.56 281 VAL A N 1
ATOM 2218 C CA . VAL A 1 281 ? 91.389 111.026 137.376 1.00 40.04 281 VAL A CA 1
ATOM 2219 C C . VAL A 1 281 ? 91.760 110.301 136.089 1.00 40.05 281 VAL A C 1
ATOM 2220 O O . VAL A 1 281 ? 91.059 109.368 135.685 1.00 40.06 281 VAL A O 1
ATOM 2224 N N . LYS A 1 282 ? 92.840 110.746 135.437 1.00 40.01 282 LYS A N 1
ATOM 2225 C CA . LYS A 1 282 ? 93.405 110.024 134.288 1.00 39.86 282 LYS A CA 1
ATOM 2226 C C . LYS A 1 282 ? 94.876 109.688 134.520 1.00 39.41 282 LYS A C 1
ATOM 2227 O O . LYS A 1 282 ? 95.657 110.557 134.918 1.00 39.66 282 LYS A O 1
ATOM 2233 N N . VAL A 1 283 ? 95.233 108.428 134.280 1.00 38.51 283 VAL A N 1
ATOM 2234 C CA . VAL A 1 283 ? 96.611 107.975 134.394 1.00 38.49 283 VAL A CA 1
ATOM 2235 C C . VAL A 1 283 ? 97.113 107.416 133.059 1.00 38.65 283 VAL A C 1
ATOM 2236 O O . VAL A 1 283 ? 96.568 106.433 132.540 1.00 38.29 283 VAL A O 1
ATOM 2240 N N . SER A 1 284 ? 98.140 108.053 132.505 1.00 38.88 284 SER A N 1
ATOM 2241 C CA . SER A 1 284 ? 98.832 107.513 131.340 1.00 39.29 284 SER A CA 1
ATOM 2242 C C . SER A 1 284 ? 100.121 106.849 131.753 1.00 38.62 284 SER A C 1
ATOM 2243 O O . SER A 1 284 ? 101.032 107.495 132.237 1.00 38.48 284 SER A O 1
ATOM 2246 N N . PHE A 1 285 ? 100.173 105.545 131.559 1.00 38.38 285 PHE A N 1
ATOM 2247 C CA . PHE A 1 285 ? 101.341 104.781 131.894 1.00 38.79 285 PHE A CA 1
ATOM 2248 C C . PHE A 1 285 ? 102.158 104.450 130.632 1.00 38.99 285 PHE A C 1
ATOM 2249 O O . PHE A 1 285 ? 101.728 103.652 129.782 1.00 38.71 285 PHE A O 1
ATOM 2257 N N . VAL A 1 286 ? 103.330 105.071 130.522 1.00 39.41 286 VAL A N 1
ATOM 2258 C CA . VAL A 1 286 ? 104.231 104.843 129.390 1.00 39.78 286 VAL A CA 1
ATOM 2259 C C . VAL A 1 286 ? 105.322 103.826 129.740 1.00 40.14 286 VAL A C 1
ATOM 2260 O O . VAL A 1 286 ? 106.221 104.130 130.520 1.00 40.52 286 VAL A O 1
ATOM 2264 N N . GLU A 1 287 ? 105.250 102.631 129.157 1.00 40.42 287 GLU A N 1
ATOM 2265 C CA . GLU A 1 287 ? 106.257 101.597 129.414 1.00 41.30 287 GLU A CA 1
ATOM 2266 C C . GLU A 1 287 ? 107.659 102.059 128.993 1.00 42.59 287 GLU A C 1
ATOM 2267 O O . GLU A 1 287 ? 107.820 102.787 128.008 1.00 42.55 287 GLU A O 1
ATOM 2273 N N . GLN A 1 288 ? 108.660 101.603 129.740 1.00 43.81 288 GLN A N 1
ATOM 2274 C CA . GLN A 1 288 ? 109.998 102.167 129.700 1.00 45.24 288 GLN A CA 1
ATOM 2275 C C . GLN A 1 288 ? 110.608 102.389 128.311 1.00 46.34 288 GLN A C 1
ATOM 2276 O O . GLN A 1 288 ? 110.809 103.550 127.888 1.00 47.63 288 GLN A O 1
ATOM 2282 N N . TYR A 1 289 ? 110.932 101.318 127.602 1.00 46.38 289 TYR A N 1
ATOM 2283 C CA . TYR A 1 289 ? 111.748 101.498 126.403 1.00 46.70 289 TYR A CA 1
ATOM 2284 C C . TYR A 1 289 ? 110.866 101.503 125.177 1.00 46.45 289 TYR A C 1
ATOM 2285 O O . TYR A 1 289 ? 111.062 102.284 124.252 1.00 46.93 289 TYR A O 1
ATOM 2294 N N . THR A 1 290 ? 109.882 100.617 125.200 1.00 45.76 290 THR A N 1
ATOM 2295 C CA . THR A 1 290 ? 108.883 100.502 124.159 1.00 45.21 290 THR A CA 1
ATOM 2296 C C . THR A 1 290 ? 108.046 101.768 123.978 1.00 45.00 290 THR A C 1
ATOM 2297 O O . THR A 1 290 ? 107.574 102.050 122.883 1.00 45.02 290 THR A O 1
ATOM 2301 N N . ASN A 1 291 ? 107.863 102.513 125.059 1.00 45.13 291 ASN A N 1
ATOM 2302 C CA . ASN A 1 291 ? 106.897 103.613 125.114 1.00 45.54 291 ASN A CA 1
ATOM 2303 C C . ASN A 1 291 ? 105.441 103.189 124.888 1.00 44.90 291 ASN A C 1
ATOM 2304 O O . ASN A 1 291 ? 104.585 104.023 124.602 1.00 44.92 291 ASN A O 1
ATOM 2309 N N . ARG A 1 292 ? 105.161 101.898 125.038 1.00 44.38 292 ARG A N 1
ATOM 2310 C CA . ARG A 1 292 ? 103.791 101.419 125.011 1.00 44.45 292 ARG A CA 1
ATOM 2311 C C . ARG A 1 292 ? 102.972 102.098 126.123 1.00 43.73 292 ARG A C 1
ATOM 2312 O O . ARG A 1 292 ? 103.281 101.978 127.313 1.00 43.70 292 ARG A O 1
ATOM 2320 N N . THR A 1 293 ? 101.944 102.830 125.703 1.00 42.68 293 THR A N 1
ATOM 2321 C CA . THR A 1 293 ? 101.116 103.623 126.586 1.00 41.43 293 THR A CA 1
ATOM 2322 C C . THR A 1 293 ? 99.779 102.930 126.857 1.00 40.83 293 THR A C 1
ATOM 2323 O O . THR A 1 293 ? 99.094 102.468 125.934 1.00 40.63 293 THR A O 1
ATOM 2327 N N . VAL A 1 294 ? 99.430 102.835 128.138 1.00 39.91 294 VAL A N 1
ATOM 2328 C CA . VAL A 1 294 ? 98.110 102.385 128.546 1.00 38.77 294 VAL A CA 1
ATOM 2329 C C . VAL A 1 294 ? 97.510 103.494 129.392 1.00 38.95 294 VAL A C 1
ATOM 2330 O O . VAL A 1 294 ? 98.193 104.063 130.265 1.00 38.85 294 VAL A O 1
ATOM 2334 N N . VAL A 1 295 ? 96.244 103.806 129.114 1.00 38.33 295 VAL A N 1
ATOM 2335 C CA . VAL A 1 295 ? 95.547 104.878 129.792 1.00 37.86 295 VAL A CA 1
ATOM 2336 C C . VAL A 1 295 ? 94.441 104.299 130.629 1.00 38.08 295 VAL A C 1
ATOM 2337 O O . VAL A 1 295 ? 93.668 103.472 130.149 1.00 38.00 295 VAL A O 1
ATOM 2341 N N . LYS A 1 296 ? 94.375 104.734 131.889 1.00 38.42 296 LYS A N 1
ATOM 2342 C CA . LYS A 1 296 ? 93.358 104.269 132.828 1.00 38.20 296 LYS A CA 1
ATOM 2343 C C . LYS A 1 296 ? 92.672 105.455 133.476 1.00 38.07 296 LYS A C 1
ATOM 2344 O O . LYS A 1 296 ? 93.328 106.379 133.938 1.00 38.33 296 LYS A O 1
ATOM 2350 N N . GLN A 1 297 ? 91.345 105.417 133.508 1.00 38.04 297 GLN A N 1
ATOM 2351 C CA . GLN A 1 297 ? 90.541 106.495 134.079 1.00 37.96 297 GLN A CA 1
ATOM 2352 C C . GLN A 1 297 ? 89.658 105.979 135.192 1.00 37.87 297 GLN A C 1
ATOM 2353 O O . GLN A 1 297 ? 89.217 104.848 135.140 1.00 38.11 297 GLN A O 1
ATOM 2359 N N . SER A 1 298 ? 89.428 106.794 136.217 1.00 38.10 298 SER A N 1
ATOM 2360 C CA . SER A 1 298 ? 88.377 106.497 137.189 1.00 38.56 298 SER A CA 1
ATOM 2361 C C . SER A 1 298 ? 87.833 107.739 137.878 1.00 38.55 298 SER A C 1
ATOM 2362 O O . SER A 1 298 ? 88.406 108.818 137.780 1.00 38.89 298 SER A O 1
ATOM 2365 N N . GLN A 1 299 ? 86.691 107.583 138.528 1.00 38.59 299 GLN A N 1
ATOM 2366 C CA . GLN A 1 299 ? 86.104 108.663 139.292 1.00 38.99 299 GLN A CA 1
ATOM 2367 C C . GLN A 1 299 ? 86.496 108.410 140.734 1.00 39.20 299 GLN A C 1
ATOM 2368 O O . GLN A 1 299 ? 86.217 107.340 141.292 1.00 38.79 299 GLN A O 1
ATOM 2374 N N . ILE A 1 300 ? 87.168 109.383 141.331 1.00 39.75 300 ILE A N 1
ATOM 2375 C CA . ILE A 1 300 ? 87.540 109.246 142.723 1.00 40.64 300 ILE A CA 1
ATOM 2376 C C . ILE A 1 300 ? 86.691 110.125 143.616 1.00 41.00 300 ILE A C 1
ATOM 2377 O O . ILE A 1 300 ? 86.664 111.349 143.472 1.00 41.70 300 ILE A O 1
ATOM 2382 N N . THR A 1 301 ? 85.971 109.474 144.516 1.00 41.06 301 THR A N 1
ATOM 2383 C CA . THR A 1 301 ? 85.071 110.160 145.428 1.00 41.29 301 THR A CA 1
ATOM 2384 C C . THR A 1 301 ? 85.844 110.691 146.619 1.00 41.52 301 THR A C 1
ATOM 2385 O O . THR A 1 301 ? 86.559 109.945 147.295 1.00 41.23 301 THR A O 1
ATOM 2389 N N . VAL A 1 302 ? 85.690 111.986 146.861 1.00 41.87 302 VAL A N 1
ATOM 2390 C CA . VAL A 1 302 ? 86.094 112.588 148.125 1.00 42.36 302 VAL A CA 1
ATOM 2391 C C . VAL A 1 302 ? 84.857 112.705 149.028 1.00 43.08 302 VAL A C 1
ATOM 2392 O O . VAL A 1 302 ? 83.806 113.199 148.594 1.00 43.13 302 VAL A O 1
ATOM 2396 N N . TYR A 1 303 ? 84.993 112.251 150.275 1.00 43.57 303 TYR A N 1
ATOM 2397 C CA . TYR A 1 303 ? 83.882 112.208 151.234 1.00 44.10 303 TYR A CA 1
ATOM 2398 C C . TYR A 1 303 ? 84.072 113.170 152.396 1.00 45.11 303 TYR A C 1
ATOM 2399 O O . TYR A 1 303 ? 85.177 113.311 152.913 1.00 45.60 303 TYR A O 1
ATOM 2408 N N . ARG A 1 304 ? 82.990 113.801 152.839 1.00 45.79 304 ARG A N 1
ATOM 2409 C CA . ARG A 1 304 ? 83.062 114.651 154.023 1.00 46.62 304 ARG A CA 1
ATOM 2410 C C . ARG A 1 304 ? 83.227 113.854 155.318 1.00 46.92 304 ARG A C 1
ATOM 2411 O O . ARG A 1 304 ? 83.978 114.260 156.198 1.00 47.62 304 ARG A O 1
ATOM 2419 N N . TYR A 1 305 ? 82.537 112.723 155.428 1.00 46.48 305 TYR A N 1
ATOM 2420 C CA . TYR A 1 305 ? 82.575 111.929 156.648 1.00 46.68 305 TYR A CA 1
ATOM 2421 C C . TYR A 1 305 ? 83.122 110.550 156.370 1.00 46.26 305 TYR A C 1
ATOM 2422 O O . TYR A 1 305 ? 83.040 110.071 155.249 1.00 45.80 305 TYR A O 1
ATOM 2431 N N . ALA A 1 306 ? 83.652 109.904 157.402 1.00 46.70 306 ALA A N 1
ATOM 2432 C CA . ALA A 1 306 ? 84.280 108.597 157.253 1.00 46.26 306 ALA A CA 1
ATOM 2433 C C . ALA A 1 306 ? 83.261 107.473 157.298 1.00 46.28 306 ALA A C 1
ATOM 2434 O O . ALA A 1 306 ? 83.619 106.299 157.245 1.00 46.22 306 ALA A O 1
ATOM 2436 N N . TYR A 1 307 ? 81.988 107.833 157.393 1.00 46.92 307 TYR A N 1
ATOM 2437 C CA . TYR A 1 307 ? 80.932 106.836 157.475 1.00 47.31 307 TYR A CA 1
ATOM 2438 C C . TYR A 1 307 ? 79.689 107.264 156.702 1.00 47.80 307 TYR A C 1
ATOM 2439 O O . TYR A 1 307 ? 79.516 108.445 156.394 1.00 47.52 307 TYR A O 1
ATOM 2448 N N . ARG A 1 308 ? 78.841 106.280 156.395 1.00 48.68 308 ARG A N 1
ATOM 2449 C CA . ARG A 1 308 ? 77.524 106.503 155.795 1.00 49.81 308 ARG A CA 1
ATOM 2450 C C . ARG A 1 308 ? 76.449 105.674 156.511 1.00 50.25 308 ARG A C 1
ATOM 2451 O O . ARG A 1 308 ? 76.714 104.576 157.009 1.00 50.32 308 ARG A O 1
ATOM 2459 N N . VAL A 1 309 ? 75.238 106.215 156.551 1.00 50.74 309 VAL A N 1
ATOM 2460 C CA . VAL A 1 309 ? 74.110 105.554 157.178 1.00 51.29 309 VAL A CA 1
ATOM 2461 C C . VAL A 1 309 ? 73.041 105.256 156.141 1.00 51.53 309 VAL A C 1
ATOM 2462 O O . VAL A 1 309 ? 72.739 106.095 155.281 1.00 51.33 309 VAL A O 1
ATOM 2466 N N . GLU A 1 310 ? 72.473 104.057 156.225 1.00 51.91 310 GLU A N 1
ATOM 2467 C CA . GLU A 1 310 ? 71.219 103.760 155.547 1.00 52.84 310 GLU A CA 1
ATOM 2468 C C . GLU A 1 310 ? 70.211 103.125 156.521 1.00 53.23 310 GLU A C 1
ATOM 2469 O O . GLU A 1 310 ? 70.589 102.492 157.516 1.00 53.46 310 GLU A O 1
ATOM 2475 N N . LEU A 1 311 ? 68.929 103.312 156.232 1.00 53.18 311 LEU A N 1
ATOM 2476 C CA . LEU A 1 311 ? 67.881 102.767 157.069 1.00 53.55 311 LEU A CA 1
ATOM 2477 C C . LEU A 1 311 ? 67.450 101.380 156.590 1.00 53.26 311 LEU A C 1
ATOM 2478 O O . LEU A 1 311 ? 66.979 101.223 155.471 1.00 53.22 311 LEU A O 1
ATOM 2483 N N . ILE A 1 312 ? 67.613 100.376 157.441 1.00 53.30 312 ILE A N 1
ATOM 2484 C CA . ILE A 1 312 ? 67.204 99.021 157.095 1.00 53.14 312 ILE A CA 1
ATOM 2485 C C . ILE A 1 312 ? 65.933 98.699 157.848 1.00 53.72 312 ILE A C 1
ATOM 2486 O O . ILE A 1 312 ? 65.907 98.749 159.070 1.00 54.33 312 ILE A O 1
ATOM 2491 N N . LYS A 1 313 ? 64.880 98.390 157.103 1.00 53.60 313 LYS A N 1
ATOM 2492 C CA . LYS A 1 313 ? 63.545 98.262 157.671 1.00 54.25 313 LYS A CA 1
ATOM 2493 C C . LYS A 1 313 ? 63.075 96.825 157.592 1.00 54.66 313 LYS A C 1
ATOM 2494 O O . LYS A 1 313 ? 63.430 96.109 156.660 1.00 53.92 313 LYS A O 1
ATOM 2500 N N . GLU A 1 314 ? 62.278 96.398 158.568 1.00 55.89 314 GLU A N 1
ATOM 2501 C CA . GLU A 1 314 ? 61.780 95.029 158.567 1.00 56.73 314 GLU A CA 1
ATOM 2502 C C . GLU A 1 314 ? 60.816 94.850 157.404 1.00 56.92 314 GLU A C 1
ATOM 2503 O O . GLU A 1 314 ? 60.751 93.781 156.805 1.00 56.93 314 GLU A O 1
ATOM 2509 N N . SER A 1 315 ? 60.089 95.917 157.089 1.00 57.26 315 SER A N 1
ATOM 2510 C CA . SER A 1 315 ? 59.161 95.945 155.972 1.00 57.90 315 SER A CA 1
ATOM 2511 C C . SER A 1 315 ? 59.062 97.380 155.457 1.00 57.81 315 SER A C 1
ATOM 2512 O O . SER A 1 315 ? 59.179 98.321 156.244 1.00 58.07 315 SER A O 1
ATOM 2515 N N . PRO A 1 316 ? 58.826 97.556 154.141 1.00 57.62 316 PRO A N 1
ATOM 2516 C CA . PRO A 1 316 ? 58.949 98.874 153.497 1.00 57.25 316 PRO A CA 1
ATOM 2517 C C . PRO A 1 316 ? 58.074 99.958 154.119 1.00 57.96 316 PRO A C 1
ATOM 2518 O O . PRO A 1 316 ? 58.468 101.123 154.142 1.00 58.07 316 PRO A O 1
ATOM 2522 N N . GLN A 1 317 ? 56.899 99.578 154.604 1.00 58.61 317 GLN A N 1
ATOM 2523 C CA . GLN A 1 317 ? 56.006 100.512 155.260 1.00 59.60 317 GLN A CA 1
ATOM 2524 C C . GLN A 1 317 ? 55.599 99.944 156.609 1.00 60.54 317 GLN A C 1
ATOM 2525 O O . GLN A 1 317 ? 55.684 98.728 156.825 1.00 60.75 317 GLN A O 1
ATOM 2531 N N . PHE A 1 318 ? 55.160 100.821 157.510 1.00 60.98 318 PHE A N 1
ATOM 2532 C CA . PHE A 1 318 ? 54.768 100.403 158.848 1.00 61.85 318 PHE A CA 1
ATOM 2533 C C . PHE A 1 318 ? 53.261 100.219 158.989 1.00 63.16 318 PHE A C 1
ATOM 2534 O O . PHE A 1 318 ? 52.476 100.733 158.185 1.00 63.51 318 PHE A O 1
ATOM 2542 N N . ARG A 1 319 ? 52.871 99.493 160.029 1.00 63.92 319 ARG A N 1
ATOM 2543 C CA . ARG A 1 319 ? 51.472 99.235 160.311 1.00 65.08 319 ARG A CA 1
ATOM 2544 C C . ARG A 1 319 ? 51.035 100.104 161.486 1.00 66.20 319 ARG A C 1
ATOM 2545 O O . ARG A 1 319 ? 51.533 99.943 162.600 1.00 66.25 319 ARG A O 1
ATOM 2553 N N . PRO A 1 320 ? 50.118 101.053 161.221 1.00 67.11 320 PRO A N 1
ATOM 2554 C CA . PRO A 1 320 ? 49.669 102.118 162.110 1.00 67.79 320 PRO A CA 1
ATOM 2555 C C . PRO A 1 320 ? 49.618 101.847 163.611 1.00 68.33 320 PRO A C 1
ATOM 2556 O O . PRO A 1 320 ? 49.857 102.774 164.380 1.00 69.30 320 PRO A O 1
ATOM 2560 N N . GLY A 1 321 ? 49.321 100.624 164.041 1.00 67.77 321 GLY A N 1
ATOM 2561 C CA . GLY A 1 321 ? 49.213 100.371 165.481 1.00 67.54 321 GLY A CA 1
ATOM 2562 C C . GLY A 1 321 ? 50.204 99.380 166.073 1.00 66.49 321 GLY A C 1
ATOM 2563 O O . GLY A 1 321 ? 50.151 99.077 167.272 1.00 67.14 321 GLY A O 1
ATOM 2564 N N . LEU A 1 322 ? 51.115 98.886 165.239 1.00 64.50 322 LEU A N 1
ATOM 2565 C CA . LEU A 1 322 ? 51.959 97.753 165.596 1.00 63.23 322 LEU A CA 1
ATOM 2566 C C . LEU A 1 322 ? 53.431 98.133 165.714 1.00 61.89 322 LEU A C 1
ATOM 2567 O O . LEU A 1 322 ? 53.845 99.137 165.146 1.00 61.61 322 LEU A O 1
ATOM 2572 N N . PRO A 1 323 ? 54.233 97.340 166.460 1.00 61.44 323 PRO A N 1
ATOM 2573 C CA . PRO A 1 323 ? 55.641 97.725 166.568 1.00 60.24 323 PRO A CA 1
ATOM 2574 C C . PRO A 1 323 ? 56.348 97.631 165.218 1.00 59.03 323 PRO A C 1
ATOM 2575 O O . PRO A 1 323 ? 55.990 96.787 164.392 1.00 59.20 323 PRO A O 1
ATOM 2579 N N . PHE A 1 324 ? 57.318 98.517 164.996 1.00 57.92 324 PHE A N 1
ATOM 2580 C CA . PHE A 1 324 ? 58.048 98.582 163.738 1.00 56.29 324 PHE A CA 1
ATOM 2581 C C . PHE A 1 324 ? 59.541 98.478 164.016 1.00 55.72 324 PHE A C 1
ATOM 2582 O O . PHE A 1 324 ? 60.116 99.323 164.715 1.00 55.23 324 PHE A O 1
ATOM 2590 N N . LYS A 1 325 ? 60.156 97.428 163.466 1.00 55.41 325 LYS A N 1
ATOM 2591 C CA . LYS A 1 325 ? 61.579 97.153 163.665 1.00 54.89 325 LYS A CA 1
ATOM 2592 C C . LYS A 1 325 ? 62.416 97.620 162.500 1.00 53.55 325 LYS A C 1
ATOM 2593 O O . LYS A 1 325 ? 62.140 97.296 161.345 1.00 53.55 325 LYS A O 1
ATOM 2599 N N . CYS A 1 326 ? 63.454 98.379 162.816 1.00 52.62 326 CYS A N 1
ATOM 2600 C CA . CYS A 1 326 ? 64.404 98.828 161.821 1.00 51.14 326 CYS A CA 1
ATOM 2601 C C . CYS A 1 326 ? 65.703 99.162 162.520 1.00 50.80 326 CYS A C 1
ATOM 2602 O O . CYS A 1 326 ? 65.784 99.126 163.744 1.00 51.47 326 CYS A O 1
ATOM 2605 N N . ALA A 1 327 ? 66.718 99.489 161.739 1.00 49.92 327 ALA A N 1
ATOM 2606 C CA . ALA A 1 327 ? 68.026 99.794 162.277 1.00 49.61 327 ALA A CA 1
ATOM 2607 C C . ALA A 1 327 ? 68.716 100.811 161.379 1.00 49.16 327 ALA A C 1
ATOM 2608 O O . ALA A 1 327 ? 68.527 100.794 160.161 1.00 48.50 327 ALA A O 1
ATOM 2610 N N . LEU A 1 328 ? 69.493 101.703 161.986 1.00 49.50 328 LEU A N 1
ATOM 2611 C CA . LEU A 1 328 ? 70.349 102.598 161.227 1.00 49.57 328 LEU A CA 1
ATOM 2612 C C . LEU A 1 328 ? 71.663 101.878 161.003 1.00 49.40 328 LEU A C 1
ATOM 2613 O O . LEU A 1 328 ? 72.369 101.549 161.957 1.00 49.82 328 LEU A O 1
ATOM 2618 N N . GLN A 1 329 ? 71.970 101.595 159.743 1.00 49.34 329 GLN A N 1
ATOM 2619 C CA . GLN A 1 329 ? 73.164 100.824 159.408 1.00 49.34 329 GLN A CA 1
ATOM 2620 C C . GLN A 1 329 ? 74.330 101.729 159.038 1.00 48.90 329 GLN A C 1
ATOM 2621 O O . GLN A 1 329 ? 74.279 102.438 158.027 1.00 48.44 329 GLN A O 1
ATOM 2627 N N . PHE A 1 330 ? 75.375 101.690 159.864 1.00 49.08 330 PHE A N 1
ATOM 2628 C CA . PHE A 1 330 ? 76.593 102.470 159.631 1.00 48.95 330 PHE A CA 1
ATOM 2629 C C . PHE A 1 330 ? 77.677 101.623 158.977 1.00 48.78 330 PHE A C 1
ATOM 2630 O O . PHE A 1 330 ? 77.990 100.518 159.441 1.00 48.96 330 PHE A O 1
ATOM 2638 N N . THR A 1 331 ? 78.244 102.147 157.896 1.00 48.87 331 THR A N 1
ATOM 2639 C CA . THR A 1 331 ? 79.348 101.489 157.194 1.00 49.03 331 THR A CA 1
ATOM 2640 C C . THR A 1 331 ? 80.396 102.510 156.791 1.00 49.30 331 THR A C 1
ATOM 2641 O O . THR A 1 331 ? 80.074 103.681 156.557 1.00 49.40 331 THR A O 1
ATOM 2645 N N . HIS A 1 332 ? 81.649 102.065 156.710 1.00 49.75 332 HIS A N 1
ATOM 2646 C CA . HIS A 1 332 ? 82.701 102.877 156.106 1.00 50.16 332 HIS A CA 1
ATOM 2647 C C . HIS A 1 332 ? 82.471 102.884 154.604 1.00 50.49 332 HIS A C 1
ATOM 2648 O O . HIS A 1 332 ? 81.618 102.147 154.097 1.00 50.49 332 HIS A O 1
ATOM 2655 N N . HIS A 1 333 ? 83.204 103.722 153.881 1.00 51.39 333 HIS A N 1
ATOM 2656 C CA . HIS A 1 333 ? 82.974 103.823 152.440 1.00 52.05 333 HIS A CA 1
ATOM 2657 C C . HIS A 1 333 ? 83.543 102.647 151.622 1.00 52.29 333 HIS A C 1
ATOM 2658 O O . HIS A 1 333 ? 83.391 102.609 150.406 1.00 52.07 333 HIS A O 1
ATOM 2665 N N . ASP A 1 334 ? 84.165 101.690 152.310 1.00 53.32 334 ASP A N 1
ATOM 2666 C CA . ASP A 1 334 ? 84.614 100.433 151.711 1.00 54.01 334 ASP A CA 1
ATOM 2667 C C . ASP A 1 334 ? 83.632 99.296 151.976 1.00 54.33 334 ASP A C 1
ATOM 2668 O O . ASP A 1 334 ? 83.940 98.132 151.715 1.00 54.32 334 ASP A O 1
ATOM 2673 N N . GLY A 1 335 ? 82.470 99.632 152.533 1.00 54.93 335 GLY A N 1
ATOM 2674 C CA . GLY A 1 335 ? 81.419 98.654 152.786 1.00 54.86 335 GLY A CA 1
ATOM 2675 C C . GLY A 1 335 ? 81.461 97.987 154.149 1.00 55.34 335 GLY A C 1
ATOM 2676 O O . GLY A 1 335 ? 80.461 97.387 154.564 1.00 55.85 335 GLY A O 1
ATOM 2677 N N . THR A 1 336 ? 82.600 98.074 154.844 1.00 54.99 336 THR A N 1
ATOM 2678 C CA . THR A 1 336 ? 82.745 97.448 156.170 1.00 55.29 336 THR A CA 1
ATOM 2679 C C . THR A 1 336 ? 81.947 98.175 157.265 1.00 55.66 336 THR A C 1
ATOM 2680 O O . THR A 1 336 ? 81.794 99.404 157.211 1.00 55.43 336 THR A O 1
ATOM 2684 N N . PRO A 1 337 ? 81.440 97.420 158.264 1.00 55.95 337 PRO A N 1
ATOM 2685 C CA . PRO A 1 337 ? 80.723 98.009 159.400 1.00 56.37 337 PRO A CA 1
ATOM 2686 C C . PRO A 1 337 ? 81.540 99.083 160.109 1.00 56.50 337 PRO A C 1
ATOM 2687 O O . PRO A 1 337 ? 82.755 98.929 160.286 1.00 56.65 337 PRO A O 1
ATOM 2691 N N . ALA A 1 338 ? 80.875 100.172 160.483 1.00 56.38 338 ALA A N 1
ATOM 2692 C CA . ALA A 1 338 ? 81.518 101.257 161.213 1.00 56.20 338 ALA A CA 1
ATOM 2693 C C . ALA A 1 338 ? 81.022 101.280 162.659 1.00 56.71 338 ALA A C 1
ATOM 2694 O O . ALA A 1 338 ? 79.901 101.690 162.935 1.00 56.87 338 ALA A O 1
ATOM 2696 N N . LYS A 1 339 ? 81.875 100.824 163.570 1.00 56.98 339 LYS A N 1
ATOM 2697 C CA . LYS A 1 339 ? 81.511 100.614 164.971 1.00 57.72 339 LYS A CA 1
ATOM 2698 C C . LYS A 1 339 ? 81.804 101.845 165.809 1.00 57.82 339 LYS A C 1
ATOM 2699 O O . LYS A 1 339 ? 82.711 102.617 165.503 1.00 57.85 339 LYS A O 1
ATOM 2705 N N . GLY A 1 340 ? 81.029 102.021 166.871 1.00 58.10 340 GLY A N 1
ATOM 2706 C CA . GLY A 1 340 ? 81.273 103.084 167.831 1.00 57.93 340 GLY A CA 1
ATOM 2707 C C . GLY A 1 340 ? 80.918 104.473 167.351 1.00 57.34 340 GLY A C 1
ATOM 2708 O O . GLY A 1 340 ? 81.271 105.450 168.004 1.00 57.86 340 GLY A O 1
ATOM 2709 N N . ILE A 1 341 ? 80.222 104.575 166.221 1.00 56.22 341 ILE A N 1
ATOM 2710 C CA . ILE A 1 341 ? 79.778 105.878 165.739 1.00 55.94 341 ILE A CA 1
ATOM 2711 C C . ILE A 1 341 ? 78.614 106.378 166.602 1.00 56.81 341 ILE A C 1
ATOM 2712 O O . ILE A 1 341 ? 77.594 105.695 166.767 1.00 56.91 341 ILE A O 1
ATOM 2717 N N . SER A 1 342 ? 78.798 107.563 167.178 1.00 57.22 342 SER A N 1
ATOM 2718 C CA . SER A 1 342 ? 77.857 108.086 168.150 1.00 58.20 342 SER A CA 1
ATOM 2719 C C . SER A 1 342 ? 77.078 109.269 167.606 1.00 58.09 342 SER A C 1
ATOM 2720 O O . SER A 1 342 ? 77.568 110.015 166.760 1.00 57.52 342 SER A O 1
ATOM 2723 N N . GLY A 1 343 ? 75.863 109.431 168.124 1.00 58.51 343 GLY A N 1
ATOM 2724 C CA . GLY A 1 343 ? 74.967 110.502 167.718 1.00 58.51 343 GLY A CA 1
ATOM 2725 C C . GLY A 1 343 ? 73.632 110.378 168.425 1.00 59.08 343 GLY A C 1
ATOM 2726 O O . GLY A 1 343 ? 73.463 109.545 169.310 1.00 59.51 343 GLY A O 1
ATOM 2727 N N . LYS A 1 344 ? 72.688 111.221 168.034 1.00 59.03 344 LYS A N 1
ATOM 2728 C CA . LYS A 1 344 ? 71.379 111.244 168.638 1.00 59.61 344 LYS A CA 1
ATOM 2729 C C . LYS A 1 344 ? 70.360 110.835 167.594 1.00 58.97 344 LYS A C 1
ATOM 2730 O O . LYS A 1 344 ? 70.289 111.429 166.514 1.00 58.59 344 LYS A O 1
ATOM 2736 N N . VAL A 1 345 ? 69.592 109.801 167.915 1.00 58.72 345 VAL A N 1
ATOM 2737 C CA . VAL A 1 345 ? 68.481 109.375 167.082 1.00 58.05 345 VAL A CA 1
ATOM 2738 C C . VAL A 1 345 ? 67.245 110.011 167.676 1.00 58.96 345 VAL A C 1
ATOM 2739 O O . VAL A 1 345 ? 67.085 110.028 168.901 1.00 60.02 345 VAL A O 1
ATOM 2743 N N . GLU A 1 346 ? 66.384 110.557 166.825 1.00 58.80 346 GLU A N 1
ATOM 2744 C CA . GLU A 1 346 ? 65.053 110.953 167.278 1.00 59.83 346 GLU A CA 1
ATOM 2745 C C . GLU A 1 346 ? 63.964 110.839 166.225 1.00 59.41 346 GLU A C 1
ATOM 2746 O O . GLU A 1 346 ? 64.168 111.147 165.041 1.00 58.25 346 GLU A O 1
ATOM 2752 N N . VAL A 1 347 ? 62.821 110.340 166.691 1.00 60.08 347 VAL A N 1
ATOM 2753 C CA . VAL A 1 347 ? 61.614 110.221 165.897 1.00 60.47 347 VAL A CA 1
ATOM 2754 C C . VAL A 1 347 ? 60.570 111.021 166.650 1.00 62.04 347 VAL A C 1
ATOM 2755 O O . VAL A 1 347 ? 60.012 110.543 167.638 1.00 63.16 347 VAL A O 1
ATOM 2759 N N . SER A 1 348 ? 60.327 112.250 166.201 1.00 62.88 348 SER A N 1
ATOM 2760 C CA . SER A 1 348 ? 59.486 113.188 166.958 1.00 64.69 348 SER A CA 1
ATOM 2761 C C . SER A 1 348 ? 58.006 112.813 166.973 1.00 65.69 348 SER A C 1
ATOM 2762 O O . SER A 1 348 ? 57.310 113.101 167.944 1.00 66.62 348 SER A O 1
ATOM 2765 N N . ASP A 1 349 ? 57.548 112.155 165.907 1.00 66.00 349 ASP A N 1
ATOM 2766 C CA . ASP A 1 349 ? 56.158 111.675 165.782 1.00 67.34 349 ASP A CA 1
ATOM 2767 C C . ASP A 1 349 ? 55.673 110.851 166.969 1.00 68.17 349 ASP A C 1
ATOM 2768 O O . ASP A 1 349 ? 54.484 110.841 167.261 1.00 69.32 349 ASP A O 1
ATOM 2773 N N . VAL A 1 350 ? 56.596 110.151 167.627 1.00 68.17 350 VAL A N 1
ATOM 2774 C CA . VAL A 1 350 ? 56.287 109.284 168.770 1.00 69.08 350 VAL A CA 1
ATOM 2775 C C . VAL A 1 350 ? 57.014 109.768 170.034 1.00 69.67 350 VAL A C 1
ATOM 2776 O O . VAL A 1 350 ? 56.975 109.114 171.082 1.00 70.15 350 VAL A O 1
ATOM 2780 N N . ARG A 1 351 ? 57.654 110.932 169.931 1.00 69.90 351 ARG A N 1
ATOM 2781 C CA . ARG A 1 351 ? 58.504 111.477 170.996 1.00 70.55 351 ARG A CA 1
ATOM 2782 C C . ARG A 1 351 ? 59.523 110.435 171.433 1.00 69.70 351 ARG A C 1
ATOM 2783 O O . ARG A 1 351 ? 59.738 110.210 172.629 1.00 70.38 351 ARG A O 1
ATOM 2791 N N . PHE A 1 352 ? 60.127 109.780 170.446 1.00 68.22 352 PHE A N 1
ATOM 2792 C CA . PHE A 1 352 ? 61.180 108.820 170.710 1.00 67.23 352 PHE A CA 1
ATOM 2793 C C . PHE A 1 352 ? 62.537 109.497 170.604 1.00 66.79 352 PHE A C 1
ATOM 2794 O O . PHE A 1 352 ? 62.738 110.396 169.778 1.00 66.40 352 PHE A O 1
ATOM 2802 N N . GLU A 1 353 ? 63.472 109.046 171.434 1.00 66.85 353 GLU A N 1
ATOM 2803 C CA . GLU A 1 353 ? 64.799 109.631 171.478 1.00 66.55 353 GLU A CA 1
ATOM 2804 C C . GLU A 1 353 ? 65.795 108.658 172.105 1.00 65.88 353 GLU A C 1
ATOM 2805 O O . GLU A 1 353 ? 65.468 107.978 173.084 1.00 66.41 353 GLU A O 1
ATOM 2811 N N . THR A 1 354 ? 67.000 108.599 171.536 1.00 64.37 354 THR A N 1
ATOM 2812 C CA . THR A 1 354 ? 68.113 107.839 172.116 1.00 63.72 354 THR A CA 1
ATOM 2813 C C . THR A 1 354 ? 69.472 108.361 171.670 1.00 63.10 354 THR A C 1
ATOM 2814 O O . THR A 1 354 ? 69.715 108.568 170.475 1.00 62.25 354 THR A O 1
ATOM 2818 N N . THR A 1 355 ? 70.355 108.564 172.640 1.00 63.35 355 THR A N 1
ATOM 2819 C CA . THR A 1 355 ? 71.715 109.005 172.363 1.00 62.88 355 THR A CA 1
ATOM 2820 C C . THR A 1 355 ? 72.680 107.867 172.675 1.00 62.46 355 THR A C 1
ATOM 2821 O O . THR A 1 355 ? 72.964 107.583 173.843 1.00 63.14 355 THR A O 1
ATOM 2825 N N . THR A 1 356 ? 73.174 107.228 171.616 1.00 61.17 356 THR A N 1
ATOM 2826 C CA . THR A 1 356 ? 73.935 105.992 171.731 1.00 60.85 356 THR A CA 1
ATOM 2827 C C . THR A 1 356 ? 74.980 105.867 170.618 1.00 60.09 356 THR A C 1
ATOM 2828 O O . THR A 1 356 ? 75.099 106.754 169.784 1.00 60.00 356 THR A O 1
ATOM 2832 N N . THR A 1 357 ? 75.749 104.781 170.619 1.00 59.96 357 THR A N 1
ATOM 2833 C CA . THR A 1 357 ? 76.767 104.562 169.591 1.00 59.40 357 THR A CA 1
ATOM 2834 C C . THR A 1 357 ? 76.441 103.306 168.792 1.00 58.86 357 THR A C 1
ATOM 2835 O O . THR A 1 357 ? 75.854 102.363 169.333 1.00 59.12 357 THR A O 1
ATOM 2839 N N . SER A 1 358 ? 76.815 103.297 167.511 1.00 57.82 358 SER A N 1
ATOM 2840 C CA . SER A 1 358 ? 76.592 102.122 166.666 1.00 57.24 358 SER A CA 1
ATOM 2841 C C . SER A 1 358 ? 77.296 100.907 167.257 1.00 57.39 358 SER A C 1
ATOM 2842 O O . SER A 1 358 ? 78.456 100.992 167.674 1.00 57.05 358 SER A O 1
ATOM 2845 N N . ASP A 1 359 ? 76.581 99.786 167.302 1.00 57.80 359 ASP A N 1
ATOM 2846 C CA . ASP A 1 359 ? 77.094 98.573 167.935 1.00 58.43 359 ASP A CA 1
ATOM 2847 C C . ASP A 1 359 ? 78.193 97.905 167.100 1.00 57.97 359 ASP A C 1
ATOM 2848 O O . ASP A 1 359 ? 78.566 98.404 166.036 1.00 57.28 359 ASP A O 1
ATOM 2853 N N . ASN A 1 360 ? 78.702 96.779 167.599 1.00 58.59 360 ASN A N 1
ATOM 2854 C CA . ASN A 1 360 ? 79.785 96.028 166.959 1.00 58.10 360 ASN A CA 1
ATOM 2855 C C . ASN A 1 360 ? 79.486 95.617 165.501 1.00 56.80 360 ASN A C 1
ATOM 2856 O O . ASN A 1 360 ? 80.405 95.434 164.698 1.00 56.42 360 ASN A O 1
ATOM 2861 N N . ASP A 1 361 ? 78.204 95.496 165.161 1.00 56.18 361 ASP A N 1
ATOM 2862 C CA . ASP A 1 361 ? 77.785 95.222 163.783 1.00 54.77 361 ASP A CA 1
ATOM 2863 C C . ASP A 1 361 ? 77.552 96.481 162.958 1.00 53.54 361 ASP A C 1
ATOM 2864 O O . ASP A 1 361 ? 77.195 96.393 161.782 1.00 53.06 361 ASP A O 1
ATOM 2869 N N . GLY A 1 362 ? 77.741 97.643 163.576 1.00 52.79 362 GLY A N 1
ATOM 2870 C CA . GLY A 1 362 ? 77.511 98.921 162.908 1.00 51.36 362 GLY A CA 1
ATOM 2871 C C . GLY A 1 362 ? 76.046 99.319 162.869 1.00 50.98 362 GLY A C 1
ATOM 2872 O O . GLY A 1 362 ? 75.641 100.163 162.059 1.00 50.76 362 GLY A O 1
ATOM 2873 N N . LEU A 1 363 ? 75.249 98.722 163.750 1.00 50.60 363 LEU A N 1
ATOM 2874 C CA . LEU A 1 363 ? 73.826 99.009 163.796 1.00 50.22 363 LEU A CA 1
ATOM 2875 C C . LEU A 1 363 ? 73.451 99.848 165.003 1.00 50.59 363 LEU A C 1
ATOM 2876 O O . LEU A 1 363 ? 74.112 99.793 166.035 1.00 50.95 363 LEU A O 1
ATOM 2881 N N . ILE A 1 364 ? 72.407 100.651 164.851 1.00 50.53 364 ILE A N 1
ATOM 2882 C CA . ILE A 1 364 ? 71.659 101.145 165.996 1.00 51.38 364 ILE A CA 1
ATOM 2883 C C . ILE A 1 364 ? 70.240 100.609 165.812 1.00 52.13 364 ILE A C 1
ATOM 2884 O O . ILE A 1 364 ? 69.492 101.069 164.947 1.00 51.99 364 ILE A O 1
ATOM 2889 N N . LYS A 1 365 ? 69.900 99.595 166.599 1.00 52.94 365 LYS A N 1
ATOM 2890 C CA . LYS A 1 365 ? 68.623 98.921 166.452 1.00 53.94 365 LYS A CA 1
ATOM 2891 C C . LYS A 1 365 ? 67.503 99.751 167.050 1.00 54.89 365 LYS A C 1
ATOM 2892 O O . LYS A 1 365 ? 67.644 100.325 168.133 1.00 55.57 365 LYS A O 1
ATOM 2898 N N . LEU A 1 366 ? 66.390 99.811 166.330 1.00 55.18 366 LEU A N 1
ATOM 2899 C CA . LEU A 1 366 ? 65.246 100.583 166.764 1.00 56.33 366 LEU A CA 1
ATOM 2900 C C . LEU A 1 366 ? 63.990 99.734 166.745 1.00 57.52 366 LEU A C 1
ATOM 2901 O O . LEU A 1 366 ? 63.761 98.978 165.796 1.00 57.29 366 LEU A O 1
ATOM 2906 N N . GLU A 1 367 ? 63.202 99.846 167.812 1.00 59.08 367 GLU A N 1
ATOM 2907 C CA . GLU A 1 367 ? 61.843 99.328 167.843 1.00 60.54 367 GLU A CA 1
ATOM 2908 C C . GLU A 1 367 ? 60.928 100.500 168.146 1.00 61.50 367 GLU A C 1
ATOM 2909 O O . GLU A 1 367 ? 60.815 100.935 169.292 1.00 62.37 367 GLU A O 1
ATOM 2915 N N . LEU A 1 368 ? 60.295 101.021 167.104 1.00 61.86 368 LEU A N 1
ATOM 2916 C CA . LEU A 1 368 ? 59.421 102.175 167.238 1.00 63.07 368 LEU A CA 1
ATOM 2917 C C . LEU A 1 368 ? 57.975 101.741 167.426 1.00 64.84 368 LEU A C 1
ATOM 2918 O O . LEU A 1 368 ? 57.586 100.642 167.016 1.00 64.79 368 LEU A O 1
ATOM 2923 N N . GLN A 1 369 ? 57.181 102.604 168.053 1.00 66.66 369 GLN A N 1
ATOM 2924 C CA . GLN A 1 369 ? 55.776 102.288 168.293 1.00 68.78 369 GLN A CA 1
ATOM 2925 C C . GLN A 1 369 ? 54.761 103.358 167.850 1.00 69.79 369 GLN A C 1
ATOM 2926 O O . GLN A 1 369 ? 54.365 104.223 168.647 1.00 70.50 369 GLN A O 1
ATOM 2932 N N . PRO A 1 370 ? 54.328 103.285 166.576 1.00 69.97 370 PRO A N 1
ATOM 2933 C CA . PRO A 1 370 ? 53.276 104.153 166.071 1.00 71.13 370 PRO A CA 1
ATOM 2934 C C . PRO A 1 370 ? 51.921 103.816 166.678 1.00 73.21 370 PRO A C 1
ATOM 2935 O O . PRO A 1 370 ? 51.553 102.640 166.771 1.00 73.76 370 PRO A O 1
ATOM 2939 N N . SER A 1 371 ? 51.200 104.847 167.110 1.00 74.89 371 SER A N 1
ATOM 2940 C CA . SER A 1 371 ? 49.788 104.718 167.427 1.00 76.97 371 SER A CA 1
ATOM 2941 C C . SER A 1 371 ? 49.045 104.793 166.101 1.00 77.56 371 SER A C 1
ATOM 2942 O O . SER A 1 371 ? 49.619 105.239 165.105 1.00 76.85 371 SER A O 1
ATOM 2945 N N . GLU A 1 372 ? 47.789 104.350 166.070 1.00 79.44 372 GLU A N 1
ATOM 2946 C CA . GLU A 1 372 ? 46.984 104.413 164.837 1.00 80.43 372 GLU A CA 1
ATOM 2947 C C . GLU A 1 372 ? 46.943 105.827 164.272 1.00 80.24 372 GLU A C 1
ATOM 2948 O O . GLU A 1 372 ? 46.998 106.010 163.054 1.00 80.03 372 GLU A O 1
ATOM 2954 N N . GLY A 1 373 ? 46.869 106.819 165.160 1.00 80.67 373 GLY A N 1
ATOM 2955 C CA . GLY A 1 373 ? 46.971 108.225 164.764 1.00 80.67 373 GLY A CA 1
ATOM 2956 C C . GLY A 1 373 ? 48.137 108.492 163.819 1.00 79.35 373 GLY A C 1
ATOM 2957 O O . GLY A 1 373 ? 47.957 109.086 162.753 1.00 79.16 373 GLY A O 1
ATOM 2958 N N . THR A 1 374 ? 49.319 108.008 164.205 1.00 78.35 374 THR A N 1
ATOM 2959 C CA . THR A 1 374 ? 50.581 108.294 163.530 1.00 76.91 374 THR A CA 1
ATOM 2960 C C . THR A 1 374 ? 50.524 108.047 162.022 1.00 76.39 374 THR A C 1
ATOM 2961 O O . THR A 1 374 ? 50.186 106.945 161.581 1.00 76.56 374 THR A O 1
ATOM 2965 N N . GLU A 1 375 ? 50.854 109.086 161.251 1.00 75.68 375 GLU A N 1
ATOM 2966 C CA . GLU A 1 375 ? 50.821 109.046 159.785 1.00 75.06 375 GLU A CA 1
ATOM 2967 C C . GLU A 1 375 ? 52.152 108.605 159.157 1.00 73.17 375 GLU A C 1
ATOM 2968 O O . GLU A 1 375 ? 52.176 107.818 158.203 1.00 72.82 375 GLU A O 1
ATOM 2974 N N . GLN A 1 376 ? 53.257 109.137 159.669 1.00 71.74 376 GLN A N 1
ATOM 2975 C CA . GLN A 1 376 ? 54.574 108.685 159.245 1.00 69.81 376 GLN A CA 1
ATOM 2976 C C . GLN A 1 376 ? 55.572 108.718 160.394 1.00 68.64 376 GLN A C 1
ATOM 2977 O O . GLN A 1 376 ? 55.285 109.266 161.467 1.00 69.02 376 GLN A O 1
ATOM 2983 N N . LEU A 1 377 ? 56.732 108.107 160.166 1.00 66.55 377 LEU A N 1
ATOM 2984 C CA . LEU A 1 377 ? 57.797 108.093 161.157 1.00 65.34 377 LEU A CA 1
ATOM 2985 C C . LEU A 1 377 ? 59.028 108.788 160.591 1.00 64.08 377 LEU A C 1
ATOM 2986 O O . LEU A 1 377 ? 59.655 108.303 159.640 1.00 63.16 377 LEU A O 1
ATOM 2991 N N . SER A 1 378 ? 59.354 109.942 161.168 1.00 63.65 378 SER A N 1
ATOM 2992 C CA . SER A 1 378 ? 60.500 110.717 160.718 1.00 62.55 378 SER A CA 1
ATOM 2993 C C . SER A 1 378 ? 61.728 110.394 161.538 1.00 61.26 378 SER A C 1
ATOM 2994 O O . SER A 1 378 ? 61.850 110.799 162.702 1.00 61.39 378 SER A O 1
ATOM 2997 N N . ILE A 1 379 ? 62.636 109.657 160.911 1.00 59.46 379 ILE A N 1
ATOM 2998 C CA . ILE A 1 379 ? 63.798 109.127 161.603 1.00 58.22 379 ILE A CA 1
ATOM 2999 C C . ILE A 1 379 ? 65.001 110.018 161.344 1.00 57.45 379 ILE A C 1
ATOM 3000 O O . ILE A 1 379 ? 65.568 110.023 160.257 1.00 56.51 379 ILE A O 1
ATOM 3005 N N . HIS A 1 380 ? 65.354 110.796 162.358 1.00 57.80 380 HIS A N 1
ATOM 3006 C CA . HIS A 1 380 ? 66.444 111.749 162.268 1.00 57.51 380 HIS A CA 1
ATOM 3007 C C . HIS A 1 380 ? 67.613 111.194 163.041 1.00 57.16 380 HIS A C 1
ATOM 3008 O O . HIS A 1 380 ? 67.434 110.604 164.106 1.00 57.80 380 HIS A O 1
ATOM 3015 N N . PHE A 1 381 ? 68.807 111.376 162.498 1.00 56.20 381 PHE A N 1
ATOM 3016 C CA . PHE A 1 381 ? 70.033 111.101 163.226 1.00 55.89 381 PHE A CA 1
ATOM 3017 C C . PHE A 1 381 ? 70.984 112.274 163.037 1.00 56.09 381 PHE A C 1
ATOM 3018 O O . PHE A 1 381 ? 71.235 112.711 161.906 1.00 55.65 381 PHE A O 1
ATOM 3026 N N . ASN A 1 382 ? 71.521 112.761 164.149 1.00 56.65 382 ASN A N 1
ATOM 3027 C CA . ASN A 1 382 ? 72.404 113.907 164.143 1.00 56.90 382 ASN A CA 1
ATOM 3028 C C . ASN A 1 382 ? 73.629 113.637 165.003 1.00 57.43 382 ASN A C 1
ATOM 3029 O O . ASN A 1 382 ? 73.506 113.277 166.174 1.00 58.06 382 ASN A O 1
ATOM 3034 N N . ALA A 1 383 ? 74.811 113.790 164.414 1.00 57.42 383 ALA A N 1
ATOM 3035 C CA . ALA A 1 383 ? 76.055 113.665 165.163 1.00 58.25 383 ALA A CA 1
ATOM 3036 C C . ALA A 1 383 ? 76.702 115.032 165.356 1.00 59.32 383 ALA A C 1
ATOM 3037 O O . ALA A 1 383 ? 76.477 115.949 164.560 1.00 59.58 383 ALA A O 1
ATOM 3039 N N . VAL A 1 384 ? 77.500 115.171 166.414 1.00 60.51 384 VAL A N 1
ATOM 3040 C CA . VAL A 1 384 ? 78.140 116.456 166.733 1.00 61.45 384 VAL A CA 1
ATOM 3041 C C . VAL A 1 384 ? 79.121 116.935 165.643 1.00 61.11 384 VAL A C 1
ATOM 3042 O O . VAL A 1 384 ? 79.424 118.130 165.558 1.00 61.81 384 VAL A O 1
ATOM 3046 N N . ASP A 1 385 ? 79.583 116.013 164.797 1.00 60.22 385 ASP A N 1
ATOM 3047 C CA . ASP A 1 385 ? 80.465 116.363 163.681 1.00 59.63 385 ASP A CA 1
ATOM 3048 C C . ASP A 1 385 ? 79.747 117.102 162.542 1.00 59.25 385 ASP A C 1
ATOM 3049 O O . ASP A 1 385 ? 80.374 117.441 161.528 1.00 58.86 385 ASP A O 1
ATOM 3054 N N . GLY A 1 386 ? 78.442 117.333 162.708 1.00 59.33 386 GLY A N 1
ATOM 3055 C CA . GLY A 1 386 ? 77.622 118.018 161.699 1.00 58.91 386 GLY A CA 1
ATOM 3056 C C . GLY A 1 386 ? 76.840 117.090 160.781 1.00 58.14 386 GLY A C 1
ATOM 3057 O O . GLY A 1 386 ? 75.969 117.534 160.025 1.00 57.88 386 GLY A O 1
ATOM 3058 N N . PHE A 1 387 ? 77.164 115.798 160.849 1.00 57.59 387 PHE A N 1
ATOM 3059 C CA . PHE A 1 387 ? 76.502 114.756 160.067 1.00 56.71 387 PHE A CA 1
ATOM 3060 C C . PHE A 1 387 ? 75.038 114.628 160.448 1.00 57.34 387 PHE A C 1
ATOM 3061 O O . PHE A 1 387 ? 74.684 114.686 161.628 1.00 57.81 387 PHE A O 1
ATOM 3069 N N . PHE A 1 388 ? 74.192 114.453 159.440 1.00 57.28 388 PHE A N 1
ATOM 3070 C CA . PHE A 1 388 ? 72.776 114.216 159.669 1.00 58.36 388 PHE A CA 1
ATOM 3071 C C . PHE A 1 388 ? 72.212 113.282 158.616 1.00 57.55 388 PHE A C 1
ATOM 3072 O O . PHE A 1 388 ? 72.602 113.343 157.455 1.00 56.95 388 PHE A O 1
ATOM 3080 N N . PHE A 1 389 ? 71.309 112.405 159.043 1.00 57.64 389 PHE A N 1
ATOM 3081 C CA . PHE A 1 389 ? 70.606 111.498 158.142 1.00 57.09 389 PHE A CA 1
ATOM 3082 C C . PHE A 1 389 ? 69.127 111.472 158.513 1.00 58.00 389 PHE A C 1
ATOM 3083 O O . PHE A 1 389 ? 68.779 111.314 159.682 1.00 58.68 389 PHE A O 1
ATOM 3091 N N . TYR A 1 390 ? 68.269 111.643 157.512 1.00 58.36 390 TYR A N 1
ATOM 3092 C CA . TYR A 1 390 ? 66.824 111.609 157.694 1.00 59.35 390 TYR A CA 1
ATOM 3093 C C . TYR A 1 390 ? 66.213 110.677 156.666 1.00 58.85 390 TYR A C 1
ATOM 3094 O O . TYR A 1 390 ? 66.576 110.721 155.484 1.00 58.40 390 TYR A O 1
ATOM 3103 N N . GLU A 1 391 ? 65.300 109.825 157.118 1.00 58.93 391 GLU A N 1
ATOM 3104 C CA . GLU A 1 391 ? 64.457 109.052 156.213 1.00 58.94 391 GLU A CA 1
ATOM 3105 C C . GLU A 1 391 ? 63.048 108.961 156.792 1.00 60.22 391 GLU A C 1
ATOM 3106 O O . GLU A 1 391 ? 62.863 108.732 157.990 1.00 60.90 391 GLU A O 1
ATOM 3112 N N . ASP A 1 392 ? 62.055 109.165 155.938 1.00 60.83 392 ASP A N 1
ATOM 3113 C CA . ASP A 1 392 ? 60.672 109.015 156.346 1.00 61.96 392 ASP A CA 1
ATOM 3114 C C . ASP A 1 392 ? 60.172 107.609 156.044 1.00 62.10 392 ASP A C 1
ATOM 3115 O O . ASP A 1 392 ? 60.438 107.066 154.970 1.00 61.54 392 ASP A O 1
ATOM 3120 N N . VAL A 1 393 ? 59.466 107.022 157.008 1.00 62.91 393 VAL A N 1
ATOM 3121 C CA . VAL A 1 393 ? 58.755 105.769 156.791 1.00 63.45 393 VAL A CA 1
ATOM 3122 C C . VAL A 1 393 ? 57.254 106.055 156.714 1.00 64.84 393 VAL A C 1
ATOM 3123 O O . VAL A 1 393 ? 56.690 106.678 157.616 1.00 65.34 393 VAL A O 1
ATOM 3127 N N . ASN A 1 394 ? 56.619 105.601 155.634 1.00 65.57 394 ASN A N 1
ATOM 3128 C CA . ASN A 1 394 ? 55.167 105.754 155.462 1.00 67.41 394 ASN A CA 1
ATOM 3129 C C . ASN A 1 394 ? 54.365 104.543 155.940 1.00 68.74 394 ASN A C 1
ATOM 3130 O O . ASN A 1 394 ? 54.911 103.453 156.131 1.00 68.37 394 ASN A O 1
ATOM 3135 N N . LYS A 1 395 ? 53.064 104.745 156.136 1.00 70.82 395 LYS A N 1
ATOM 3136 C CA . LYS A 1 395 ? 52.169 103.672 156.570 1.00 72.34 395 LYS A CA 1
ATOM 3137 C C . LYS A 1 395 ? 51.725 102.783 155.407 1.00 72.90 395 LYS A C 1
ATOM 3138 O O . LYS A 1 395 ? 51.730 103.211 154.249 1.00 72.85 395 LYS A O 1
ATOM 3144 N N . VAL A 1 396 ? 51.353 101.544 155.722 1.00 73.98 396 VAL A N 1
ATOM 3145 C CA . VAL A 1 396 ? 50.899 100.589 154.708 1.00 74.75 396 VAL A CA 1
ATOM 3146 C C . VAL A 1 396 ? 49.624 101.056 153.993 1.00 76.14 396 VAL A C 1
ATOM 3147 O O . VAL A 1 396 ? 48.618 101.397 154.630 1.00 77.13 396 VAL A O 1
ATOM 3151 N N . GLU A 1 397 ? 49.698 101.074 152.663 1.00 76.46 397 GLU A N 1
ATOM 3152 C CA . GLU A 1 397 ? 48.561 101.383 151.803 1.00 77.89 397 GLU A CA 1
ATOM 3153 C C . GLU A 1 397 ? 48.170 100.139 150.999 1.00 78.09 397 GLU A C 1
ATOM 3154 O O . GLU A 1 397 ? 48.936 99.670 150.146 1.00 77.50 397 GLU A O 1
ATOM 3160 N N . THR A 1 398 ? 46.974 99.624 151.284 1.00 79.22 398 THR A N 1
ATOM 3161 C CA . THR A 1 398 ? 46.471 98.335 150.771 1.00 79.67 398 THR A CA 1
ATOM 3162 C C . THR A 1 398 ? 46.725 98.066 149.278 1.00 79.50 398 THR A C 1
ATOM 3163 O O . THR A 1 398 ? 47.047 96.937 148.893 1.00 79.37 398 THR A O 1
ATOM 3167 N N . VAL A 1 399 ? 46.595 99.109 148.457 1.00 79.64 399 VAL A N 1
ATOM 3168 C CA . VAL A 1 399 ? 46.690 98.994 146.999 1.00 79.49 399 VAL A CA 1
ATOM 3169 C C . VAL A 1 399 ? 48.087 98.579 146.527 1.00 78.16 399 VAL A C 1
ATOM 3170 O O . VAL A 1 399 ? 48.219 97.829 145.554 1.00 78.00 399 VAL A O 1
ATOM 3174 N N . THR A 1 400 ? 49.119 99.051 147.227 1.00 75.54 400 THR A N 1
ATOM 3175 C CA . THR A 1 400 ? 50.504 98.898 146.760 1.00 74.54 400 THR A CA 1
ATOM 3176 C C . THR A 1 400 ? 51.459 98.290 147.784 1.00 72.28 400 THR A C 1
ATOM 3177 O O . THR A 1 400 ? 52.502 97.741 147.417 1.00 71.01 400 THR A O 1
ATOM 3181 N N . ASP A 1 401 ? 51.098 98.395 149.060 1.00 71.75 401 ASP A N 1
ATOM 3182 C CA . ASP A 1 401 ? 52.028 98.117 150.156 1.00 70.23 401 ASP A CA 1
ATOM 3183 C C . ASP A 1 401 ? 51.752 96.824 150.926 1.00 68.24 401 ASP A C 1
ATOM 3184 O O . ASP A 1 401 ? 52.629 96.321 151.627 1.00 67.02 401 ASP A O 1
ATOM 3189 N N . ALA A 1 402 ? 50.535 96.300 150.799 1.00 68.09 402 ALA A N 1
ATOM 3190 C CA . ALA A 1 402 ? 50.121 95.094 151.515 1.00 66.41 402 ALA A CA 1
ATOM 3191 C C . ALA A 1 402 ? 51.094 93.940 151.317 1.00 64.52 402 ALA A C 1
ATOM 3192 O O . ALA A 1 402 ? 51.598 93.727 150.213 1.00 64.73 402 ALA A O 1
ATOM 3194 N N . TYR A 1 403 ? 51.378 93.226 152.404 1.00 63.14 403 TYR A N 1
ATOM 3195 C CA . TYR A 1 403 ? 52.173 91.998 152.362 1.00 61.12 403 TYR A CA 1
ATOM 3196 C C . TYR A 1 403 ? 51.563 90.922 153.270 1.00 60.56 403 TYR A C 1
ATOM 3197 O O . TYR A 1 403 ? 50.699 91.194 154.114 1.00 60.69 403 TYR A O 1
ATOM 3206 N N . ILE A 1 404 ? 52.030 89.698 153.058 1.00 59.69 404 ILE A N 1
ATOM 3207 C CA . ILE A 1 404 ? 51.743 88.562 153.901 1.00 59.07 404 ILE A CA 1
ATOM 3208 C C . ILE A 1 404 ? 53.088 87.877 154.156 1.00 58.62 404 ILE A C 1
ATOM 3209 O O . ILE A 1 404 ? 53.872 87.650 153.231 1.00 58.23 404 ILE A O 1
ATOM 3214 N N . LYS A 1 405 ? 53.384 87.595 155.417 1.00 59.19 405 LYS A N 1
ATOM 3215 C CA . LYS A 1 405 ? 54.635 86.925 155.746 1.00 59.24 405 LYS A CA 1
ATOM 3216 C C . LYS A 1 405 ? 54.407 85.622 156.502 1.00 59.23 405 LYS A C 1
ATOM 3217 O O . LYS A 1 405 ? 53.380 85.433 157.151 1.00 59.69 405 LYS A O 1
ATOM 3223 N N . LEU A 1 406 ? 55.378 84.726 156.383 1.00 59.13 406 LEU A N 1
ATOM 3224 C CA . LEU A 1 406 ? 55.325 83.407 156.981 1.00 59.73 406 LEU A CA 1
ATOM 3225 C C . LEU A 1 406 ? 56.468 83.273 157.969 1.00 60.25 406 LEU A C 1
ATOM 3226 O O . LEU A 1 406 ? 57.587 83.713 157.708 1.00 60.06 406 LEU A O 1
ATOM 3231 N N . GLU A 1 407 ? 56.186 82.675 159.113 1.00 61.54 407 GLU A N 1
ATOM 3232 C CA . GLU A 1 407 ? 57.192 82.538 160.140 1.00 62.75 407 GLU A CA 1
ATOM 3233 C C . GLU A 1 407 ? 57.056 81.182 160.807 1.00 63.58 407 GLU A C 1
ATOM 3234 O O . GLU A 1 407 ? 56.013 80.856 161.374 1.00 64.45 407 GLU A O 1
ATOM 3240 N N . LEU A 1 408 ? 58.118 80.391 160.711 1.00 63.92 408 LEU A N 1
ATOM 3241 C CA . LEU A 1 408 ? 58.179 79.085 161.333 1.00 65.17 408 LEU A CA 1
ATOM 3242 C C . LEU A 1 408 ? 58.202 79.235 162.855 1.00 66.56 408 LEU A C 1
ATOM 3243 O O . LEU A 1 408 ? 59.042 79.941 163.404 1.00 66.65 408 LEU A O 1
ATOM 3248 N N . LYS A 1 409 ? 57.261 78.580 163.526 1.00 67.97 409 LYS A N 1
ATOM 3249 C CA . LYS A 1 409 ? 57.083 78.747 164.966 1.00 69.82 409 LYS A CA 1
ATOM 3250 C C . LYS A 1 409 ? 57.599 77.578 165.803 1.00 71.75 409 LYS A C 1
ATOM 3251 O O . LYS A 1 409 ? 57.780 77.704 167.017 1.00 73.06 409 LYS A O 1
ATOM 3257 N N . SER A 1 410 ? 57.836 76.447 165.144 1.00 72.43 410 SER A N 1
ATOM 3258 C CA . SER A 1 410 ? 58.311 75.229 165.793 1.00 74.73 410 SER A CA 1
ATOM 3259 C C . SER A 1 410 ? 59.240 74.500 164.827 1.00 74.24 410 SER A C 1
ATOM 3260 O O . SER A 1 410 ? 59.144 74.712 163.629 1.00 72.98 410 SER A O 1
ATOM 3263 N N . PRO A 1 411 ? 60.122 73.614 165.331 1.00 75.83 411 PRO A N 1
ATOM 3264 C CA . PRO A 1 411 ? 61.002 72.957 164.363 1.00 75.48 411 PRO A CA 1
ATOM 3265 C C . PRO A 1 411 ? 60.250 71.891 163.564 1.00 75.93 411 PRO A C 1
ATOM 3266 O O . PRO A 1 411 ? 59.129 71.524 163.919 1.00 77.00 411 PRO A O 1
ATOM 3270 N N . ILE A 1 412 ? 60.869 71.407 162.495 1.00 75.47 412 ILE A N 1
ATOM 3271 C CA . ILE A 1 412 ? 60.197 70.545 161.532 1.00 75.94 412 ILE A CA 1
ATOM 3272 C C . ILE A 1 412 ? 60.705 69.101 161.614 1.00 77.92 412 ILE A C 1
ATOM 3273 O O . ILE A 1 412 ? 61.873 68.822 161.320 1.00 77.76 412 ILE A O 1
ATOM 3278 N N . LYS A 1 413 ? 59.816 68.196 162.027 1.00 79.98 413 LYS A N 1
ATOM 3279 C CA . LYS A 1 413 ? 60.172 66.795 162.247 1.00 82.34 413 LYS A CA 1
ATOM 3280 C C . LYS A 1 413 ? 59.230 65.816 161.545 1.00 83.83 413 LYS A C 1
ATOM 3281 O O . LYS A 1 413 ? 58.076 66.150 161.264 1.00 83.70 413 LYS A O 1
ATOM 3287 N N . ARG A 1 414 ? 59.746 64.607 161.293 1.00 85.66 414 ARG A N 1
ATOM 3288 C CA . ARG A 1 414 ? 59.067 63.501 160.578 1.00 87.48 414 ARG A CA 1
ATOM 3289 C C . ARG A 1 414 ? 57.533 63.468 160.638 1.00 88.00 414 ARG A C 1
ATOM 3290 O O . ARG A 1 414 ? 56.865 63.825 159.665 1.00 87.58 414 ARG A O 1
ATOM 3298 N N . ASN A 1 415 ? 56.975 63.019 161.755 1.00 89.06 415 ASN A N 1
ATOM 3299 C CA . ASN A 1 415 ? 55.525 62.887 161.857 1.00 89.59 415 ASN A CA 1
ATOM 3300 C C . ASN A 1 415 ? 54.947 63.792 162.938 1.00 88.38 415 ASN A C 1
ATOM 3301 O O . ASN A 1 415 ? 54.225 63.346 163.833 1.00 90.30 415 ASN A O 1
ATOM 3306 N N . LYS A 1 416 ? 55.284 65.073 162.829 1.00 84.92 416 LYS A N 1
ATOM 3307 C CA . LYS A 1 416 ? 54.884 66.085 163.797 1.00 83.18 416 LYS A CA 1
ATOM 3308 C C . LYS A 1 416 ? 54.166 67.236 163.110 1.00 80.25 416 LYS A C 1
ATOM 3309 O O . LYS A 1 416 ? 54.231 67.392 161.885 1.00 78.80 416 LYS A O 1
ATOM 3315 N N . LEU A 1 417 ? 53.468 68.030 163.915 1.00 78.96 417 LEU A N 1
ATOM 3316 C CA . LEU A 1 417 ? 52.809 69.223 163.429 1.00 75.99 417 LEU A CA 1
ATOM 3317 C C . LEU A 1 417 ? 53.833 70.299 163.171 1.00 72.97 417 LEU A C 1
ATOM 3318 O O . LEU A 1 417 ? 54.747 70.515 163.972 1.00 73.00 417 LEU A O 1
ATOM 3323 N N . MET A 1 418 ? 53.680 70.951 162.030 1.00 70.23 418 MET A N 1
ATOM 3324 C CA . MET A 1 418 ? 54.443 72.135 161.703 1.00 67.26 418 MET A CA 1
ATOM 3325 C C . MET A 1 418 ? 53.576 73.335 162.045 1.00 65.98 418 MET A C 1
ATOM 3326 O O . MET A 1 418 ? 52.381 73.357 161.729 1.00 66.39 418 MET A O 1
ATOM 3331 N N . ARG A 1 419 ? 54.176 74.323 162.700 1.00 64.00 419 ARG A N 1
ATOM 3332 C CA . ARG A 1 419 ? 53.438 75.490 163.159 1.00 62.57 419 ARG A CA 1
ATOM 3333 C C . ARG A 1 419 ? 53.992 76.764 162.548 1.00 59.84 419 ARG A C 1
ATOM 3334 O O . ARG A 1 419 ? 55.194 77.015 162.607 1.00 59.09 419 ARG A O 1
ATOM 3342 N N . PHE A 1 420 ? 53.102 77.555 161.952 1.00 58.22 420 PHE A N 1
ATOM 3343 C CA . PHE A 1 420 ? 53.466 78.815 161.303 1.00 55.95 420 PHE A CA 1
ATOM 3344 C C . PHE A 1 420 ? 52.563 79.944 161.767 1.00 55.60 420 PHE A C 1
ATOM 3345 O O . PHE A 1 420 ? 51.360 79.755 161.923 1.00 56.19 420 PHE A O 1
ATOM 3353 N N . MET A 1 421 ? 53.145 81.119 161.976 1.00 54.34 421 MET A N 1
ATOM 3354 C CA . MET A 1 421 ? 52.352 82.316 162.158 1.00 53.98 421 MET A CA 1
ATOM 3355 C C . MET A 1 421 ? 52.307 83.051 160.832 1.00 52.80 421 MET A C 1
ATOM 3356 O O . MET A 1 421 ? 53.323 83.541 160.328 1.00 51.73 421 MET A O 1
ATOM 3361 N N . VAL A 1 422 ? 51.117 83.092 160.258 1.00 52.64 422 VAL A N 1
ATOM 3362 C CA . VAL A 1 422 ? 50.873 83.862 159.059 1.00 51.73 422 VAL A CA 1
ATOM 3363 C C . VAL A 1 422 ? 50.489 85.254 159.542 1.00 52.28 422 VAL A C 1
ATOM 3364 O O . VAL A 1 422 ? 49.541 85.399 160.323 1.00 53.45 422 VAL A O 1
ATOM 3368 N N . THR A 1 423 ? 51.248 86.261 159.123 1.00 51.68 423 THR A N 1
ATOM 3369 C CA . THR A 1 423 ? 50.917 87.649 159.425 1.00 52.54 423 THR A CA 1
ATOM 3370 C C . THR A 1 423 ? 50.663 88.407 158.129 1.00 52.88 423 THR A C 1
ATOM 3371 O O . THR A 1 423 ? 51.453 88.338 157.183 1.00 52.02 423 THR A O 1
ATOM 3375 N N . CYS A 1 424 ? 49.545 89.123 158.097 1.00 53.97 424 CYS A N 1
ATOM 3376 C CA . CYS A 1 424 ? 49.190 89.955 156.961 1.00 54.28 424 CYS A CA 1
ATOM 3377 C C . CYS A 1 424 ? 48.970 91.374 157.445 1.00 55.23 424 CYS A C 1
ATOM 3378 O O . CYS A 1 424 ? 48.704 91.596 158.626 1.00 56.03 424 CYS A O 1
ATOM 3381 N N . THR A 1 425 ? 49.086 92.331 156.536 1.00 55.65 425 THR A N 1
ATOM 3382 C CA . THR A 1 425 ? 48.841 93.729 156.865 1.00 57.05 425 THR A CA 1
ATOM 3383 C C . THR A 1 425 ? 47.350 93.927 156.961 1.00 58.33 425 THR A C 1
ATOM 3384 O O . THR A 1 425 ? 46.871 94.743 157.733 1.00 59.43 425 THR A O 1
ATOM 3388 N N . GLU A 1 426 ? 46.631 93.148 156.165 1.00 58.72 426 GLU A N 1
ATOM 3389 C CA . GLU A 1 426 ? 45.184 93.214 156.067 1.00 60.69 426 GLU A CA 1
ATOM 3390 C C . GLU A 1 426 ? 44.557 92.190 157.001 1.00 60.71 426 GLU A C 1
ATOM 3391 O O . GLU A 1 426 ? 45.126 91.113 157.233 1.00 59.62 426 GLU A O 1
ATOM 3397 N N . ARG A 1 427 ? 43.394 92.535 157.550 1.00 62.31 427 ARG A N 1
ATOM 3398 C CA . ARG A 1 427 ? 42.583 91.581 158.301 1.00 62.21 427 ARG A CA 1
ATOM 3399 C C . ARG A 1 427 ? 41.982 90.581 157.306 1.00 62.23 427 ARG A C 1
ATOM 3400 O O . ARG A 1 427 ? 41.081 90.918 156.524 1.00 63.61 427 ARG A O 1
ATOM 3408 N N . MET A 1 428 ? 42.519 89.363 157.324 1.00 61.00 428 MET A N 1
ATOM 3409 C CA . MET A 1 428 ? 42.247 88.350 156.300 1.00 60.83 428 MET A CA 1
ATOM 3410 C C . MET A 1 428 ? 40.850 87.732 156.390 1.00 62.01 428 MET A C 1
ATOM 3411 O O . MET A 1 428 ? 40.386 87.400 157.486 1.00 62.56 428 MET A O 1
ATOM 3416 N N . THR A 1 429 ? 40.184 87.567 155.248 1.00 62.63 429 THR A N 1
ATOM 3417 C CA . THR A 1 429 ? 38.997 86.712 155.210 1.00 63.95 429 THR A CA 1
ATOM 3418 C C . THR A 1 429 ? 39.375 85.338 154.667 1.00 63.32 429 THR A C 1
ATOM 3419 O O . THR A 1 429 ? 38.640 84.358 154.844 1.00 64.74 429 THR A O 1
ATOM 3423 N N . PHE A 1 430 ? 40.530 85.277 154.013 1.00 61.72 430 PHE A N 1
ATOM 3424 C CA . PHE A 1 430 ? 41.101 84.021 153.556 1.00 60.85 430 PHE A CA 1
ATOM 3425 C C . PHE A 1 430 ? 42.604 84.166 153.351 1.00 59.08 430 PHE A C 1
ATOM 3426 O O . PHE A 1 430 ? 43.131 85.281 153.363 1.00 58.60 430 PHE A O 1
ATOM 3434 N N . PHE A 1 431 ? 43.274 83.024 153.194 1.00 58.30 431 PHE A N 1
ATOM 3435 C CA . PHE A 1 431 ? 44.577 82.907 152.522 1.00 56.96 431 PHE A CA 1
ATOM 3436 C C . PHE A 1 431 ? 44.769 81.436 152.172 1.00 57.40 431 PHE A C 1
ATOM 3437 O O . PHE A 1 431 ? 44.077 80.572 152.709 1.00 58.42 431 PHE A O 1
ATOM 3445 N N . VAL A 1 432 ? 45.709 81.146 151.284 1.00 57.14 432 VAL A N 1
ATOM 3446 C CA . VAL A 1 432 ? 45.905 79.782 150.795 1.00 58.08 432 VAL A CA 1
ATOM 3447 C C . VAL A 1 432 ? 47.334 79.334 151.058 1.00 56.80 432 VAL A C 1
ATOM 3448 O O . VAL A 1 432 ? 48.253 80.149 151.060 1.00 55.84 432 VAL A O 1
ATOM 3452 N N . TYR A 1 433 ? 47.519 78.045 151.305 1.00 57.43 433 TYR A N 1
ATOM 3453 C CA . TYR A 1 433 ? 48.863 77.492 151.370 1.00 56.79 433 TYR A CA 1
ATOM 3454 C C . TYR A 1 433 ? 49.018 76.410 150.319 1.00 58.22 433 TYR A C 1
ATOM 3455 O O . TYR A 1 433 ? 48.033 75.826 149.869 1.00 59.81 433 TYR A O 1
ATOM 3464 N N . TYR A 1 434 ? 50.261 76.174 149.920 1.00 58.16 434 TYR A N 1
ATOM 3465 C CA . TYR A 1 434 ? 50.612 75.078 149.036 1.00 59.83 434 TYR A CA 1
ATOM 3466 C C . TYR A 1 434 ? 51.901 74.506 149.559 1.00 59.72 434 TYR A C 1
ATOM 3467 O O . TYR A 1 434 ? 52.761 75.247 150.030 1.00 58.39 434 TYR A O 1
ATOM 3476 N N . VAL A 1 435 ? 52.052 73.192 149.475 1.00 61.87 435 VAL A N 1
ATOM 3477 C CA . VAL A 1 435 ? 53.342 72.576 149.783 1.00 62.50 435 VAL A CA 1
ATOM 3478 C C . VAL A 1 435 ? 53.789 71.657 148.640 1.00 64.34 435 VAL A C 1
ATOM 3479 O O . VAL A 1 435 ? 53.028 70.796 148.187 1.00 66.23 435 VAL A O 1
ATOM 3483 N N . MET A 1 436 ? 55.009 71.884 148.153 1.00 64.32 436 MET A N 1
ATOM 3484 C CA . MET A 1 436 ? 55.572 71.080 147.069 1.00 66.38 436 MET A CA 1
ATOM 3485 C C . MET A 1 436 ? 56.895 70.423 147.409 1.00 66.28 436 MET A C 1
ATOM 3486 O O . MET A 1 436 ? 57.730 70.998 148.092 1.00 65.05 436 MET A O 1
ATOM 3491 N N . SER A 1 437 ? 57.053 69.202 146.915 1.00 68.53 437 SER A N 1
ATOM 3492 C CA . SER A 1 437 ? 58.257 68.409 147.090 1.00 69.00 437 SER A CA 1
ATOM 3493 C C . SER A 1 437 ? 58.504 67.637 145.798 1.00 70.81 437 SER A C 1
ATOM 3494 O O . SER A 1 437 ? 57.583 67.009 145.251 1.00 72.41 437 SER A O 1
ATOM 3497 N N . LYS A 1 438 ? 59.747 67.704 145.312 1.00 70.60 438 LYS A N 1
ATOM 3498 C CA . LYS A 1 438 ? 60.148 67.061 144.055 1.00 72.14 438 LYS A CA 1
ATOM 3499 C C . LYS A 1 438 ? 59.254 67.553 142.905 1.00 72.78 438 LYS A C 1
ATOM 3500 O O . LYS A 1 438 ? 58.653 66.749 142.168 1.00 75.01 438 LYS A O 1
ATOM 3506 N N . GLY A 1 439 ? 59.152 68.879 142.790 1.00 70.87 439 GLY A N 1
ATOM 3507 C CA . GLY A 1 439 ? 58.344 69.536 141.759 1.00 71.14 439 GLY A CA 1
ATOM 3508 C C . GLY A 1 439 ? 56.897 69.089 141.572 1.00 72.86 439 GLY A C 1
ATOM 3509 O O . GLY A 1 439 ? 56.405 69.052 140.443 1.00 74.61 439 GLY A O 1
ATOM 3510 N N . ASN A 1 440 ? 56.215 68.738 142.663 1.00 72.63 440 ASN A N 1
ATOM 3511 C CA . ASN A 1 440 ? 54.757 68.550 142.634 1.00 73.79 440 ASN A CA 1
ATOM 3512 C C . ASN A 1 440 ? 54.099 69.086 143.905 1.00 72.06 440 ASN A C 1
ATOM 3513 O O . ASN A 1 440 ? 54.683 69.012 144.985 1.00 70.88 440 ASN A O 1
ATOM 3518 N N . ILE A 1 441 ? 52.890 69.631 143.757 1.00 71.79 441 ILE A N 1
ATOM 3519 C CA . ILE A 1 441 ? 52.070 70.089 144.885 1.00 70.08 441 ILE A CA 1
ATOM 3520 C C . ILE A 1 441 ? 51.495 68.899 145.650 1.00 71.40 441 ILE A C 1
ATOM 3521 O O . ILE A 1 441 ? 50.577 68.222 145.183 1.00 73.63 441 ILE A O 1
ATOM 3526 N N . ILE A 1 442 ? 52.056 68.666 146.831 1.00 70.02 442 ILE A N 1
ATOM 3527 C CA . ILE A 1 442 ? 51.713 67.537 147.691 1.00 71.20 442 ILE A CA 1
ATOM 3528 C C . ILE A 1 442 ? 50.440 67.790 148.502 1.00 71.37 442 ILE A C 1
ATOM 3529 O O . ILE A 1 442 ? 49.694 66.859 148.822 1.00 73.53 442 ILE A O 1
ATOM 3534 N N . ASP A 1 443 ? 50.194 69.059 148.810 1.00 69.10 443 ASP A N 1
ATOM 3535 C CA . ASP A 1 443 ? 49.139 69.447 149.726 1.00 68.85 443 ASP A CA 1
ATOM 3536 C C . ASP A 1 443 ? 48.873 70.939 149.590 1.00 66.78 443 ASP A C 1
ATOM 3537 O O . ASP A 1 443 ? 49.772 71.712 149.254 1.00 65.16 443 ASP A O 1
ATOM 3542 N N . ALA A 1 444 ? 47.630 71.335 149.844 1.00 66.99 444 ALA A N 1
ATOM 3543 C CA . ALA A 1 444 ? 47.217 72.731 149.787 1.00 65.31 444 ALA A CA 1
ATOM 3544 C C . ALA A 1 444 ? 45.983 72.896 150.661 1.00 65.87 444 ALA A C 1
ATOM 3545 O O . ALA A 1 444 ? 45.355 71.906 151.026 1.00 67.79 444 ALA A O 1
ATOM 3547 N N . GLY A 1 445 ? 45.636 74.134 151.001 1.00 64.41 445 GLY A N 1
ATOM 3548 C CA . GLY A 1 445 ? 44.421 74.397 151.768 1.00 64.92 445 GLY A CA 1
ATOM 3549 C C . GLY A 1 445 ? 43.856 75.791 151.590 1.00 64.12 445 GLY A C 1
ATOM 3550 O O . GLY A 1 445 ? 44.588 76.731 151.298 1.00 62.90 445 GLY A O 1
ATOM 3551 N N . PHE A 1 446 ? 42.545 75.918 151.757 1.00 65.21 446 PHE A N 1
ATOM 3552 C CA . PHE A 1 446 ? 41.885 77.216 151.769 1.00 64.86 446 PHE A CA 1
ATOM 3553 C C . PHE A 1 446 ? 41.572 77.572 153.219 1.00 64.50 446 PHE A C 1
ATOM 3554 O O . PHE A 1 446 ? 40.745 76.931 153.863 1.00 65.90 446 PHE A O 1
ATOM 3562 N N . MET A 1 447 ? 42.250 78.589 153.733 1.00 62.93 447 MET A N 1
ATOM 3563 C CA . MET A 1 447 ? 42.127 78.960 155.136 1.00 62.51 447 MET A CA 1
ATOM 3564 C C . MET A 1 447 ? 41.300 80.216 155.272 1.00 62.95 447 MET A C 1
ATOM 3565 O O . MET A 1 447 ? 41.390 81.119 154.445 1.00 62.72 447 MET A O 1
ATOM 3570 N N . ARG A 1 448 ? 40.474 80.258 156.310 1.00 64.11 448 ARG A N 1
ATOM 3571 C CA . ARG A 1 448 ? 39.534 81.356 156.489 1.00 64.91 448 ARG A CA 1
ATOM 3572 C C . ARG A 1 448 ? 39.698 81.996 157.852 1.00 64.06 448 ARG A C 1
ATOM 3573 O O . ARG A 1 448 ? 38.962 81.678 158.774 1.00 64.85 448 ARG A O 1
ATOM 3581 N N . PRO A 1 449 ? 40.676 82.904 157.987 1.00 62.83 449 PRO A N 1
ATOM 3582 C CA . PRO A 1 449 ? 40.757 83.655 159.235 1.00 62.55 449 PRO A CA 1
ATOM 3583 C C . PRO A 1 449 ? 39.471 84.449 159.432 1.00 63.74 449 PRO A C 1
ATOM 3584 O O . PRO A 1 449 ? 38.829 84.860 158.453 1.00 64.14 449 PRO A O 1
ATOM 3588 N N . ASN A 1 450 ? 39.088 84.646 160.685 1.00 64.24 450 ASN A N 1
ATOM 3589 C CA . ASN A 1 450 ? 37.884 85.402 160.980 1.00 65.35 450 ASN A CA 1
ATOM 3590 C C . ASN A 1 450 ? 38.179 86.897 161.078 1.00 64.82 450 ASN A C 1
ATOM 3591 O O . ASN A 1 450 ? 38.126 87.482 162.167 1.00 65.11 450 ASN A O 1
ATOM 3596 N N . LYS A 1 451 ? 38.502 87.500 159.930 1.00 64.03 451 LYS A N 1
ATOM 3597 C CA . LYS A 1 451 ? 38.825 88.931 159.847 1.00 63.84 451 LYS A CA 1
ATOM 3598 C C . LYS A 1 451 ? 40.018 89.238 160.766 1.00 62.27 451 LYS A C 1
ATOM 3599 O O . LYS A 1 451 ? 39.949 90.087 161.655 1.00 63.01 451 LYS A O 1
ATOM 3605 N N . GLN A 1 452 ? 41.113 88.522 160.548 1.00 60.12 452 GLN A N 1
ATOM 3606 C CA . GLN A 1 452 ? 42.246 88.570 161.459 1.00 58.62 452 GLN A CA 1
ATOM 3607 C C . GLN A 1 452 ? 43.556 88.814 160.729 1.00 56.87 452 GLN A C 1
ATOM 3608 O O . GLN A 1 452 ? 43.772 88.258 159.653 1.00 56.27 452 GLN A O 1
ATOM 3614 N N . PRO A 1 453 ? 44.429 89.664 161.300 1.00 56.23 453 PRO A N 1
ATOM 3615 C CA . PRO A 1 453 ? 45.749 89.917 160.716 1.00 54.92 453 PRO A CA 1
ATOM 3616 C C . PRO A 1 453 ? 46.760 88.777 160.913 1.00 53.68 453 PRO A C 1
ATOM 3617 O O . PRO A 1 453 ? 47.651 88.588 160.081 1.00 52.74 453 PRO A O 1
ATOM 3621 N N . LYS A 1 454 ? 46.625 88.039 162.007 1.00 54.02 454 LYS A N 1
ATOM 3622 C CA . LYS A 1 454 ? 47.503 86.917 162.300 1.00 53.44 454 LYS A CA 1
ATOM 3623 C C . LYS A 1 454 ? 46.717 85.621 162.271 1.00 53.93 454 LYS A C 1
ATOM 3624 O O . LYS A 1 454 ? 45.523 85.607 162.569 1.00 55.17 454 LYS A O 1
ATOM 3630 N N . TYR A 1 455 ? 47.394 84.531 161.925 1.00 53.44 455 TYR A N 1
ATOM 3631 C CA . TYR A 1 455 ? 46.777 83.207 161.915 1.00 54.01 455 TYR A CA 1
ATOM 3632 C C . TYR A 1 455 ? 47.804 82.105 162.152 1.00 53.98 455 TYR A C 1
ATOM 3633 O O . TYR A 1 455 ? 48.818 82.027 161.459 1.00 53.27 455 TYR A O 1
ATOM 3642 N N . LEU A 1 456 ? 47.529 81.244 163.121 1.00 55.30 456 LEU A N 1
ATOM 3643 C CA . LEU A 1 456 ? 48.394 80.109 163.370 1.00 55.62 456 LEU A CA 1
ATOM 3644 C C . LEU A 1 456 ? 48.045 78.937 162.445 1.00 55.94 456 LEU A C 1
ATOM 3645 O O . LEU A 1 456 ? 47.041 78.252 162.630 1.00 57.13 456 LEU A O 1
ATOM 3650 N N . LEU A 1 457 ? 48.883 78.735 161.434 1.00 55.30 457 LEU A N 1
ATOM 3651 C CA . LEU A 1 457 ? 48.753 77.606 160.527 1.00 55.75 457 LEU A CA 1
ATOM 3652 C C . LEU A 1 457 ? 49.439 76.364 161.097 1.00 56.72 457 LEU A C 1
ATOM 3653 O O . LEU A 1 457 ? 50.594 76.422 161.513 1.00 55.95 457 LEU A O 1
ATOM 3658 N N . GLN A 1 458 ? 48.711 75.252 161.124 1.00 58.89 458 GLN A N 1
ATOM 3659 C CA . GLN A 1 458 ? 49.240 73.979 161.609 1.00 61.09 458 GLN A CA 1
ATOM 3660 C C . GLN A 1 458 ? 49.062 72.900 160.552 1.00 62.29 458 GLN A C 1
ATOM 3661 O O . GLN A 1 458 ? 47.974 72.737 160.007 1.00 63.22 458 GLN A O 1
ATOM 3667 N N . LEU A 1 459 ? 50.133 72.166 160.265 1.00 62.99 459 LEU A N 1
ATOM 3668 C CA . LEU A 1 459 ? 50.095 71.114 159.249 1.00 64.59 459 LEU A CA 1
ATOM 3669 C C . LEU A 1 459 ? 50.851 69.874 159.670 1.00 66.42 459 LEU A C 1
ATOM 3670 O O . LEU A 1 459 ? 51.972 69.969 160.173 1.00 66.02 459 LEU A O 1
ATOM 3675 N N . ASN A 1 460 ? 50.244 68.714 159.446 1.00 69.19 460 ASN A N 1
ATOM 3676 C CA . ASN A 1 460 ? 50.940 67.444 159.603 1.00 71.59 460 ASN A CA 1
ATOM 3677 C C . ASN A 1 460 ? 51.977 67.220 158.499 1.00 71.14 460 ASN A C 1
ATOM 3678 O O . ASN A 1 460 ? 51.655 67.283 157.305 1.00 70.81 460 ASN A O 1
ATOM 3683 N N . ALA A 1 461 ? 53.223 66.979 158.902 1.00 71.44 461 ALA A N 1
ATOM 3684 C CA . ALA A 1 461 ? 54.267 66.574 157.964 1.00 71.66 461 ALA A CA 1
ATOM 3685 C C . ALA A 1 461 ? 54.012 65.142 157.481 1.00 74.72 461 ALA A C 1
ATOM 3686 O O . ALA A 1 461 ? 53.859 64.212 158.283 1.00 76.69 461 ALA A O 1
ATOM 3688 N N . THR A 1 462 ? 53.949 64.980 156.164 1.00 75.56 462 THR A N 1
ATOM 3689 C CA . THR A 1 462 ? 53.707 63.675 155.548 1.00 78.85 462 THR A CA 1
ATOM 3690 C C . THR A 1 462 ? 54.980 63.163 154.865 1.00 79.17 462 THR A C 1
ATOM 3691 O O . THR A 1 462 ? 55.883 63.946 154.562 1.00 76.86 462 THR A O 1
ATOM 3695 N N . GLU A 1 463 ? 55.040 61.855 154.620 1.00 82.41 463 GLU A N 1
ATOM 3696 C CA . GLU A 1 463 ? 56.257 61.218 154.107 1.00 83.46 463 GLU A CA 1
ATOM 3697 C C . GLU A 1 463 ? 56.674 61.691 152.704 1.00 82.37 463 GLU A C 1
ATOM 3698 O O . GLU A 1 463 ? 57.868 61.724 152.388 1.00 81.34 463 GLU A O 1
ATOM 3704 N N . LYS A 1 464 ? 55.702 62.072 151.876 1.00 82.91 464 LYS A N 1
ATOM 3705 C CA . LYS A 1 464 ? 56.007 62.654 150.559 1.00 82.19 464 LYS A CA 1
ATOM 3706 C C . LYS A 1 464 ? 56.632 64.054 150.627 1.00 79.26 464 LYS A C 1
ATOM 3707 O O . LYS A 1 464 ? 57.061 64.601 149.607 1.00 78.33 464 LYS A O 1
ATOM 3713 N N . MET A 1 465 ? 56.700 64.616 151.832 1.00 78.32 465 MET A N 1
ATOM 3714 C CA . MET A 1 465 ? 57.341 65.908 152.061 1.00 75.87 465 MET A CA 1
ATOM 3715 C C . MET A 1 465 ? 58.806 65.724 152.430 1.00 75.35 465 MET A C 1
ATOM 3716 O O . MET A 1 465 ? 59.583 66.684 152.473 1.00 73.35 465 MET A O 1
ATOM 3721 N N . ILE A 1 466 ? 59.167 64.476 152.699 1.00 77.33 466 ILE A N 1
ATOM 3722 C CA . ILE A 1 466 ? 60.490 64.116 153.184 1.00 77.50 466 ILE A CA 1
ATOM 3723 C C . ILE A 1 466 ? 61.440 63.812 152.020 1.00 77.34 466 ILE A C 1
ATOM 3724 O O . ILE A 1 466 ? 61.021 63.203 151.032 1.00 78.79 466 ILE A O 1
ATOM 3729 N N . PRO A 1 467 ? 62.719 64.236 152.121 1.00 75.93 467 PRO A N 1
ATOM 3730 C CA . PRO A 1 467 ? 63.410 64.963 153.196 1.00 74.61 467 PRO A CA 1
ATOM 3731 C C . PRO A 1 467 ? 63.474 66.483 153.016 1.00 72.12 467 PRO A C 1
ATOM 3732 O O . PRO A 1 467 ? 63.953 67.196 153.901 1.00 71.15 467 PRO A O 1
ATOM 3736 N N . ARG A 1 468 ? 63.007 66.971 151.876 1.00 71.31 468 ARG A N 1
ATOM 3737 C CA . ARG A 1 468 ? 63.008 68.392 151.621 1.00 69.40 468 ARG A CA 1
ATOM 3738 C C . ARG A 1 468 ? 61.762 68.802 150.863 1.00 68.58 468 ARG A C 1
ATOM 3739 O O . ARG A 1 468 ? 61.416 68.213 149.838 1.00 69.26 468 ARG A O 1
ATOM 3747 N N . ALA A 1 469 ? 61.090 69.812 151.399 1.00 66.90 469 ALA A N 1
ATOM 3748 C CA . ALA A 1 469 ? 59.922 70.404 150.779 1.00 66.19 469 ALA A CA 1
ATOM 3749 C C . ALA A 1 469 ? 59.939 71.891 151.076 1.00 64.26 469 ALA A C 1
ATOM 3750 O O . ALA A 1 469 ? 60.742 72.358 151.881 1.00 63.45 469 ALA A O 1
ATOM 3752 N N . LYS A 1 470 ? 59.068 72.635 150.407 1.00 63.51 470 LYS A N 1
ATOM 3753 C CA . LYS A 1 470 ? 58.862 74.039 150.726 1.00 62.03 470 LYS A CA 1
ATOM 3754 C C . LYS A 1 470 ? 57.378 74.362 150.764 1.00 62.10 470 LYS A C 1
ATOM 3755 O O . LYS A 1 470 ? 56.537 73.548 150.374 1.00 63.26 470 LYS A O 1
ATOM 3761 N N . ILE A 1 471 ? 57.065 75.555 151.250 1.00 60.77 471 ILE A N 1
ATOM 3762 C CA . ILE A 1 471 ? 55.686 75.949 151.472 1.00 60.71 471 ILE A CA 1
ATOM 3763 C C . ILE A 1 471 ? 55.454 77.378 151.001 1.00 59.62 471 ILE A C 1
ATOM 3764 O O . ILE A 1 471 ? 56.213 78.286 151.327 1.00 58.81 471 ILE A O 1
ATOM 3769 N N . LEU A 1 472 ? 54.406 77.555 150.212 1.00 59.79 472 LEU A N 1
ATOM 3770 C CA . LEU A 1 472 ? 54.007 78.863 149.731 1.00 59.16 472 LEU A CA 1
ATOM 3771 C C . LEU A 1 472 ? 52.655 79.210 150.330 1.00 59.25 472 LEU A C 1
ATOM 3772 O O . LEU A 1 472 ? 51.755 78.379 150.365 1.00 60.09 472 LEU A O 1
ATOM 3777 N N . ILE A 1 473 ? 52.530 80.431 150.826 1.00 58.38 473 ILE A N 1
ATOM 3778 C CA . ILE A 1 473 ? 51.236 80.958 151.215 1.00 58.74 473 ILE A CA 1
ATOM 3779 C C . ILE A 1 473 ? 50.978 82.164 150.344 1.00 59.09 473 ILE A C 1
ATOM 3780 O O . ILE A 1 473 ? 51.915 82.796 149.858 1.00 58.36 473 ILE A O 1
ATOM 3785 N N . ALA A 1 474 ? 49.707 82.473 150.138 1.00 60.14 474 ALA A N 1
ATOM 3786 C CA . ALA A 1 474 ? 49.323 83.590 149.296 1.00 60.72 474 ALA A CA 1
ATOM 3787 C C . ALA A 1 474 ? 47.906 84.023 149.623 1.00 61.82 474 ALA A C 1
ATOM 3788 O O . ALA A 1 474 ? 47.070 83.197 149.986 1.00 62.46 474 ALA A O 1
ATOM 3790 N N . THR A 1 475 ? 47.649 85.321 149.500 1.00 62.26 475 THR A N 1
ATOM 3791 C CA . THR A 1 475 ? 46.296 85.866 149.599 1.00 63.58 475 THR A CA 1
ATOM 3792 C C . THR A 1 475 ? 46.081 86.969 148.558 1.00 64.66 475 THR A C 1
ATOM 3793 O O . THR A 1 475 ? 47.005 87.326 147.821 1.00 64.26 475 THR A O 1
ATOM 3797 N N . VAL A 1 476 ? 44.857 87.491 148.497 1.00 66.15 476 VAL A N 1
ATOM 3798 C CA . VAL A 1 476 ? 44.560 88.672 147.691 1.00 67.48 476 VAL A CA 1
ATOM 3799 C C . VAL A 1 476 ? 44.320 89.856 148.624 1.00 67.97 476 VAL A C 1
ATOM 3800 O O . VAL A 1 476 ? 43.489 89.787 149.529 1.00 68.33 476 VAL A O 1
ATOM 3804 N N . ALA A 1 477 ? 45.080 90.924 148.413 1.00 68.39 477 ALA A N 1
ATOM 3805 C CA . ALA A 1 477 ? 44.906 92.163 149.160 1.00 69.39 477 ALA A CA 1
ATOM 3806 C C . ALA A 1 477 ? 44.727 93.330 148.193 1.00 71.47 477 ALA A C 1
ATOM 3807 O O . ALA A 1 477 ? 45.540 93.533 147.289 1.00 71.34 477 ALA A O 1
ATOM 3809 N N . GLY A 1 478 ? 43.650 94.085 148.390 1.00 73.61 478 GLY A N 1
ATOM 3810 C CA . GLY A 1 478 ? 43.262 95.145 147.467 1.00 76.11 478 GLY A CA 1
ATOM 3811 C C . GLY A 1 478 ? 42.799 94.548 146.155 1.00 77.27 478 GLY A C 1
ATOM 3812 O O . GLY A 1 478 ? 41.624 94.223 145.990 1.00 78.62 478 GLY A O 1
ATOM 3813 N N . ARG A 1 479 ? 43.739 94.400 145.230 1.00 77.02 479 ARG A N 1
ATOM 3814 C CA . ARG A 1 479 ? 43.488 93.808 143.916 1.00 78.22 479 ARG A CA 1
ATOM 3815 C C . ARG A 1 479 ? 44.781 93.171 143.391 1.00 76.37 479 ARG A C 1
ATOM 3816 O O . ARG A 1 479 ? 44.928 92.939 142.193 1.00 77.36 479 ARG A O 1
ATOM 3824 N N . THR A 1 480 ? 45.707 92.888 144.308 1.00 73.77 480 THR A N 1
ATOM 3825 C CA . THR A 1 480 ? 46.983 92.244 143.990 1.00 71.74 480 THR A CA 1
ATOM 3826 C C . THR A 1 480 ? 47.224 91.002 144.857 1.00 69.29 480 THR A C 1
ATOM 3827 O O . THR A 1 480 ? 46.743 90.929 145.981 1.00 68.76 480 THR A O 1
ATOM 3831 N N . VAL A 1 481 ? 47.972 90.038 144.322 1.00 67.94 481 VAL A N 1
ATOM 3832 C CA . VAL A 1 481 ? 48.271 88.788 145.017 1.00 65.93 481 VAL A CA 1
ATOM 3833 C C . VAL A 1 481 ? 49.608 88.884 145.735 1.00 64.18 481 VAL A C 1
ATOM 3834 O O . VAL A 1 481 ? 50.664 88.979 145.102 1.00 63.57 481 VAL A O 1
ATOM 3838 N N . VAL A 1 482 ? 49.552 88.847 147.062 1.00 63.25 482 VAL A N 1
ATOM 3839 C CA . VAL A 1 482 ? 50.758 88.843 147.881 1.00 61.67 482 VAL A CA 1
ATOM 3840 C C . VAL A 1 482 ? 51.042 87.451 148.446 1.00 60.52 482 VAL A C 1
ATOM 3841 O O . VAL A 1 482 ? 50.122 86.711 148.804 1.00 60.65 482 VAL A O 1
ATOM 3845 N N . TYR A 1 483 ? 52.326 87.113 148.520 1.00 59.50 483 TYR A N 1
ATOM 3846 C CA . TYR A 1 483 ? 52.770 85.792 148.939 1.00 58.68 483 TYR A CA 1
ATOM 3847 C C . TYR A 1 483 ? 53.985 85.855 149.856 1.00 57.35 483 TYR A C 1
ATOM 3848 O O . TYR A 1 483 ? 54.574 86.910 150.055 1.00 57.26 483 TYR A O 1
ATOM 3857 N N . ASP A 1 484 ? 54.331 84.705 150.421 1.00 56.70 484 ASP A N 1
ATOM 3858 C CA . ASP A 1 484 ? 55.619 84.477 151.048 1.00 55.95 484 ASP A CA 1
ATOM 3859 C C . ASP A 1 484 ? 55.875 82.980 150.972 1.00 55.88 484 ASP A C 1
ATOM 3860 O O . ASP A 1 484 ? 54.953 82.206 150.699 1.00 56.06 484 ASP A O 1
ATOM 3865 N N . PHE A 1 485 ? 57.125 82.576 151.189 1.00 55.77 485 PHE A N 1
ATOM 3866 C CA . PHE A 1 485 ? 57.477 81.162 151.201 1.00 56.33 485 PHE A CA 1
ATOM 3867 C C . PHE A 1 485 ? 58.536 80.834 152.237 1.00 55.77 485 PHE A C 1
ATOM 3868 O O . PHE A 1 485 ? 59.157 81.719 152.808 1.00 55.49 485 PHE A O 1
ATOM 3876 N N . ALA A 1 486 ? 58.731 79.545 152.465 1.00 56.15 486 ALA A N 1
ATOM 3877 C CA . ALA A 1 486 ? 59.706 79.065 153.425 1.00 56.49 486 ALA A CA 1
ATOM 3878 C C . ALA A 1 486 ? 60.133 77.665 153.024 1.00 57.21 486 ALA A C 1
ATOM 3879 O O . ALA A 1 486 ? 59.349 76.920 152.439 1.00 58.02 486 ALA A O 1
ATOM 3881 N N . ASP A 1 487 ? 61.378 77.315 153.326 1.00 57.58 487 ASP A N 1
ATOM 3882 C CA . ASP A 1 487 ? 61.845 75.949 153.151 1.00 58.73 487 ASP A CA 1
ATOM 3883 C C . ASP A 1 487 ? 61.341 75.108 154.312 1.00 59.53 487 ASP A C 1
ATOM 3884 O O . ASP A 1 487 ? 61.165 75.608 155.425 1.00 59.20 487 ASP A O 1
ATOM 3889 N N . LEU A 1 488 ? 61.094 73.835 154.037 1.00 60.82 488 LEU A N 1
ATOM 3890 C CA . LEU A 1 488 ? 60.778 72.879 155.081 1.00 62.62 488 LEU A CA 1
ATOM 3891 C C . LEU A 1 488 ? 61.880 71.836 155.098 1.00 63.67 488 LEU A C 1
ATOM 3892 O O . LEU A 1 488 ? 61.767 70.780 154.480 1.00 64.61 488 LEU A O 1
ATOM 3897 N N . ALA A 1 489 ? 62.959 72.156 155.803 1.00 64.27 489 ALA A N 1
ATOM 3898 C CA . ALA A 1 489 ? 64.115 71.273 155.877 1.00 65.81 489 ALA A CA 1
ATOM 3899 C C . ALA A 1 489 ? 64.084 70.430 157.149 1.00 67.78 489 ALA A C 1
ATOM 3900 O O . ALA A 1 489 ? 64.242 70.942 158.258 1.00 68.00 489 ALA A O 1
ATOM 3902 N N . PHE A 1 490 ? 63.859 69.133 156.969 1.00 69.87 490 PHE A N 1
ATOM 3903 C CA . PHE A 1 490 ? 63.862 68.176 158.067 1.00 72.58 490 PHE A CA 1
ATOM 3904 C C . PHE A 1 490 ? 65.311 67.886 158.456 1.00 73.74 490 PHE A C 1
ATOM 3905 O O . PHE A 1 490 ? 66.024 67.161 157.754 1.00 74.14 490 PHE A O 1
ATOM 3913 N N . GLN A 1 491 ? 65.739 68.477 159.572 1.00 74.95 491 GLN A N 1
ATOM 3914 C CA . GLN A 1 491 ? 67.151 68.465 159.985 1.00 76.17 491 GLN A CA 1
ATOM 3915 C C . GLN A 1 491 ? 67.706 67.052 160.228 1.00 78.31 491 GLN A C 1
ATOM 3916 O O . GLN A 1 491 ? 68.877 66.781 159.938 1.00 78.69 491 GLN A O 1
ATOM 3922 N N . GLU A 1 492 ? 66.859 66.160 160.733 1.00 80.02 492 GLU A N 1
ATOM 3923 C CA . GLU A 1 492 ? 67.256 64.782 161.010 1.00 82.52 492 GLU A CA 1
ATOM 3924 C C . GLU A 1 492 ? 67.577 63.977 159.742 1.00 82.32 492 GLU A C 1
ATOM 3925 O O . GLU A 1 492 ? 68.261 62.953 159.811 1.00 84.07 492 GLU A O 1
ATOM 3931 N N . LEU A 1 493 ? 67.094 64.445 158.593 1.00 80.43 493 LEU A N 1
ATOM 3932 C CA . LEU A 1 493 ? 67.287 63.736 157.327 1.00 80.41 493 LEU A CA 1
ATOM 3933 C C . LEU A 1 493 ? 68.228 64.475 156.384 1.00 78.36 493 LEU A C 1
ATOM 3934 O O . LEU A 1 493 ? 68.370 64.109 155.215 1.00 78.34 493 LEU A O 1
ATOM 3939 N N . ARG A 1 494 ? 68.889 65.497 156.919 1.00 76.88 494 ARG A N 1
ATOM 3940 C CA . ARG A 1 494 ? 69.689 66.429 156.137 1.00 74.76 494 ARG A CA 1
ATOM 3941 C C . ARG A 1 494 ? 71.185 66.115 156.221 1.00 74.45 494 ARG A C 1
ATOM 3942 O O . ARG A 1 494 ? 71.632 65.437 157.145 1.00 75.90 494 ARG A O 1
ATOM 3950 N N . ASN A 1 495 ? 71.953 66.594 155.243 1.00 72.52 495 ASN A N 1
ATOM 3951 C CA . ASN A 1 495 ? 73.414 66.608 155.347 1.00 71.90 495 ASN A CA 1
ATOM 3952 C C . ASN A 1 495 ? 73.834 67.959 155.917 1.00 70.20 495 ASN A C 1
ATOM 3953 O O . ASN A 1 495 ? 73.830 68.975 155.220 1.00 68.47 495 ASN A O 1
ATOM 3958 N N . ASN A 1 496 ? 74.173 67.954 157.201 1.00 70.68 496 ASN A N 1
ATOM 3959 C CA . ASN A 1 496 ? 74.440 69.174 157.954 1.00 69.67 496 ASN A CA 1
ATOM 3960 C C . ASN A 1 496 ? 75.897 69.618 157.845 1.00 69.05 496 ASN A C 1
ATOM 3961 O O . ASN A 1 496 ? 76.594 69.768 158.848 1.00 70.18 496 ASN A O 1
ATOM 3966 N N . PHE A 1 497 ? 76.343 69.842 156.612 1.00 67.36 497 PHE A N 1
ATOM 3967 C CA . PHE A 1 497 ? 77.752 70.105 156.335 1.00 66.76 497 PHE A CA 1
ATOM 3968 C C . PHE A 1 497 ? 78.178 71.535 156.642 1.00 66.03 497 PHE A C 1
ATOM 3969 O O . PHE A 1 497 ? 77.471 72.490 156.333 1.00 64.67 497 PHE A O 1
ATOM 3977 N N . ASP A 1 498 ? 79.354 71.664 157.244 1.00 67.17 498 ASP A N 1
ATOM 3978 C CA . ASP A 1 498 ? 79.915 72.968 157.562 1.00 67.37 498 ASP A CA 1
ATOM 3979 C C . ASP A 1 498 ? 81.440 72.958 157.500 1.00 67.97 498 ASP A C 1
ATOM 3980 O O . ASP A 1 498 ? 82.072 71.995 157.918 1.00 69.11 498 ASP A O 1
ATOM 3985 N N . LEU A 1 499 ? 82.007 74.040 156.969 1.00 67.43 499 LEU A N 1
ATOM 3986 C CA . LEU A 1 499 ? 83.454 74.215 156.821 1.00 68.14 499 LEU A CA 1
ATOM 3987 C C . LEU A 1 499 ? 83.838 75.543 157.453 1.00 68.89 499 LEU A C 1
ATOM 3988 O O . LEU A 1 499 ? 83.169 76.558 157.249 1.00 67.78 499 LEU A O 1
ATOM 3993 N N . SER A 1 500 ? 84.914 75.540 158.225 1.00 71.09 500 SER A N 1
ATOM 3994 C CA . SER A 1 500 ? 85.342 76.756 158.893 1.00 72.89 500 SER A CA 1
ATOM 3995 C C . SER A 1 500 ? 86.856 76.878 158.938 1.00 75.03 500 SER A C 1
ATOM 3996 O O . SER A 1 500 ? 87.584 75.890 158.806 1.00 75.22 500 SER A O 1
ATOM 3999 N N . ILE A 1 501 ? 87.312 78.108 159.132 1.00 77.01 501 ILE A N 1
ATOM 4000 C CA . ILE A 1 501 ? 88.725 78.419 159.115 1.00 79.96 501 ILE A CA 1
ATOM 4001 C C . ILE A 1 501 ? 89.115 79.044 160.456 1.00 83.25 501 ILE A C 1
ATOM 4002 O O . ILE A 1 501 ? 88.320 79.774 161.065 1.00 83.18 501 ILE A O 1
ATOM 4007 N N . ASP A 1 502 ? 90.323 78.727 160.925 1.00 86.69 502 ASP A N 1
ATOM 4008 C CA . ASP A 1 502 ? 90.786 79.210 162.229 1.00 90.69 502 ASP A CA 1
ATOM 4009 C C . ASP A 1 502 ? 90.803 80.736 162.288 1.00 92.08 502 ASP A C 1
ATOM 4010 O O . ASP A 1 502 ? 91.255 81.412 161.350 1.00 91.53 502 ASP A O 1
ATOM 4015 N N . GLU A 1 503 ? 90.285 81.257 163.400 1.00 94.34 503 GLU A N 1
ATOM 4016 C CA . GLU A 1 503 ? 90.015 82.687 163.571 1.00 95.71 503 GLU A CA 1
ATOM 4017 C C . GLU A 1 503 ? 91.294 83.484 163.796 1.00 98.54 503 GLU A C 1
ATOM 4018 O O . GLU A 1 503 ? 91.555 83.993 164.896 1.00 101.47 503 GLU A O 1
ATOM 4024 N N . GLN A 1 504 ? 92.078 83.581 162.727 1.00 98.03 504 GLN A N 1
ATOM 4025 C CA . GLN A 1 504 ? 93.375 84.240 162.738 1.00 100.56 504 GLN A CA 1
ATOM 4026 C C . GLN A 1 504 ? 93.696 84.808 161.361 1.00 99.08 504 GLN A C 1
ATOM 4027 O O . GLN A 1 504 ? 92.962 84.583 160.391 1.00 96.33 504 GLN A O 1
ATOM 4033 N N . GLU A 1 505 ? 94.796 85.554 161.294 1.00 101.02 505 GLU A N 1
ATOM 4034 C CA . GLU A 1 505 ? 95.352 85.998 160.029 1.00 99.94 505 GLU A CA 1
ATOM 4035 C C . GLU A 1 505 ? 96.045 84.817 159.367 1.00 98.43 505 GLU A C 1
ATOM 4036 O O . GLU A 1 505 ? 96.961 84.214 159.935 1.00 100.19 505 GLU A O 1
ATOM 4042 N N . ILE A 1 506 ? 95.588 84.480 158.170 1.00 95.02 506 ILE A N 1
ATOM 4043 C CA . ILE A 1 506 ? 96.190 83.413 157.395 1.00 93.30 506 ILE A CA 1
ATOM 4044 C C . ILE A 1 506 ? 97.438 83.994 156.744 1.00 94.34 506 ILE A C 1
ATOM 4045 O O . ILE A 1 506 ? 97.369 85.040 156.100 1.00 94.46 506 ILE A O 1
ATOM 4050 N N . LYS A 1 507 ? 98.577 83.332 156.923 1.00 95.15 507 LYS A N 1
ATOM 4051 C CA . LYS A 1 507 ? 99.849 83.895 156.468 1.00 96.53 507 LYS A CA 1
ATOM 4052 C C . LYS A 1 507 ? 100.624 83.004 155.489 1.00 95.38 507 LYS A C 1
ATOM 4053 O O . LYS A 1 507 ? 100.856 81.828 155.771 1.00 95.32 507 LYS A O 1
ATOM 4059 N N . PRO A 1 508 ? 101.024 83.570 154.330 1.00 94.60 508 PRO A N 1
ATOM 4060 C CA . PRO A 1 508 ? 101.723 82.856 153.254 1.00 93.57 508 PRO A CA 1
ATOM 4061 C C . PRO A 1 508 ? 102.914 82.050 153.750 1.00 95.15 508 PRO A C 1
ATOM 4062 O O . PRO A 1 508 ? 103.708 82.558 154.539 1.00 98.03 508 PRO A O 1
ATOM 4066 N N . GLY A 1 509 ? 103.022 80.802 153.300 1.00 93.48 509 GLY A N 1
ATOM 4067 C CA . GLY A 1 509 ? 104.111 79.915 153.711 1.00 94.88 509 GLY A CA 1
ATOM 4068 C C . GLY A 1 509 ? 103.837 79.120 154.977 1.00 95.34 509 GLY A C 1
ATOM 4069 O O . GLY A 1 509 ? 104.296 77.985 155.113 1.00 95.69 509 GLY A O 1
ATOM 4070 N N . ARG A 1 510 ? 103.102 79.720 155.912 1.00 95.43 510 ARG A N 1
ATOM 4071 C CA . ARG A 1 510 ? 102.692 79.037 157.134 1.00 95.97 510 ARG A CA 1
ATOM 4072 C C . ARG A 1 510 ? 101.527 78.098 156.833 1.00 92.93 510 ARG A C 1
ATOM 4073 O O . ARG A 1 510 ? 101.032 78.052 155.701 1.00 90.50 510 ARG A O 1
ATOM 4081 N N . GLN A 1 511 ? 101.095 77.344 157.839 1.00 93.13 511 GLN A N 1
ATOM 4082 C CA . GLN A 1 511 ? 100.013 76.380 157.646 1.00 90.60 511 GLN A CA 1
ATOM 4083 C C . GLN A 1 511 ? 98.710 76.817 158.294 1.00 89.03 511 GLN A C 1
ATOM 4084 O O . GLN A 1 511 ? 98.705 77.575 159.268 1.00 90.59 511 GLN A O 1
ATOM 4090 N N . ILE A 1 512 ? 97.607 76.339 157.728 1.00 85.96 512 ILE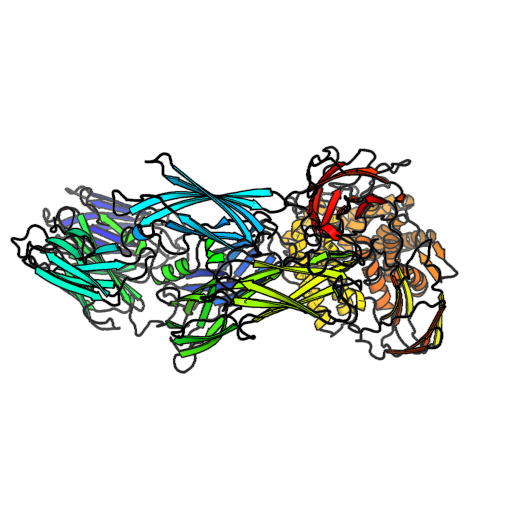 A N 1
ATOM 4091 C CA . ILE A 1 512 ? 96.292 76.561 158.313 1.00 84.40 512 ILE A CA 1
ATOM 4092 C C . ILE A 1 512 ? 95.490 75.278 158.470 1.00 82.92 512 ILE A C 1
ATOM 4093 O O . ILE A 1 512 ? 95.719 74.286 157.771 1.00 82.17 512 ILE A O 1
ATOM 4098 N N . GLU A 1 513 ? 94.541 75.334 159.398 1.00 82.38 513 GLU A N 1
ATOM 4099 C CA . GLU A 1 513 ? 93.739 74.197 159.793 1.00 81.34 513 GLU A CA 1
ATOM 4100 C C . GLU A 1 513 ? 92.319 74.417 159.311 1.00 78.05 513 GLU A C 1
ATOM 4101 O O . GLU A 1 513 ? 91.685 75.417 159.659 1.00 77.49 513 GLU A O 1
ATOM 4107 N N . LEU A 1 514 ? 91.840 73.486 158.492 1.00 75.77 514 LEU A N 1
ATOM 4108 C CA . LEU A 1 514 ? 90.453 73.472 158.050 1.00 72.95 514 LEU A CA 1
ATOM 4109 C C . LEU A 1 514 ? 89.633 72.560 158.953 1.00 73.29 514 LEU A C 1
ATOM 4110 O O . LEU A 1 514 ? 89.971 71.388 159.124 1.00 74.31 514 LEU A O 1
ATOM 4115 N N . SER A 1 515 ? 88.569 73.106 159.536 1.00 72.40 515 SER A N 1
ATOM 4116 C CA . SER A 1 515 ? 87.656 72.326 160.370 1.00 72.92 515 SER A CA 1
ATOM 4117 C C . SER A 1 515 ? 86.344 72.115 159.640 1.00 70.60 515 SER A C 1
ATOM 4118 O O . SER A 1 515 ? 85.735 73.071 159.156 1.00 69.13 515 SER A O 1
ATOM 4121 N N . MET A 1 516 ? 85.910 70.863 159.553 1.00 70.60 516 MET A N 1
ATOM 4122 C CA . MET A 1 516 ? 84.626 70.568 158.932 1.00 68.83 516 MET A CA 1
ATOM 4123 C C . MET A 1 516 ? 83.840 69.468 159.641 1.00 69.71 516 MET A C 1
ATOM 4124 O O . MET A 1 516 ? 84.418 68.528 160.192 1.00 71.70 516 MET A O 1
ATOM 4129 N N . SER A 1 517 ? 82.519 69.611 159.627 1.00 68.21 517 SER A N 1
ATOM 4130 C CA . SER A 1 517 ? 81.624 68.638 160.230 1.00 68.82 517 SER A CA 1
ATOM 4131 C C . SER A 1 517 ? 80.450 68.321 159.305 1.00 67.08 517 SER A C 1
ATOM 4132 O O . SER A 1 517 ? 80.072 69.144 158.468 1.00 64.92 517 SER A O 1
ATOM 4135 N N . GLY A 1 518 ? 79.892 67.121 159.469 1.00 68.07 518 GLY A N 1
ATOM 4136 C CA . GLY A 1 518 ? 78.729 66.652 158.709 1.00 66.95 518 GLY A CA 1
ATOM 4137 C C . GLY A 1 518 ? 78.358 65.235 159.101 1.00 68.73 518 GLY A C 1
ATOM 4138 O O . GLY A 1 518 ? 78.390 64.883 160.285 1.00 70.73 518 GLY A O 1
ATOM 4139 N N . ARG A 1 519 ? 78.012 64.418 158.110 1.00 68.34 519 ARG A N 1
ATOM 4140 C CA . ARG A 1 519 ? 77.686 63.009 158.341 1.00 70.25 519 ARG A CA 1
ATOM 4141 C C . ARG A 1 519 ? 78.923 62.127 158.187 1.00 71.61 519 ARG A C 1
ATOM 4142 O O . ARG A 1 519 ? 79.696 62.306 157.247 1.00 70.68 519 ARG A O 1
ATOM 4150 N N . PRO A 1 520 ? 79.100 61.158 159.096 1.00 73.91 520 PRO A N 1
ATOM 4151 C CA . PRO A 1 520 ? 80.273 60.290 159.117 1.00 75.84 520 PRO A CA 1
ATOM 4152 C C . PRO A 1 520 ? 80.749 59.797 157.747 1.00 75.30 520 PRO A C 1
ATOM 4153 O O . PRO A 1 520 ? 81.921 59.990 157.399 1.00 75.36 520 PRO A O 1
ATOM 4157 N N . GLY A 1 521 ? 79.866 59.181 156.968 1.00 75.02 521 GLY A N 1
ATOM 4158 C CA . GLY A 1 521 ? 80.278 58.641 155.665 1.00 74.50 521 GLY A CA 1
ATOM 4159 C C . GLY A 1 521 ? 80.621 59.680 154.605 1.00 71.30 521 GLY A C 1
ATOM 4160 O O . GLY A 1 521 ? 81.446 59.436 153.728 1.00 71.06 521 GLY A O 1
ATOM 4161 N N . ALA A 1 522 ? 79.999 60.849 154.718 1.00 68.94 522 ALA A N 1
ATOM 4162 C CA . ALA A 1 522 ? 79.913 61.827 153.635 1.00 66.41 522 ALA A CA 1
ATOM 4163 C C . ALA A 1 522 ? 81.223 62.170 152.906 1.00 65.78 522 ALA A C 1
ATOM 4164 O O . ALA A 1 522 ? 82.282 62.331 153.521 1.00 66.27 522 ALA A O 1
ATOM 4166 N N . TYR A 1 523 ? 81.116 62.269 151.582 1.00 64.54 523 TYR A N 1
ATOM 4167 C CA . TYR A 1 523 ? 82.187 62.740 150.721 1.00 63.49 523 TYR A CA 1
ATOM 4168 C C . TYR A 1 523 ? 82.249 64.256 150.820 1.00 61.60 523 TYR A C 1
ATOM 4169 O O . TYR A 1 523 ? 81.211 64.917 150.869 1.00 60.52 523 TYR A O 1
ATOM 4178 N N . VAL A 1 524 ? 83.464 64.799 150.836 1.00 61.37 524 VAL A N 1
ATOM 4179 C CA . VAL A 1 524 ? 83.671 66.244 150.875 1.00 59.76 524 VAL A CA 1
ATOM 4180 C C . VAL A 1 524 ? 84.575 66.647 149.724 1.00 59.30 524 VAL A C 1
ATOM 4181 O O . VAL A 1 524 ? 85.646 66.073 149.540 1.00 60.40 524 VAL A O 1
ATOM 4185 N N . GLY A 1 525 ? 84.123 67.624 148.945 1.00 58.04 525 GLY A N 1
ATOM 4186 C CA . GLY A 1 525 ? 84.918 68.209 147.876 1.00 57.95 525 GLY A CA 1
ATOM 4187 C C . GLY A 1 525 ? 85.264 69.645 148.206 1.00 57.52 525 GLY A C 1
ATOM 4188 O O . GLY A 1 525 ? 84.378 70.457 148.473 1.00 56.53 525 GLY A O 1
ATOM 4189 N N . LEU A 1 526 ? 86.556 69.953 148.193 1.00 58.64 526 LEU A N 1
ATOM 4190 C CA . LEU A 1 526 ? 87.040 71.296 148.494 1.00 58.87 526 LEU A CA 1
ATOM 4191 C C . LEU A 1 526 ? 87.706 71.923 147.287 1.00 59.22 526 LEU A C 1
ATOM 4192 O O . LEU A 1 526 ? 88.247 71.224 146.437 1.00 59.63 526 LEU A O 1
ATOM 4197 N N . ALA A 1 527 ? 87.661 73.249 147.223 1.00 59.82 527 ALA A N 1
ATOM 4198 C CA . ALA A 1 527 ? 88.280 74.009 146.147 1.00 60.83 527 ALA A CA 1
ATOM 4199 C C . ALA A 1 527 ? 88.524 75.437 146.594 1.00 61.92 527 ALA A C 1
ATOM 4200 O O . ALA A 1 527 ? 87.686 76.028 147.265 1.00 61.56 527 ALA A O 1
ATOM 4202 N N . ALA A 1 528 ? 89.673 75.991 146.224 1.00 64.23 528 ALA A N 1
ATOM 4203 C CA . ALA A 1 528 ? 89.949 77.398 146.472 1.00 66.23 528 ALA A CA 1
ATOM 4204 C C . ALA A 1 528 ? 90.343 78.092 145.181 1.00 67.75 528 ALA A C 1
ATOM 4205 O O . ALA A 1 528 ? 91.128 77.564 144.393 1.00 68.25 528 ALA A O 1
ATOM 4207 N N . TYR A 1 529 ? 89.783 79.274 144.963 1.00 69.54 529 TYR A N 1
ATOM 4208 C CA . TYR A 1 529 ? 90.090 80.065 143.780 1.00 72.00 529 TYR A CA 1
ATOM 4209 C C . TYR A 1 529 ? 90.521 81.453 144.224 1.00 74.45 529 TYR A C 1
ATOM 4210 O O . TYR A 1 529 ? 89.902 82.030 145.118 1.00 74.20 529 TYR A O 1
ATOM 4219 N N . ASP A 1 530 ? 91.577 81.993 143.619 1.00 77.75 530 ASP A N 1
ATOM 4220 C CA . ASP A 1 530 ? 91.898 83.401 143.859 1.00 81.23 530 ASP A CA 1
ATOM 4221 C C . ASP A 1 530 ? 91.012 84.259 142.977 1.00 82.52 530 ASP A C 1
ATOM 4222 O O . ASP A 1 530 ? 90.766 83.921 141.818 1.00 82.21 530 ASP A O 1
ATOM 4227 N N . LYS A 1 531 ? 90.503 85.346 143.549 1.00 85.12 531 LYS A N 1
ATOM 4228 C CA . LYS A 1 531 ? 89.548 86.209 142.858 1.00 86.94 531 LYS A CA 1
ATOM 4229 C C . LYS A 1 531 ? 90.162 86.857 141.615 1.00 89.42 531 LYS A C 1
ATOM 4230 O O . LYS A 1 531 ? 89.438 87.238 140.697 1.00 89.46 531 LYS A O 1
ATOM 4236 N N . ALA A 1 532 ? 91.490 86.958 141.588 1.00 92.37 532 ALA A N 1
ATOM 4237 C CA . ALA A 1 532 ? 92.224 87.388 140.398 1.00 95.50 532 ALA A CA 1
ATOM 4238 C C . ALA A 1 532 ? 91.887 86.523 139.178 1.00 95.84 532 ALA A C 1
ATOM 4239 O O . ALA A 1 532 ? 91.834 87.014 138.051 1.00 96.90 532 ALA A O 1
ATOM 4241 N N . LEU A 1 533 ? 91.660 85.236 139.418 1.00 96.02 533 LEU A N 1
ATOM 4242 C CA . LEU A 1 533 ? 91.302 84.294 138.369 1.00 96.81 533 LEU A CA 1
ATOM 4243 C C . LEU A 1 533 ? 89.802 84.343 138.104 1.00 96.94 533 LEU A C 1
ATOM 4244 O O . LEU A 1 533 ? 89.354 84.107 136.983 1.00 97.08 533 LEU A O 1
ATOM 4249 N N . LEU A 1 534 ? 89.032 84.645 139.144 1.00 97.82 534 LEU A N 1
ATOM 4250 C CA . LEU A 1 534 ? 87.593 84.843 139.003 1.00 98.58 534 LEU A CA 1
ATOM 4251 C C . LEU A 1 534 ? 87.244 86.173 138.332 1.00 100.72 534 LEU A C 1
ATOM 4252 O O . LEU A 1 534 ? 86.222 86.268 137.650 1.00 100.69 534 LEU A O 1
ATOM 4257 N N . LEU A 1 535 ? 88.091 87.188 138.520 1.00 103.33 535 LEU A N 1
ATOM 4258 C CA . LEU A 1 535 ? 87.830 88.528 137.986 1.00 105.96 535 LEU A CA 1
ATOM 4259 C C . LEU A 1 535 ? 87.761 88.532 136.461 1.00 107.55 535 LEU A C 1
ATOM 4260 O O . LEU A 1 535 ? 86.724 88.878 135.888 1.00 107.78 535 LEU A O 1
ATOM 4265 N N . PHE A 1 536 ? 88.857 88.132 135.817 1.00 109.39 536 PHE A N 1
ATOM 4266 C CA . PHE A 1 536 ? 88.988 88.190 134.354 1.00 111.58 536 PHE A CA 1
ATOM 4267 C C . PHE A 1 536 ? 87.822 87.570 133.583 1.00 111.33 536 PHE A C 1
ATOM 4268 O O . PHE A 1 536 ? 87.462 88.050 132.504 1.00 112.73 536 PHE A O 1
ATOM 4276 N N . ASN A 1 537 ? 87.241 86.507 134.135 1.00 110.17 537 ASN A N 1
ATOM 4277 C CA . ASN A 1 537 ? 86.101 85.848 133.503 1.00 110.11 537 ASN A CA 1
ATOM 4278 C C . ASN A 1 537 ? 85.069 85.292 134.489 1.00 108.75 537 ASN A C 1
ATOM 4279 O O . ASN A 1 537 ? 85.002 84.080 134.744 1.00 107.60 537 ASN A O 1
ATOM 4284 N N . LYS A 1 538 ? 84.277 86.209 135.043 1.00 109.18 538 LYS A N 1
ATOM 4285 C CA . LYS A 1 538 ? 83.122 85.870 135.876 1.00 108.23 538 LYS A CA 1
ATOM 4286 C C . LYS A 1 538 ? 81.811 85.977 135.086 1.00 108.69 538 LYS A C 1
ATOM 4287 O O . LYS A 1 538 ? 80.737 85.644 135.602 1.00 107.73 538 LYS A O 1
ATOM 4293 N N . ASN A 1 539 ? 81.917 86.444 133.840 1.00 110.45 539 ASN A N 1
ATOM 4294 C CA . ASN A 1 539 ? 80.784 86.542 132.910 1.00 111.28 539 ASN A CA 1
ATOM 4295 C C . ASN A 1 539 ? 80.149 85.186 132.560 1.00 110.45 539 ASN A C 1
ATOM 4296 O O . ASN A 1 539 ? 78.948 85.110 132.276 1.00 110.57 539 ASN A O 1
ATOM 4301 N N . HIS A 1 540 ? 80.964 84.129 132.581 1.00 109.78 540 HIS A N 1
ATOM 4302 C CA . HIS A 1 540 ? 80.492 82.757 132.380 1.00 108.90 540 HIS A CA 1
ATOM 4303 C C . HIS A 1 540 ? 79.892 82.211 133.692 1.00 106.75 540 HIS A C 1
ATOM 4304 O O . HIS A 1 540 ? 79.825 82.930 134.697 1.00 106.16 540 HIS A O 1
ATOM 4311 N N . ASP A 1 541 ? 79.462 80.948 133.680 1.00 105.53 541 ASP A N 1
ATOM 4312 C CA . ASP A 1 541 ? 78.766 80.340 134.827 1.00 103.48 541 ASP A CA 1
ATOM 4313 C C . ASP A 1 541 ? 79.694 79.835 135.944 1.00 101.63 541 ASP A C 1
ATOM 4314 O O . ASP A 1 541 ? 80.471 78.895 135.744 1.00 101.71 541 ASP A O 1
ATOM 4319 N N . LEU A 1 542 ? 79.601 80.468 137.115 1.00 99.69 542 LEU A N 1
ATOM 4320 C CA . LEU A 1 542 ? 80.324 80.025 138.314 1.00 97.87 542 LEU A CA 1
ATOM 4321 C C . LEU A 1 542 ? 79.790 78.700 138.845 1.00 96.42 542 LEU A C 1
ATOM 4322 O O . LEU A 1 542 ? 78.597 78.405 138.726 1.00 96.18 542 LEU A O 1
ATOM 4327 N N . PHE A 1 543 ? 80.678 77.903 139.433 1.00 95.20 543 PHE A N 1
ATOM 4328 C CA . PHE A 1 543 ? 80.287 76.606 139.973 1.00 93.80 543 PHE A CA 1
ATOM 4329 C C . PHE A 1 543 ? 79.439 76.758 141.224 1.00 92.61 543 PHE A C 1
ATOM 4330 O O . PHE A 1 543 ? 78.458 76.036 141.410 1.00 92.25 543 PHE A O 1
ATOM 4338 N N . TRP A 1 544 ? 79.825 77.702 142.075 1.00 91.71 544 TRP A N 1
ATOM 4339 C CA . TRP A 1 544 ? 79.173 77.871 143.356 1.00 90.66 544 TRP A CA 1
ATOM 4340 C C . TRP A 1 544 ? 77.729 78.340 143.240 1.00 90.05 544 TRP A C 1
ATOM 4341 O O . TRP A 1 544 ? 76.883 77.964 144.053 1.00 89.63 544 TRP A O 1
ATOM 4352 N N . GLU A 1 545 ? 77.451 79.158 142.231 1.00 90.02 545 GLU A N 1
ATOM 4353 C CA . GLU A 1 545 ? 76.083 79.577 141.949 1.00 89.74 545 GLU A CA 1
ATOM 4354 C C . GLU A 1 545 ? 75.253 78.401 141.441 1.00 89.43 545 GLU A C 1
ATOM 4355 O O . GLU A 1 545 ? 74.091 78.258 141.814 1.00 89.13 545 GLU A O 1
ATOM 4361 N N . ASP A 1 546 ? 75.862 77.563 140.603 1.00 89.54 546 ASP A N 1
ATOM 4362 C CA . ASP A 1 546 ? 75.212 76.368 140.074 1.00 89.68 546 ASP A CA 1
ATOM 4363 C C . ASP A 1 546 ? 74.842 75.412 141.200 1.00 89.14 546 ASP A C 1
ATOM 4364 O O . ASP A 1 546 ? 73.708 74.951 141.283 1.00 89.24 546 ASP A O 1
ATOM 4369 N N . ILE A 1 547 ? 75.812 75.131 142.065 1.00 88.71 547 ILE A N 1
ATOM 4370 C CA . ILE A 1 547 ? 75.669 74.134 143.120 1.00 88.54 547 ILE A CA 1
ATOM 4371 C C . ILE A 1 547 ? 74.674 74.605 144.188 1.00 88.26 547 ILE A C 1
ATOM 4372 O O . ILE A 1 547 ? 73.893 73.812 144.709 1.00 88.39 547 ILE A O 1
ATOM 4377 N N . GLY A 1 548 ? 74.696 75.902 144.485 1.00 88.12 548 GLY A N 1
ATOM 4378 C CA . GLY A 1 548 ? 73.820 76.492 145.494 1.00 88.20 548 GLY A CA 1
ATOM 4379 C C . GLY A 1 548 ? 72.378 76.586 145.037 1.00 88.58 548 GLY A C 1
ATOM 4380 O O . GLY A 1 548 ? 71.453 76.446 145.842 1.00 88.53 548 GLY A O 1
ATOM 4381 N N . GLN A 1 549 ? 72.194 76.825 143.741 1.00 89.10 549 GLN A N 1
ATOM 4382 C CA . GLN A 1 549 ? 70.874 76.896 143.134 1.00 89.76 549 GLN A CA 1
ATOM 4383 C C . GLN A 1 549 ? 70.158 75.542 143.185 1.00 90.50 549 GLN A C 1
ATOM 4384 O O . GLN A 1 549 ? 68.982 75.477 143.548 1.00 90.62 549 GLN A O 1
ATOM 4390 N N . VAL A 1 550 ? 70.872 74.472 142.829 1.00 91.23 550 VAL A N 1
ATOM 4391 C CA . VAL A 1 550 ? 70.306 73.116 142.791 1.00 92.40 550 VAL A CA 1
ATOM 4392 C C . VAL A 1 550 ? 69.874 72.651 144.189 1.00 92.57 550 VAL A C 1
ATOM 4393 O O . VAL A 1 550 ? 68.894 71.918 144.338 1.00 93.21 550 VAL A O 1
ATOM 4397 N N . PHE A 1 551 ? 70.607 73.107 145.201 1.00 92.33 551 PHE A N 1
ATOM 4398 C CA . PHE A 1 551 ? 70.253 72.915 146.604 1.00 92.78 551 PHE A CA 1
ATOM 4399 C C . PHE A 1 551 ? 68.846 73.456 146.897 1.00 93.20 551 PHE A C 1
ATOM 4400 O O . PHE A 1 551 ? 68.123 72.897 147.726 1.00 93.81 551 PHE A O 1
ATOM 4408 N N . ASP A 1 552 ? 68.465 74.529 146.197 1.00 93.35 552 ASP A N 1
ATOM 4409 C CA . ASP A 1 552 ? 67.154 75.175 146.353 1.00 93.69 552 ASP A CA 1
ATOM 4410 C C . ASP A 1 552 ? 66.178 74.812 145.208 1.00 94.89 552 ASP A C 1
ATOM 4411 O O . ASP A 1 552 ? 65.540 73.761 145.255 1.00 95.53 552 ASP A O 1
ATOM 4416 N N . GLY A 1 553 ? 66.077 75.671 144.189 1.00 95.50 553 GLY A N 1
ATOM 4417 C CA . GLY A 1 553 ? 65.119 75.485 143.092 1.00 97.18 553 GLY A CA 1
ATOM 4418 C C . GLY A 1 553 ? 65.636 75.776 141.688 1.00 98.29 553 GLY A C 1
ATOM 4419 O O . GLY A 1 553 ? 66.680 75.263 141.282 1.00 98.37 553 GLY A O 1
ATOM 4420 N N . PHE A 1 554 ? 64.892 76.596 140.946 1.00 99.41 554 PHE A N 1
ATOM 4421 C CA . PHE A 1 554 ? 65.170 76.880 139.527 1.00 100.99 554 PHE A CA 1
ATOM 4422 C C . PHE A 1 554 ? 65.450 78.372 139.291 1.00 100.98 554 PHE A C 1
ATOM 4423 O O . PHE A 1 554 ? 65.147 79.205 140.150 1.00 100.56 554 PHE A O 1
ATOM 4431 N N . HIS A 1 555 ? 66.020 78.715 138.136 1.00 101.93 555 HIS A N 1
ATOM 4432 C CA . HIS A 1 555 ? 66.375 80.108 137.855 1.00 102.18 555 HIS A CA 1
ATOM 4433 C C . HIS A 1 555 ? 65.723 80.608 136.573 1.00 103.71 555 HIS A C 1
ATOM 4434 O O . HIS A 1 555 ? 65.890 80.014 135.509 1.00 104.90 555 HIS A O 1
ATOM 4441 N N . GLU A 1 559 ? 66.432 86.093 133.175 1.00 97.89 559 GLU A N 1
ATOM 4442 C CA . GLU A 1 559 ? 66.602 87.540 133.312 1.00 98.57 559 GLU A CA 1
ATOM 4443 C C . GLU A 1 559 ? 65.441 88.205 134.071 1.00 98.16 559 GLU A C 1
ATOM 4444 O O . GLU A 1 559 ? 64.685 87.531 134.786 1.00 97.09 559 GLU A O 1
ATOM 4450 N N . ASN A 1 560 ? 65.333 89.528 133.918 1.00 98.97 560 ASN A N 1
ATOM 4451 C CA . ASN A 1 560 ? 64.265 90.353 134.507 1.00 98.73 560 ASN A CA 1
ATOM 4452 C C . ASN A 1 560 ? 64.286 90.400 136.045 1.00 96.31 560 ASN A C 1
ATOM 4453 O O . ASN A 1 560 ? 65.310 90.751 136.641 1.00 95.66 560 ASN A O 1
ATOM 4458 N N . GLU A 1 561 ? 63.162 90.053 136.673 1.00 94.88 561 GLU A N 1
ATOM 4459 C CA . GLU A 1 561 ? 63.050 90.054 138.138 1.00 92.48 561 GLU A CA 1
ATOM 4460 C C . GLU A 1 561 ? 62.592 88.709 138.711 1.00 90.27 561 GLU A C 1
ATOM 4461 O O . GLU A 1 561 ? 61.833 87.972 138.069 1.00 90.63 561 GLU A O 1
ATOM 4467 N N . PHE A 1 562 ? 63.065 88.416 139.924 1.00 87.79 562 PHE A N 1
ATOM 4468 C CA . PHE A 1 562 ? 62.795 87.164 140.648 1.00 85.46 562 PHE A CA 1
ATOM 4469 C C . PHE A 1 562 ? 61.311 86.791 140.714 1.00 84.90 562 PHE A C 1
ATOM 4470 O O . PHE A 1 562 ? 60.508 87.487 141.332 1.00 84.92 562 PHE A O 1
ATOM 4478 N N . ASP A 1 563 ? 60.966 85.689 140.056 1.00 84.12 563 ASP A N 1
ATOM 4479 C CA . ASP A 1 563 ? 59.613 85.153 140.086 1.00 83.79 563 ASP A CA 1
ATOM 4480 C C . ASP A 1 563 ? 59.595 83.964 141.044 1.00 82.04 563 ASP A C 1
ATOM 4481 O O . ASP A 1 563 ? 60.153 82.906 140.747 1.00 81.72 563 ASP A O 1
ATOM 4486 N N . ILE A 1 564 ? 58.955 84.141 142.195 1.00 80.72 564 ILE A N 1
ATOM 4487 C CA . ILE A 1 564 ? 58.910 83.085 143.204 1.00 79.20 564 ILE A CA 1
ATOM 4488 C C . ILE A 1 564 ? 58.349 81.780 142.638 1.00 79.36 564 ILE A C 1
ATOM 4489 O O . ILE A 1 564 ? 58.856 80.699 142.940 1.00 78.82 564 ILE A O 1
ATOM 4494 N N . PHE A 1 565 ? 57.320 81.896 141.802 1.00 80.07 565 PHE A N 1
ATOM 4495 C CA . PHE A 1 565 ? 56.654 80.739 141.220 1.00 80.43 565 PHE A CA 1
ATOM 4496 C C . PHE A 1 565 ? 57.583 80.041 140.240 1.00 80.25 565 PHE A C 1
ATOM 4497 O O . PHE A 1 565 ? 57.712 78.816 140.274 1.00 80.36 565 PHE A O 1
ATOM 4505 N N . HIS A 1 566 ? 58.240 80.826 139.387 1.00 79.73 566 HIS A N 1
ATOM 4506 C CA . HIS A 1 566 ? 59.293 80.314 138.516 1.00 79.48 566 HIS A CA 1
ATOM 4507 C C . HIS A 1 566 ? 60.298 79.477 139.309 1.00 77.49 566 HIS A C 1
ATOM 4508 O O . HIS A 1 566 ? 60.597 78.339 138.934 1.00 77.98 566 HIS A O 1
ATOM 4515 N N . SER A 1 567 ? 60.794 80.039 140.412 1.00 75.10 567 SER A N 1
ATOM 4516 C CA . SER A 1 567 ? 61.857 79.407 141.186 1.00 73.15 567 SER A CA 1
ATOM 4517 C C . SER A 1 567 ? 61.372 78.220 142.011 1.00 72.35 567 SER A C 1
ATOM 4518 O O . SER A 1 567 ? 62.128 77.277 142.249 1.00 72.19 567 SER A O 1
ATOM 4521 N N . LEU A 1 568 ? 60.113 78.263 142.440 1.00 71.71 568 LEU A N 1
ATOM 4522 C CA . LEU A 1 568 ? 59.529 77.154 143.192 1.00 70.69 568 LEU A CA 1
ATOM 4523 C C . LEU A 1 568 ? 59.144 75.981 142.291 1.00 71.45 568 LEU A C 1
ATOM 4524 O O . LEU A 1 568 ? 58.788 74.910 142.787 1.00 72.28 568 LEU A O 1
ATOM 4529 N N . GLY A 1 569 ? 59.211 76.188 140.976 1.00 71.12 569 GLY A N 1
ATOM 4530 C CA . GLY A 1 569 ? 58.903 75.140 140.003 1.00 71.44 569 GLY A CA 1
ATOM 4531 C C . GLY A 1 569 ? 57.449 75.084 139.556 1.00 72.09 569 GLY A C 1
ATOM 4532 O O . GLY A 1 569 ? 56.957 74.028 139.147 1.00 73.61 569 GLY A O 1
ATOM 4533 N N . LEU A 1 570 ? 56.759 76.220 139.615 1.00 70.83 570 LEU A N 1
ATOM 4534 C CA . LEU A 1 570 ? 55.349 76.266 139.243 1.00 71.34 570 LEU A CA 1
ATOM 4535 C C . LEU A 1 570 ? 54.895 77.536 138.508 1.00 71.08 570 LEU A C 1
ATOM 4536 O O . LEU A 1 570 ? 55.685 78.441 138.249 1.00 70.29 570 LEU A O 1
ATOM 4541 N N . PHE A 1 571 ? 53.619 77.573 138.144 1.00 71.59 571 PHE A N 1
ATOM 4542 C CA . PHE A 1 571 ? 53.030 78.759 137.546 1.00 71.24 571 PHE A CA 1
ATOM 4543 C C . PHE A 1 571 ? 51.822 79.214 138.355 1.00 71.00 571 PHE A C 1
ATOM 4544 O O . PHE A 1 571 ? 51.156 78.413 139.019 1.00 70.93 571 PHE A O 1
ATOM 4552 N N . ALA A 1 572 ? 51.547 80.509 138.282 1.00 70.54 572 ALA A N 1
ATOM 4553 C CA . ALA A 1 572 ? 50.330 81.068 138.826 1.00 70.55 572 ALA A CA 1
ATOM 4554 C C . ALA A 1 572 ? 49.605 81.825 137.723 1.00 72.62 572 ALA A C 1
ATOM 4555 O O . ALA A 1 572 ? 50.231 82.369 136.810 1.00 72.81 572 ALA A O 1
ATOM 4557 N N . ARG A 1 573 ? 48.279 81.821 137.810 1.00 74.02 573 ARG A N 1
ATOM 4558 C CA . ARG A 1 573 ? 47.418 82.596 136.932 1.00 76.15 573 ARG A CA 1
ATOM 4559 C C . ARG A 1 573 ? 46.248 83.107 137.769 1.00 76.43 573 ARG A C 1
ATOM 4560 O O . ARG A 1 573 ? 45.814 82.437 138.717 1.00 75.92 573 ARG A O 1
ATOM 4568 N N . THR A 1 574 ? 45.740 84.287 137.425 1.00 77.33 574 THR A N 1
ATOM 4569 C CA . THR A 1 574 ? 44.627 84.881 138.164 1.00 77.71 574 THR A CA 1
ATOM 4570 C C . THR A 1 574 ? 43.767 85.791 137.284 1.00 80.28 574 THR A C 1
ATOM 4571 O O . THR A 1 574 ? 44.007 85.892 136.079 1.00 81.88 574 THR A O 1
ATOM 4575 N N . LEU A 1 575 ? 42.766 86.435 137.888 1.00 80.81 575 LEU A N 1
ATOM 4576 C CA . LEU A 1 575 ? 41.886 87.364 137.179 1.00 83.51 575 LEU A CA 1
ATOM 4577 C C . LEU A 1 575 ? 42.683 88.451 136.466 1.00 83.90 575 LEU A C 1
ATOM 4578 O O . LEU A 1 575 ? 43.686 88.941 136.991 1.00 82.23 575 LEU A O 1
ATOM 4583 N N . ASP A 1 576 ? 42.229 88.830 135.275 1.00 86.54 576 ASP A N 1
ATOM 4584 C CA . ASP A 1 576 ? 42.949 89.794 134.441 1.00 87.34 576 ASP A CA 1
ATOM 4585 C C . ASP A 1 576 ? 43.296 91.082 135.197 1.00 86.11 576 ASP A C 1
ATOM 4586 O O . ASP A 1 576 ? 44.339 91.691 134.933 1.00 85.71 576 ASP A O 1
ATOM 4591 N N . ASP A 1 577 ? 42.427 91.487 136.128 1.00 85.59 577 ASP A N 1
ATOM 4592 C CA . ASP A 1 577 ? 42.614 92.744 136.857 1.00 84.89 577 ASP A CA 1
ATOM 4593 C C . ASP A 1 577 ? 43.317 92.597 138.217 1.00 81.59 577 ASP A C 1
ATOM 4594 O O . ASP A 1 577 ? 43.486 93.576 138.952 1.00 81.15 577 ASP A O 1
ATOM 4599 N N . ILE A 1 578 ? 43.714 91.369 138.542 1.00 79.30 578 ILE A N 1
ATOM 4600 C CA . ILE A 1 578 ? 44.544 91.115 139.710 1.00 76.22 578 ILE A CA 1
ATOM 4601 C C . ILE A 1 578 ? 46.004 91.065 139.266 1.00 74.84 578 ILE A C 1
ATOM 4602 O O . ILE A 1 578 ? 46.320 90.422 138.266 1.00 75.23 578 ILE A O 1
ATOM 4607 N N . LEU A 1 579 ? 46.882 91.743 140.006 1.00 73.30 579 LEU A N 1
ATOM 4608 C CA . LEU A 1 579 ? 48.333 91.674 139.761 1.00 71.95 579 LEU A CA 1
ATOM 4609 C C . LEU A 1 579 ? 49.036 90.776 140.773 1.00 69.19 579 LEU A C 1
ATOM 4610 O O . LEU A 1 579 ? 48.519 90.509 141.854 1.00 68.08 579 LEU A O 1
ATOM 4615 N N . PHE A 1 580 ? 50.228 90.322 140.409 1.00 68.16 580 PHE A N 1
ATOM 4616 C CA . PHE A 1 580 ? 51.105 89.638 141.338 1.00 65.98 580 PHE A CA 1
ATOM 4617 C C . PHE A 1 580 ? 52.099 90.626 141.923 1.00 65.37 580 PHE A C 1
ATOM 4618 O O . PHE A 1 580 ? 52.631 91.473 141.214 1.00 66.60 580 PHE A O 1
ATOM 4626 N N . ASP A 1 581 ? 52.326 90.530 143.227 1.00 64.36 581 ASP A N 1
ATOM 4627 C CA . ASP A 1 581 ? 53.359 91.314 143.908 1.00 64.07 581 ASP A CA 1
ATOM 4628 C C . ASP A 1 581 ? 54.730 90.718 143.588 1.00 63.24 581 ASP A C 1
ATOM 4629 O O . ASP A 1 581 ? 54.821 89.596 143.089 1.00 62.88 581 ASP A O 1
ATOM 4634 N N . SER A 1 582 ? 55.792 91.465 143.873 1.00 63.53 582 SER A N 1
ATOM 4635 C CA . SER A 1 582 ? 57.160 90.987 143.646 1.00 62.77 582 SER A CA 1
ATOM 4636 C C . SER A 1 582 ? 57.776 90.405 144.923 1.00 61.39 582 SER A C 1
ATOM 4637 O O . SER A 1 582 ? 58.927 89.951 144.925 1.00 60.97 582 SER A O 1
ATOM 4640 N N . GLN A 1 609 ? 99.864 80.690 141.047 1.00 84.95 609 GLN A N 1
ATOM 4641 C CA . GLN A 1 609 ? 98.932 80.410 139.955 1.00 83.71 609 GLN A CA 1
ATOM 4642 C C . GLN A 1 609 ? 98.644 78.907 139.761 1.00 82.48 609 GLN A C 1
ATOM 4643 O O . GLN A 1 609 ? 97.978 78.505 138.795 1.00 81.67 609 GLN A O 1
ATOM 4649 N N . GLU A 1 610 ? 99.150 78.092 140.686 1.00 82.35 610 GLU A N 1
ATOM 4650 C CA . GLU A 1 610 ? 98.833 76.664 140.759 1.00 81.09 610 GLU A CA 1
ATOM 4651 C C . GLU A 1 610 ? 97.562 76.470 141.606 1.00 78.91 610 GLU A C 1
ATOM 4652 O O . GLU A 1 610 ? 97.259 77.307 142.465 1.00 79.05 610 GLU A O 1
ATOM 4658 N N . SER A 1 611 ? 96.820 75.385 141.373 1.00 76.83 611 SER A N 1
ATOM 4659 C CA . SER A 1 611 ? 95.578 75.126 142.129 1.00 74.38 611 SER A CA 1
ATOM 4660 C C . SER A 1 611 ? 95.863 74.763 143.584 1.00 73.80 611 SER A C 1
ATOM 4661 O O . SER A 1 611 ? 96.719 73.928 143.866 1.00 74.89 611 SER A O 1
ATOM 4664 N N . TRP A 1 612 ? 95.143 75.395 144.501 1.00 71.74 612 TRP A N 1
ATOM 4665 C CA . TRP A 1 612 ? 95.351 75.150 145.919 1.00 71.05 612 TRP A CA 1
ATOM 4666 C C . TRP A 1 612 ? 94.071 74.671 146.603 1.00 69.60 612 TRP A C 1
ATOM 4667 O O . TRP A 1 612 ? 92.979 75.191 146.350 1.00 68.29 612 TRP A O 1
ATOM 4678 N N . LEU A 1 613 ? 94.220 73.670 147.466 1.00 69.57 613 LEU A N 1
ATOM 4679 C CA . LEU A 1 613 ? 93.101 73.064 148.182 1.00 68.31 613 LEU A CA 1
ATOM 4680 C C . LEU A 1 613 ? 92.082 72.387 147.265 1.00 66.74 613 LEU A C 1
ATOM 4681 O O . LEU A 1 613 ? 90.881 72.384 147.550 1.00 65.75 613 LEU A O 1
ATOM 4686 N N . TRP A 1 614 ? 92.566 71.817 146.165 1.00 66.52 614 TRP A N 1
ATOM 4687 C CA . TRP A 1 614 ? 91.762 70.894 145.376 1.00 65.65 614 TRP A CA 1
ATOM 4688 C C . TRP A 1 614 ? 91.890 69.521 146.027 1.00 67.11 614 TRP A C 1
ATOM 4689 O O . TRP A 1 614 ? 92.659 68.661 145.587 1.00 68.11 614 TRP A O 1
ATOM 4700 N N . LYS A 1 615 ? 91.142 69.343 147.107 1.00 67.62 615 LYS A N 1
ATOM 4701 C CA . LYS A 1 615 ? 91.196 68.127 147.890 1.00 69.41 615 LYS A CA 1
ATOM 4702 C C . LYS A 1 615 ? 89.803 67.547 148.021 1.00 69.17 615 LYS A C 1
ATOM 4703 O O . LYS A 1 615 ? 88.814 68.282 148.088 1.00 67.85 615 LYS A O 1
ATOM 4709 N N . ASN A 1 616 ? 89.732 66.222 148.020 1.00 70.76 616 ASN A N 1
ATOM 4710 C CA . ASN A 1 616 ? 88.533 65.531 148.446 1.00 71.38 616 ASN A CA 1
ATOM 4711 C C . ASN A 1 616 ? 88.850 64.739 149.701 1.00 72.74 616 ASN A C 1
ATOM 4712 O O . ASN A 1 616 ? 89.942 64.192 149.844 1.00 74.20 616 ASN A O 1
ATOM 4717 N N . VAL A 1 617 ? 87.898 64.696 150.617 1.00 72.50 617 VAL A N 1
ATOM 4718 C CA . VAL A 1 617 ? 88.103 64.015 151.881 1.00 74.22 617 VAL A CA 1
ATOM 4719 C C . VAL A 1 617 ? 86.775 63.401 152.329 1.00 74.51 617 VAL A C 1
ATOM 4720 O O . VAL A 1 617 ? 85.744 63.630 151.692 1.00 73.12 617 VAL A O 1
ATOM 4724 N N . SER A 1 618 ? 86.809 62.601 153.392 1.00 76.51 618 SER A N 1
ATOM 4725 C CA . SER A 1 618 ? 85.597 62.053 153.998 1.00 77.10 618 SER A CA 1
ATOM 4726 C C . SER A 1 618 ? 85.503 62.524 155.439 1.00 77.69 618 SER A C 1
ATOM 4727 O O . SER A 1 618 ? 86.518 62.808 156.061 1.00 78.46 618 SER A O 1
ATOM 4730 N N . ILE A 1 619 ? 84.285 62.585 155.969 1.00 77.59 619 ILE A N 1
ATOM 4731 C CA . ILE A 1 619 ? 84.041 63.162 157.292 1.00 78.04 619 ILE A CA 1
ATOM 4732 C C . ILE A 1 619 ? 84.431 62.258 158.466 1.00 81.16 619 ILE A C 1
ATOM 4733 O O . ILE A 1 619 ? 84.670 62.742 159.573 1.00 82.21 619 ILE A O 1
ATOM 4738 N N . GLY A 1 620 ? 84.503 60.953 158.226 1.00 83.02 620 GLY A N 1
ATOM 4739 C CA . GLY A 1 620 ? 85.029 60.021 159.226 1.00 86.35 620 GLY A CA 1
ATOM 4740 C C . GLY A 1 620 ? 84.212 59.842 160.496 1.00 87.98 620 GLY A C 1
ATOM 4741 O O . GLY A 1 620 ? 83.170 60.479 160.681 1.00 86.42 620 GLY A O 1
ATOM 4742 N N . ARG A 1 621 ? 84.726 58.984 161.377 1.00 91.31 621 ARG A N 1
ATOM 4743 C CA . ARG A 1 621 ? 84.027 58.485 162.572 1.00 93.73 621 ARG A CA 1
ATOM 4744 C C . ARG A 1 621 ? 83.186 59.480 163.374 1.00 92.55 621 ARG A C 1
ATOM 4745 O O . ARG A 1 621 ? 81.963 59.351 163.442 1.00 92.05 621 ARG A O 1
ATOM 4753 N N . SER A 1 622 ? 83.852 60.465 163.971 1.00 92.34 622 SER A N 1
ATOM 4754 C CA . SER A 1 622 ? 83.246 61.356 164.971 1.00 92.12 622 SER A CA 1
ATOM 4755 C C . SER A 1 622 ? 82.234 62.359 164.417 1.00 88.87 622 SER A C 1
ATOM 4756 O O . SER A 1 622 ? 81.623 63.113 165.180 1.00 88.42 622 SER A O 1
ATOM 4759 N N . GLY A 1 623 ? 82.065 62.368 163.096 1.00 86.67 623 GLY A N 1
ATOM 4760 C CA . GLY A 1 623 ? 81.198 63.336 162.436 1.00 83.60 623 GLY A CA 1
ATOM 4761 C C . GLY A 1 623 ? 81.924 64.626 162.102 1.00 81.83 623 GLY A C 1
ATOM 4762 O O . GLY A 1 623 ? 81.290 65.654 161.861 1.00 79.64 623 GLY A O 1
ATOM 4763 N N . SER A 1 624 ? 83.257 64.566 162.077 1.00 82.94 624 SER A N 1
ATOM 4764 C CA . SER A 1 624 ? 84.092 65.734 161.787 1.00 81.98 624 SER A CA 1
ATOM 4765 C C . SER A 1 624 ? 85.480 65.362 161.267 1.00 82.99 624 SER A C 1
ATOM 4766 O O . SER A 1 624 ? 86.031 64.321 161.635 1.00 85.32 624 SER A O 1
ATOM 4769 N N . ARG A 1 625 ? 86.039 66.222 160.417 1.00 81.60 625 ARG A N 1
ATOM 4770 C CA . ARG A 1 625 ? 87.442 66.109 160.002 1.00 82.67 625 ARG A CA 1
ATOM 4771 C C . ARG A 1 625 ? 88.193 67.424 160.093 1.00 82.11 625 ARG A C 1
ATOM 4772 O O . ARG A 1 625 ? 87.619 68.499 159.910 1.00 80.25 625 ARG A O 1
ATOM 4780 N N . LYS A 1 626 ? 89.487 67.315 160.362 1.00 83.97 626 LYS A N 1
ATOM 4781 C CA . LYS A 1 626 ? 90.372 68.467 160.381 1.00 84.21 626 LYS A CA 1
ATOM 4782 C C . LYS A 1 626 ? 91.494 68.252 159.381 1.00 84.04 626 LYS A C 1
ATOM 4783 O O . LYS A 1 626 ? 92.415 67.480 159.641 1.00 86.21 626 LYS A O 1
ATOM 4789 N N . LEU A 1 627 ? 91.401 68.912 158.229 1.00 81.91 627 LEU A N 1
ATOM 4790 C CA . LEU A 1 627 ? 92.486 68.898 157.240 1.00 81.81 627 LEU A CA 1
ATOM 4791 C C . LEU A 1 627 ? 93.441 70.066 157.502 1.00 82.52 627 LEU A C 1
ATOM 4792 O O . LEU A 1 627 ? 93.008 71.180 157.816 1.00 81.82 627 LEU A O 1
ATOM 4797 N N . ILE A 1 628 ? 94.740 69.794 157.393 1.00 84.07 628 ILE A N 1
ATOM 4798 C CA . ILE A 1 628 ? 95.769 70.801 157.638 1.00 85.24 628 ILE A CA 1
ATOM 4799 C C . ILE A 1 628 ? 96.594 71.045 156.371 1.00 84.21 628 ILE A C 1
ATOM 4800 O O . ILE A 1 628 ? 97.117 70.103 155.766 1.00 84.73 628 ILE A O 1
ATOM 4805 N N . GLU A 1 629 ? 96.691 72.308 155.959 1.00 82.89 629 GLU A N 1
ATOM 4806 C CA . GLU A 1 629 ? 97.325 72.640 154.680 1.00 81.59 629 GLU A CA 1
ATOM 4807 C C . GLU A 1 629 ? 98.265 73.844 154.731 1.00 82.11 629 GLU A C 1
ATOM 4808 O O . GLU A 1 629 ? 98.085 74.756 155.541 1.00 82.61 629 GLU A O 1
ATOM 4814 N N . VAL A 1 630 ? 99.263 73.830 153.849 1.00 81.71 630 VAL A N 1
ATOM 4815 C CA . VAL A 1 630 ? 100.225 74.922 153.720 1.00 82.16 630 VAL A CA 1
ATOM 4816 C C . VAL A 1 630 ? 99.676 75.992 152.773 1.00 79.84 630 VAL A C 1
ATOM 4817 O O . VAL A 1 630 ? 99.269 75.690 151.651 1.00 78.07 630 VAL A O 1
ATOM 4821 N N . VAL A 1 631 ? 99.662 77.237 153.245 1.00 79.78 631 VAL A N 1
ATOM 4822 C CA . VAL A 1 631 ? 99.231 78.384 152.447 1.00 77.88 631 VAL A CA 1
ATOM 4823 C C . VAL A 1 631 ? 100.339 78.824 151.483 1.00 78.11 631 VAL A C 1
ATOM 4824 O O . VAL A 1 631 ? 101.479 79.021 151.906 1.00 80.39 631 VAL A O 1
ATOM 4828 N N . PRO A 1 632 ? 100.008 78.972 150.184 1.00 75.93 632 PRO A N 1
ATOM 4829 C CA . PRO A 1 632 ? 101.009 79.296 149.156 1.00 76.27 632 PRO A CA 1
ATOM 4830 C C . PRO A 1 632 ? 101.683 80.654 149.342 1.00 77.80 632 PRO A C 1
ATOM 4831 O O . PRO A 1 632 ? 101.084 81.581 149.885 1.00 77.77 632 PRO A O 1
ATOM 4835 N N . ASP A 1 633 ? 102.927 80.755 148.889 1.00 79.28 633 ASP A N 1
ATOM 4836 C CA . ASP A 1 633 ? 103.723 81.962 149.084 1.00 81.33 633 ASP A CA 1
ATOM 4837 C C . ASP A 1 633 ? 103.403 83.008 148.019 1.00 80.40 633 ASP A C 1
ATOM 4838 O O . ASP A 1 633 ? 104.131 83.169 147.041 1.00 81.00 633 ASP A O 1
ATOM 4843 N N . THR A 1 634 ? 102.305 83.722 148.236 1.00 79.02 634 THR A N 1
ATOM 4844 C CA . THR A 1 634 ? 101.756 84.632 147.245 1.00 78.01 634 THR A CA 1
ATOM 4845 C C . THR A 1 634 ? 100.906 85.691 147.940 1.00 77.83 634 THR A C 1
ATOM 4846 O O . THR A 1 634 ? 100.418 85.457 149.038 1.00 77.58 634 THR A O 1
ATOM 4850 N N . THR A 1 635 ? 100.754 86.857 147.314 1.00 78.28 635 THR A N 1
ATOM 4851 C CA . THR A 1 635 ? 99.881 87.908 147.840 1.00 78.44 635 THR A CA 1
ATOM 4852 C C . THR A 1 635 ? 98.591 87.961 147.025 1.00 76.41 635 THR A C 1
ATOM 4853 O O . THR A 1 635 ? 98.584 88.427 145.888 1.00 76.40 635 THR A O 1
ATOM 4857 N N . THR A 1 636 ? 97.501 87.472 147.611 1.00 74.83 636 THR A N 1
ATOM 4858 C CA . THR A 1 636 ? 96.237 87.328 146.889 1.00 73.05 636 THR A CA 1
ATOM 4859 C C . THR A 1 636 ? 95.058 87.135 147.841 1.00 71.86 636 THR A C 1
ATOM 4860 O O . THR A 1 636 ? 95.254 86.956 149.048 1.00 73.01 636 THR A O 1
ATOM 4864 N N . SER A 1 637 ? 93.843 87.182 147.301 1.00 69.76 637 SER A N 1
ATOM 4865 C CA . SER A 1 637 ? 92.653 86.937 148.104 1.00 68.57 637 SER A CA 1
ATOM 4866 C C . SER A 1 637 ? 91.916 85.690 147.644 1.00 65.89 637 SER A C 1
ATOM 4867 O O . SER A 1 637 ? 91.676 85.493 146.452 1.00 64.73 637 SER A O 1
ATOM 4870 N N . TRP A 1 638 ? 91.566 84.849 148.610 1.00 64.93 638 TRP A N 1
ATOM 4871 C CA . TRP A 1 638 ? 91.053 83.524 148.316 1.00 63.04 638 TRP A CA 1
ATOM 4872 C C . TRP A 1 638 ? 89.556 83.395 148.511 1.00 62.01 638 TRP A C 1
ATOM 4873 O O . TRP A 1 638 ? 88.957 84.069 149.352 1.00 62.44 638 TRP A O 1
ATOM 4884 N N . TYR A 1 639 ? 88.980 82.505 147.713 1.00 61.34 639 TYR A N 1
ATOM 4885 C CA . TYR A 1 639 ? 87.576 82.142 147.762 1.00 60.73 639 TYR A CA 1
ATOM 4886 C C . TYR A 1 639 ? 87.531 80.625 147.994 1.00 59.59 639 TYR A C 1
ATOM 4887 O O . TYR A 1 639 ? 87.778 79.841 147.077 1.00 59.03 639 TYR A O 1
ATOM 4896 N N . LEU A 1 640 ? 87.259 80.213 149.228 1.00 59.42 640 LEU A N 1
ATOM 4897 C CA . LEU A 1 640 ? 87.261 78.790 149.569 1.00 58.96 640 LEU A CA 1
ATOM 4898 C C . LEU A 1 640 ? 85.853 78.212 149.616 1.00 57.56 640 LEU A C 1
ATOM 4899 O O . LEU A 1 640 ? 84.964 78.783 150.246 1.00 57.40 640 LEU A O 1
ATOM 4904 N N . THR A 1 641 ? 85.668 77.074 148.952 1.00 56.72 641 THR A N 1
ATOM 4905 C CA . THR A 1 641 ? 84.357 76.438 148.834 1.00 55.83 641 THR A CA 1
ATOM 4906 C C . THR A 1 641 ? 84.389 74.969 149.243 1.00 55.93 641 THR A C 1
ATOM 4907 O O . THR A 1 641 ? 85.400 74.285 149.079 1.00 56.69 641 THR A O 1
ATOM 4911 N N . GLY A 1 642 ? 83.261 74.485 149.749 1.00 55.21 642 GLY A N 1
ATOM 4912 C CA . GLY A 1 642 ? 83.141 73.102 150.169 1.00 55.55 642 GLY A CA 1
ATOM 4913 C C . GLY A 1 642 ? 81.712 72.615 150.078 1.00 54.87 642 GLY A C 1
ATOM 4914 O O . GLY A 1 642 ? 80.784 73.307 150.490 1.00 54.23 642 GLY A O 1
ATOM 4915 N N . PHE A 1 643 ? 81.535 71.422 149.527 1.00 55.14 643 PHE A N 1
ATOM 4916 C CA . PHE A 1 643 ? 80.227 70.784 149.504 1.00 55.15 643 PHE A CA 1
ATOM 4917 C C . PHE A 1 643 ? 80.396 69.355 149.979 1.00 56.56 643 PHE A C 1
ATOM 4918 O O . PHE A 1 643 ? 81.512 68.836 150.029 1.00 57.48 643 PHE A O 1
ATOM 4926 N N . SER A 1 644 ? 79.283 68.722 150.326 1.00 56.94 644 SER A N 1
ATOM 4927 C CA . SER A 1 644 ? 79.308 67.343 150.758 1.00 58.42 644 SER A CA 1
ATOM 4928 C C . SER A 1 644 ? 78.147 66.561 150.183 1.00 58.60 644 SER A C 1
ATOM 4929 O O . SER A 1 644 ? 77.053 67.095 150.008 1.00 57.50 644 SER A O 1
ATOM 4932 N N . ILE A 1 645 ? 78.413 65.297 149.868 1.00 60.04 645 ILE A N 1
ATOM 4933 C CA . ILE A 1 645 ? 77.393 64.369 149.406 1.00 61.02 645 ILE A CA 1
ATOM 4934 C C . ILE A 1 645 ? 77.498 63.098 150.234 1.00 63.34 645 ILE A C 1
ATOM 4935 O O . ILE A 1 645 ? 78.552 62.451 150.256 1.00 64.45 645 ILE A O 1
ATOM 4940 N N . ASP A 1 646 ? 76.409 62.762 150.925 1.00 64.10 646 ASP A N 1
ATOM 4941 C CA . ASP A 1 646 ? 76.324 61.517 151.669 1.00 66.62 646 ASP A CA 1
ATOM 4942 C C . ASP A 1 646 ? 75.475 60.520 150.887 1.00 67.83 646 ASP A C 1
ATOM 4943 O O . ASP A 1 646 ? 74.402 60.882 150.400 1.00 66.82 646 ASP A O 1
ATOM 4948 N N . PRO A 1 647 ? 75.956 59.262 150.754 1.00 70.07 647 PRO A N 1
ATOM 4949 C CA . PRO A 1 647 ? 75.236 58.235 149.989 1.00 71.87 647 PRO A CA 1
ATOM 4950 C C . PRO A 1 647 ? 73.765 58.091 150.376 1.00 72.36 647 PRO A C 1
ATOM 4951 O O . PRO A 1 647 ? 72.968 57.609 149.573 1.00 73.31 647 PRO A O 1
ATOM 4955 N N . VAL A 1 648 ? 73.420 58.523 151.588 1.00 72.02 648 VAL A N 1
ATOM 4956 C CA . VAL A 1 648 ? 72.053 58.422 152.109 1.00 72.50 648 VAL A CA 1
ATOM 4957 C C . VAL A 1 648 ? 71.413 59.799 152.293 1.00 70.05 648 VAL A C 1
ATOM 4958 O O . VAL A 1 648 ? 70.326 60.045 151.779 1.00 69.80 648 VAL A O 1
ATOM 4962 N N . TYR A 1 649 ? 72.088 60.693 153.009 1.00 68.72 649 TYR A N 1
ATOM 4963 C CA . TYR A 1 649 ? 71.512 61.996 153.342 1.00 66.93 649 TYR A CA 1
ATOM 4964 C C . TYR A 1 649 ? 71.680 63.035 152.245 1.00 64.92 649 TYR A C 1
ATOM 4965 O O . TYR A 1 649 ? 71.045 64.089 152.292 1.00 63.46 649 TYR A O 1
ATOM 4974 N N . GLY A 1 650 ? 72.543 62.741 151.272 1.00 65.26 650 GLY A N 1
ATOM 4975 C CA . GLY A 1 650 ? 72.666 63.558 150.063 1.00 63.81 650 GLY A CA 1
ATOM 4976 C C . GLY A 1 650 ? 73.518 64.807 150.179 1.00 62.22 650 GLY A C 1
ATOM 4977 O O . GLY A 1 650 ? 74.505 64.839 150.922 1.00 62.13 650 GLY A O 1
ATOM 4978 N N . LEU A 1 651 ? 73.107 65.838 149.442 1.00 61.00 651 LEU A N 1
ATOM 4979 C CA . LEU A 1 651 ? 73.895 67.053 149.238 1.00 59.85 651 LEU A CA 1
ATOM 4980 C C . LEU A 1 651 ? 73.863 68.054 150.396 1.00 59.86 651 LEU A C 1
ATOM 4981 O O . LEU A 1 651 ? 72.802 68.474 150.844 1.00 59.54 651 LEU A O 1
ATOM 4986 N N . GLY A 1 652 ? 75.048 68.448 150.848 1.00 60.75 652 GLY A N 1
ATOM 4987 C CA . GLY A 1 652 ? 75.198 69.456 151.888 1.00 61.55 652 GLY A CA 1
ATOM 4988 C C . GLY A 1 652 ? 76.170 70.527 151.435 1.00 61.70 652 GLY A C 1
ATOM 4989 O O . GLY A 1 652 ? 77.206 70.231 150.842 1.00 61.98 652 GLY A O 1
ATOM 4990 N N . ILE A 1 653 ? 75.838 71.775 151.733 1.00 61.87 653 ILE A N 1
ATOM 4991 C CA . ILE A 1 653 ? 76.582 72.916 151.229 1.00 62.15 653 ILE A CA 1
ATOM 4992 C C . ILE A 1 653 ? 76.812 73.943 152.328 1.00 62.97 653 ILE A C 1
ATOM 4993 O O . ILE A 1 653 ? 76.045 73.989 153.293 1.00 63.61 653 ILE A O 1
ATOM 4998 N N . ILE A 1 654 ? 77.879 74.734 152.200 1.00 63.85 654 ILE A N 1
ATOM 4999 C CA . ILE A 1 654 ? 78.129 75.837 153.128 1.00 65.12 654 ILE A CA 1
ATOM 5000 C C . ILE A 1 654 ? 77.399 77.096 152.666 1.00 65.09 654 ILE A C 1
ATOM 5001 O O . ILE A 1 654 ? 77.244 77.329 151.461 1.00 64.05 654 ILE A O 1
ATOM 5006 N N . LYS A 1 655 ? 76.944 77.887 153.643 1.00 66.53 655 LYS A N 1
ATOM 5007 C CA . LYS A 1 655 ? 76.123 79.086 153.411 1.00 67.08 655 LYS A CA 1
ATOM 5008 C C . LYS A 1 655 ? 76.720 79.988 152.322 1.00 66.76 655 LYS A C 1
ATOM 5009 O O . LYS A 1 655 ? 76.202 80.058 151.203 1.00 66.25 655 LYS A O 1
ATOM 5015 N N . LYS A 1 656 ? 77.815 80.665 152.659 1.00 67.38 656 LYS A N 1
ATOM 5016 C CA . LYS A 1 656 ? 78.584 81.449 151.687 1.00 67.17 656 LYS A CA 1
ATOM 5017 C C . LYS A 1 656 ? 80.040 80.971 151.668 1.00 66.96 656 LYS A C 1
ATOM 5018 O O . LYS A 1 656 ? 80.513 80.397 152.659 1.00 67.62 656 LYS A O 1
ATOM 5024 N N . PRO A 1 657 ? 80.751 81.196 150.544 1.00 66.00 657 PRO A N 1
ATOM 5025 C CA . PRO A 1 657 ? 82.181 80.867 150.465 1.00 65.96 657 PRO A CA 1
ATOM 5026 C C . PRO A 1 657 ? 83.029 81.591 151.508 1.00 66.32 657 PRO A C 1
ATOM 5027 O O . PRO A 1 657 ? 82.718 82.725 151.884 1.00 66.78 657 PRO A O 1
ATOM 5031 N N . ILE A 1 658 ? 84.083 80.920 151.966 1.00 65.99 658 ILE A N 1
ATOM 5032 C CA . ILE A 1 658 ? 85.015 81.469 152.948 1.00 66.39 658 ILE A CA 1
ATOM 5033 C C . ILE A 1 658 ? 86.033 82.356 152.240 1.00 66.63 658 ILE A C 1
ATOM 5034 O O . ILE A 1 658 ? 86.635 81.950 151.243 1.00 66.19 658 ILE A O 1
ATOM 5039 N N . GLN A 1 659 ? 86.217 83.564 152.764 1.00 67.08 659 GLN A N 1
ATOM 5040 C CA . GLN A 1 659 ? 87.121 84.541 152.163 1.00 67.49 659 GLN A CA 1
ATOM 5041 C C . GLN A 1 659 ? 88.171 85.041 153.140 1.00 68.67 659 GLN A C 1
ATOM 5042 O O . GLN A 1 659 ? 87.887 85.296 154.311 1.00 69.45 659 GLN A O 1
ATOM 5048 N N . PHE A 1 660 ? 89.389 85.179 152.633 1.00 68.67 660 PHE A N 1
ATOM 5049 C CA . PHE A 1 660 ? 90.518 85.693 153.395 1.00 69.74 660 PHE A CA 1
ATOM 5050 C C . PHE A 1 660 ? 91.578 86.136 152.404 1.00 70.28 660 PHE A C 1
ATOM 5051 O O . PHE A 1 660 ? 91.557 85.715 151.242 1.00 68.78 660 PHE A O 1
ATOM 5059 N N . THR A 1 661 ? 92.500 86.982 152.854 1.00 58.68 661 THR A N 1
ATOM 5060 C CA . THR A 1 661 ? 93.623 87.379 152.015 1.00 57.89 661 THR A CA 1
ATOM 5061 C C . THR A 1 661 ? 94.928 86.900 152.624 1.00 57.52 661 THR A C 1
ATOM 5062 O O . THR A 1 661 ? 95.042 86.773 153.839 1.00 57.89 661 THR A O 1
ATOM 5066 N N . THR A 1 662 ? 95.896 86.616 151.758 1.00 56.47 662 THR A N 1
ATOM 5067 C CA . THR A 1 662 ? 97.256 86.306 152.171 1.00 56.04 662 THR A CA 1
ATOM 5068 C C . THR A 1 662 ? 98.155 87.385 151.597 1.00 55.11 662 THR A C 1
ATOM 5069 O O . THR A 1 662 ? 98.126 87.645 150.396 1.00 54.50 662 THR A O 1
ATOM 5073 N N . VAL A 1 663 ? 98.933 88.023 152.467 1.00 54.68 663 VAL A N 1
ATOM 5074 C CA . VAL A 1 663 ? 99.774 89.152 152.079 1.00 53.34 663 VAL A CA 1
ATOM 5075 C C . VAL A 1 663 ? 101.206 88.885 152.491 1.00 52.70 663 VAL A C 1
ATOM 5076 O O . VAL A 1 663 ? 101.510 88.837 153.682 1.00 53.23 663 VAL A O 1
ATOM 5080 N N . GLN A 1 664 ? 102.077 88.702 151.502 1.00 51.33 664 GLN A N 1
ATOM 5081 C CA . GLN A 1 664 ? 103.509 88.539 151.756 1.00 50.76 664 GLN A CA 1
ATOM 5082 C C . GLN A 1 664 ? 104.091 89.816 152.349 1.00 50.12 664 GLN A C 1
ATOM 5083 O O . GLN A 1 664 ? 103.936 90.901 151.770 1.00 49.55 664 GLN A O 1
ATOM 5089 N N . PRO A 1 665 ? 104.774 89.694 153.493 1.00 49.81 665 PRO A N 1
ATOM 5090 C CA . PRO A 1 665 ? 105.390 90.865 154.105 1.00 49.52 665 PRO A CA 1
ATOM 5091 C C . PRO A 1 665 ? 106.430 91.506 153.177 1.00 48.44 665 PRO A C 1
ATOM 5092 O O . PRO A 1 665 ? 106.510 92.735 153.088 1.00 48.28 665 PRO A O 1
ATOM 5096 N N . PHE A 1 666 ? 107.186 90.673 152.467 1.00 47.37 666 PHE A N 1
ATOM 5097 C CA . PHE A 1 666 ? 108.324 91.147 151.695 1.00 46.59 666 PHE A CA 1
ATOM 5098 C C . PHE A 1 666 ? 108.730 90.153 150.612 1.00 45.43 666 PHE A C 1
ATOM 5099 O O . PHE A 1 666 ? 108.915 88.974 150.895 1.00 45.80 666 PHE A O 1
ATOM 5107 N N . TYR A 1 667 ? 108.878 90.636 149.381 1.00 43.79 667 TYR A N 1
ATOM 5108 C CA . TYR A 1 667 ? 109.327 89.788 148.276 1.00 42.65 667 TYR A CA 1
ATOM 5109 C C . TYR A 1 667 ? 110.120 90.550 147.205 1.00 42.15 667 TYR A C 1
ATOM 5110 O O . TYR A 1 667 ? 110.065 91.783 147.128 1.00 42.06 667 TYR A O 1
ATOM 5119 N N . ILE A 1 668 ? 110.844 89.792 146.384 1.00 41.24 668 ILE A N 1
ATOM 5120 C CA . ILE A 1 668 ? 111.681 90.330 145.327 1.00 40.69 668 ILE A CA 1
ATOM 5121 C C . ILE A 1 668 ? 111.280 89.684 143.993 1.00 39.86 668 ILE A C 1
ATOM 5122 O O . ILE A 1 668 ? 111.020 88.493 143.941 1.00 40.14 668 ILE A O 1
ATOM 5127 N N . VAL A 1 669 ? 111.193 90.469 142.925 1.00 39.09 669 VAL A N 1
ATOM 5128 C CA . VAL A 1 669 ? 110.784 89.928 141.628 1.00 38.41 669 VAL A CA 1
ATOM 5129 C C . VAL A 1 669 ? 111.898 90.135 140.626 1.00 38.78 669 VAL A C 1
ATOM 5130 O O . VAL A 1 669 ? 112.439 91.233 140.523 1.00 39.39 669 VAL A O 1
ATOM 5134 N N . GLU A 1 670 ? 112.256 89.082 139.901 1.00 38.86 670 GLU A N 1
ATOM 5135 C CA . GLU A 1 670 ? 113.305 89.192 138.893 1.00 39.61 670 GLU A CA 1
ATOM 5136 C C . GLU A 1 670 ? 112.779 89.672 137.541 1.00 39.02 670 GLU A C 1
ATOM 5137 O O . GLU A 1 670 ? 111.584 89.574 137.241 1.00 38.43 670 GLU A O 1
ATOM 5143 N N . ASN A 1 671 ? 113.698 90.197 136.740 1.00 39.11 671 ASN A N 1
ATOM 5144 C CA . ASN A 1 671 ? 113.421 90.637 135.394 1.00 38.69 671 ASN A CA 1
ATOM 5145 C C . ASN A 1 671 ? 114.688 90.419 134.610 1.00 39.12 671 ASN A C 1
ATOM 5146 O O . ASN A 1 671 ? 115.553 91.290 134.558 1.00 40.11 671 ASN A O 1
ATOM 5151 N N . LEU A 1 672 ? 114.810 89.225 134.039 1.00 39.14 672 LEU A N 1
ATOM 5152 C CA . LEU A 1 672 ? 116.040 88.784 133.394 1.00 39.36 672 LEU A CA 1
ATOM 5153 C C . LEU A 1 672 ? 115.875 88.509 131.893 1.00 39.12 672 LEU A C 1
ATOM 5154 O O . LEU A 1 672 ? 114.779 88.154 131.433 1.00 38.31 672 LEU A O 1
ATOM 5159 N N . PRO A 1 673 ? 116.975 88.647 131.129 1.00 39.53 673 PRO A N 1
ATOM 5160 C CA . PRO A 1 673 ? 116.985 88.237 129.733 1.00 39.72 673 PRO A CA 1
ATOM 5161 C C . PRO A 1 673 ? 117.017 86.709 129.653 1.00 40.10 673 PRO A C 1
ATOM 5162 O O . PRO A 1 673 ? 117.540 86.053 130.568 1.00 40.51 673 PRO A O 1
ATOM 5166 N N . TYR A 1 674 ? 116.451 86.145 128.590 1.00 39.99 674 TYR A N 1
ATOM 5167 C CA . TYR A 1 674 ? 116.445 84.687 128.426 1.00 40.56 674 TYR A CA 1
ATOM 5168 C C . TYR A 1 674 ? 117.878 84.159 128.302 1.00 41.30 674 TYR A C 1
ATOM 5169 O O . TYR A 1 674 ? 118.228 83.130 128.887 1.00 41.70 674 TYR A O 1
ATOM 5178 N N . SER A 1 675 ? 118.701 84.874 127.543 1.00 41.47 675 SER A N 1
ATOM 5179 C CA . SER A 1 675 ? 120.051 84.445 127.282 1.00 42.47 675 SER A CA 1
ATOM 5180 C C . SER A 1 675 ? 120.997 85.618 127.192 1.00 42.98 675 SER A C 1
ATOM 5181 O O . SER A 1 675 ? 120.582 86.749 126.933 1.00 42.78 675 SER A O 1
ATOM 5184 N N . ILE A 1 676 ? 122.272 85.322 127.412 1.00 43.93 676 ILE A N 1
ATOM 5185 C CA . ILE A 1 676 ? 123.379 86.236 127.155 1.00 44.62 676 ILE A CA 1
ATOM 5186 C C . ILE A 1 676 ? 124.560 85.434 126.608 1.00 45.54 676 ILE A C 1
ATOM 5187 O O . ILE A 1 676 ? 124.512 84.206 126.541 1.00 45.25 676 ILE A O 1
ATOM 5192 N N . LYS A 1 677 ? 125.622 86.129 126.227 1.00 46.70 677 LYS A N 1
ATOM 5193 C CA . LYS A 1 677 ? 126.822 85.465 125.750 1.00 48.51 677 LYS A CA 1
ATOM 5194 C C . LYS A 1 677 ? 128.035 85.819 126.616 1.00 49.45 677 LYS A C 1
ATOM 5195 O O . LYS A 1 677 ? 128.087 86.903 127.191 1.00 49.56 677 LYS A O 1
ATOM 5201 N N . ARG A 1 678 ? 128.986 84.887 126.730 1.00 50.61 678 ARG A N 1
ATOM 5202 C CA . ARG A 1 678 ? 130.229 85.106 127.480 1.00 51.84 678 ARG A CA 1
ATOM 5203 C C . ARG A 1 678 ? 130.878 86.434 127.098 1.00 51.85 678 ARG A C 1
ATOM 5204 O O . ARG A 1 678 ? 130.943 86.789 125.916 1.00 52.09 678 ARG A O 1
ATOM 5212 N N . GLY A 1 679 ? 131.354 87.170 128.095 1.00 51.85 679 GLY A N 1
ATOM 5213 C CA . GLY A 1 679 ? 132.065 88.414 127.835 1.00 51.54 679 GLY A CA 1
ATOM 5214 C C . GLY A 1 679 ? 131.170 89.636 127.809 1.00 50.54 679 GLY A C 1
ATOM 5215 O O . GLY A 1 679 ? 131.654 90.767 127.934 1.00 51.44 679 GLY A O 1
ATOM 5216 N N . GLU A 1 680 ? 129.865 89.421 127.642 1.00 48.72 680 GLU A N 1
ATOM 5217 C CA . GLU A 1 680 ? 128.905 90.518 127.652 1.00 46.77 680 GLU A CA 1
ATOM 5218 C C . GLU A 1 680 ? 128.656 90.987 129.077 1.00 46.17 680 GLU A C 1
ATOM 5219 O O . GLU A 1 680 ? 128.520 90.164 129.990 1.00 46.02 680 GLU A O 1
ATOM 5225 N N . ALA A 1 681 ? 128.606 92.310 129.252 1.00 45.30 681 ALA A N 1
ATOM 5226 C CA . ALA A 1 681 ? 128.298 92.930 130.538 1.00 44.46 681 ALA A CA 1
ATOM 5227 C C . ALA A 1 681 ? 126.804 93.185 130.646 1.00 43.17 681 ALA A C 1
ATOM 5228 O O . ALA A 1 681 ? 126.256 93.989 129.897 1.00 43.14 681 ALA A O 1
ATOM 5230 N N . VAL A 1 682 ? 126.153 92.500 131.583 1.00 42.06 682 VAL A N 1
ATOM 5231 C CA . VAL A 1 682 ? 124.698 92.514 131.707 1.00 40.35 682 VAL A CA 1
ATOM 5232 C C . VAL A 1 682 ? 124.266 93.074 133.044 1.00 39.95 682 VAL A C 1
ATOM 5233 O O . VAL A 1 682 ? 124.890 92.804 134.076 1.00 40.35 682 VAL A O 1
ATOM 5237 N N . VAL A 1 683 ? 123.179 93.837 133.019 1.00 38.77 683 VAL A N 1
ATOM 5238 C CA . VAL A 1 683 ? 122.576 94.333 134.233 1.00 38.14 683 VAL A CA 1
ATOM 5239 C C . VAL A 1 683 ? 121.390 93.433 134.567 1.00 37.77 683 VAL A C 1
ATOM 5240 O O . VAL A 1 683 ? 120.440 93.309 133.780 1.00 36.98 683 VAL A O 1
ATOM 5244 N N . LEU A 1 684 ? 121.467 92.781 135.725 1.00 37.78 684 LEU A N 1
ATOM 5245 C CA . LEU A 1 684 ? 120.368 91.961 136.188 1.00 37.07 684 LEU A CA 1
ATOM 5246 C C . LEU A 1 684 ? 119.537 92.818 137.102 1.00 36.80 684 LEU A C 1
ATOM 5247 O O . LEU A 1 684 ? 119.981 93.198 138.166 1.00 37.70 684 LEU A O 1
ATOM 5252 N N A GLN A 1 685 ? 118.318 93.123 136.674 0.50 36.35 685 GLN A N 1
ATOM 5253 N N B GLN A 1 685 ? 118.330 93.129 136.649 0.50 36.32 685 GLN A N 1
ATOM 5254 C CA A GLN A 1 685 ? 117.432 94.042 137.384 0.50 36.12 685 GLN A CA 1
ATOM 5255 C CA B GLN A 1 685 ? 117.405 93.985 137.370 0.50 36.03 685 GLN A CA 1
ATOM 5256 C C A GLN A 1 685 ? 116.336 93.289 138.146 0.50 35.83 685 GLN A C 1
ATOM 5257 C C B GLN A 1 685 ? 116.468 93.150 138.232 0.50 35.86 685 GLN A C 1
ATOM 5258 O O A GLN A 1 685 ? 115.712 92.369 137.612 0.50 35.65 685 GLN A O 1
ATOM 5259 O O B GLN A 1 685 ? 116.089 92.034 137.859 0.50 35.77 685 GLN A O 1
ATOM 5270 N N . PHE A 1 686 ? 116.124 93.685 139.400 1.00 35.93 686 PHE A N 1
ATOM 5271 C CA . PHE A 1 686 ? 115.124 93.075 140.279 1.00 35.40 686 PHE A CA 1
ATOM 5272 C C . PHE A 1 686 ? 114.312 94.221 140.859 1.00 35.47 686 PHE A C 1
ATOM 5273 O O . PHE A 1 686 ? 114.712 95.378 140.767 1.00 36.35 686 PHE A O 1
ATOM 5281 N N . THR A 1 687 ? 113.176 93.909 141.464 1.00 35.05 687 THR A N 1
ATOM 5282 C CA . THR A 1 687 ? 112.340 94.928 142.074 1.00 34.83 687 THR A CA 1
ATOM 5283 C C . THR A 1 687 ? 111.880 94.400 143.412 1.00 35.35 687 THR A C 1
ATOM 5284 O O . THR A 1 687 ? 111.511 93.227 143.510 1.00 35.49 687 THR A O 1
ATOM 5288 N N . LEU A 1 688 ? 111.910 95.260 144.433 1.00 35.65 688 LEU A N 1
ATOM 5289 C CA . LEU A 1 688 ? 111.579 94.862 145.806 1.00 35.80 688 LEU A CA 1
ATOM 5290 C C . LEU A 1 688 ? 110.221 95.398 146.241 1.00 35.78 688 LEU A C 1
ATOM 5291 O O . LEU A 1 688 ? 109.794 96.483 145.821 1.00 35.81 688 LEU A O 1
ATOM 5296 N N . PHE A 1 689 ? 109.536 94.621 147.073 1.00 35.89 689 PHE A N 1
ATOM 5297 C CA . PHE A 1 689 ? 108.223 94.993 147.566 1.00 35.58 689 PHE A CA 1
ATOM 5298 C C . PHE A 1 689 ? 108.151 94.752 149.060 1.00 36.71 689 PHE A C 1
ATOM 5299 O O . PHE A 1 689 ? 108.513 93.674 149.550 1.00 37.40 689 PHE A O 1
ATOM 5307 N N . ASN A 1 690 ? 107.705 95.781 149.775 1.00 37.28 690 ASN A N 1
ATOM 5308 C CA . ASN A 1 690 ? 107.610 95.774 151.232 1.00 38.18 690 ASN A CA 1
ATOM 5309 C C . ASN A 1 690 ? 106.159 96.018 151.625 1.00 37.94 690 ASN A C 1
ATOM 5310 O O . ASN A 1 690 ? 105.607 97.073 151.329 1.00 37.69 690 ASN A O 1
ATOM 5315 N N . ASN A 1 691 ? 105.533 95.039 152.270 1.00 38.19 691 ASN A N 1
ATOM 5316 C CA . ASN A 1 691 ? 104.134 95.190 152.666 1.00 38.49 691 ASN A CA 1
ATOM 5317 C C . ASN A 1 691 ? 103.892 95.478 154.161 1.00 39.62 691 ASN A C 1
ATOM 5318 O O . ASN A 1 691 ? 102.742 95.582 154.599 1.00 40.01 691 ASN A O 1
ATOM 5323 N N . LEU A 1 692 ? 104.965 95.637 154.932 1.00 40.31 692 LEU A N 1
ATOM 5324 C CA . LEU A 1 692 ? 104.835 95.983 156.343 1.00 41.17 692 LEU A CA 1
ATOM 5325 C C . LEU A 1 692 ? 104.381 97.428 156.484 1.00 41.43 692 LEU A C 1
ATOM 5326 O O . LEU A 1 692 ? 104.133 98.100 155.477 1.00 40.88 692 LEU A O 1
ATOM 5331 N N . GLY A 1 693 ? 104.260 97.900 157.725 1.00 42.20 693 GLY A N 1
ATOM 5332 C CA . GLY A 1 693 ? 103.711 99.227 157.984 1.00 42.44 693 GLY A CA 1
ATOM 5333 C C . GLY A 1 693 ? 104.715 100.369 157.997 1.00 43.10 693 GLY A C 1
ATOM 5334 O O . GLY A 1 693 ? 104.351 101.510 158.305 1.00 43.47 693 GLY A O 1
ATOM 5335 N N . ALA A 1 694 ? 105.972 100.080 157.657 1.00 42.83 694 ALA A N 1
ATOM 5336 C CA . ALA A 1 694 ? 107.044 101.063 157.783 1.00 42.97 694 ALA A CA 1
ATOM 5337 C C . ALA A 1 694 ? 108.149 100.789 156.785 1.00 42.63 694 ALA A C 1
ATOM 5338 O O . ALA A 1 694 ? 108.299 99.665 156.316 1.00 42.76 694 ALA A O 1
ATOM 5340 N N . GLU A 1 695 ? 108.930 101.821 156.486 1.00 42.60 695 GLU A N 1
ATOM 5341 C CA . GLU A 1 695 ? 110.044 101.743 155.554 1.00 42.47 695 GLU A CA 1
ATOM 5342 C C . GLU A 1 695 ? 111.231 100.997 156.158 1.00 43.00 695 GLU A C 1
ATOM 5343 O O . GLU A 1 695 ? 111.683 101.296 157.264 1.00 44.04 695 GLU A O 1
ATOM 5349 N N . TYR A 1 696 ? 111.734 100.020 155.418 1.00 42.47 696 TYR A N 1
ATOM 5350 C CA . TYR A 1 696 ? 112.863 99.227 155.878 1.00 42.87 696 TYR A CA 1
ATOM 5351 C C . TYR A 1 696 ? 113.957 99.118 154.829 1.00 42.17 696 TYR A C 1
ATOM 5352 O O . TYR A 1 696 ? 113.681 98.989 153.635 1.00 41.09 696 TYR A O 1
ATOM 5361 N N . ILE A 1 697 ? 115.201 99.189 155.288 1.00 42.31 697 ILE A N 1
ATOM 5362 C CA . ILE A 1 697 ? 116.344 98.908 154.434 1.00 41.90 697 ILE A CA 1
ATOM 5363 C C . ILE A 1 697 ? 116.408 97.414 154.109 1.00 41.53 697 ILE A C 1
ATOM 5364 O O . ILE A 1 697 ? 116.435 96.571 155.007 1.00 42.33 697 ILE A O 1
ATOM 5369 N N . ALA A 1 698 ? 116.424 97.099 152.820 1.00 40.58 698 ALA A N 1
ATOM 5370 C CA . ALA A 1 698 ? 116.552 95.728 152.346 1.00 40.07 698 ALA A CA 1
ATOM 5371 C C . ALA A 1 698 ? 117.995 95.410 151.971 1.00 40.67 698 ALA A C 1
ATOM 5372 O O . ALA A 1 698 ? 118.710 96.275 151.469 1.00 41.01 698 ALA A O 1
ATOM 5374 N N . ASP A 1 699 ? 118.422 94.172 152.201 1.00 40.97 699 ASP A N 1
ATOM 5375 C CA . ASP A 1 699 ? 119.766 93.739 151.808 1.00 41.79 699 ASP A CA 1
ATOM 5376 C C . ASP A 1 699 ? 119.664 92.625 150.775 1.00 41.67 699 ASP A C 1
ATOM 5377 O O . ASP A 1 699 ? 119.084 91.564 151.038 1.00 42.04 699 ASP A O 1
ATOM 5382 N N . VAL A 1 700 ? 120.206 92.876 149.590 1.00 41.39 700 VAL A N 1
ATOM 5383 C CA . VAL A 1 700 ? 120.047 91.953 148.486 1.00 40.62 700 VAL A CA 1
ATOM 5384 C C . VAL A 1 700 ? 121.403 91.369 148.151 1.00 41.43 700 VAL A C 1
ATOM 5385 O O . VAL A 1 700 ? 122.368 92.106 147.955 1.00 41.70 700 VAL A O 1
ATOM 5389 N N . THR A 1 701 ? 121.4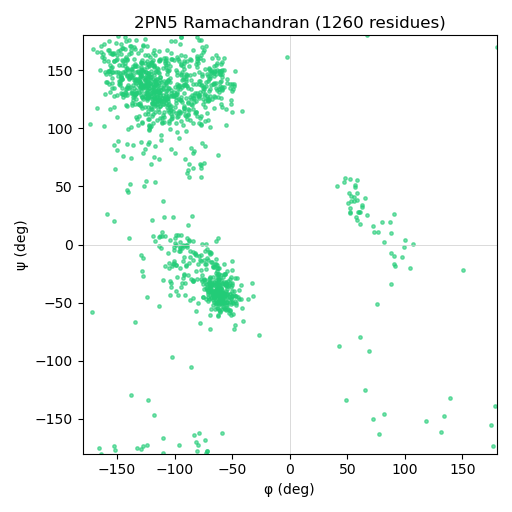67 90.039 148.123 1.00 41.78 701 THR A N 1
ATOM 5390 C CA . THR A 1 701 ? 122.710 89.324 147.882 1.00 42.93 701 THR A CA 1
ATOM 5391 C C . THR A 1 701 ? 122.572 88.497 146.619 1.00 42.81 701 THR A C 1
ATOM 5392 O O . THR A 1 701 ? 121.625 87.729 146.485 1.00 42.79 701 THR A O 1
ATOM 5396 N N . LEU A 1 702 ? 123.491 88.691 145.678 1.00 43.43 702 LEU A N 1
ATOM 5397 C CA . LEU A 1 702 ? 123.539 87.879 144.471 1.00 43.43 702 LEU A CA 1
ATOM 5398 C C . LEU A 1 702 ? 124.739 86.949 144.600 1.00 44.90 702 LEU A C 1
ATOM 5399 O O . LEU A 1 702 ? 125.840 87.402 144.918 1.00 45.86 702 LEU A O 1
ATOM 5404 N N . TYR A 1 703 ? 124.528 85.652 144.381 1.00 45.45 703 TYR A N 1
ATOM 5405 C CA . TYR A 1 703 ? 125.600 84.672 144.586 1.00 46.90 703 TYR A CA 1
ATOM 5406 C C . TYR A 1 703 ? 126.314 84.288 143.310 1.00 47.35 703 TYR A C 1
ATOM 5407 O O . TYR A 1 703 ? 125.735 84.290 142.228 1.00 46.82 703 TYR A O 1
ATOM 5416 N N . ASN A 1 704 ? 127.594 83.983 143.456 1.00 49.10 704 ASN A N 1
ATOM 5417 C CA . ASN A 1 704 ? 128.402 83.461 142.378 1.00 50.09 704 ASN A CA 1
ATOM 5418 C C . ASN A 1 704 ? 128.415 81.954 142.528 1.00 50.97 704 ASN A C 1
ATOM 5419 O O . ASN A 1 704 ? 129.235 81.391 143.245 1.00 51.92 704 ASN A O 1
ATOM 5424 N N . VAL A 1 705 ? 127.468 81.312 141.861 1.00 51.34 705 VAL A N 1
ATOM 5425 C CA . VAL A 1 705 ? 127.288 79.871 141.954 1.00 52.28 705 VAL A CA 1
ATOM 5426 C C . VAL A 1 705 ? 128.276 79.140 141.036 1.00 53.40 705 VAL A C 1
ATOM 5427 O O . VAL A 1 705 ? 128.334 79.394 139.826 1.00 52.71 705 VAL A O 1
ATOM 5431 N N . ALA A 1 706 ? 129.067 78.252 141.641 1.00 55.13 706 ALA A N 1
ATOM 5432 C CA . ALA A 1 706 ? 130.067 77.436 140.938 1.00 56.31 706 ALA A CA 1
ATOM 5433 C C . ALA A 1 706 ? 130.860 78.195 139.865 1.00 56.83 706 ALA A C 1
ATOM 5434 O O . ALA A 1 706 ? 130.968 77.739 138.727 1.00 56.63 706 ALA A O 1
ATOM 5436 N N . ASN A 1 707 ? 131.404 79.352 140.245 1.00 57.85 707 ASN A N 1
ATOM 5437 C CA . ASN A 1 707 ? 132.260 80.178 139.373 1.00 58.61 707 ASN A CA 1
ATOM 5438 C C . ASN A 1 707 ? 131.598 80.685 138.074 1.00 57.48 707 ASN A C 1
ATOM 5439 O O . ASN A 1 707 ? 132.273 80.936 137.075 1.00 57.71 707 ASN A O 1
ATOM 5444 N N . GLN A 1 708 ? 130.278 80.849 138.095 1.00 56.30 708 GLN A N 1
ATOM 5445 C CA . GLN A 1 708 ? 129.547 81.282 136.906 1.00 54.91 708 GLN A CA 1
ATOM 5446 C C . GLN A 1 708 ? 129.552 82.786 136.719 1.00 54.24 708 GLN A C 1
ATOM 5447 O O . GLN A 1 708 ? 129.512 83.272 135.590 1.00 54.08 708 GLN A O 1
ATOM 5453 N N . THR A 1 709 ? 129.593 83.520 137.825 1.00 54.01 709 THR A N 1
ATOM 5454 C CA . THR A 1 709 ? 129.338 84.953 137.793 1.00 53.06 709 THR A CA 1
ATOM 5455 C C . THR A 1 709 ? 130.551 85.781 138.172 1.00 53.71 709 THR A C 1
ATOM 5456 O O . THR A 1 709 ? 131.085 85.650 139.272 1.00 54.52 709 THR A O 1
ATOM 5460 N N . GLU A 1 710 ? 130.976 86.636 137.248 1.00 53.23 710 GLU A N 1
ATOM 5461 C CA . GLU A 1 710 ? 131.860 87.743 137.582 1.00 53.37 710 GLU A CA 1
ATOM 5462 C C . GLU A 1 710 ? 130.987 88.960 137.887 1.00 52.34 710 GLU A C 1
ATOM 5463 O O . GLU A 1 710 ? 130.070 89.285 137.121 1.00 51.53 710 GLU A O 1
ATOM 5469 N N . PHE A 1 711 ? 131.259 89.603 139.018 1.00 52.15 711 PHE A N 1
ATOM 5470 C CA . PHE A 1 711 ? 130.689 90.900 139.334 1.00 51.02 711 PHE A CA 1
ATOM 5471 C C . PHE A 1 711 ? 131.657 91.935 138.813 1.00 51.84 711 PHE A C 1
ATOM 5472 O O . PHE A 1 711 ? 132.767 92.074 139.339 1.00 52.67 711 PHE A O 1
ATOM 5480 N N . VAL A 1 712 ? 131.247 92.666 137.785 1.00 51.66 712 VAL A N 1
ATOM 5481 C CA . VAL A 1 712 ? 132.114 93.682 137.206 1.00 52.90 712 VAL A CA 1
ATOM 5482 C C . VAL A 1 712 ? 132.646 94.608 138.299 1.00 54.49 712 VAL A C 1
ATOM 5483 O O . VAL A 1 712 ? 131.874 95.219 139.040 1.00 53.96 712 VAL A O 1
ATOM 5487 N N . GLY A 1 713 ? 133.971 94.662 138.411 1.00 56.56 713 GLY A N 1
ATOM 5488 C CA . GLY A 1 713 ? 134.631 95.605 139.295 1.00 58.90 713 GLY A CA 1
ATOM 5489 C C . GLY A 1 713 ? 135.074 95.012 140.614 1.00 60.76 713 GLY A C 1
ATOM 5490 O O . GLY A 1 713 ? 135.569 95.728 141.482 1.00 61.84 713 GLY A O 1
ATOM 5491 N N . ARG A 1 714 ? 134.878 93.708 140.778 1.00 61.59 714 ARG A N 1
ATOM 5492 C CA . ARG A 1 714 ? 135.431 92.986 141.928 1.00 63.47 714 ARG A CA 1
ATOM 5493 C C . ARG A 1 714 ? 135.953 91.593 141.550 1.00 63.96 714 ARG A C 1
ATOM 5494 O O . ARG A 1 714 ? 135.444 90.975 140.604 1.00 63.05 714 ARG A O 1
ATOM 5502 N N . PRO A 1 715 ? 136.981 91.105 142.282 1.00 65.47 715 PRO A N 1
ATOM 5503 C CA . PRO A 1 715 ? 137.716 89.863 141.976 1.00 66.29 715 PRO A CA 1
ATOM 5504 C C . PRO A 1 715 ? 136.844 88.641 141.661 1.00 65.71 715 PRO A C 1
ATOM 5505 O O . PRO A 1 715 ? 135.736 88.511 142.188 1.00 64.99 715 PRO A O 1
ATOM 5509 N N . ASN A 1 716 ? 137.362 87.759 140.807 1.00 66.31 716 ASN A N 1
ATOM 5510 C CA . ASN A 1 716 ? 136.679 86.514 140.428 1.00 66.20 716 ASN A CA 1
ATOM 5511 C C . ASN A 1 716 ? 136.493 85.563 141.603 1.00 66.25 716 ASN A C 1
ATOM 5512 O O . ASN A 1 716 ? 135.700 84.628 141.536 1.00 65.66 716 ASN A O 1
ATOM 5517 N N . THR A 1 717 ? 137.247 85.802 142.671 1.00 66.98 717 THR A N 1
ATOM 5518 C CA . THR A 1 717 ? 137.222 84.935 143.840 1.00 67.00 717 THR A CA 1
ATOM 5519 C C . THR A 1 717 ? 135.977 85.149 144.690 1.00 65.71 717 THR A C 1
ATOM 5520 O O . THR A 1 717 ? 135.547 84.230 145.389 1.00 66.03 717 THR A O 1
ATOM 5524 N N . ASP A 1 718 ? 135.404 86.353 144.620 1.00 64.15 718 ASP A N 1
ATOM 5525 C CA . ASP A 1 718 ? 134.202 86.696 145.384 1.00 62.55 718 ASP A CA 1
ATOM 5526 C C . ASP A 1 718 ? 133.055 85.743 145.073 1.00 60.64 718 ASP A C 1
ATOM 5527 O O . ASP A 1 718 ? 132.808 85.414 143.909 1.00 59.86 718 ASP A O 1
ATOM 5532 N N . LEU A 1 719 ? 132.364 85.307 146.121 1.00 59.46 719 LEU A N 1
ATOM 5533 C CA . LEU A 1 719 ? 131.273 84.344 145.993 1.00 57.78 719 LEU A CA 1
ATOM 5534 C C . LEU A 1 719 ? 129.896 85.006 146.027 1.00 55.97 719 LEU A C 1
ATOM 5535 O O . LEU A 1 719 ? 128.890 84.379 145.686 1.00 55.03 719 LEU A O 1
ATOM 5540 N N . SER A 1 720 ? 129.855 86.265 146.455 1.00 55.00 720 SER A N 1
ATOM 5541 C CA . SER A 1 720 ? 128.611 87.026 146.529 1.00 52.87 720 SER A CA 1
ATOM 5542 C C . SER A 1 720 ? 128.881 88.529 146.486 1.00 52.37 720 SER A C 1
ATOM 5543 O O . SER A 1 720 ? 130.021 88.980 146.637 1.00 53.32 720 SER A O 1
ATOM 5546 N N . TYR A 1 721 ? 127.813 89.291 146.283 1.00 50.65 721 TYR A N 1
ATOM 5547 C CA . TYR A 1 721 ? 127.840 90.742 146.245 1.00 49.56 721 TYR A CA 1
ATOM 5548 C C . TYR A 1 721 ? 126.537 91.221 146.869 1.00 48.06 721 TYR A C 1
ATOM 5549 O O . TYR A 1 721 ? 125.448 90.761 146.511 1.00 47.00 721 TYR A O 1
ATOM 5558 N N . THR A 1 722 ? 126.649 92.134 147.819 1.00 47.63 722 THR A N 1
ATOM 5559 C CA . THR A 1 722 ? 125.492 92.593 148.552 1.00 46.23 722 THR A CA 1
ATOM 5560 C C . THR A 1 722 ? 125.358 94.087 148.441 1.00 45.64 722 THR A C 1
ATOM 5561 O O . THR A 1 722 ? 126.316 94.825 148.641 1.00 46.29 722 THR A O 1
ATOM 5565 N N . LYS A 1 723 ? 124.155 94.514 148.084 1.00 44.15 723 LYS A N 1
ATOM 5566 C CA . LYS A 1 723 ? 123.812 95.916 148.043 1.00 43.63 723 LYS A CA 1
ATOM 5567 C C . LYS A 1 723 ? 122.629 96.125 148.953 1.00 43.22 723 LYS A C 1
ATOM 5568 O O . LYS A 1 723 ? 121.836 95.212 149.170 1.00 43.48 723 LYS A O 1
ATOM 5574 N N . SER A 1 724 ? 122.494 97.330 149.478 1.00 43.19 724 SER A N 1
ATOM 5575 C CA . SER A 1 724 ? 121.344 97.671 150.290 1.00 42.19 724 SER A CA 1
ATOM 5576 C C . SER A 1 724 ? 120.563 98.796 149.624 1.00 41.77 724 SER A C 1
ATOM 5577 O O . SER A 1 724 ? 121.125 99.563 148.839 1.00 42.37 724 SER A O 1
ATOM 5580 N N . VAL A 1 725 ? 119.270 98.882 149.920 1.00 40.98 725 VAL A N 1
ATOM 5581 C CA . VAL A 1 725 ? 118.412 99.977 149.454 1.00 40.51 725 VAL A CA 1
ATOM 5582 C C . VAL A 1 725 ? 117.230 100.105 150.411 1.00 40.27 725 VAL A C 1
ATOM 5583 O O . VAL A 1 725 ? 116.773 99.111 150.970 1.00 40.07 725 VAL A O 1
ATOM 5587 N N . SER A 1 726 ? 116.747 101.327 150.605 1.00 40.26 726 SER A N 1
ATOM 5588 C CA . SER A 1 726 ? 115.560 101.550 151.407 1.00 40.36 726 SER A CA 1
ATOM 5589 C C . SER A 1 726 ? 114.279 101.223 150.623 1.00 39.29 726 SER A C 1
ATOM 5590 O O . SER A 1 726 ? 114.171 101.513 149.432 1.00 38.64 726 SER A O 1
ATOM 5593 N N . VAL A 1 727 ? 113.310 100.609 151.292 1.00 39.19 727 VAL A N 1
ATOM 5594 C CA . VAL A 1 727 ? 112.075 100.205 150.621 1.00 38.38 727 VAL A CA 1
ATOM 5595 C C . VAL A 1 727 ? 110.886 100.659 151.456 1.00 38.71 727 VAL A C 1
ATOM 5596 O O . VAL A 1 727 ? 110.568 100.046 152.481 1.00 38.85 727 VAL A O 1
ATOM 5600 N N . PRO A 1 728 ? 110.225 101.747 151.025 1.00 38.90 728 PRO A N 1
ATOM 5601 C CA . PRO A 1 728 ? 108.993 102.197 151.682 1.00 39.02 728 PRO A CA 1
ATOM 5602 C C . PRO A 1 728 ? 107.840 101.194 151.456 1.00 38.54 728 PRO A C 1
ATOM 5603 O O . PRO A 1 728 ? 107.923 100.358 150.557 1.00 37.78 728 PRO A O 1
ATOM 5607 N N . PRO A 1 729 ? 106.793 101.237 152.298 1.00 39.01 729 PRO A N 1
ATOM 5608 C CA . PRO A 1 729 ? 105.661 100.319 152.098 1.00 38.67 729 PRO A CA 1
ATOM 5609 C C . PRO A 1 729 ? 104.978 100.516 150.759 1.00 38.09 729 PRO A C 1
ATOM 5610 O O . PRO A 1 729 ? 104.764 101.657 150.344 1.00 37.85 729 PRO A O 1
ATOM 5614 N N . LYS A 1 730 ? 104.667 99.406 150.092 1.00 38.16 730 LYS A N 1
ATOM 5615 C CA . LYS A 1 730 ? 103.794 99.405 148.922 1.00 38.50 730 LYS A CA 1
ATOM 5616 C C . LYS A 1 730 ? 104.358 100.219 147.759 1.00 38.12 730 LYS A C 1
ATOM 5617 O O . LYS A 1 730 ? 103.599 100.841 146.998 1.00 38.36 730 LYS A O 1
ATOM 5623 N N . VAL A 1 731 ? 105.685 100.244 147.636 1.00 37.47 731 VAL A N 1
ATOM 5624 C CA . VAL A 1 731 ? 106.335 100.956 146.546 1.00 36.12 731 VAL A CA 1
ATOM 5625 C C . VAL A 1 731 ? 107.434 100.068 146.046 1.00 35.84 731 VAL A C 1
ATOM 5626 O O . VAL A 1 731 ? 108.337 99.727 146.805 1.00 36.15 731 VAL A O 1
ATOM 5630 N N . GLY A 1 732 ? 107.363 99.688 144.775 1.00 34.86 732 GLY A N 1
ATOM 5631 C CA . GLY A 1 732 ? 108.445 98.926 144.166 1.00 34.58 732 GLY A CA 1
ATOM 5632 C C . GLY A 1 732 ? 109.709 99.773 144.086 1.00 34.90 732 GLY A C 1
ATOM 5633 O O . GLY A 1 732 ? 109.668 100.923 143.608 1.00 34.98 732 GLY A O 1
ATOM 5634 N N . VAL A 1 733 ? 110.821 99.235 144.588 1.00 34.28 733 VAL A N 1
ATOM 5635 C CA . VAL A 1 733 ? 112.107 99.888 144.384 1.00 34.14 733 VAL A CA 1
ATOM 5636 C C . VAL A 1 733 ? 113.075 98.935 143.672 1.00 33.88 733 VAL A C 1
ATOM 5637 O O . VAL A 1 733 ? 113.153 97.744 144.011 1.00 34.04 733 VAL A O 1
ATOM 5641 N N . PRO A 1 734 ? 113.784 99.446 142.655 1.00 33.35 734 PRO A N 1
ATOM 5642 C CA . PRO A 1 734 ? 114.637 98.593 141.826 1.00 33.06 734 PRO A CA 1
ATOM 5643 C C . PRO A 1 734 ? 115.969 98.300 142.510 1.00 33.98 734 PRO A C 1
ATOM 5644 O O . PRO A 1 734 ? 116.378 99.023 143.421 1.00 34.66 734 PRO A O 1
ATOM 5648 N N . ILE A 1 735 ? 116.628 97.234 142.081 1.00 33.91 735 ILE A N 1
ATOM 5649 C CA . ILE A 1 735 ? 117.982 96.925 142.538 1.00 34.89 735 ILE A CA 1
ATOM 5650 C C . ILE A 1 735 ? 118.595 96.115 141.423 1.00 34.82 735 ILE A C 1
ATOM 5651 O O . ILE A 1 735 ? 117.885 95.340 140.762 1.00 34.70 735 ILE A O 1
ATOM 5656 N N . SER A 1 736 ? 119.883 96.304 141.173 1.00 35.02 736 SER A N 1
ATOM 5657 C CA . SER A 1 736 ? 120.488 95.625 140.042 1.00 35.18 736 SER A CA 1
ATOM 5658 C C . SER A 1 736 ? 121.969 95.351 140.195 1.00 36.20 736 SER A C 1
ATOM 5659 O O . SER A 1 736 ? 122.655 96.018 140.982 1.00 36.85 736 SER A O 1
ATOM 5662 N N . PHE A 1 737 ? 122.444 94.361 139.439 1.00 36.18 737 PHE A N 1
ATOM 5663 C CA . PHE A 1 737 ? 123.837 93.938 139.488 1.00 37.52 737 PHE A CA 1
ATOM 5664 C C . PHE A 1 737 ? 124.418 93.851 138.093 1.00 38.16 737 PHE A C 1
ATOM 5665 O O . PHE A 1 737 ? 123.772 93.350 137.173 1.00 38.19 737 PHE A O 1
ATOM 5673 N N . LEU A 1 738 ? 125.631 94.367 137.938 1.00 39.73 738 LEU A N 1
ATOM 5674 C CA . LEU A 1 738 ? 126.319 94.362 136.667 1.00 40.65 738 LEU A CA 1
ATOM 5675 C C . LEU A 1 738 ? 127.225 93.156 136.658 1.00 42.14 738 LEU A C 1
ATOM 5676 O O . LEU A 1 738 ? 128.200 93.090 137.430 1.00 43.24 738 LEU A O 1
ATOM 5681 N N . ILE A 1 739 ? 126.919 92.195 135.790 1.00 42.61 739 ILE A N 1
ATOM 5682 C CA . ILE A 1 739 ? 127.689 90.954 135.778 1.00 43.99 739 ILE A CA 1
ATOM 5683 C C . ILE A 1 739 ? 128.203 90.538 134.399 1.00 44.90 739 ILE A C 1
ATOM 5684 O O . ILE A 1 739 ? 127.797 91.093 133.371 1.00 44.49 739 ILE A O 1
ATOM 5689 N N . LYS A 1 740 ? 129.117 89.568 134.399 1.00 46.64 740 LYS A N 1
ATOM 5690 C CA . LYS A 1 740 ? 129.534 88.856 133.180 1.00 47.38 740 LYS A CA 1
ATOM 5691 C C . LYS A 1 740 ? 129.449 87.368 133.446 1.00 48.17 740 LYS A C 1
ATOM 5692 O O . LYS A 1 740 ? 129.695 86.919 134.570 1.00 48.99 740 LYS A O 1
ATOM 5698 N N . ALA A 1 741 ? 129.090 86.604 132.421 1.00 48.70 741 ALA A N 1
ATOM 5699 C CA . ALA A 1 741 ? 129.031 85.161 132.545 1.00 49.80 741 ALA A CA 1
ATOM 5700 C C . ALA A 1 741 ? 130.378 84.560 132.172 1.00 51.82 741 ALA A C 1
ATOM 5701 O O . ALA A 1 741 ? 131.003 84.986 131.194 1.00 51.93 741 ALA A O 1
ATOM 5703 N N . ARG A 1 742 ? 130.814 83.581 132.967 1.00 53.89 742 ARG A N 1
ATOM 5704 C CA . ARG A 1 742 ? 132.100 82.894 132.782 1.00 56.35 742 ARG A CA 1
ATOM 5705 C C . ARG A 1 742 ? 131.967 81.604 131.969 1.00 56.71 742 ARG A C 1
ATOM 5706 O O . ARG A 1 742 ? 132.852 81.269 131.186 1.00 57.40 742 ARG A O 1
ATOM 5714 N N . LYS A 1 743 ? 130.860 80.889 132.168 1.00 56.60 743 LYS A N 1
ATOM 5715 C CA . LYS A 1 743 ? 130.679 79.546 131.623 1.00 56.95 743 LYS A CA 1
ATOM 5716 C C . LYS A 1 743 ? 129.461 79.413 130.716 1.00 56.06 743 LYS A C 1
ATOM 5717 O O . LYS A 1 743 ? 128.379 79.937 131.011 1.00 55.32 743 LYS A O 1
ATOM 5723 N N . LEU A 1 744 ? 129.636 78.678 129.622 1.00 56.27 744 LEU A N 1
ATOM 5724 C CA . LEU A 1 744 ? 128.516 78.304 128.777 1.00 55.53 744 LEU A CA 1
ATOM 5725 C C . LEU A 1 744 ? 127.576 77.389 129.553 1.00 55.36 744 LEU A C 1
ATOM 5726 O O . LEU A 1 744 ? 128.006 76.635 130.434 1.00 55.77 744 LEU A O 1
ATOM 5731 N N . GLY A 1 745 ? 126.293 77.463 129.229 1.00 54.51 745 GLY A N 1
ATOM 5732 C CA . GLY A 1 745 ? 125.319 76.579 129.826 1.00 54.57 745 GLY A CA 1
ATOM 5733 C C . GLY A 1 745 ? 124.303 77.384 130.590 1.00 54.46 745 GLY A C 1
ATOM 5734 O O . GLY A 1 745 ? 124.029 78.534 130.242 1.00 54.37 745 GLY A O 1
ATOM 5735 N N . GLU A 1 746 ? 123.734 76.770 131.624 1.00 54.52 746 GLU A N 1
ATOM 5736 C CA . GLU A 1 746 ? 122.770 77.435 132.476 1.00 53.87 746 GLU A CA 1
ATOM 5737 C C . GLU A 1 746 ? 123.524 78.185 133.539 1.00 53.65 746 GLU A C 1
ATOM 5738 O O . GLU A 1 746 ? 124.353 77.598 134.238 1.00 54.71 746 GLU A O 1
ATOM 5744 N N . MET A 1 747 ? 123.252 79.483 133.651 1.00 52.33 747 MET A N 1
ATOM 5745 C CA . MET A 1 747 ? 123.730 80.265 134.781 1.00 51.64 747 MET A CA 1
ATOM 5746 C C . MET A 1 747 ? 122.640 80.327 135.834 1.00 50.59 747 MET A C 1
ATOM 5747 O O . MET A 1 747 ? 121.515 80.735 135.555 1.00 49.81 747 MET A O 1
ATOM 5752 N N . ALA A 1 748 ? 122.980 79.908 137.045 1.00 50.55 748 ALA A N 1
ATOM 5753 C CA . ALA A 1 748 ? 122.065 80.008 138.163 1.00 49.68 748 ALA A CA 1
ATOM 5754 C C . ALA A 1 748 ? 122.026 81.459 138.607 1.00 49.06 748 ALA A C 1
ATOM 5755 O O . ALA A 1 748 ? 123.065 82.067 138.863 1.00 49.55 748 ALA A O 1
ATOM 5757 N N . VAL A 1 749 ? 120.833 82.030 138.664 1.00 47.98 749 VAL A N 1
ATOM 5758 C CA . VAL A 1 749 ? 120.688 83.355 139.255 1.00 47.40 749 VAL A CA 1
ATOM 5759 C C . VAL A 1 749 ? 120.081 83.197 140.646 1.00 47.58 749 VAL A C 1
ATOM 5760 O O . VAL A 1 749 ? 118.875 83.011 140.793 1.00 46.70 749 VAL A O 1
ATOM 5764 N N . ARG A 1 750 ? 120.960 83.239 141.646 1.00 48.55 750 ARG A N 1
ATOM 5765 C CA . ARG A 1 750 ? 120.628 82.933 143.035 1.00 49.42 750 ARG A CA 1
ATOM 5766 C C . ARG A 1 750 ? 120.670 84.205 143.885 1.00 49.59 750 ARG A C 1
ATOM 5767 O O . ARG A 1 750 ? 121.746 84.786 144.121 1.00 50.14 750 ARG A O 1
ATOM 5775 N N . VAL A 1 751 ? 119.495 84.628 144.343 1.00 49.05 751 VAL A N 1
ATOM 5776 C CA . VAL A 1 751 ? 119.357 85.889 145.067 1.00 49.40 751 VAL A CA 1
ATOM 5777 C C . VAL A 1 751 ? 118.670 85.685 146.406 1.00 49.87 751 VAL A C 1
ATOM 5778 O O . VAL A 1 751 ? 117.694 84.948 146.493 1.00 49.53 751 VAL A O 1
ATOM 5782 N N . LYS A 1 752 ? 119.187 86.334 147.444 1.00 50.88 752 LYS A N 1
ATOM 5783 C CA . LYS A 1 752 ? 118.495 86.404 148.731 1.00 51.78 752 LYS A CA 1
ATOM 5784 C C . LYS A 1 752 ? 118.311 87.854 149.135 1.00 51.33 752 LYS A C 1
ATOM 5785 O O . LYS A 1 752 ? 119.229 88.659 148.981 1.00 51.81 752 LYS A O 1
ATOM 5791 N N . ALA A 1 753 ? 117.123 88.177 149.637 1.00 50.59 753 ALA A N 1
ATOM 5792 C CA . ALA A 1 753 ? 116.801 89.516 150.125 1.00 50.41 753 ALA A CA 1
ATOM 5793 C C . ALA A 1 753 ? 116.194 89.426 151.529 1.00 50.96 753 ALA A C 1
ATOM 5794 O O . ALA A 1 753 ? 115.492 88.462 151.834 1.00 50.68 753 ALA A O 1
ATOM 5796 N N . SER A 1 754 ? 116.480 90.414 152.381 1.00 51.81 754 SER A N 1
ATOM 5797 C CA . SER A 1 754 ? 115.870 90.506 153.717 1.00 52.54 754 SER A CA 1
ATOM 5798 C C . SER A 1 754 ? 115.814 91.955 154.209 1.00 53.37 754 SER A C 1
ATOM 5799 O O . SER A 1 754 ? 116.513 92.799 153.651 1.00 53.80 754 SER A O 1
ATOM 5802 N N . ILE A 1 755 ? 115.012 92.242 155.247 1.00 54.11 755 ILE A N 1
ATOM 5803 C CA . ILE A 1 755 ? 114.810 93.631 155.714 1.00 54.86 755 ILE A CA 1
ATOM 5804 C C . ILE A 1 755 ? 115.096 93.984 157.180 1.00 56.74 755 ILE A C 1
ATOM 5805 O O . ILE A 1 755 ? 115.714 95.030 157.465 1.00 58.02 755 ILE A O 1
ATOM 5810 N N . MET A 1 756 ? 114.638 93.168 158.118 1.00 57.35 756 MET A N 1
ATOM 5811 C CA . MET A 1 756 ? 114.835 93.533 159.520 1.00 58.33 756 MET A CA 1
ATOM 5812 C C . MET A 1 756 ? 115.770 92.546 160.180 1.00 59.43 756 MET A C 1
ATOM 5813 O O . MET A 1 756 ? 115.351 91.700 160.973 1.00 59.68 756 MET A O 1
ATOM 5818 N N . LEU A 1 757 ? 117.050 92.652 159.840 1.00 60.28 757 LEU A N 1
ATOM 5819 C CA . LEU A 1 757 ? 118.055 91.700 160.311 1.00 61.51 757 LEU A CA 1
ATOM 5820 C C . LEU A 1 757 ? 117.636 90.256 160.019 1.00 61.32 757 LEU A C 1
ATOM 5821 O O . LEU A 1 757 ? 117.964 89.342 160.778 1.00 62.63 757 LEU A O 1
ATOM 5826 N N . GLY A 1 758 ? 116.899 90.059 158.929 1.00 60.18 758 GLY A N 1
ATOM 5827 C CA . GLY A 1 758 ? 116.518 88.722 158.503 1.00 59.79 758 GLY A CA 1
ATOM 5828 C C . GLY A 1 758 ? 115.230 88.201 159.106 1.00 59.67 758 GLY A C 1
ATOM 5829 O O . GLY A 1 758 ? 114.909 87.020 158.950 1.00 59.46 758 GLY A O 1
ATOM 5830 N N . HIS A 1 759 ? 114.488 89.071 159.789 1.00 59.89 759 HIS A N 1
ATOM 5831 C CA . HIS A 1 759 ? 113.174 88.709 160.318 1.00 59.97 759 HIS A CA 1
ATOM 5832 C C . HIS A 1 759 ? 112.156 88.503 159.197 1.00 58.61 759 HIS A C 1
ATOM 5833 O O . HIS A 1 759 ? 111.042 88.028 159.426 1.00 58.60 759 HIS A O 1
ATOM 5840 N N . GLU A 1 760 ? 112.560 88.838 157.978 1.00 57.63 760 GLU A N 1
ATOM 5841 C CA . GLU A 1 760 ? 111.677 88.807 156.830 1.00 56.14 760 GLU A CA 1
ATOM 5842 C C . GLU A 1 760 ? 112.545 88.658 155.597 1.00 55.43 760 GLU A C 1
ATOM 5843 O O . GLU A 1 760 ? 113.376 89.513 155.312 1.00 55.69 760 GLU A O 1
ATOM 5849 N N . THR A 1 761 ? 112.385 87.551 154.884 1.00 54.48 761 THR A N 1
ATOM 5850 C CA . THR A 1 761 ? 113.278 87.247 153.781 1.00 53.94 761 THR A CA 1
ATOM 5851 C C . THR A 1 761 ? 112.533 86.772 152.558 1.00 52.77 761 THR A C 1
ATOM 5852 O O . THR A 1 761 ? 111.394 86.316 152.644 1.00 52.75 761 THR A O 1
ATOM 5856 N N . ASP A 1 762 ? 113.188 86.877 151.411 1.00 52.09 762 ASP A N 1
ATOM 5857 C CA . ASP A 1 762 ? 112.726 86.215 150.197 1.00 50.86 762 ASP A CA 1
ATOM 5858 C C . ASP A 1 762 ? 113.946 85.741 149.424 1.00 50.67 762 ASP A C 1
ATOM 5859 O O . ASP A 1 762 ? 115.038 86.284 149.572 1.00 51.19 762 ASP A O 1
ATOM 5864 N N . ALA A 1 763 ? 113.767 84.703 148.626 1.00 49.98 763 ALA A N 1
ATOM 5865 C CA . ALA A 1 763 ? 114.862 84.132 147.871 1.00 50.00 763 ALA A CA 1
ATOM 5866 C C . ALA A 1 763 ? 114.340 83.733 146.516 1.00 49.27 763 ALA A C 1
ATOM 5867 O O . ALA A 1 763 ? 113.160 83.418 146.383 1.00 48.95 763 ALA A O 1
ATOM 5869 N N . LEU A 1 764 ? 115.202 83.756 145.508 1.00 49.24 764 LEU A N 1
ATOM 5870 C CA . LEU A 1 764 ? 114.840 83.157 144.235 1.00 49.17 764 LEU A CA 1
ATOM 5871 C C . LEU A 1 764 ? 115.980 82.450 143.501 1.00 49.46 764 LEU A C 1
ATOM 5872 O O . LEU A 1 764 ? 117.144 82.801 143.639 1.00 50.10 764 LEU A O 1
ATOM 5877 N N . GLU A 1 765 ? 115.610 81.426 142.750 1.00 49.55 765 GLU A N 1
ATOM 5878 C CA . GLU A 1 765 ? 116.552 80.584 142.051 1.00 50.35 765 GLU A CA 1
ATOM 5879 C C . GLU A 1 765 ? 116.064 80.554 140.615 1.00 49.55 765 GLU A C 1
ATOM 5880 O O . GLU A 1 765 ? 115.058 79.923 140.301 1.00 49.33 765 GLU A O 1
ATOM 5886 N N . LYS A 1 766 ? 116.760 81.280 139.751 1.00 49.48 766 LYS A N 1
ATOM 5887 C CA . LYS A 1 766 ? 116.334 81.426 138.369 1.00 48.78 766 LYS A CA 1
ATOM 5888 C C . LYS A 1 766 ? 117.448 81.066 137.410 1.00 49.23 766 LYS A C 1
ATOM 5889 O O . LYS A 1 766 ? 118.513 80.594 137.822 1.00 50.45 766 LYS A O 1
ATOM 5895 N N . VAL A 1 767 ? 117.207 81.304 136.127 1.00 49.03 767 VAL A N 1
ATOM 5896 C CA . VAL A 1 767 ? 118.077 80.788 135.079 1.00 49.32 767 VAL A CA 1
ATOM 5897 C C . VAL A 1 767 ? 118.257 81.795 133.959 1.00 49.02 767 VAL A C 1
ATOM 5898 O O . VAL A 1 767 ? 117.293 82.421 133.511 1.00 48.54 767 VAL A O 1
ATOM 5902 N N . ILE A 1 768 ? 119.505 81.957 133.531 1.00 49.43 768 ILE A N 1
ATOM 5903 C CA . ILE A 1 768 ? 119.819 82.617 132.268 1.00 49.32 768 ILE A CA 1
ATOM 5904 C C . ILE A 1 768 ? 120.656 81.644 131.434 1.00 50.37 768 ILE A C 1
ATOM 5905 O O . ILE A 1 768 ? 121.569 81.004 131.956 1.00 51.26 768 ILE A O 1
ATOM 5910 N N . ARG A 1 769 ? 120.337 81.513 130.151 1.00 50.66 769 ARG A N 1
ATOM 5911 C CA . ARG A 1 769 ? 121.127 80.662 129.267 1.00 51.92 769 ARG A CA 1
ATOM 5912 C C . ARG A 1 769 ? 122.315 81.407 128.679 1.00 52.49 769 ARG A C 1
ATOM 5913 O O . ARG A 1 769 ? 122.152 82.420 128.008 1.00 52.05 769 ARG A O 1
ATOM 5921 N N . VAL A 1 770 ? 123.513 80.904 128.946 1.00 53.86 770 VAL A N 1
ATOM 5922 C CA . VAL A 1 770 ? 124.721 81.489 128.385 1.00 55.33 770 VAL A CA 1
ATOM 5923 C C . VAL A 1 770 ? 125.080 80.734 127.118 1.00 56.51 770 VAL A C 1
ATOM 5924 O O . VAL A 1 770 ? 125.183 79.507 127.127 1.00 57.09 770 VAL A O 1
ATOM 5928 N N . MET A 1 771 ? 125.266 81.478 126.033 1.00 57.57 771 MET A N 1
ATOM 5929 C CA . MET A 1 771 ? 125.412 80.889 124.702 1.00 58.93 771 MET A CA 1
ATOM 5930 C C . MET A 1 771 ? 126.734 81.258 124.025 1.00 60.11 771 MET A C 1
ATOM 5931 O O . MET A 1 771 ? 127.400 82.213 124.435 1.00 60.58 771 MET A O 1
ATOM 5936 N N . PRO A 1 772 ? 127.136 80.482 123.005 1.00 92.23 772 PRO A N 1
ATOM 5937 C CA . PRO A 1 772 ? 128.300 80.851 122.206 1.00 94.56 772 PRO A CA 1
ATOM 5938 C C . PRO A 1 772 ? 127.931 81.840 121.100 1.00 95.35 772 PRO A C 1
ATOM 5939 O O . PRO A 1 772 ? 126.743 82.039 120.828 1.00 93.44 772 PRO A O 1
ATOM 5943 N N . GLU A 1 773 ? 128.944 82.444 120.474 1.00 98.58 773 GLU A N 1
ATOM 5944 C CA . GLU A 1 773 ? 128.768 83.276 119.274 1.00 99.70 773 GLU A CA 1
ATOM 5945 C C . GLU A 1 773 ? 127.955 82.572 118.180 1.00 96.35 773 GLU A C 1
ATOM 5946 O O . GLU A 1 773 ? 126.885 83.045 117.781 1.00 95.25 773 GLU A O 1
ATOM 5952 N N . SER A 1 774 ? 128.476 81.440 117.707 1.00 95.12 774 SER A N 1
ATOM 5953 C CA . SER A 1 774 ? 127.871 80.692 116.611 1.00 92.30 774 SER A CA 1
ATOM 5954 C C . SER A 1 774 ? 127.026 79.544 117.131 1.00 89.33 774 SER A C 1
ATOM 5955 O O . SER A 1 774 ? 127.442 78.847 118.058 1.00 89.58 774 SER A O 1
ATOM 5958 N N . LEU A 1 775 ? 125.853 79.333 116.531 1.00 87.00 775 LEU A N 1
ATOM 5959 C CA . LEU A 1 775 ? 125.077 78.135 116.838 1.00 84.36 775 LEU A CA 1
ATOM 5960 C C . LEU A 1 775 ? 125.986 76.944 116.569 1.00 83.60 775 LEU A C 1
ATOM 5961 O O . LEU A 1 775 ? 126.235 76.580 115.407 1.00 82.75 775 LEU A O 1
ATOM 5966 N N . VAL A 1 776 ? 126.512 76.381 117.658 1.00 84.23 776 VAL A N 1
ATOM 5967 C CA . VAL A 1 776 ? 127.392 75.211 117.602 1.00 83.34 776 VAL A CA 1
ATOM 5968 C C . VAL A 1 776 ? 126.655 74.053 116.938 1.00 79.38 776 VAL A C 1
ATOM 5969 O O . VAL A 1 776 ? 125.489 73.785 117.252 1.00 77.57 776 VAL A O 1
ATOM 5973 N N . GLN A 1 777 ? 127.326 73.404 115.993 1.00 78.02 777 GLN A N 1
ATOM 5974 C CA . GLN A 1 777 ? 126.746 72.273 115.278 1.00 74.35 777 GLN A CA 1
ATOM 5975 C C . GLN A 1 777 ? 127.491 70.996 115.662 1.00 73.08 777 GLN A C 1
ATOM 5976 O O . GLN A 1 777 ? 128.537 70.686 115.077 1.00 73.96 777 GLN A O 1
ATOM 5982 N N . PRO A 1 778 ? 126.965 70.258 116.659 1.00 71.01 778 PRO A N 1
ATOM 5983 C CA . PRO A 1 778 ? 127.653 69.075 117.164 1.00 70.28 778 PRO A CA 1
ATOM 5984 C C . PRO A 1 778 ? 127.737 67.956 116.126 1.00 67.61 778 PRO A C 1
ATOM 5985 O O . PRO A 1 778 ? 126.780 67.711 115.385 1.00 65.40 778 PRO A O 1
ATOM 5989 N N . ARG A 1 779 ? 128.895 67.312 116.064 1.00 67.57 779 ARG A N 1
ATOM 5990 C CA . ARG A 1 779 ? 129.078 66.140 115.236 1.00 65.26 779 ARG A CA 1
ATOM 5991 C C . ARG A 1 779 ? 129.229 64.936 116.147 1.00 63.89 779 ARG A C 1
ATOM 5992 O O . ARG A 1 779 ? 129.950 64.994 117.139 1.00 65.77 779 ARG A O 1
ATOM 6000 N N . MET A 1 780 ? 128.534 63.852 115.826 1.00 60.28 780 MET A N 1
ATOM 6001 C CA . MET A 1 780 ? 128.763 62.609 116.540 1.00 59.07 780 MET A CA 1
ATOM 6002 C C . MET A 1 780 ? 129.283 61.528 115.615 1.00 57.83 780 MET A C 1
ATOM 6003 O O . MET A 1 780 ? 128.674 61.212 114.599 1.00 55.59 780 MET A O 1
ATOM 6008 N N . ASP A 1 781 ? 130.440 60.988 115.968 1.00 59.03 781 ASP A N 1
ATOM 6009 C CA . ASP A 1 781 ? 130.979 59.820 115.300 1.00 58.30 781 ASP A CA 1
ATOM 6010 C C . ASP A 1 781 ? 130.592 58.603 116.120 1.00 57.64 781 ASP A C 1
ATOM 6011 O O . ASP A 1 781 ? 130.862 58.549 117.321 1.00 59.36 781 ASP A O 1
ATOM 6016 N N . THR A 1 782 ? 129.947 57.630 115.494 1.00 55.27 782 THR A N 1
ATOM 6017 C CA . THR A 1 782 ? 129.633 56.402 116.215 1.00 54.95 782 THR A CA 1
ATOM 6018 C C . THR A 1 782 ? 129.999 55.124 115.481 1.00 55.18 782 THR A C 1
ATOM 6019 O O . THR A 1 782 ? 129.897 55.028 114.259 1.00 54.11 782 THR A O 1
ATOM 6023 N N . ARG A 1 783 ? 130.466 54.158 116.261 1.00 57.00 783 ARG A N 1
ATOM 6024 C CA . ARG A 1 783 ? 130.762 52.822 115.780 1.00 57.97 783 ARG A CA 1
ATOM 6025 C C . ARG A 1 783 ? 130.070 51.833 116.698 1.00 57.94 783 ARG A C 1
ATOM 6026 O O . ARG A 1 783 ? 130.091 51.998 117.910 1.00 59.55 783 ARG A O 1
ATOM 6034 N N . PHE A 1 784 ? 129.428 50.824 116.128 1.00 56.95 784 PHE A N 1
ATOM 6035 C CA . PHE A 1 784 ? 128.813 49.789 116.949 1.00 57.78 784 PHE A CA 1
ATOM 6036 C C . PHE A 1 784 ? 129.567 48.456 116.866 1.00 60.00 784 PHE A C 1
ATOM 6037 O O . PHE A 1 784 ? 130.311 48.204 115.923 1.00 60.12 784 PHE A O 1
ATOM 6045 N N . PHE A 1 785 ? 129.376 47.620 117.880 1.00 61.99 785 PHE A N 1
ATOM 6046 C CA . PHE A 1 785 ? 129.873 46.257 117.857 1.00 64.30 785 PHE A CA 1
ATOM 6047 C C . PHE A 1 785 ? 128.747 45.317 118.236 1.00 64.68 785 PHE A C 1
ATOM 6048 O O . PHE A 1 785 ? 127.865 45.670 119.019 1.00 64.22 785 PHE A O 1
ATOM 6056 N N . CYS A 1 786 ? 128.772 44.128 117.653 1.00 66.06 786 CYS A N 1
ATOM 6057 C CA . CYS A 1 786 ? 127.798 43.097 117.960 1.00 67.31 786 CYS A CA 1
ATOM 6058 C C . CYS A 1 786 ? 128.528 41.754 118.004 1.00 70.91 786 CYS A C 1
ATOM 6059 O O . CYS A 1 786 ? 128.818 41.152 116.961 1.00 70.86 786 CYS A O 1
ATOM 6062 N N . PHE A 1 787 ? 128.843 41.311 119.221 1.00 74.49 787 PHE A N 1
ATOM 6063 C CA . PHE A 1 787 ? 129.648 40.111 119.440 1.00 78.52 787 PHE A CA 1
ATOM 6064 C C . PHE A 1 787 ? 128.794 38.926 119.871 1.00 81.04 787 PHE A C 1
ATOM 6065 O O . PHE A 1 787 ? 128.199 38.949 120.950 1.00 81.98 787 PHE A O 1
ATOM 6073 N N . ASP A 1 788 ? 128.747 37.893 119.031 1.00 83.01 788 ASP A N 1
ATOM 6074 C CA . ASP A 1 788 ? 128.051 36.644 119.355 1.00 86.38 788 ASP A CA 1
ATOM 6075 C C . ASP A 1 788 ? 128.889 35.724 120.237 1.00 91.07 788 ASP A C 1
ATOM 6076 O O . ASP A 1 788 ? 128.455 35.340 121.321 1.00 93.16 788 ASP A O 1
ATOM 6081 N N . ASP A 1 789 ? 130.079 35.367 119.761 1.00 93.48 789 ASP A N 1
ATOM 6082 C CA . ASP A 1 789 ? 131.039 34.604 120.555 1.00 98.41 789 ASP A CA 1
ATOM 6083 C C . ASP A 1 789 ? 131.939 35.584 121.298 1.00 99.56 789 ASP A C 1
ATOM 6084 O O . ASP A 1 789 ? 131.996 36.764 120.936 1.00 97.07 789 ASP A O 1
ATOM 6089 N N . HIS A 1 790 ? 132.631 35.105 122.333 1.00 103.98 790 HIS A N 1
ATOM 6090 C CA . HIS A 1 790 ? 133.566 35.947 123.087 1.00 105.78 790 HIS A CA 1
ATOM 6091 C C . HIS A 1 790 ? 134.602 36.570 122.151 1.00 105.12 790 HIS A C 1
ATOM 6092 O O . HIS A 1 790 ? 135.373 35.854 121.501 1.00 106.73 790 HIS A O 1
ATOM 6099 N N . LYS A 1 791 ? 134.592 37.900 122.064 1.00 103.08 791 LYS A N 1
ATOM 6100 C CA . LYS A 1 791 ? 135.500 38.618 121.168 1.00 102.53 791 LYS A CA 1
ATOM 6101 C C . LYS A 1 791 ? 136.268 39.740 121.853 1.00 103.56 791 LYS A C 1
ATOM 6102 O O . LYS A 1 791 ? 135.765 40.388 122.773 1.00 103.05 791 LYS A O 1
ATOM 6108 N N . ASN A 1 792 ? 137.503 39.933 121.395 1.00 105.45 792 ASN A N 1
ATOM 6109 C CA . ASN A 1 792 ? 138.333 41.081 121.749 1.00 106.49 792 ASN A CA 1
ATOM 6110 C C . ASN A 1 792 ? 138.526 41.935 120.498 1.00 104.15 792 ASN A C 1
ATOM 6111 O O . ASN A 1 792 ? 138.869 41.410 119.432 1.00 104.03 792 ASN A O 1
ATOM 6116 N N . GLN A 1 793 ? 138.289 43.239 120.615 1.00 102.55 793 GLN A N 1
ATOM 6117 C CA . GLN A 1 793 ? 138.520 44.153 119.496 1.00 100.76 793 GLN A CA 1
ATOM 6118 C C . GLN A 1 793 ? 138.986 45.525 119.963 1.00 101.29 793 GLN A C 1
ATOM 6119 O O . GLN A 1 793 ? 138.555 46.022 121.007 1.00 101.17 793 GLN A O 1
ATOM 6125 N N . THR A 1 794 ? 139.870 46.125 119.171 1.00 102.18 794 THR A N 1
ATOM 6126 C CA . THR A 1 794 ? 140.455 47.422 119.495 1.00 103.53 794 THR A CA 1
ATOM 6127 C C . THR A 1 794 ? 140.141 48.472 118.418 1.00 101.14 794 THR A C 1
ATOM 6128 O O . THR A 1 794 ? 140.623 48.392 117.287 1.00 101.03 794 THR A O 1
ATOM 6132 N N . PHE A 1 795 ? 139.308 49.443 118.792 1.00 99.68 795 PHE A N 1
ATOM 6133 C CA . PHE A 1 795 ? 138.885 50.523 117.903 1.00 97.58 795 PHE A CA 1
ATOM 6134 C C . PHE A 1 795 ? 139.739 51.771 118.139 1.00 99.89 795 PHE A C 1
ATOM 6135 O O . PHE A 1 795 ? 139.673 52.374 119.218 1.00 100.80 795 PHE A O 1
ATOM 6143 N N . PRO A 1 796 ? 140.554 52.157 117.140 1.00 101.22 796 PRO A N 1
ATOM 6144 C CA . PRO A 1 796 ? 141.283 53.417 117.233 1.00 103.28 796 PRO A CA 1
ATOM 6145 C C . PRO A 1 796 ? 140.467 54.560 116.633 1.00 101.14 796 PRO A C 1
ATOM 6146 O O . PRO A 1 796 ? 139.705 54.349 115.683 1.00 98.47 796 PRO A O 1
ATOM 6150 N N . ILE A 1 797 ? 140.619 55.754 117.195 1.00 102.79 797 ILE A N 1
ATOM 6151 C CA . ILE A 1 797 ? 139.879 56.920 116.732 1.00 101.45 797 ILE A CA 1
ATOM 6152 C C . ILE A 1 797 ? 140.780 58.141 116.631 1.00 104.46 797 ILE A C 1
ATOM 6153 O O . ILE A 1 797 ? 141.486 58.493 117.581 1.00 107.26 797 ILE A O 1
ATOM 6158 N N . ASN A 1 798 ? 140.759 58.766 115.458 1.00 104.54 798 ASN A N 1
ATOM 6159 C CA . ASN A 1 798 ? 141.444 60.031 115.239 1.00 107.55 798 ASN A CA 1
ATOM 6160 C C . ASN A 1 798 ? 140.464 61.187 115.384 1.00 106.23 798 ASN A C 1
ATOM 6161 O O . ASN A 1 798 ? 139.342 61.127 114.872 1.00 103.09 798 ASN A O 1
ATOM 6166 N N . LEU A 1 799 ? 140.899 62.237 116.072 1.00 109.15 799 LEU A N 1
ATOM 6167 C CA . LEU A 1 799 ? 140.020 63.349 116.416 1.00 108.73 799 LEU A CA 1
ATOM 6168 C C . LEU A 1 799 ? 140.233 64.593 115.556 1.00 110.18 799 LEU A C 1
ATOM 6169 O O . LEU A 1 799 ? 139.280 65.330 115.280 1.00 108.34 799 LEU A O 1
ATOM 6174 N N . ASP A 1 800 ? 141.472 64.798 115.110 1.00 114.03 800 ASP A N 1
ATOM 6175 C CA . ASP A 1 800 ? 141.928 66.092 114.574 1.00 116.78 800 ASP A CA 1
ATOM 6176 C C . ASP A 1 800 ? 141.285 66.654 113.288 1.00 115.41 800 ASP A C 1
ATOM 6177 O O . ASP A 1 800 ? 141.690 67.720 112.814 1.00 117.38 800 ASP A O 1
ATOM 6182 N N . ILE A 1 801 ? 140.289 65.956 112.741 1.00 112.56 801 ILE A N 1
ATOM 6183 C CA . ILE A 1 801 ? 139.420 66.534 111.704 1.00 111.14 801 ILE A CA 1
ATOM 6184 C C . ILE A 1 801 ? 138.392 67.473 112.367 1.00 110.21 801 ILE A C 1
ATOM 6185 O O . ILE A 1 801 ? 137.187 67.185 112.395 1.00 107.12 801 ILE A O 1
ATOM 6190 N N . ASN A 1 802 ? 138.884 68.602 112.889 1.00 113.28 802 ASN A N 1
ATOM 6191 C CA . ASN A 1 802 ? 138.118 69.418 113.847 1.00 113.14 802 ASN A CA 1
ATOM 6192 C C . ASN A 1 802 ? 138.505 70.905 114.031 1.00 116.18 802 ASN A C 1
ATOM 6193 O O . ASN A 1 802 ? 138.256 71.479 115.102 1.00 117.08 802 ASN A O 1
ATOM 6198 N N . LYS A 1 803 ? 139.101 71.532 113.017 1.00 117.97 803 LYS A N 1
ATOM 6199 C CA . LYS A 1 803 ? 139.510 72.939 113.157 1.00 121.11 803 LYS A CA 1
ATOM 6200 C C . LYS A 1 803 ? 139.577 73.739 111.852 1.00 121.90 803 LYS A C 1
ATOM 6201 O O . LYS A 1 803 ? 139.875 73.197 110.782 1.00 121.48 803 LYS A O 1
ATOM 6207 N N . LYS A 1 804 ? 139.298 75.038 111.970 1.00 123.19 804 LYS A N 1
ATOM 6208 C CA . LYS A 1 804 ? 139.476 75.998 110.881 1.00 124.73 804 LYS A CA 1
ATOM 6209 C C . LYS A 1 804 ? 140.406 77.127 111.345 1.00 129.19 804 LYS A C 1
ATOM 6210 O O . LYS A 1 804 ? 141.452 76.855 111.945 1.00 131.74 804 LYS A O 1
ATOM 6216 N N . ALA A 1 805 ? 140.039 78.380 111.070 1.00 130.20 805 ALA A N 1
ATOM 6217 C CA . ALA A 1 805 ? 140.828 79.533 111.520 1.00 134.48 805 ALA A CA 1
ATOM 6218 C C . ALA A 1 805 ? 140.735 79.683 113.040 1.00 134.71 805 ALA A C 1
ATOM 6219 O O . ALA A 1 805 ? 141.750 79.619 113.741 1.00 137.79 805 ALA A O 1
ATOM 6221 N N . ASP A 1 806 ? 139.511 79.877 113.533 1.00 131.41 806 ASP A N 1
ATOM 6222 C CA . ASP A 1 806 ? 139.218 79.879 114.965 1.00 130.65 806 ASP A CA 1
ATOM 6223 C C . ASP A 1 806 ? 138.230 78.764 115.310 1.00 125.42 806 ASP A C 1
ATOM 6224 O O . ASP A 1 806 ? 137.258 78.531 114.583 1.00 122.08 806 ASP A O 1
ATOM 6229 N N . SER A 1 807 ? 138.506 78.071 116.412 1.00 124.67 807 SER A N 1
ATOM 6230 C CA . SER A 1 807 ? 137.595 77.067 116.971 1.00 120.01 807 SER A CA 1
ATOM 6231 C C . SER A 1 807 ? 137.574 77.166 118.498 1.00 120.50 807 SER A C 1
ATOM 6232 O O . SER A 1 807 ? 136.948 76.343 119.177 1.00 118.12 807 SER A O 1
ATOM 6235 N N . GLY A 1 808 ? 138.257 78.188 119.018 1.00 123.54 808 GLY A N 1
ATOM 6236 C CA . GLY A 1 808 ? 138.409 78.414 120.459 1.00 124.38 808 GLY A CA 1
ATOM 6237 C C . GLY A 1 808 ? 139.118 77.251 121.129 1.00 123.68 808 GLY A C 1
ATOM 6238 O O . GLY A 1 808 ? 140.318 77.320 121.432 1.00 127.37 808 GLY A O 1
ATOM 6239 N N . SER A 1 809 ? 138.336 76.201 121.377 1.00 118.65 809 SER A N 1
ATOM 6240 C CA . SER A 1 809 ? 138.798 74.873 121.761 1.00 116.58 809 SER A CA 1
ATOM 6241 C C . SER A 1 809 ? 137.543 74.018 121.764 1.00 110.96 809 SER A C 1
ATOM 6242 O O . SER A 1 809 ? 136.707 74.125 122.668 1.00 110.21 809 SER A O 1
ATOM 6245 N N . THR A 1 810 ? 137.392 73.207 120.722 1.00 106.39 810 THR A N 1
ATOM 6246 C CA . THR A 1 810 ? 136.239 72.333 120.594 1.00 100.52 810 THR A CA 1
ATOM 6247 C C . THR A 1 810 ? 136.255 71.327 121.743 1.00 99.18 810 THR A C 1
ATOM 6248 O O . THR A 1 810 ? 137.301 70.750 122.052 1.00 101.10 810 THR A O 1
ATOM 6252 N N . LYS A 1 811 ? 135.108 71.148 122.395 1.00 95.33 811 LYS A N 1
ATOM 6253 C CA . LYS A 1 811 ? 135.009 70.241 123.536 1.00 93.65 811 LYS A CA 1
ATOM 6254 C C . LYS A 1 811 ? 134.420 68.910 123.098 1.00 88.69 811 LYS A C 1
ATOM 6255 O O . LYS A 1 811 ? 133.451 68.874 122.340 1.00 85.63 811 LYS A O 1
ATOM 6261 N N . ILE A 1 812 ? 135.017 67.820 123.573 1.00 87.39 812 ILE A N 1
ATOM 6262 C CA . ILE A 1 812 ? 134.670 66.491 123.086 1.00 82.89 812 ILE A CA 1
ATOM 6263 C C . ILE A 1 812 ? 134.458 65.460 124.194 1.00 81.67 812 ILE A C 1
ATOM 6264 O O . ILE A 1 812 ? 135.158 65.462 125.192 1.00 84.31 812 ILE A O 1
ATOM 6269 N N . GLU A 1 813 ? 133.468 64.592 124.011 1.00 77.37 813 GLU A N 1
ATOM 6270 C CA . GLU A 1 813 ? 133.142 63.576 125.006 1.00 76.25 813 GLU A CA 1
ATOM 6271 C C . GLU A 1 813 ? 132.929 62.187 124.392 1.00 73.41 813 GLU A C 1
ATOM 6272 O O . GLU A 1 813 ? 132.347 62.055 123.311 1.00 70.42 813 GLU A O 1
ATOM 6278 N N . PHE A 1 814 ? 133.427 61.160 125.082 1.00 73.79 814 PHE A N 1
ATOM 6279 C CA . PHE A 1 814 ? 133.186 59.770 124.698 1.00 71.26 814 PHE A CA 1
ATOM 6280 C C . PHE A 1 814 ? 131.978 59.231 125.439 1.00 69.59 814 PHE A C 1
ATOM 6281 O O . PHE A 1 814 ? 131.787 59.522 126.617 1.00 71.24 814 PHE A O 1
ATOM 6289 N N . ARG A 1 815 ? 131.174 58.431 124.752 1.00 66.45 815 ARG A N 1
ATOM 6290 C CA . ARG A 1 815 ? 130.000 57.821 125.363 1.00 65.12 815 ARG A CA 1
ATOM 6291 C C . ARG A 1 815 ? 129.894 56.354 124.987 1.00 64.31 815 ARG A C 1
ATOM 6292 O O . ARG A 1 815 ? 130.066 55.992 123.820 1.00 62.86 815 ARG A O 1
ATOM 6300 N N . LEU A 1 816 ? 129.606 55.522 125.984 1.00 65.28 816 LEU A N 1
ATOM 6301 C CA . LEU A 1 816 ? 129.260 54.128 125.762 1.00 64.49 816 LEU A CA 1
ATOM 6302 C C . LEU A 1 816 ? 127.783 53.903 126.048 1.00 63.08 816 LEU A C 1
ATOM 6303 O O . LEU A 1 816 ? 127.290 54.216 127.136 1.00 64.48 816 LEU A O 1
ATOM 6308 N N . ASN A 1 817 ? 127.086 53.360 125.057 1.00 60.68 817 ASN A N 1
ATOM 6309 C CA . ASN A 1 817 ? 125.655 53.105 125.148 1.00 59.20 817 ASN A CA 1
ATOM 6310 C C . ASN A 1 817 ? 125.298 51.679 124.754 1.00 58.88 817 ASN A C 1
ATOM 6311 O O . ASN A 1 817 ? 125.694 51.209 123.688 1.00 57.79 817 ASN A O 1
ATOM 6316 N N . PRO A 1 818 ? 124.536 50.991 125.616 1.00 59.74 818 PRO A N 1
ATOM 6317 C CA . PRO A 1 818 ? 124.199 49.593 125.410 1.00 59.88 818 PRO A CA 1
ATOM 6318 C C . PRO A 1 818 ? 123.105 49.404 124.376 1.00 56.94 818 PRO A C 1
ATOM 6319 O O . PRO A 1 818 ? 122.892 48.290 123.900 1.00 57.18 818 PRO A O 1
ATOM 6323 N N . ASN A 1 819 ? 122.417 50.484 124.035 1.00 54.45 819 ASN A N 1
ATOM 6324 C CA . ASN A 1 819 ? 121.238 50.386 123.212 1.00 52.23 819 ASN A CA 1
ATOM 6325 C C . ASN A 1 819 ? 121.045 51.633 122.352 1.00 49.76 819 ASN A C 1
ATOM 6326 O O . ASN A 1 819 ? 121.428 52.735 122.751 1.00 50.01 819 ASN A O 1
ATOM 6331 N N . LEU A 1 820 ? 120.457 51.445 121.172 1.00 47.29 820 LEU A N 1
ATOM 6332 C CA . LEU A 1 820 ? 120.151 52.542 120.273 1.00 44.96 820 LEU A CA 1
ATOM 6333 C C . LEU A 1 820 ? 119.169 53.533 120.881 1.00 44.61 820 LEU A C 1
ATOM 6334 O O . LEU A 1 820 ? 119.134 54.707 120.502 1.00 43.58 820 LEU A O 1
ATOM 6339 N N . LEU A 1 821 ? 118.361 53.062 121.815 1.00 45.47 821 LEU A N 1
ATOM 6340 C CA . LEU A 1 821 ? 117.320 53.901 122.357 1.00 45.25 821 LEU A CA 1
ATOM 6341 C C . LEU A 1 821 ? 117.681 54.598 123.666 1.00 47.36 821 LEU A C 1
ATOM 6342 O O . LEU A 1 821 ? 116.901 55.426 124.141 1.00 47.74 821 LEU A O 1
ATOM 6347 N N . THR A 1 822 ? 118.840 54.303 124.257 1.00 49.01 822 THR A N 1
ATOM 6348 C CA . THR A 1 822 ? 119.107 54.909 125.566 1.00 51.11 822 THR A CA 1
ATOM 6349 C C . THR A 1 822 ? 119.117 56.434 125.490 1.00 50.02 822 THR A C 1
ATOM 6350 O O . THR A 1 822 ? 118.320 57.068 126.165 1.00 50.89 822 THR A O 1
ATOM 6354 N N . THR A 1 823 ? 119.956 57.027 124.644 1.00 48.61 823 THR A N 1
ATOM 6355 C CA . THR A 1 823 ? 119.948 58.492 124.509 1.00 47.85 823 THR A CA 1
ATOM 6356 C C . THR A 1 823 ? 118.632 59.017 123.919 1.00 45.91 823 THR A C 1
ATOM 6357 O O . THR A 1 823 ? 118.181 60.111 124.266 1.00 45.88 823 THR A O 1
ATOM 6361 N N . VAL A 1 824 ? 118.007 58.230 123.050 1.00 44.44 824 VAL A N 1
ATOM 6362 C CA . VAL A 1 824 ? 116.735 58.641 122.462 1.00 43.17 824 VAL A CA 1
ATOM 6363 C C . VAL A 1 824 ? 115.659 58.780 123.543 1.00 44.73 824 VAL A C 1
ATOM 6364 O O . VAL A 1 824 ? 115.035 59.831 123.679 1.00 44.59 824 VAL A O 1
ATOM 6368 N N . ILE A 1 825 ? 115.468 57.716 124.317 1.00 46.56 825 ILE A N 1
ATOM 6369 C CA . ILE A 1 825 ? 114.504 57.708 125.407 1.00 48.08 825 ILE A CA 1
ATOM 6370 C C . ILE A 1 825 ? 114.813 58.833 126.372 1.00 49.91 825 ILE A C 1
ATOM 6371 O O . ILE A 1 825 ? 113.908 59.537 126.821 1.00 50.68 825 ILE A O 1
ATOM 6376 N N . LYS A 1 826 ? 116.095 59.026 126.662 1.00 51.06 826 LYS A N 1
ATOM 6377 C CA . LYS A 1 826 ? 116.516 60.112 127.540 1.00 52.87 826 LYS A CA 1
ATOM 6378 C C . LYS A 1 826 ? 116.086 61.462 126.979 1.00 51.63 826 LYS A C 1
ATOM 6379 O O . LYS A 1 826 ? 115.755 62.364 127.725 1.00 52.70 826 LYS A O 1
ATOM 6385 N N . ASN A 1 827 ? 116.079 61.585 125.657 1.00 49.85 827 ASN A N 1
ATOM 6386 C CA . ASN A 1 827 ? 115.835 62.864 125.015 1.00 49.03 827 ASN A CA 1
ATOM 6387 C C . ASN A 1 827 ? 114.488 62.940 124.320 1.00 47.96 827 ASN A C 1
ATOM 6388 O O . ASN A 1 827 ? 114.298 63.757 123.418 1.00 46.78 827 ASN A O 1
ATOM 6393 N N . LEU A 1 828 ? 113.543 62.110 124.754 1.00 48.98 828 LEU A N 1
ATOM 6394 C CA . LEU A 1 828 ? 112.292 61.916 124.001 1.00 48.37 828 LEU A CA 1
ATOM 6395 C C . LEU A 1 828 ? 111.460 63.163 123.728 1.00 48.41 828 LEU A C 1
ATOM 6396 O O . LEU A 1 828 ? 110.701 63.185 122.763 1.00 47.80 828 LEU A O 1
ATOM 6401 N N . ASP A 1 829 ? 111.596 64.185 124.564 1.00 49.97 829 ASP A N 1
ATOM 6402 C CA . ASP A 1 829 ? 110.828 65.419 124.401 1.00 50.54 829 ASP A CA 1
ATOM 6403 C C . ASP A 1 829 ? 111.548 66.492 123.583 1.00 49.41 829 ASP A C 1
ATOM 6404 O O . ASP A 1 829 ? 110.934 67.490 123.171 1.00 49.45 829 ASP A O 1
ATOM 6409 N N A HIS A 1 830 ? 112.840 66.275 123.340 0.50 48.77 830 HIS A N 1
ATOM 6410 N N B HIS A 1 830 ? 112.844 66.300 123.360 0.50 48.89 830 HIS A N 1
ATOM 6411 C CA A HIS A 1 830 ? 113.694 67.262 122.686 0.50 48.06 830 HIS A CA 1
ATOM 6412 C CA B HIS A 1 830 ? 113.638 67.273 122.631 0.50 48.13 830 HIS A CA 1
ATOM 6413 C C A HIS A 1 830 ? 114.756 66.587 121.816 0.50 46.50 830 HIS A C 1
ATOM 6414 C C B HIS A 1 830 ? 114.727 66.541 121.862 0.50 46.60 830 HIS A C 1
ATOM 6415 O O A HIS A 1 830 ? 115.955 66.773 122.022 0.50 47.47 830 HIS A O 1
ATOM 6416 O O B HIS A 1 830 ? 115.908 66.620 122.200 0.50 47.65 830 HIS A O 1
ATOM 6429 N N . LEU A 1 831 ? 114.304 65.820 120.829 1.00 44.38 831 LEU A N 1
ATOM 6430 C CA . LEU A 1 831 ? 115.197 65.030 119.981 1.00 42.67 831 LEU A CA 1
ATOM 6431 C C . LEU A 1 831 ? 116.005 65.818 118.940 1.00 41.85 831 LEU A C 1
ATOM 6432 O O . LEU A 1 831 ? 117.146 65.453 118.653 1.00 42.27 831 LEU A O 1
ATOM 6437 N N . LEU A 1 832 ? 115.430 66.876 118.369 1.00 40.65 832 LEU A N 1
ATOM 6438 C CA . LEU A 1 832 ? 116.121 67.620 117.308 1.00 39.69 832 LEU A CA 1
ATOM 6439 C C . LEU A 1 832 ? 116.630 68.993 117.734 1.00 41.06 832 LEU A C 1
ATOM 6440 O O . LEU A 1 832 ? 116.124 69.584 118.687 1.00 42.30 832 LEU A O 1
ATOM 6445 N N . GLY A 1 833 ? 117.644 69.481 117.019 1.00 41.07 833 GLY A N 1
ATOM 6446 C CA . GLY A 1 833 ? 118.216 70.807 117.237 1.00 42.27 833 GLY A CA 1
ATOM 6447 C C . GLY A 1 833 ? 117.711 71.785 116.192 1.00 41.91 833 GLY A C 1
ATOM 6448 O O . GLY A 1 833 ? 118.341 72.813 115.912 1.00 43.66 833 GLY A O 1
ATOM 6449 N N . VAL A 1 834 ? 116.548 71.462 115.634 1.00 39.65 834 VAL A N 1
ATOM 6450 C CA . VAL A 1 834 ? 115.951 72.201 114.544 1.00 38.44 834 VAL A CA 1
ATOM 6451 C C . VAL A 1 834 ? 114.454 72.400 114.902 1.00 37.86 834 VAL A C 1
ATOM 6452 O O . VAL A 1 834 ? 113.846 71.518 115.510 1.00 37.17 834 VAL A O 1
ATOM 6456 N N . PRO A 1 835 ? 113.864 73.570 114.584 1.00 38.34 835 PRO A N 1
ATOM 6457 C CA . PRO A 1 835 ? 112.441 73.756 114.902 1.00 38.04 835 PRO A CA 1
ATOM 6458 C C . PRO A 1 835 ? 111.553 72.703 114.233 1.00 36.31 835 PRO A C 1
ATOM 6459 O O . PRO A 1 835 ? 111.947 72.108 113.219 1.00 35.12 835 PRO A O 1
ATOM 6463 N N . THR A 1 836 ? 110.370 72.468 114.790 1.00 36.26 836 THR A N 1
ATOM 6464 C CA . THR A 1 836 ? 109.476 71.446 114.236 1.00 35.17 836 THR A CA 1
ATOM 6465 C C . THR A 1 836 ? 108.019 71.876 114.265 1.00 35.99 836 THR A C 1
ATOM 6466 O O . THR A 1 836 ? 107.158 71.099 114.665 1.00 35.62 836 THR A O 1
ATOM 6470 N N . GLY A 1 837 ? 107.739 73.102 113.835 1.00 37.26 837 GLY A N 1
ATOM 6471 C CA . GLY A 1 837 ? 106.397 73.635 113.934 1.00 38.86 837 GLY A CA 1
ATOM 6472 C C . GLY A 1 837 ? 105.444 73.378 112.783 1.00 39.23 837 GLY A C 1
ATOM 6473 O O . GLY A 1 837 ? 104.437 74.073 112.676 1.00 40.85 837 GLY A O 1
ATOM 6474 N N . CYS A 1 838 ? 105.746 72.410 111.917 1.00 38.22 838 CYS A N 1
ATOM 6475 C CA . CYS A 1 838 ? 104.883 72.090 110.789 1.00 38.62 838 CYS A CA 1
ATOM 6476 C C . CYS A 1 838 ? 104.288 70.695 110.957 1.00 37.84 838 CYS A C 1
ATOM 6477 O O . CYS A 1 838 ? 104.861 69.850 111.651 1.00 37.66 838 CYS A O 1
ATOM 6480 N N . GLY A 1 839 ? 103.173 70.441 110.272 1.00 37.86 839 GLY A N 1
ATOM 6481 C CA . GLY A 1 839 ? 102.471 69.166 110.359 1.00 37.40 839 GLY A CA 1
ATOM 6482 C C . GLY A 1 839 ? 103.347 67.926 110.306 1.00 36.54 839 GLY A C 1
ATOM 6483 O O . GLY A 1 839 ? 103.179 67.021 111.116 1.00 36.61 839 GLY A O 1
ATOM 6484 N N . GLU A 1 840 ? 104.279 67.873 109.355 1.00 35.92 840 GLU A N 1
ATOM 6485 C CA . GLU A 1 840 ? 105.152 66.715 109.227 1.00 35.01 840 GLU A CA 1
ATOM 6486 C C . GLU A 1 840 ? 106.135 66.679 110.383 1.00 35.51 840 GLU A C 1
ATOM 6487 O O . GLU A 1 840 ? 106.324 65.636 111.014 1.00 35.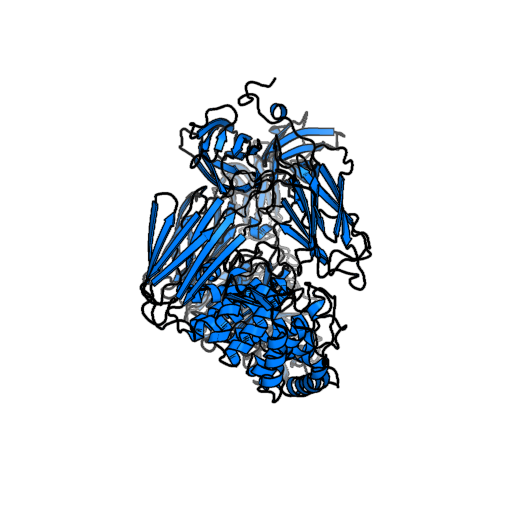56 840 GLU A O 1
ATOM 6493 N N . GLN A 1 841 ? 106.769 67.820 110.647 1.00 36.09 841 GLN A N 1
ATOM 6494 C CA . GLN A 1 841 ? 107.830 67.870 111.636 1.00 36.00 841 GLN A CA 1
ATOM 6495 C C . GLN A 1 841 ? 107.274 67.502 113.000 1.00 36.43 841 GLN A C 1
ATOM 6496 O O . GLN A 1 841 ? 107.941 66.880 113.822 1.00 36.14 841 GLN A O 1
ATOM 6501 N N . ASN A 1 842 ? 106.027 67.876 113.221 1.00 37.00 842 ASN A N 1
ATOM 6502 C CA . ASN A 1 842 ? 105.423 67.704 114.518 1.00 37.94 842 ASN A CA 1
ATOM 6503 C C . ASN A 1 842 ? 105.279 66.258 114.951 1.00 37.48 842 ASN A C 1
ATOM 6504 O O . ASN A 1 842 ? 105.021 65.969 116.115 1.00 38.29 842 ASN A O 1
ATOM 6509 N N . MET A 1 843 ? 105.472 65.347 114.012 1.00 36.16 843 MET A N 1
ATOM 6510 C CA . MET A 1 843 ? 105.450 63.943 114.334 1.00 36.07 843 MET A CA 1
ATOM 6511 C C . MET A 1 843 ? 106.647 63.442 115.162 1.00 36.43 843 MET A C 1
ATOM 6512 O O . MET A 1 843 ? 106.618 62.287 115.596 1.00 36.79 843 MET A O 1
ATOM 6517 N N . VAL A 1 844 ? 107.670 64.284 115.402 1.00 36.60 844 VAL A N 1
ATOM 6518 C CA . VAL A 1 844 ? 108.763 63.921 116.346 1.00 37.70 844 VAL A CA 1
ATOM 6519 C C . VAL A 1 844 ? 108.248 63.712 117.752 1.00 39.00 844 VAL A C 1
ATOM 6520 O O . VAL A 1 844 ? 108.915 63.106 118.578 1.00 39.91 844 VAL A O 1
ATOM 6524 N N . LYS A 1 845 ? 107.077 64.262 118.019 1.00 39.64 845 LYS A N 1
ATOM 6525 C CA . LYS A 1 845 ? 106.479 64.200 119.327 1.00 41.49 845 LYS A CA 1
ATOM 6526 C C . LYS A 1 845 ? 105.511 63.033 119.434 1.00 41.44 845 LYS A C 1
ATOM 6527 O O . LYS A 1 845 ? 104.821 62.893 120.446 1.00 42.72 845 LYS A O 1
ATOM 6533 N N . PHE A 1 846 ? 105.499 62.189 118.396 1.00 39.74 846 PHE A N 1
ATOM 6534 C CA . PHE A 1 846 ? 104.540 61.100 118.264 1.00 39.77 846 PHE A CA 1
ATOM 6535 C C . PHE A 1 846 ? 105.243 59.797 117.853 1.00 39.48 846 PHE A C 1
ATOM 6536 O O . PHE A 1 846 ? 105.314 58.840 118.632 1.00 40.33 846 PHE A O 1
ATOM 6544 N N . VAL A 1 847 ? 105.790 59.778 116.639 1.00 37.88 847 VAL A N 1
ATOM 6545 C CA . VAL A 1 847 ? 106.390 58.573 116.078 1.00 37.36 847 VAL A CA 1
ATOM 6546 C C . VAL A 1 847 ? 107.508 57.954 116.922 1.00 38.58 847 VAL A C 1
ATOM 6547 O O . VAL A 1 847 ? 107.478 56.749 117.168 1.00 39.42 847 VAL A O 1
ATOM 6551 N N . PRO A 1 848 ? 108.503 58.754 117.351 1.00 39.06 848 PRO A N 1
ATOM 6552 C CA . PRO A 1 848 ? 109.578 58.176 118.149 1.00 40.31 848 PRO A CA 1
ATOM 6553 C C . PRO A 1 848 ? 109.074 57.421 119.371 1.00 42.45 848 PRO A C 1
ATOM 6554 O O . PRO A 1 848 ? 109.694 56.448 119.775 1.00 43.36 848 PRO A O 1
ATOM 6558 N N . ASN A 1 849 ? 107.954 57.857 119.938 1.00 43.83 849 ASN A N 1
ATOM 6559 C CA . ASN A 1 849 ? 107.374 57.198 121.099 1.00 46.32 849 ASN A CA 1
ATOM 6560 C C . ASN A 1 849 ? 106.827 55.826 120.734 1.00 47.77 849 ASN A C 1
ATOM 6561 O O . ASN A 1 849 ? 106.917 54.882 121.525 1.00 49.63 849 ASN A O 1
ATOM 6566 N N . ILE A 1 850 ? 106.263 55.724 119.532 1.00 47.41 850 ILE A N 1
ATOM 6567 C CA . ILE A 1 850 ? 105.775 54.456 119.009 1.00 48.90 850 ILE A CA 1
ATOM 6568 C C . ILE A 1 850 ? 106.946 53.496 118.782 1.00 49.44 850 ILE A C 1
ATOM 6569 O O . ILE A 1 850 ? 106.891 52.345 119.207 1.00 50.80 850 ILE A O 1
ATOM 6574 N N . LEU A 1 851 ? 107.993 53.975 118.106 1.00 48.85 851 LEU A N 1
ATOM 6575 C CA . LEU A 1 851 ? 109.197 53.179 117.869 1.00 49.79 851 LEU A CA 1
ATOM 6576 C C . LEU A 1 851 ? 109.692 52.620 119.201 1.00 52.59 851 LEU A C 1
ATOM 6577 O O . LEU A 1 851 ? 109.801 51.405 119.375 1.00 54.00 851 LEU A O 1
ATOM 6582 N N . VAL A 1 852 ? 109.934 53.505 120.161 1.00 54.04 852 VAL A N 1
ATOM 6583 C CA . VAL A 1 852 ? 110.369 53.082 121.477 1.00 57.02 852 VAL A CA 1
ATOM 6584 C C . VAL A 1 852 ? 109.464 51.966 121.991 1.00 59.90 852 VAL A C 1
ATOM 6585 O O . VAL A 1 852 ? 109.941 50.853 122.227 1.00 61.45 852 VAL A O 1
ATOM 6589 N N . LEU A 1 853 ? 108.165 52.247 122.113 1.00 61.39 853 LEU A N 1
ATOM 6590 C CA . LEU A 1 853 ? 107.219 51.309 122.734 1.00 64.64 853 LEU A CA 1
ATOM 6591 C C . LEU A 1 853 ? 107.166 49.966 122.021 1.00 65.88 853 LEU A C 1
ATOM 6592 O O . LEU A 1 853 ? 107.238 48.914 122.662 1.00 68.29 853 LEU A O 1
ATOM 6597 N N . ASP A 1 854 ? 107.063 49.997 120.698 1.00 65.03 854 ASP A N 1
ATOM 6598 C CA . ASP A 1 854 ? 106.921 48.757 119.952 1.00 66.62 854 ASP A CA 1
ATOM 6599 C C . ASP A 1 854 ? 108.245 47.993 119.778 1.00 67.35 854 ASP A C 1
ATOM 6600 O O . ASP A 1 854 ? 108.243 46.813 119.394 1.00 68.72 854 ASP A O 1
ATOM 6605 N N . TYR A 1 855 ? 109.364 48.658 120.072 1.00 67.33 855 TYR A N 1
ATOM 6606 C CA . TYR A 1 855 ? 110.651 47.961 120.212 1.00 68.46 855 TYR A CA 1
ATOM 6607 C C . TYR A 1 855 ? 110.771 47.287 121.576 1.00 71.59 855 TYR A C 1
ATOM 6608 O O . TYR A 1 855 ? 111.121 46.108 121.658 1.00 73.51 855 TYR A O 1
ATOM 6617 N N . LEU A 1 856 ? 110.513 48.029 122.648 1.00 72.71 856 LEU A N 1
ATOM 6618 C CA . LEU A 1 856 ? 110.670 47.447 123.976 1.00 76.11 856 LEU A CA 1
ATOM 6619 C C . LEU A 1 856 ? 109.550 46.465 124.300 1.00 78.47 856 LEU A C 1
ATOM 6620 O O . LEU A 1 856 ? 109.585 45.800 125.332 1.00 81.39 856 LEU A O 1
ATOM 6625 N N . HIS A 1 857 ? 108.562 46.371 123.413 1.00 77.90 857 HIS A N 1
ATOM 6626 C CA . HIS A 1 857 ? 107.582 45.292 123.503 1.00 80.41 857 HIS A CA 1
ATOM 6627 C C . HIS A 1 857 ? 108.120 44.028 122.832 1.00 81.01 857 HIS A C 1
ATOM 6628 O O . HIS A 1 857 ? 108.035 42.936 123.398 1.00 83.56 857 HIS A O 1
ATOM 6635 N N . ALA A 1 858 ? 108.683 44.197 121.635 1.00 78.73 858 ALA A N 1
ATOM 6636 C CA . ALA A 1 858 ? 109.305 43.104 120.884 1.00 79.32 858 ALA A CA 1
ATOM 6637 C C . ALA A 1 858 ? 110.447 42.426 121.649 1.00 81.44 858 ALA A C 1
ATOM 6638 O O . ALA A 1 858 ? 110.661 41.218 121.495 1.00 83.38 858 ALA A O 1
ATOM 6640 N N . ILE A 1 859 ? 111.178 43.193 122.462 1.00 81.23 859 ILE A N 1
ATOM 6641 C CA . ILE A 1 859 ? 112.184 42.600 123.354 1.00 83.37 859 ILE A CA 1
ATOM 6642 C C . ILE A 1 859 ? 111.599 42.271 124.726 1.00 86.31 859 ILE A C 1
ATOM 6643 O O . ILE A 1 859 ? 112.299 41.746 125.586 1.00 88.83 859 ILE A O 1
ATOM 6648 N N . GLY A 1 860 ? 110.317 42.582 124.916 1.00 86.44 860 GLY A N 1
ATOM 6649 C CA . GLY A 1 860 ? 109.601 42.285 126.158 1.00 89.51 860 GLY A CA 1
ATOM 6650 C C . GLY A 1 860 ? 110.212 42.900 127.399 1.00 90.74 860 GLY A C 1
ATOM 6651 O O . GLY A 1 860 ? 110.222 42.276 128.457 1.00 93.88 860 GLY A O 1
ATOM 6652 N N . SER A 1 861 ? 110.718 44.125 127.266 1.00 88.58 861 SER A N 1
ATOM 6653 C CA . SER A 1 861 ? 111.364 44.839 128.369 1.00 89.82 861 SER A CA 1
ATOM 6654 C C . SER A 1 861 ? 110.416 45.071 129.537 1.00 92.31 861 SER A C 1
ATOM 6655 O O . SER A 1 861 ? 109.216 45.261 129.346 1.00 92.02 861 SER A O 1
ATOM 6658 N N . LYS A 1 862 ? 110.976 45.056 130.742 1.00 95.10 862 LYS A N 1
ATOM 6659 C CA . LYS A 1 862 ? 110.203 45.223 131.968 1.00 98.17 862 LYS A CA 1
ATOM 6660 C C . LYS A 1 862 ? 110.551 46.541 132.671 1.00 97.60 862 LYS A C 1
ATOM 6661 O O . LYS A 1 862 ? 110.098 46.794 133.792 1.00 100.19 862 LYS A O 1
ATOM 6667 N N . GLU A 1 863 ? 111.355 47.374 132.006 1.00 94.53 863 GLU A N 1
ATOM 6668 C CA . GLU A 1 863 ? 111.780 48.665 132.556 1.00 93.67 863 GLU A CA 1
ATOM 6669 C C . GLU A 1 863 ? 110.610 49.637 132.516 1.00 92.41 863 GLU A C 1
ATOM 6670 O O . GLU A 1 863 ? 110.469 50.422 131.574 1.00 89.34 863 GLU A O 1
ATOM 6676 N N . GLN A 1 864 ? 109.772 49.569 133.547 1.00 94.85 864 GLN A N 1
ATOM 6677 C CA . GLN A 1 864 ? 108.482 50.251 133.548 1.00 94.32 864 GLN A CA 1
ATOM 6678 C C . GLN A 1 864 ? 108.600 51.749 133.315 1.00 91.95 864 GLN A C 1
ATOM 6679 O O . GLN A 1 864 ? 107.844 52.309 132.517 1.00 89.92 864 GLN A O 1
ATOM 6685 N N . HIS A 1 865 ? 109.556 52.388 133.989 1.00 92.34 865 HIS A N 1
ATOM 6686 C CA . HIS A 1 865 ? 109.753 53.832 133.853 1.00 90.49 865 HIS A CA 1
ATOM 6687 C C . HIS A 1 865 ? 109.794 54.271 132.385 1.00 86.04 865 HIS A C 1
ATOM 6688 O O . HIS A 1 865 ? 109.176 55.267 132.010 1.00 84.62 865 HIS A O 1
ATOM 6695 N N . LEU A 1 866 ? 110.511 53.509 131.564 1.00 83.89 866 LEU A N 1
ATOM 6696 C CA . LEU A 1 866 ? 110.693 53.847 130.158 1.00 79.76 866 LEU A CA 1
ATOM 6697 C C . LEU A 1 866 ? 109.396 53.773 129.364 1.00 77.98 866 LEU A C 1
ATOM 6698 O O . LEU A 1 866 ? 109.077 54.692 128.617 1.00 76.19 866 LEU A O 1
ATOM 6703 N N . ILE A 1 867 ? 108.652 52.683 129.532 1.00 78.82 867 ILE A N 1
ATOM 6704 C CA . ILE A 1 867 ? 107.377 52.493 128.831 1.00 77.12 867 ILE A CA 1
ATOM 6705 C C . ILE A 1 867 ? 106.390 53.602 129.209 1.00 76.52 867 ILE A C 1
ATOM 6706 O O . ILE A 1 867 ? 105.748 54.184 128.332 1.00 74.61 867 ILE A O 1
ATOM 6711 N N . ASP A 1 868 ? 106.299 53.904 130.504 1.00 77.77 868 ASP A N 1
ATOM 6712 C CA . ASP A 1 868 ? 105.441 54.984 130.996 1.00 77.46 868 ASP A CA 1
ATOM 6713 C C . ASP A 1 868 ? 105.748 56.311 130.309 1.00 74.08 868 ASP A C 1
ATOM 6714 O O . ASP A 1 868 ? 104.836 57.026 129.894 1.00 73.32 868 ASP A O 1
ATOM 6719 N N . LYS A 1 869 ? 107.035 56.625 130.186 1.00 71.93 869 LYS A N 1
ATOM 6720 C CA . LYS A 1 869 ? 107.478 57.900 129.639 1.00 68.92 869 LYS A CA 1
ATOM 6721 C C . LYS A 1 869 ? 107.017 58.061 128.196 1.00 65.78 869 LYS A C 1
ATOM 6722 O O . LYS A 1 869 ? 106.355 59.041 127.852 1.00 64.77 869 LYS A O 1
ATOM 6728 N N . ALA A 1 870 ? 107.360 57.082 127.363 1.00 64.12 870 ALA A N 1
ATOM 6729 C CA . ALA A 1 870 ? 106.958 57.069 125.960 1.00 61.42 870 ALA A CA 1
ATOM 6730 C C . ALA A 1 870 ? 105.436 57.075 125.802 1.00 61.56 870 ALA A C 1
ATOM 6731 O O . ALA A 1 870 ? 104.911 57.724 124.903 1.00 60.02 870 ALA A O 1
ATOM 6733 N N . THR A 1 871 ? 104.741 56.367 126.691 1.00 63.70 871 THR A N 1
ATOM 6734 C CA . THR A 1 871 ? 103.274 56.332 126.712 1.00 64.24 871 THR A CA 1
ATOM 6735 C C . THR A 1 871 ? 102.672 57.714 126.962 1.00 63.75 871 THR A C 1
ATOM 6736 O O . THR A 1 871 ? 101.813 58.168 126.212 1.00 62.91 871 THR A O 1
ATOM 6740 N N . ASN A 1 872 ? 103.144 58.381 128.004 1.00 64.46 872 ASN A N 1
ATOM 6741 C CA . ASN A 1 872 ? 102.615 59.685 128.378 1.00 64.60 872 ASN A CA 1
ATOM 6742 C C . ASN A 1 872 ? 102.813 60.725 127.289 1.00 61.46 872 ASN A C 1
ATOM 6743 O O . ASN A 1 872 ? 101.896 61.480 126.976 1.00 61.32 872 ASN A O 1
ATOM 6748 N N . LEU A 1 873 ? 104.009 60.747 126.708 1.00 58.92 873 LEU A N 1
ATOM 6749 C CA . LEU A 1 873 ? 104.352 61.727 125.691 1.00 56.00 873 LEU A CA 1
ATOM 6750 C C . LEU A 1 873 ? 103.603 61.461 124.401 1.00 54.40 873 LEU A C 1
ATOM 6751 O O . LEU A 1 873 ? 103.276 62.394 123.667 1.00 53.34 873 LEU A O 1
ATOM 6756 N N . LEU A 1 874 ? 103.335 60.185 124.128 1.00 54.42 874 LEU A N 1
ATOM 6757 C CA . LEU A 1 874 ? 102.523 59.795 122.981 1.00 53.31 874 LEU A CA 1
ATOM 6758 C C . LEU A 1 874 ? 101.135 60.403 123.106 1.00 54.47 874 LEU A C 1
ATOM 6759 O O . LEU A 1 874 ? 100.609 60.965 122.153 1.00 53.57 874 LEU A O 1
ATOM 6764 N N . ARG A 1 875 ? 100.562 60.312 124.299 1.00 56.82 875 ARG A N 1
ATOM 6765 C CA . ARG A 1 875 ? 99.289 60.950 124.586 1.00 58.43 875 ARG A CA 1
ATOM 6766 C C . ARG A 1 875 ? 99.345 62.458 124.293 1.00 57.14 875 ARG A C 1
ATOM 6767 O O . ARG A 1 875 ? 98.551 62.952 123.496 1.00 57.02 875 ARG A O 1
ATOM 6775 N N . GLN A 1 876 ? 100.297 63.169 124.903 1.00 56.19 876 GLN A N 1
ATOM 6776 C CA . GLN A 1 876 ? 100.521 64.594 124.631 1.00 54.69 876 GLN A CA 1
ATOM 6777 C C . GLN A 1 876 ? 100.714 64.907 123.152 1.00 51.74 876 GLN A C 1
ATOM 6778 O O . GLN A 1 876 ? 100.294 65.964 122.676 1.00 51.42 876 GLN A O 1
ATOM 6784 N N . GLY A 1 877 ? 101.375 63.993 122.439 1.00 49.23 877 GLY A N 1
ATOM 6785 C CA . GLY A 1 877 ? 101.612 64.126 121.004 1.00 46.07 877 GLY A CA 1
ATOM 6786 C C . GLY A 1 877 ? 100.363 63.979 120.149 1.00 45.16 877 GLY A C 1
ATOM 6787 O O . GLY A 1 877 ? 100.245 64.618 119.108 1.00 44.20 877 GLY A O 1
ATOM 6788 N N . TYR A 1 878 ? 99.427 63.140 120.583 1.00 45.64 878 TYR A N 1
ATOM 6789 C CA . TYR A 1 878 ? 98.143 63.021 119.903 1.00 45.28 878 TYR A CA 1
ATOM 6790 C C . TYR A 1 878 ? 97.404 64.351 119.923 1.00 45.46 878 TYR A C 1
ATOM 6791 O O . TYR A 1 878 ? 97.028 64.893 118.883 1.00 44.48 878 TYR A O 1
ATOM 6800 N N . GLN A 1 879 ? 97.206 64.873 121.123 1.00 46.68 879 GLN A N 1
ATOM 6801 C CA . GLN A 1 879 ? 96.582 66.175 121.314 1.00 47.32 879 GLN A CA 1
ATOM 6802 C C . GLN A 1 879 ? 97.225 67.176 120.363 1.00 45.64 879 GLN A C 1
ATOM 6803 O O . GLN A 1 879 ? 96.552 67.956 119.687 1.00 45.05 879 GLN A O 1
ATOM 6809 N N . ASN A 1 880 ? 98.544 67.106 120.290 1.00 44.61 880 ASN A N 1
ATOM 6810 C CA . ASN A 1 880 ? 99.302 68.067 119.533 1.00 43.87 880 ASN A CA 1
ATOM 6811 C C . ASN A 1 880 ? 99.147 67.917 118.037 1.00 42.05 880 ASN A C 1
ATOM 6812 O O . ASN A 1 880 ? 99.072 68.905 117.318 1.00 42.03 880 ASN A O 1
ATOM 6817 N N . GLN A 1 881 ? 99.102 66.679 117.570 1.00 41.06 881 GLN A N 1
ATOM 6818 C CA . GLN A 1 881 ? 99.038 66.426 116.143 1.00 39.74 881 GLN A CA 1
ATOM 6819 C C . GLN A 1 881 ? 97.707 66.893 115.585 1.00 40.53 881 GLN A C 1
ATOM 6820 O O . GLN A 1 881 ? 97.631 67.363 114.456 1.00 40.19 881 GLN A O 1
ATOM 6826 N N . MET A 1 882 ? 96.668 66.792 116.405 1.00 42.25 882 MET A N 1
ATOM 6827 C CA . MET A 1 882 ? 95.316 67.143 115.994 1.00 43.35 882 MET A CA 1
ATOM 6828 C C . MET A 1 882 ? 95.221 68.558 115.446 1.00 43.72 882 MET A C 1
ATOM 6829 O O . MET A 1 882 ? 94.318 68.854 114.665 1.00 44.47 882 MET A O 1
ATOM 6834 N N . ARG A 1 883 ? 96.166 69.417 115.830 1.00 43.56 883 ARG A N 1
ATOM 6835 C CA . ARG A 1 883 ? 96.228 70.784 115.303 1.00 44.45 883 ARG A CA 1
ATOM 6836 C C . ARG A 1 883 ? 96.150 70.788 113.784 1.00 42.77 883 ARG A C 1
ATOM 6837 O O . ARG A 1 883 ? 95.568 71.699 113.199 1.00 43.89 883 ARG A O 1
ATOM 6845 N N . TYR A 1 884 ? 96.709 69.752 113.159 1.00 40.28 884 TYR A N 1
ATOM 6846 C CA . TYR A 1 884 ? 96.891 69.738 111.716 1.00 38.57 884 TYR A CA 1
ATOM 6847 C C . TYR A 1 884 ? 95.774 69.038 110.960 1.00 38.85 884 TYR A C 1
ATOM 6848 O O . TYR A 1 884 ? 95.779 69.008 109.724 1.00 38.14 884 TYR A O 1
ATOM 6857 N N . ARG A 1 885 ? 94.804 68.496 111.698 1.00 39.74 885 ARG A N 1
ATOM 6858 C CA . ARG A 1 885 ? 93.612 67.939 111.072 1.00 40.43 885 ARG A CA 1
ATOM 6859 C C . ARG A 1 885 ? 92.838 69.066 110.408 1.00 41.61 885 ARG A C 1
ATOM 6860 O O . ARG A 1 885 ? 92.729 70.163 110.951 1.00 42.29 885 ARG A O 1
ATOM 6868 N N . GLN A 1 886 ? 92.327 68.795 109.216 1.00 41.85 886 GLN A N 1
ATOM 6869 C CA . GLN A 1 886 ? 91.561 69.776 108.474 1.00 43.54 886 GLN A CA 1
ATOM 6870 C C . GLN A 1 886 ? 90.078 69.409 108.496 1.00 46.23 886 GLN A C 1
ATOM 6871 O O . GLN A 1 886 ? 89.709 68.303 108.884 1.00 46.65 886 GLN A O 1
ATOM 6877 N N . THR A 1 887 ? 89.232 70.342 108.078 1.00 48.53 887 THR A N 1
ATOM 6878 C CA . THR A 1 887 ? 87.806 70.091 107.906 1.00 51.26 887 THR A CA 1
ATOM 6879 C C . THR A 1 887 ? 87.558 68.849 107.044 1.00 51.37 887 THR A C 1
ATOM 6880 O O . THR A 1 887 ? 86.686 68.041 107.354 1.00 52.93 887 THR A O 1
ATOM 6884 N N . ASP A 1 888 ? 88.337 68.726 105.967 1.00 50.33 888 ASP A N 1
ATOM 6885 C CA . ASP A 1 888 ? 88.473 67.522 105.138 1.00 49.65 888 ASP A CA 1
ATOM 6886 C C . ASP A 1 888 ? 88.324 66.211 105.897 1.00 49.21 888 ASP A C 1
ATOM 6887 O O . ASP A 1 888 ? 87.675 65.278 105.424 1.00 50.09 888 ASP A O 1
ATOM 6892 N N . GLY A 1 889 ? 88.971 66.156 107.059 1.00 47.56 889 GLY A N 1
ATOM 6893 C CA . GLY A 1 889 ? 89.287 64.906 107.721 1.00 46.54 889 GLY A CA 1
ATOM 6894 C C . GLY A 1 889 ? 90.734 64.545 107.427 1.00 43.78 889 GLY A C 1
ATOM 6895 O O . GLY A 1 889 ? 91.251 63.543 107.927 1.00 43.11 889 GLY A O 1
ATOM 6896 N N . SER A 1 890 ? 91.392 65.377 106.621 1.00 42.09 890 SER A N 1
ATOM 6897 C CA . SER A 1 890 ? 92.764 65.139 106.221 1.00 39.46 890 SER A CA 1
ATOM 6898 C C . SER A 1 890 ? 93.725 65.869 107.135 1.00 38.31 890 SER A C 1
ATOM 6899 O O . SER A 1 890 ? 93.296 66.572 108.052 1.00 39.16 890 SER A O 1
ATOM 6902 N N . PHE A 1 891 ? 95.024 65.691 106.876 1.00 36.47 891 PHE A N 1
ATOM 6903 C CA . PHE A 1 891 ? 96.087 66.389 107.608 1.00 35.38 891 PHE A CA 1
ATOM 6904 C C . PHE A 1 891 ? 96.916 67.257 106.675 1.00 35.02 891 PHE A C 1
ATOM 6905 O O . PHE A 1 891 ? 97.271 66.838 105.561 1.00 34.78 891 PHE A O 1
ATOM 6913 N N . GLY A 1 892 ? 97.193 68.478 107.127 1.00 35.25 892 GLY A N 1
ATOM 6914 C CA . GLY A 1 892 ? 97.944 69.445 106.346 1.00 35.19 892 GLY A CA 1
ATOM 6915 C C . GLY A 1 892 ? 99.240 69.848 107.023 1.00 34.85 892 GLY A C 1
ATOM 6916 O O . GLY A 1 892 ? 99.458 69.566 108.197 1.00 35.21 892 GLY A O 1
ATOM 6917 N N . LEU A 1 893 ? 100.102 70.511 106.268 1.00 34.57 893 LEU A N 1
ATOM 6918 C CA . LEU A 1 893 ? 101.332 71.075 106.781 1.00 33.98 893 LEU A CA 1
ATOM 6919 C C . LEU A 1 893 ? 101.117 72.149 107.846 1.00 35.39 893 LEU A C 1
ATOM 6920 O O . LEU A 1 893 ? 101.960 72.311 108.723 1.00 35.75 893 LEU A O 1
ATOM 6925 N N . TRP A 1 894 ? 100.017 72.896 107.759 1.00 36.82 894 TRP A N 1
ATOM 6926 C CA . TRP A 1 894 ? 99.718 73.980 108.727 1.00 38.38 894 TRP A CA 1
ATOM 6927 C C . TRP A 1 894 ? 98.371 73.754 109.387 1.00 39.76 894 TRP A C 1
ATOM 6928 O O . TRP A 1 894 ? 97.557 72.958 108.901 1.00 39.59 894 TRP A O 1
ATOM 6939 N N . GLU A 1 895 ? 98.149 74.442 110.503 1.00 41.52 895 GLU A N 1
ATOM 6940 C CA . GLU A 1 895 ? 96.882 74.376 111.232 1.00 43.82 895 GLU A CA 1
ATOM 6941 C C . GLU A 1 895 ? 95.671 74.462 110.290 1.00 44.44 895 GLU A C 1
ATOM 6942 O O . GLU A 1 895 ? 94.742 73.657 110.399 1.00 44.91 895 GLU A O 1
ATOM 6948 N N . THR A 1 896 ? 95.709 75.398 109.344 1.00 44.63 896 THR A N 1
ATOM 6949 C CA . THR A 1 896 ? 94.678 75.501 108.322 1.00 45.32 896 THR A CA 1
ATOM 6950 C C . THR A 1 896 ? 95.290 75.608 106.922 1.00 44.85 896 THR A C 1
ATOM 6951 O O . THR A 1 896 ? 95.877 76.627 106.566 1.00 45.71 896 THR A O 1
ATOM 6955 N N . THR A 1 897 ? 95.124 74.554 106.134 1.00 43.71 897 THR A N 1
ATOM 6956 C CA . THR A 1 897 ? 95.601 74.505 104.756 1.00 43.45 897 THR A CA 1
ATOM 6957 C C . THR A 1 897 ? 95.045 73.242 104.079 1.00 42.91 897 THR A C 1
ATOM 6958 O O . THR A 1 897 ? 94.509 72.360 104.756 1.00 42.83 897 THR A O 1
ATOM 6962 N N . ASN A 1 898 ? 95.176 73.152 102.756 1.00 42.56 898 ASN A N 1
ATOM 6963 C CA . ASN A 1 898 ? 94.760 71.957 102.035 1.00 41.93 898 ASN A CA 1
ATOM 6964 C C . ASN A 1 898 ? 95.515 70.728 102.540 1.00 39.79 898 ASN A C 1
ATOM 6965 O O . ASN A 1 898 ? 96.726 70.775 102.749 1.00 38.50 898 ASN A O 1
ATOM 6970 N N . GLY A 1 899 ? 94.798 69.629 102.741 1.00 39.68 899 GLY A N 1
ATOM 6971 C CA . GLY A 1 899 ? 95.423 68.377 103.148 1.00 38.11 899 GLY A CA 1
ATOM 6972 C C . GLY A 1 899 ? 96.458 67.807 102.192 1.00 37.13 899 GLY A C 1
ATOM 6973 O O . GLY A 1 899 ? 96.438 68.078 100.987 1.00 37.11 899 GLY A O 1
ATOM 6974 N N . SER A 1 900 ? 97.357 66.999 102.751 1.00 36.01 900 SER A N 1
ATOM 6975 C CA . SER A 1 900 ? 98.463 66.396 102.018 1.00 35.29 900 SER A CA 1
ATOM 6976 C C . SER A 1 900 ? 98.268 64.880 101.998 1.00 35.36 900 SER A C 1
ATOM 6977 O O . SER A 1 900 ? 97.919 64.297 103.030 1.00 35.35 900 SER A O 1
ATOM 6980 N N . VAL A 1 901 ? 98.482 64.224 100.853 1.00 35.61 901 VAL A N 1
ATOM 6981 C CA . VAL A 1 901 ? 98.294 62.769 100.858 1.00 36.12 901 VAL A CA 1
ATOM 6982 C C . VAL A 1 901 ? 99.424 62.103 101.636 1.00 35.29 901 VAL A C 1
ATOM 6983 O O . VAL A 1 901 ? 99.193 61.158 102.380 1.00 35.77 901 VAL A O 1
ATOM 6987 N N . PHE A 1 902 ? 100.631 62.635 101.503 1.00 35.01 902 PHE A N 1
ATOM 6988 C CA . PHE A 1 902 ? 101.762 62.175 102.293 1.00 34.45 902 PHE A CA 1
ATOM 6989 C C . PHE A 1 902 ? 101.441 62.298 103.778 1.00 34.68 902 PHE A C 1
ATOM 6990 O O . PHE A 1 902 ? 101.505 61.302 104.517 1.00 34.44 902 PHE A O 1
ATOM 6998 N N . LEU A 1 903 ? 101.059 63.497 104.218 1.00 35.10 903 LEU A N 1
ATOM 6999 C CA . LEU A 1 903 ? 100.844 63.699 105.641 1.00 35.23 903 LEU A CA 1
ATOM 7000 C C . LEU A 1 903 ? 99.679 62.862 106.148 1.00 35.79 903 LEU A C 1
ATOM 7001 O O . LEU A 1 903 ? 99.769 62.260 107.216 1.00 35.63 903 LEU A O 1
ATOM 7006 N N . THR A 1 904 ? 98.605 62.797 105.361 1.00 36.07 904 THR A N 1
ATOM 7007 C CA . THR A 1 904 ? 97.430 62.029 105.738 1.00 36.54 904 THR A CA 1
ATOM 7008 C C . THR A 1 904 ? 97.731 60.527 105.816 1.00 36.23 904 THR A C 1
ATOM 7009 O O . THR A 1 904 ? 97.279 59.861 106.741 1.00 36.73 904 THR A O 1
ATOM 7013 N N . ALA A 1 905 ? 98.521 60.003 104.882 1.00 35.25 905 ALA A N 1
ATOM 7014 C CA . ALA A 1 905 ? 98.993 58.614 104.980 1.00 35.24 905 ALA A CA 1
ATOM 7015 C C . ALA A 1 905 ? 99.904 58.412 106.195 1.00 34.84 905 ALA A C 1
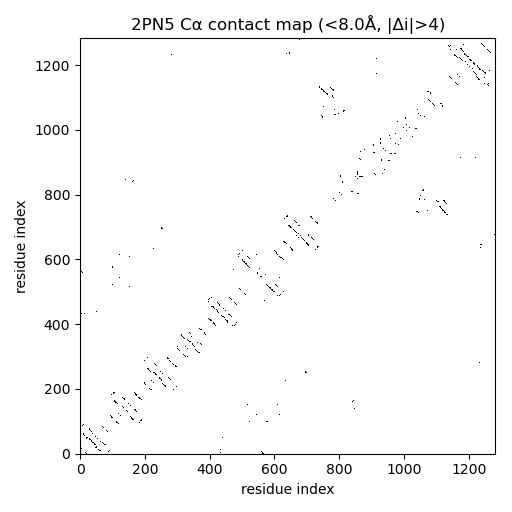ATOM 7016 O O . ALA A 1 905 ? 99.775 57.432 106.934 1.00 35.57 905 ALA A O 1
ATOM 7018 N N . PHE A 1 906 ? 100.829 59.346 106.387 1.00 34.20 906 PHE A N 1
ATOM 7019 C CA . PHE A 1 906 ? 101.793 59.286 107.476 1.00 33.74 906 PHE A CA 1
ATOM 7020 C C . PHE A 1 906 ? 101.081 59.289 108.825 1.00 35.33 906 PHE A C 1
ATOM 7021 O O . PHE A 1 906 ? 101.234 58.354 109.604 1.00 36.26 906 PHE A O 1
ATOM 7029 N N . VAL A 1 907 ? 100.291 60.331 109.082 1.00 36.52 907 VAL A N 1
ATOM 7030 C CA . VAL A 1 907 ? 99.595 60.506 110.357 1.00 37.82 907 VAL A CA 1
ATOM 7031 C C . VAL A 1 907 ? 98.568 59.408 110.585 1.00 39.73 907 VAL A C 1
ATOM 7032 O O . VAL A 1 907 ? 98.629 58.707 111.590 1.00 40.66 907 VAL A O 1
ATOM 7036 N N . GLY A 1 908 ? 97.646 59.248 109.639 1.00 40.86 908 GLY A N 1
ATOM 7037 C CA . GLY A 1 908 ? 96.579 58.263 109.754 1.00 43.19 908 GLY A CA 1
ATOM 7038 C C . GLY A 1 908 ? 97.052 56.882 110.169 1.00 44.11 908 GLY A C 1
ATOM 7039 O O . GLY A 1 908 ? 96.498 56.278 111.086 1.00 45.57 908 GLY A O 1
ATOM 7040 N N . THR A 1 909 ? 98.085 56.378 109.509 1.00 43.57 909 THR A N 1
ATOM 7041 C CA . THR A 1 909 ? 98.534 55.015 109.783 1.00 45.10 909 THR A CA 1
ATOM 7042 C C . THR A 1 909 ? 99.263 54.977 111.105 1.00 45.38 909 THR A C 1
ATOM 7043 O O . THR A 1 909 ? 99.117 54.039 111.887 1.00 46.92 909 THR A O 1
ATOM 7047 N N . SER A 1 910 ? 100.029 56.026 111.356 1.00 44.71 910 SER A N 1
ATOM 7048 C CA . SER A 1 910 ? 100.773 56.152 112.587 1.00 45.54 910 SER A CA 1
ATOM 7049 C C . SER A 1 910 ? 99.854 56.170 113.829 1.00 47.60 910 SER A C 1
ATOM 7050 O O . SER A 1 910 ? 100.184 55.573 114.863 1.00 48.58 910 SER A O 1
ATOM 7053 N N . MET A 1 911 ? 98.693 56.818 113.712 1.00 48.60 911 MET A N 1
ATOM 7054 C CA . MET A 1 911 ? 97.715 56.854 114.799 1.00 50.97 911 MET A CA 1
ATOM 7055 C C . MET A 1 911 ? 97.098 55.494 115.033 1.00 52.63 911 MET A C 1
ATOM 7056 O O . MET A 1 911 ? 96.855 55.101 116.171 1.00 54.28 911 MET A O 1
ATOM 7061 N N . GLN A 1 912 ? 96.826 54.798 113.936 1.00 52.78 912 GLN A N 1
ATOM 7062 C CA . GLN A 1 912 ? 96.244 53.469 113.962 1.00 54.72 912 GLN A CA 1
ATOM 7063 C C . GLN A 1 912 ? 97.161 52.537 114.748 1.00 54.93 912 GLN A C 1
ATOM 7064 O O . GLN A 1 912 ? 96.705 51.841 115.657 1.00 56.91 912 GLN A O 1
ATOM 7070 N N . THR A 1 913 ? 98.452 52.559 114.411 1.00 52.97 913 THR A N 1
ATOM 7071 C CA . THR A 1 913 ? 99.492 51.853 115.171 1.00 53.24 913 THR A CA 1
ATOM 7072 C C . THR A 1 913 ? 99.419 52.197 116.665 1.00 54.63 913 THR A C 1
ATOM 7073 O O . THR A 1 913 ? 99.529 51.317 117.520 1.00 56.40 913 THR A O 1
ATOM 7077 N N . ALA A 1 914 ? 99.210 53.477 116.967 1.00 54.33 914 ALA A N 1
ATOM 7078 C CA . ALA A 1 914 ? 99.216 53.973 118.347 1.00 55.68 914 ALA A CA 1
ATOM 7079 C C . ALA A 1 914 ? 98.053 53.489 119.199 1.00 58.52 914 ALA A C 1
ATOM 7080 O O . ALA A 1 914 ? 98.106 53.601 120.424 1.00 60.14 914 ALA A O 1
ATOM 7082 N N . VAL A 1 915 ? 97.012 52.947 118.566 1.00 59.67 915 VAL A N 1
ATOM 7083 C CA . VAL A 1 915 ? 95.855 52.410 119.307 1.00 62.81 915 VAL A CA 1
ATOM 7084 C C . VAL A 1 915 ? 96.271 51.250 120.241 1.00 65.01 915 VAL A C 1
ATOM 7085 O O . VAL A 1 915 ? 95.620 50.996 121.262 1.00 67.30 915 VAL A O 1
ATOM 7089 N N . LYS A 1 916 ? 97.371 50.577 119.893 1.00 64.26 916 LYS A N 1
ATOM 7090 C CA . LYS A 1 916 ? 97.977 49.548 120.745 1.00 66.36 916 LYS A CA 1
ATOM 7091 C C . LYS A 1 916 ? 98.314 50.046 122.146 1.00 67.47 916 LYS A C 1
ATOM 7092 O O . LYS A 1 916 ? 98.200 49.295 123.107 1.00 70.45 916 LYS A O 1
ATOM 7098 N N . TYR A 1 917 ? 98.743 51.302 122.263 1.00 65.67 917 TYR A N 1
ATOM 7099 C CA . TYR A 1 917 ? 99.346 51.786 123.510 1.00 66.15 917 TYR A CA 1
ATOM 7100 C C . TYR A 1 917 ? 98.522 52.785 124.314 1.00 67.31 917 TYR A C 1
ATOM 7101 O O . TYR A 1 917 ? 98.649 52.841 125.541 1.00 69.49 917 TYR A O 1
ATOM 7110 N N . ILE A 1 918 ? 97.710 53.586 123.631 1.00 66.17 918 ILE A N 1
ATOM 7111 C CA . ILE A 1 918 ? 96.790 54.510 124.300 1.00 67.52 918 ILE A CA 1
ATOM 7112 C C . ILE A 1 918 ? 95.369 54.323 123.775 1.00 68.81 918 ILE A C 1
ATOM 7113 O O . ILE A 1 918 ? 95.172 53.972 122.614 1.00 68.35 918 ILE A O 1
ATOM 7118 N N . SER A 1 919 ? 94.382 54.548 124.627 1.00 71.22 919 SER A N 1
ATOM 7119 C CA . SER A 1 919 ? 92.990 54.350 124.242 1.00 72.80 919 SER A CA 1
ATOM 7120 C C . SER A 1 919 ? 92.338 55.638 123.741 1.00 71.81 919 SER A C 1
ATOM 7121 O O . SER A 1 919 ? 91.186 55.639 123.309 1.00 73.17 919 SER A O 1
ATOM 7124 N N . ASP A 1 920 ? 93.090 56.730 123.784 1.00 69.72 920 ASP A N 1
ATOM 7125 C CA . ASP A 1 920 ? 92.526 58.060 123.572 1.00 69.12 920 ASP A CA 1
ATOM 7126 C C . ASP A 1 920 ? 92.357 58.424 122.090 1.00 66.39 920 ASP A C 1
ATOM 7127 O O . ASP A 1 920 ? 91.754 59.448 121.760 1.00 66.50 920 ASP A O 1
ATOM 7132 N N . ILE A 1 921 ? 92.866 57.577 121.204 1.00 63.93 921 ILE A N 1
ATOM 7133 C CA . ILE A 1 921 ? 92.774 57.838 119.771 1.00 61.36 921 ILE A CA 1
ATOM 7134 C C . ILE A 1 921 ? 91.366 57.591 119.229 1.00 62.90 921 ILE A C 1
ATOM 7135 O O . ILE A 1 921 ? 90.775 56.535 119.462 1.00 64.98 921 ILE A O 1
ATOM 7140 N N . ASP A 1 922 ? 90.847 58.590 118.517 1.00 61.94 922 ASP A N 1
ATOM 7141 C CA . ASP A 1 922 ? 89.515 58.555 117.920 1.00 63.08 922 ASP A CA 1
ATOM 7142 C C . ASP A 1 922 ? 89.522 57.735 116.620 1.00 61.71 922 ASP A C 1
ATOM 7143 O O . ASP A 1 922 ? 89.987 58.205 115.578 1.00 59.59 922 ASP A O 1
ATOM 7148 N N . ALA A 1 923 ? 88.993 56.514 116.694 1.00 62.89 923 ALA A N 1
ATOM 7149 C CA . ALA A 1 923 ? 88.994 55.569 115.568 1.00 61.73 923 ALA A CA 1
ATOM 7150 C C . ALA A 1 923 ? 88.261 56.097 114.340 1.00 61.09 923 ALA A C 1
ATOM 7151 O O . ALA A 1 923 ? 88.723 55.920 113.210 1.00 59.05 923 ALA A O 1
ATOM 7153 N N . ALA A 1 924 ? 87.113 56.730 114.576 1.00 62.61 924 ALA A N 1
ATOM 7154 C CA . ALA A 1 924 ? 86.293 57.304 113.512 1.00 62.53 924 ALA A CA 1
ATOM 7155 C C . ALA A 1 924 ? 87.084 58.360 112.754 1.00 59.40 924 ALA A C 1
ATOM 7156 O O . ALA A 1 924 ? 87.025 58.427 111.523 1.00 58.59 924 ALA A O 1
ATOM 7158 N N . MET A 1 925 ? 87.831 59.164 113.510 1.00 57.55 925 MET A N 1
ATOM 7159 C CA . MET A 1 925 ? 88.648 60.237 112.969 1.00 54.64 925 MET A CA 1
ATOM 7160 C C . MET A 1 925 ? 89.725 59.664 112.060 1.00 52.28 925 MET A C 1
ATOM 7161 O O . MET A 1 925 ? 90.007 60.217 110.996 1.00 51.34 925 MET A O 1
ATOM 7166 N N . VAL A 1 926 ? 90.319 58.552 112.485 1.00 51.91 926 VAL A N 1
ATOM 7167 C CA . VAL A 1 926 ? 91.318 57.841 111.687 1.00 49.93 926 VAL A CA 1
ATOM 7168 C C . VAL A 1 926 ? 90.700 57.319 110.382 1.00 50.58 926 VAL A C 1
ATOM 7169 O O . VAL A 1 926 ? 91.239 57.575 109.302 1.00 49.23 926 VAL A O 1
ATOM 7173 N N . GLU A 1 927 ? 89.566 56.621 110.493 1.00 52.77 927 GLU A N 1
ATOM 7174 C CA . GLU A 1 927 ? 88.814 56.132 109.337 1.00 53.83 927 GLU A CA 1
ATOM 7175 C C . GLU A 1 927 ? 88.541 57.238 108.333 1.00 52.54 927 GLU A C 1
ATOM 7176 O O . GLU A 1 927 ? 88.735 57.045 107.129 1.00 52.04 927 GLU A O 1
ATOM 7182 N N . LYS A 1 928 ? 88.098 58.392 108.822 1.00 52.21 928 LYS A N 1
ATOM 7183 C CA . LYS A 1 928 ? 87.829 59.534 107.951 1.00 51.67 928 LYS A CA 1
ATOM 7184 C C . LYS A 1 928 ? 89.078 59.972 107.175 1.00 48.65 928 LYS A C 1
ATOM 7185 O O . LYS A 1 928 ? 88.996 60.283 105.980 1.00 48.38 928 LYS A O 1
ATOM 7191 N N . ALA A 1 929 ? 90.224 59.982 107.853 1.00 46.16 929 ALA A N 1
ATOM 7192 C CA . ALA A 1 929 ? 91.468 60.391 107.228 1.00 43.53 929 ALA A CA 1
ATOM 7193 C C . ALA A 1 929 ? 91.859 59.406 106.146 1.00 42.86 929 ALA A C 1
ATOM 7194 O O . ALA A 1 929 ? 92.237 59.798 105.048 1.00 42.04 929 ALA A O 1
ATOM 7196 N N . LEU A 1 930 ? 91.745 58.119 106.444 1.00 43.63 930 LEU A N 1
ATOM 7197 C CA . LEU A 1 930 ? 92.154 57.101 105.481 1.00 43.21 930 LEU A CA 1
ATOM 7198 C C . LEU A 1 930 ? 91.188 57.015 104.292 1.00 44.39 930 LEU A C 1
ATOM 7199 O O . LEU A 1 930 ? 91.621 56.768 103.168 1.00 43.45 930 LEU A O 1
ATOM 7204 N N . ASP A 1 931 ? 89.897 57.249 104.540 1.00 46.11 931 ASP A N 1
ATOM 7205 C CA . ASP A 1 931 ? 88.917 57.347 103.456 1.00 47.58 931 ASP A CA 1
ATOM 7206 C C . ASP A 1 931 ? 89.249 58.500 102.507 1.00 46.39 931 ASP A C 1
ATOM 7207 O O . ASP A 1 931 ? 89.214 58.339 101.283 1.00 46.87 931 ASP A O 1
ATOM 7212 N N . TRP A 1 932 ? 89.605 59.650 103.077 1.00 45.05 932 TRP A N 1
ATOM 7213 C CA . TRP A 1 932 ? 90.005 60.810 102.298 1.00 43.82 932 TRP A CA 1
ATOM 7214 C C . TRP A 1 932 ? 91.191 60.451 101.430 1.00 42.34 932 TRP A C 1
ATOM 7215 O O . TRP A 1 932 ? 91.185 60.699 100.226 1.00 42.57 932 TRP A O 1
ATOM 7226 N N . LEU A 1 933 ? 92.203 59.858 102.055 1.00 41.11 933 LEU A N 1
ATOM 7227 C CA . LEU A 1 933 ? 93.370 59.351 101.350 1.00 39.95 933 LEU A CA 1
ATOM 7228 C C . LEU A 1 933 ? 93.003 58.381 100.222 1.00 41.30 933 LEU A C 1
ATOM 7229 O O . LEU A 1 933 ? 93.472 58.537 99.088 1.00 41.35 933 LEU A O 1
ATOM 7234 N N . ALA A 1 934 ? 92.164 57.394 100.528 1.00 42.61 934 ALA A N 1
ATOM 7235 C CA . ALA A 1 934 ? 91.789 56.389 99.538 1.00 43.98 934 ALA A CA 1
ATOM 7236 C C . ALA A 1 934 ? 91.080 57.002 98.332 1.00 45.60 934 ALA A C 1
ATOM 7237 O O . ALA A 1 934 ? 91.238 56.530 97.206 1.00 46.11 934 ALA A O 1
ATOM 7239 N N . SER A 1 935 ? 90.297 58.054 98.564 1.00 46.79 935 SER A N 1
ATOM 7240 C CA . SER A 1 935 ? 89.549 58.678 97.476 1.00 48.61 935 SER A CA 1
ATOM 7241 C C . SER A 1 935 ? 90.469 59.470 96.552 1.00 47.44 935 SER A C 1
ATOM 7242 O O . SER A 1 935 ? 90.099 59.783 95.427 1.00 49.00 935 SER A O 1
ATOM 7245 N N . LYS A 1 936 ? 91.675 59.766 97.023 1.00 45.57 936 LYS A N 1
ATOM 7246 C CA . LYS A 1 936 ? 92.652 60.511 96.230 1.00 44.82 936 LYS A CA 1
ATOM 7247 C C . LYS A 1 936 ? 93.366 59.651 95.211 1.00 44.43 936 LYS A C 1
ATOM 7248 O O . LYS A 1 936 ? 93.971 60.180 94.286 1.00 44.80 936 LYS A O 1
ATOM 7254 N N . GLN A 1 937 ? 93.294 58.332 95.368 1.00 44.51 937 GLN A N 1
ATOM 7255 C CA . GLN A 1 937 ? 93.964 57.422 94.452 1.00 44.10 937 GLN A CA 1
ATOM 7256 C C . GLN A 1 937 ? 93.373 57.490 93.061 1.00 46.39 937 GLN A C 1
ATOM 7257 O O . GLN A 1 937 ? 92.163 57.654 92.890 1.00 48.36 937 GLN A O 1
ATOM 7263 N N . HIS A 1 938 ? 94.245 57.333 92.074 1.00 46.27 938 HIS A N 1
ATOM 7264 C CA . HIS A 1 938 ? 93.862 57.352 90.683 1.00 48.13 938 HIS A CA 1
ATOM 7265 C C . HIS A 1 938 ? 93.432 55.972 90.234 1.00 49.99 938 HIS A C 1
ATOM 7266 O O . HIS A 1 938 ? 93.790 54.969 90.851 1.00 49.75 938 HIS A O 1
ATOM 7273 N N . PHE A 1 939 ? 92.678 55.929 89.140 1.00 52.38 939 PHE A N 1
ATOM 7274 C CA . PHE A 1 939 ? 92.278 54.687 88.518 1.00 54.28 939 PHE A CA 1
ATOM 7275 C C . PHE A 1 939 ? 93.469 53.760 88.345 1.00 52.70 939 PHE A C 1
ATOM 7276 O O . PHE A 1 939 ? 93.357 52.559 88.551 1.00 53.41 939 PHE A O 1
ATOM 7284 N N . SER A 1 940 ? 94.612 54.324 87.976 1.00 50.85 940 SER A N 1
ATOM 7285 C CA . SER A 1 940 ? 95.792 53.523 87.691 1.00 49.85 940 SER A CA 1
ATOM 7286 C C . SER A 1 940 ? 96.432 52.957 88.950 1.00 48.10 940 SER A C 1
ATOM 7287 O O . SER A 1 940 ? 97.231 52.031 88.860 1.00 48.19 940 SER A O 1
ATOM 7290 N N . GLY A 1 941 ? 96.083 53.511 90.111 1.00 46.83 941 GLY A N 1
ATOM 7291 C CA . GLY A 1 941 ? 96.652 53.080 91.383 1.00 45.16 941 GLY A CA 1
ATOM 7292 C C . GLY A 1 941 ? 97.639 54.085 91.952 1.00 43.31 941 GLY A C 1
ATOM 7293 O O . GLY A 1 941 ? 98.206 53.884 93.026 1.00 41.81 941 GLY A O 1
ATOM 7294 N N . ARG A 1 942 ? 97.816 55.186 91.230 1.00 43.38 942 ARG A N 1
ATOM 7295 C CA . ARG A 1 942 ? 98.861 56.159 91.487 1.00 41.59 942 ARG A CA 1
ATOM 7296 C C . ARG A 1 942 ? 98.399 57.272 92.417 1.00 40.74 942 ARG A C 1
ATOM 7297 O O . ARG A 1 942 ? 97.249 57.702 92.346 1.00 42.03 942 ARG A O 1
ATOM 7305 N N . PHE A 1 943 ? 99.302 57.743 93.274 1.00 38.68 943 PHE A N 1
ATOM 7306 C CA . PHE A 1 943 ? 99.032 58.901 94.113 1.00 37.99 943 PHE A CA 1
ATOM 7307 C C . PHE A 1 943 ? 99.810 60.140 93.652 1.00 37.99 943 PHE A C 1
ATOM 7308 O O . PHE A 1 943 ? 101.020 60.074 93.397 1.00 37.60 943 PHE A O 1
ATOM 7316 N N . ASP A 1 944 ? 99.104 61.263 93.543 1.00 38.81 944 ASP A N 1
ATOM 7317 C CA . ASP A 1 944 ? 99.726 62.555 93.294 1.00 38.85 944 ASP A CA 1
ATOM 7318 C C . ASP A 1 944 ? 99.673 63.408 94.538 1.00 38.13 944 ASP A C 1
ATOM 7319 O O . ASP A 1 944 ? 98.828 63.188 95.402 1.00 38.91 944 ASP A O 1
ATOM 7324 N N . LYS A 1 945 ? 100.553 64.403 94.621 1.00 37.54 945 LYS A N 1
ATOM 7325 C CA . LYS A 1 945 ? 100.574 65.316 95.764 1.00 36.50 945 LYS A CA 1
ATOM 7326 C C . LYS A 1 945 ? 99.291 66.154 95.882 1.00 37.75 945 LYS A C 1
ATOM 7327 O O . LYS A 1 945 ? 98.500 66.242 94.943 1.00 39.43 945 LYS A O 1
ATOM 7333 N N . ALA A 1 946 ? 99.079 66.732 97.058 1.00 36.96 946 ALA A N 1
ATOM 7334 C CA . ALA A 1 946 ? 97.967 67.629 97.299 1.00 38.00 946 ALA A CA 1
ATOM 7335 C C . ALA A 1 946 ? 98.446 68.669 98.299 1.00 37.90 946 ALA A C 1
ATOM 7336 O O . ALA A 1 946 ? 99.200 68.349 99.215 1.00 37.27 946 ALA A O 1
ATOM 7338 N N . GLY A 1 947 ? 98.011 69.909 98.134 1.00 39.19 947 GLY A N 1
ATOM 7339 C CA . GLY A 1 947 ? 98.505 70.986 98.965 1.00 39.43 947 GLY A CA 1
ATOM 7340 C C . GLY A 1 947 ? 99.886 71.415 98.517 1.00 39.21 947 GLY A C 1
ATOM 7341 O O . GLY A 1 947 ? 100.319 71.100 97.407 1.00 39.30 947 GLY A O 1
ATOM 7342 N N . ALA A 1 948 ? 100.588 72.129 99.388 1.00 39.08 948 ALA A N 1
ATOM 7343 C CA . ALA A 1 948 ? 101.890 72.682 99.038 1.00 39.11 948 ALA A CA 1
ATOM 7344 C C . ALA A 1 948 ? 102.947 71.590 98.909 1.00 37.64 948 ALA A C 1
ATOM 7345 O O . ALA A 1 948 ? 102.861 70.536 99.573 1.00 36.20 948 ALA A O 1
ATOM 7347 N N . GLU A 1 949 ? 103.943 71.854 98.061 1.00 37.76 949 GLU A N 1
ATOM 7348 C CA . GLU A 1 949 ? 105.103 70.975 97.932 1.00 36.38 949 GLU A CA 1
ATOM 7349 C C . GLU A 1 949 ? 106.219 71.389 98.899 1.00 36.10 949 GLU A C 1
ATOM 7350 O O . GLU A 1 949 ? 106.996 72.300 98.629 1.00 37.36 949 GLU A O 1
ATOM 7356 N N . TYR A 1 950 ? 106.280 70.711 100.032 1.00 34.98 950 TYR A N 1
ATOM 7357 C CA . TYR A 1 950 ? 107.280 70.986 101.060 1.00 34.87 950 TYR A CA 1
ATOM 7358 C C . TYR A 1 950 ? 108.423 69.971 101.034 1.00 34.00 950 TYR A C 1
ATOM 7359 O O . TYR A 1 950 ? 109.469 70.196 101.618 1.00 34.24 950 TYR A O 1
ATOM 7368 N N . HIS A 1 951 ? 108.205 68.845 100.370 1.00 33.72 951 HIS A N 1
ATOM 7369 C CA . HIS A 1 951 ? 109.204 67.797 100.272 1.00 33.37 951 HIS A CA 1
ATOM 7370 C C . HIS A 1 951 ? 109.251 67.273 98.825 1.00 33.21 951 HIS A C 1
ATOM 7371 O O . HIS A 1 951 ? 108.584 66.288 98.484 1.00 32.25 951 HIS A O 1
ATOM 7378 N N . LYS A 1 952 ? 110.037 67.956 97.987 1.00 34.04 952 LYS A N 1
ATOM 7379 C CA . LYS A 1 952 ? 110.120 67.678 96.547 1.00 34.58 952 LYS A CA 1
ATOM 7380 C C . LYS A 1 952 ? 110.299 66.204 96.182 1.00 34.41 952 LYS A C 1
ATOM 7381 O O . LYS A 1 952 ? 109.639 65.710 95.256 1.00 34.40 952 LYS A O 1
ATOM 7387 N N . GLU A 1 953 ? 111.195 65.517 96.892 1.00 34.03 953 GLU A N 1
ATOM 7388 C CA . GLU A 1 953 ? 111.559 64.160 96.522 1.00 34.17 953 GLU A CA 1
ATOM 7389 C C . GLU A 1 953 ? 110.422 63.192 96.762 1.00 33.84 953 GLU A C 1
ATOM 7390 O O . GLU A 1 953 ? 110.302 62.191 96.051 1.00 35.01 953 GLU A O 1
ATOM 7396 N N . MET A 1 954 ? 109.574 63.497 97.735 1.00 33.56 954 MET A N 1
ATOM 7397 C CA . MET A 1 954 ? 108.431 62.646 98.060 1.00 33.57 954 MET A CA 1
ATOM 7398 C C . MET A 1 954 ? 107.231 62.995 97.210 1.00 34.28 954 MET A C 1
ATOM 7399 O O . MET A 1 954 ? 106.571 62.115 96.650 1.00 35.13 954 MET A O 1
ATOM 7404 N N . GLN A 1 955 ? 106.937 64.289 97.136 1.00 34.52 955 GLN A N 1
ATOM 7405 C CA . GLN A 1 955 ? 105.676 64.750 96.570 1.00 34.72 955 GLN A CA 1
ATOM 7406 C C . GLN A 1 955 ? 105.782 64.988 95.076 1.00 35.59 955 GLN A C 1
ATOM 7407 O O . GLN A 1 955 ? 104.772 65.057 94.375 1.00 36.68 955 GLN A O 1
ATOM 7413 N N . GLY A 1 956 ? 107.011 65.131 94.595 1.00 35.41 956 GLY A N 1
ATOM 7414 C CA . GLY A 1 956 ? 107.252 65.511 93.215 1.00 36.08 956 GLY A CA 1
ATOM 7415 C C . GLY A 1 956 ? 106.640 64.520 92.258 1.00 36.12 956 GLY A C 1
ATOM 7416 O O . GLY A 1 956 ? 106.604 63.325 92.532 1.00 35.59 956 GLY A O 1
ATOM 7417 N N . GLY A 1 957 ? 106.139 65.022 91.143 1.00 37.53 957 GLY A N 1
ATOM 7418 C CA . GLY A 1 957 ? 105.596 64.166 90.106 1.00 38.39 957 GLY A CA 1
ATOM 7419 C C . GLY A 1 957 ? 106.462 64.134 88.861 1.00 39.60 957 GLY A C 1
ATOM 7420 O O . GLY A 1 957 ? 105.936 64.081 87.755 1.00 40.95 957 GLY A O 1
ATOM 7421 N N . LEU A 1 958 ? 107.784 64.157 89.044 1.00 39.18 958 LEU A N 1
ATOM 7422 C CA . LEU A 1 958 ? 108.729 64.137 87.918 1.00 40.49 958 LEU A CA 1
ATOM 7423 C C . LEU A 1 958 ? 109.174 62.726 87.542 1.00 39.85 958 LEU A C 1
ATOM 7424 O O . LEU A 1 958 ? 109.762 62.529 86.487 1.00 41.30 958 LEU A O 1
ATOM 7429 N N . ARG A 1 959 ? 108.913 61.755 88.415 1.00 37.89 959 ARG A N 1
ATOM 7430 C CA . ARG A 1 959 ? 109.276 60.355 88.165 1.00 37.35 959 ARG A CA 1
ATOM 7431 C C . ARG A 1 959 ? 108.048 59.439 88.328 1.00 37.56 959 ARG A C 1
ATOM 7432 O O . ARG A 1 959 ? 108.091 58.442 89.063 1.00 36.63 959 ARG A O 1
ATOM 7440 N N . ASN A 1 960 ? 106.950 59.807 87.659 1.00 38.83 960 ASN A N 1
ATOM 7441 C CA . ASN A 1 960 ? 105.707 59.024 87.652 1.00 39.29 960 ASN A CA 1
ATOM 7442 C C . ASN A 1 960 ? 105.060 58.767 89.013 1.00 38.30 960 ASN A C 1
ATOM 7443 O O . ASN A 1 960 ? 104.294 57.810 89.169 1.00 38.72 960 ASN A O 1
ATOM 7448 N N . GLY A 1 961 ? 105.380 59.590 90.005 1.00 37.12 961 GLY A N 1
ATOM 7449 C CA . GLY A 1 961 ? 104.709 59.500 91.295 1.00 36.20 961 GLY A CA 1
ATOM 7450 C C . GLY A 1 961 ? 105.004 58.234 92.065 1.00 35.57 961 GLY A C 1
ATOM 7451 O O . GLY A 1 961 ? 104.221 57.824 92.912 1.00 35.66 961 GLY A O 1
ATOM 7452 N N . VAL A 1 962 ? 106.156 57.632 91.796 1.00 35.60 962 VAL A N 1
ATOM 7453 C CA . VAL A 1 962 ? 106.522 56.368 92.411 1.00 34.73 962 VAL A CA 1
ATOM 7454 C C . VAL A 1 962 ? 106.801 56.499 93.908 1.00 33.65 962 VAL A C 1
ATOM 7455 O O . VAL A 1 962 ? 106.393 55.638 94.701 1.00 33.69 962 VAL A O 1
ATOM 7459 N N . ALA A 1 963 ? 107.501 57.557 94.304 1.00 33.02 963 ALA A N 1
ATOM 7460 C CA . ALA A 1 963 ? 107.864 57.703 95.710 1.00 31.86 963 ALA A CA 1
ATOM 7461 C C . ALA A 1 963 ? 106.590 57.720 96.549 1.00 31.81 963 ALA A C 1
ATOM 7462 O O . ALA A 1 963 ? 106.411 56.884 97.448 1.00 31.70 963 ALA A O 1
ATOM 7464 N N . LEU A 1 964 ? 105.686 58.638 96.206 1.00 31.81 964 LEU A N 1
ATOM 7465 C CA . LEU A 1 964 ? 104.492 58.870 97.007 1.00 31.43 964 LEU A CA 1
ATOM 7466 C C . LEU A 1 964 ? 103.563 57.661 96.991 1.00 31.90 964 LEU A C 1
ATOM 7467 O O . LEU A 1 964 ? 103.022 57.270 98.030 1.00 31.89 964 LEU A O 1
ATOM 7472 N N . THR A 1 965 ? 103.389 57.065 95.815 1.00 32.32 965 THR A N 1
ATOM 7473 C CA . THR A 1 965 ? 102.574 55.871 95.695 1.00 32.96 965 THR A CA 1
ATOM 7474 C C . THR A 1 965 ? 103.179 54.784 96.584 1.00 32.79 965 THR A C 1
ATOM 7475 O O . THR A 1 965 ? 102.472 54.157 97.381 1.00 32.98 965 THR A O 1
ATOM 7479 N N . SER A 1 966 ? 104.492 54.599 96.487 1.00 32.21 966 SER A N 1
ATOM 7480 C CA . SER A 1 966 ? 105.155 53.597 97.302 1.00 32.66 966 SER A CA 1
ATOM 7481 C C . SER A 1 966 ? 105.000 53.869 98.794 1.00 32.12 966 SER A C 1
ATOM 7482 O O . SER A 1 966 ? 104.777 52.939 99.567 1.00 32.58 966 SER A O 1
ATOM 7485 N N . TYR A 1 967 ? 105.099 55.135 99.191 1.00 31.40 967 TYR A N 1
ATOM 7486 C CA . TYR A 1 967 ? 104.963 55.489 100.598 1.00 31.64 967 TYR A CA 1
ATOM 7487 C C . TYR A 1 967 ? 103.568 55.189 101.151 1.00 32.80 967 TYR A C 1
ATOM 7488 O O . TYR A 1 967 ? 103.440 54.531 102.188 1.00 32.82 967 TYR A O 1
ATOM 7497 N N . VAL A 1 968 ? 102.531 55.664 100.460 1.00 33.79 968 VAL A N 1
ATOM 7498 C CA . VAL A 1 968 ? 101.155 55.402 100.875 1.00 35.26 968 VAL A CA 1
ATOM 7499 C C . VAL A 1 968 ? 100.901 53.913 101.029 1.00 36.82 968 VAL A C 1
ATOM 7500 O O . VAL A 1 968 ? 100.337 53.476 102.035 1.00 38.16 968 VAL A O 1
ATOM 7504 N N . LEU A 1 969 ? 101.336 53.127 100.053 1.00 37.28 969 LEU A N 1
ATOM 7505 C CA . LEU A 1 969 ? 101.165 51.682 100.146 1.00 38.82 969 LEU A CA 1
ATOM 7506 C C . LEU A 1 969 ? 101.923 51.132 101.344 1.00 38.68 969 LEU A C 1
ATOM 7507 O O . LEU A 1 969 ? 101.363 50.400 102.157 1.00 40.04 969 LEU A O 1
ATOM 7512 N N . MET A 1 970 ? 103.189 51.515 101.458 1.00 37.51 970 MET A N 1
ATOM 7513 C CA . MET A 1 970 ? 104.030 51.134 102.586 1.00 37.05 970 MET A CA 1
ATOM 7514 C C . MET A 1 970 ? 103.344 51.439 103.933 1.00 37.68 970 MET A C 1
ATOM 7515 O O . MET A 1 970 ? 103.243 50.565 104.794 1.00 38.34 970 MET A O 1
ATOM 7520 N N . ALA A 1 971 ? 102.856 52.668 104.101 1.00 37.28 971 ALA A N 1
ATOM 7521 C CA . ALA A 1 971 ? 102.215 53.069 105.346 1.00 37.76 971 ALA A CA 1
ATOM 7522 C C . ALA A 1 971 ? 100.980 52.221 105.663 1.00 39.79 971 ALA A C 1
ATOM 7523 O O . ALA A 1 971 ? 100.768 51.832 106.808 1.00 40.70 971 ALA A O 1
ATOM 7525 N N . LEU A 1 972 ? 100.166 51.936 104.655 1.00 40.94 972 LEU A N 1
ATOM 7526 C CA . LEU A 1 972 ? 99.013 51.073 104.848 1.00 43.31 972 LEU A CA 1
ATOM 7527 C C . LEU A 1 972 ? 99.437 49.647 105.163 1.00 44.85 972 LEU A C 1
ATOM 7528 O O . LEU A 1 972 ? 98.838 48.984 106.016 1.00 46.86 972 LEU A O 1
ATOM 7533 N N . LEU A 1 973 ? 100.477 49.183 104.483 1.00 44.71 973 LEU A N 1
ATOM 7534 C CA . LEU A 1 973 ? 100.969 47.826 104.674 1.00 46.43 973 LEU A CA 1
ATOM 7535 C C . LEU A 1 973 ? 101.488 47.556 106.086 1.00 47.35 973 LEU A C 1
ATOM 7536 O O . LEU A 1 973 ? 101.324 46.452 106.598 1.00 48.92 973 LEU A O 1
ATOM 7541 N N . GLU A 1 974 ? 102.084 48.565 106.715 1.00 47.10 974 GLU A N 1
ATOM 7542 C CA . GLU A 1 974 ? 102.641 48.406 108.057 1.00 48.93 974 GLU A CA 1
ATOM 7543 C C . GLU A 1 974 ? 101.623 48.141 109.160 1.00 51.61 974 GLU A C 1
ATOM 7544 O O . GLU A 1 974 ? 101.984 47.618 110.209 1.00 52.75 974 GLU A O 1
ATOM 7550 N N . ASN A 1 975 ? 100.356 48.463 108.915 1.00 53.64 975 ASN A N 1
ATOM 7551 C CA . ASN A 1 975 ? 99.313 48.217 109.906 1.00 56.80 975 ASN A CA 1
ATOM 7552 C C . ASN A 1 975 ? 98.213 47.277 109.422 1.00 59.20 975 ASN A C 1
ATOM 7553 O O . ASN A 1 975 ? 97.479 47.590 108.492 1.00 59.31 975 ASN A O 1
ATOM 7558 N N . ASP A 1 976 ? 98.103 46.132 110.087 1.00 61.93 976 ASP A N 1
ATOM 7559 C CA . ASP A 1 976 ? 97.145 45.081 109.736 1.00 65.19 976 ASP A CA 1
ATOM 7560 C C . ASP A 1 976 ? 95.698 45.555 109.552 1.00 66.52 976 ASP A C 1
ATOM 7561 O O . ASP A 1 976 ? 95.026 45.151 108.597 1.00 67.79 976 ASP A O 1
ATOM 7566 N N . ILE A 1 977 ? 95.227 46.403 110.463 1.00 66.63 977 ILE A N 1
ATOM 7567 C CA . ILE A 1 977 ? 93.862 46.917 110.402 1.00 67.92 977 ILE A CA 1
ATOM 7568 C C . ILE A 1 977 ? 93.654 47.792 109.160 1.00 66.33 977 ILE A C 1
ATOM 7569 O O . ILE A 1 977 ? 92.646 47.667 108.465 1.00 67.73 977 ILE A O 1
ATOM 7574 N N . ALA A 1 978 ? 94.622 48.650 108.866 1.00 63.74 978 ALA A N 1
ATOM 7575 C CA . ALA A 1 978 ? 94.563 49.487 107.667 1.00 62.46 978 ALA A CA 1
ATOM 7576 C C . ALA A 1 978 ? 94.709 48.642 106.399 1.00 62.92 978 ALA A C 1
ATOM 7577 O O . ALA A 1 978 ? 94.023 48.890 105.403 1.00 63.52 978 ALA A O 1
ATOM 7579 N N . LYS A 1 979 ? 95.593 47.641 106.454 1.00 63.02 979 LYS A N 1
ATOM 7580 C CA . LYS A 1 979 ? 95.773 46.671 105.367 1.00 63.50 979 LYS A CA 1
ATOM 7581 C C . LYS A 1 979 ? 94.442 46.029 105.013 1.00 65.89 979 LYS A C 1
ATOM 7582 O O . LYS A 1 979 ? 94.043 46.037 103.853 1.00 66.55 979 LYS A O 1
ATOM 7588 N N . ALA A 1 980 ? 93.753 45.504 106.022 1.00 67.67 980 ALA A N 1
ATOM 7589 C CA . ALA A 1 980 ? 92.478 44.817 105.828 1.00 70.57 980 ALA A CA 1
ATOM 7590 C C . ALA A 1 980 ? 91.387 45.738 105.287 1.00 70.84 980 ALA A C 1
ATOM 7591 O O . ALA A 1 980 ? 90.605 45.341 104.417 1.00 72.59 980 ALA A O 1
ATOM 7593 N N . LYS A 1 981 ? 91.350 46.969 105.793 1.00 69.22 981 LYS A N 1
ATOM 7594 C CA . LYS A 1 981 ? 90.275 47.907 105.462 1.00 69.84 981 LYS A CA 1
ATOM 7595 C C . LYS A 1 981 ? 90.523 48.725 104.191 1.00 67.53 981 LYS A C 1
ATOM 7596 O O . LYS A 1 981 ? 89.648 49.471 103.750 1.00 68.31 981 LYS A O 1
ATOM 7602 N N . HIS A 1 982 ? 91.704 48.585 103.601 1.00 64.76 982 HIS A N 1
ATOM 7603 C CA . HIS A 1 982 ? 91.986 49.233 102.324 1.00 63.12 982 HIS A CA 1
ATOM 7604 C C . HIS A 1 982 ? 92.760 48.308 101.367 1.00 62.58 982 HIS A C 1
ATOM 7605 O O . HIS A 1 982 ? 93.801 48.681 100.807 1.00 60.48 982 HIS A O 1
ATOM 7612 N N . ALA A 1 983 ? 92.223 47.101 101.185 1.00 64.31 983 ALA A N 1
ATOM 7613 C CA . ALA A 1 983 ? 92.795 46.110 100.286 1.00 64.08 983 ALA A CA 1
ATOM 7614 C C . ALA A 1 983 ? 92.773 46.597 98.839 1.00 63.28 983 ALA A C 1
ATOM 7615 O O . ALA A 1 983 ? 93.722 46.381 98.093 1.00 62.27 983 ALA A O 1
ATOM 7617 N N . GLU A 1 984 ? 91.688 47.267 98.464 1.00 63.81 984 GLU A N 1
ATOM 7618 C CA . GLU A 1 984 ? 91.513 47.838 97.134 1.00 63.45 984 GLU A CA 1
ATOM 7619 C C . GLU A 1 984 ? 92.659 48.788 96.760 1.00 59.46 984 GLU A C 1
ATOM 7620 O O . GLU A 1 984 ? 93.245 48.668 95.680 1.00 59.18 984 GLU A O 1
ATOM 7626 N N . VAL A 1 985 ? 92.981 49.714 97.662 1.00 56.21 985 VAL A N 1
ATOM 7627 C CA . VAL A 1 985 ? 94.064 50.677 97.451 1.00 52.31 985 VAL A CA 1
ATOM 7628 C C . VAL A 1 985 ? 95.425 49.998 97.246 1.00 50.47 985 VAL A C 1
ATOM 7629 O O . VAL A 1 985 ? 96.174 50.361 96.339 1.00 49.05 985 VAL A O 1
ATOM 7633 N N . ILE A 1 986 ? 95.726 49.005 98.075 1.00 50.23 986 ILE A N 1
ATOM 7634 C CA . ILE A 1 986 ? 96.965 48.247 97.949 1.00 49.15 986 ILE A CA 1
ATOM 7635 C C . ILE A 1 986 ? 97.030 47.498 96.606 1.00 50.59 986 ILE A C 1
ATOM 7636 O O . ILE A 1 986 ? 98.025 47.598 95.881 1.00 49.85 986 ILE A O 1
ATOM 7641 N N . GLN A 1 987 ? 95.966 46.779 96.266 1.00 52.59 987 GLN A N 1
ATOM 7642 C CA . GLN A 1 987 ? 95.889 46.076 94.995 1.00 54.32 987 GLN A CA 1
ATOM 7643 C C . GLN A 1 987 ? 96.187 47.017 93.823 1.00 53.07 987 GLN A C 1
ATOM 7644 O O . GLN A 1 987 ? 97.133 46.786 93.067 1.00 52.65 987 GLN A O 1
ATOM 7650 N N . LYS A 1 988 ? 95.393 48.082 93.688 1.00 52.55 988 LYS A N 1
ATOM 7651 C CA . LYS A 1 988 ? 95.581 49.043 92.603 1.00 51.43 988 LYS A CA 1
ATOM 7652 C C . LYS A 1 988 ? 96.982 49.638 92.671 1.00 48.47 988 LYS A C 1
ATOM 7653 O O . LYS A 1 988 ? 97.637 49.825 91.648 1.00 48.08 988 LYS A O 1
ATOM 7659 N N . GLY A 1 989 ? 97.441 49.915 93.887 1.00 46.45 989 GLY A N 1
ATOM 7660 C CA . GLY A 1 989 ? 98.760 50.498 94.100 1.00 43.65 989 GLY A CA 1
ATOM 7661 C C . GLY A 1 989 ? 99.866 49.586 93.616 1.00 43.34 989 GLY A C 1
ATOM 7662 O O . GLY A 1 989 ? 100.759 50.026 92.885 1.00 42.18 989 GLY A O 1
ATOM 7663 N N . MET A 1 990 ? 99.792 48.309 94.007 1.00 44.19 990 MET A N 1
ATOM 7664 C CA . MET A 1 990 ? 100.811 47.325 93.632 1.00 44.17 990 MET A CA 1
ATOM 7665 C C . MET A 1 990 ? 100.818 47.063 92.126 1.00 44.98 990 MET A C 1
ATOM 7666 O O . MET A 1 990 ? 101.873 46.839 91.560 1.00 44.77 990 MET A O 1
ATOM 7671 N N . THR A 1 991 ? 99.653 47.098 91.478 1.00 46.33 991 THR A N 1
ATOM 7672 C CA . THR A 1 991 ? 99.607 47.036 90.009 1.00 47.36 991 THR A CA 1
ATOM 7673 C C . THR A 1 991 ? 100.395 48.190 89.372 1.00 45.84 991 THR A C 1
ATOM 7674 O O . THR A 1 991 ? 101.136 47.991 88.407 1.00 45.93 991 THR A O 1
ATOM 7678 N N . TYR A 1 992 ? 100.226 49.390 89.920 1.00 44.26 992 TYR A N 1
ATOM 7679 C CA . TYR A 1 992 ? 100.892 50.555 89.387 1.00 43.47 992 TYR A CA 1
ATOM 7680 C C . TYR A 1 992 ? 102.405 50.391 89.417 1.00 42.58 992 TYR A C 1
ATOM 7681 O O . TYR A 1 992 ? 103.078 50.622 88.406 1.00 42.65 992 TYR A O 1
ATOM 7690 N N . LEU A 1 993 ? 102.924 49.996 90.580 1.00 41.72 993 LEU A N 1
ATOM 7691 C CA . LEU A 1 993 ? 104.356 49.817 90.777 1.00 40.91 993 LEU A CA 1
ATOM 7692 C C . LEU A 1 993 ? 104.878 48.763 89.827 1.00 42.98 993 LEU A C 1
ATOM 7693 O O . LEU A 1 993 ? 105.912 48.942 89.189 1.00 43.26 993 LEU A O 1
ATOM 7698 N N . SER A 1 994 ? 104.133 47.673 89.724 1.00 45.28 994 SER A N 1
ATOM 7699 C CA . SER A 1 994 ? 104.447 46.596 88.821 1.00 47.62 994 SER A CA 1
ATOM 7700 C C . SER A 1 994 ? 104.608 47.124 87.395 1.00 48.81 994 SER A C 1
ATOM 7701 O O . SER A 1 994 ? 105.531 46.731 86.693 1.00 49.88 994 SER A O 1
ATOM 7704 N N . ASN A 1 995 ? 103.725 48.029 86.979 1.00 49.34 995 ASN A N 1
ATOM 7705 C CA . ASN A 1 995 ? 103.825 48.659 85.666 1.00 50.48 995 ASN A CA 1
ATOM 7706 C C . ASN A 1 995 ? 105.002 49.620 85.525 1.00 49.21 995 ASN A C 1
ATOM 7707 O O . ASN A 1 995 ? 105.608 49.714 84.461 1.00 50.50 995 ASN A O 1
ATOM 7712 N N . GLN A 1 996 ? 105.317 50.336 86.596 1.00 47.16 996 GLN A N 1
ATOM 7713 C CA . GLN A 1 996 ? 106.352 51.361 86.547 1.00 46.14 996 GLN A CA 1
ATOM 7714 C C . GLN A 1 996 ? 107.759 50.818 86.795 1.00 45.52 996 GLN A C 1
ATOM 7715 O O . GLN A 1 996 ? 108.745 51.519 86.568 1.00 45.30 996 GLN A O 1
ATOM 7721 N N . PHE A 1 997 ? 107.849 49.568 87.233 1.00 45.63 997 PHE A N 1
ATOM 7722 C CA . PHE A 1 997 ? 109.101 49.039 87.763 1.00 45.07 997 PHE A CA 1
ATOM 7723 C C . PHE A 1 997 ? 110.313 49.218 86.862 1.00 46.16 997 PHE A C 1
ATOM 7724 O O . PHE A 1 997 ? 111.386 49.589 87.344 1.00 45.24 997 PHE A O 1
ATOM 7732 N N . GLY A 1 998 ? 110.146 48.931 85.571 1.00 48.42 998 GLY A N 1
ATOM 7733 C CA . GLY A 1 998 ? 111.233 49.025 84.600 1.00 49.75 998 GLY A CA 1
ATOM 7734 C C . GLY A 1 998 ? 111.795 50.424 84.418 1.00 49.74 998 GLY A C 1
ATOM 7735 O O . GLY A 1 998 ? 112.890 50.579 83.897 1.00 50.87 998 GLY A O 1
ATOM 7736 N N . SER A 1 999 ? 111.051 51.443 84.846 1.00 49.10 999 SER A N 1
ATOM 7737 C CA . SER A 1 999 ? 111.495 52.836 84.742 1.00 49.08 999 SER A CA 1
ATOM 7738 C C . SER A 1 999 ? 111.944 53.456 86.067 1.00 47.12 999 SER A C 1
ATOM 7739 O O . SER A 1 999 ? 112.426 54.590 86.073 1.00 47.29 999 SER A O 1
ATOM 7742 N N . ILE A 1 1000 ? 111.762 52.751 87.182 1.00 45.53 1000 ILE A N 1
ATOM 7743 C CA . ILE A 1 1000 ? 112.199 53.273 88.479 1.00 43.69 1000 ILE A CA 1
ATOM 7744 C C . ILE A 1 1000 ? 113.722 53.286 88.518 1.00 44.24 1000 ILE A C 1
ATOM 7745 O O . ILE A 1 1000 ? 114.361 52.244 88.688 1.00 44.93 1000 ILE A O 1
ATOM 7750 N N . ASN A 1 1001 ? 114.300 54.466 88.317 1.00 44.43 1001 ASN A N 1
ATOM 7751 C CA . ASN A 1 1001 ? 115.750 54.595 88.184 1.00 44.86 1001 ASN A CA 1
ATOM 7752 C C . ASN A 1 1001 ? 116.384 55.322 89.340 1.00 43.17 1001 ASN A C 1
ATOM 7753 O O . ASN A 1 1001 ? 117.601 55.465 89.402 1.00 44.08 1001 ASN A O 1
ATOM 7758 N N . ASN A 1 1002 ? 115.540 55.779 90.254 1.00 40.86 1002 ASN A N 1
ATOM 7759 C CA . ASN A 1 1002 ? 115.949 56.637 91.325 1.00 38.65 1002 ASN A CA 1
ATOM 7760 C C . ASN A 1 1002 ? 115.892 55.841 92.608 1.00 37.22 1002 ASN A C 1
ATOM 7761 O O . ASN A 1 1002 ? 114.833 55.324 92.987 1.00 36.14 1002 ASN A O 1
ATOM 7766 N N . ALA A 1 1003 ? 117.050 55.755 93.265 1.00 36.65 1003 ALA A N 1
ATOM 7767 C CA . ALA A 1 1003 ? 117.242 54.957 94.467 1.00 35.09 1003 ALA A CA 1
ATOM 7768 C C . ALA A 1 1003 ? 116.268 55.311 95.572 1.00 33.47 1003 ALA A C 1
ATOM 7769 O O . ALA A 1 1003 ? 115.872 54.451 96.343 1.00 33.05 1003 ALA A O 1
ATOM 7771 N N . TYR A 1 1004 ? 115.889 56.579 95.666 1.00 32.97 1004 TYR A N 1
ATOM 7772 C CA . TYR A 1 1004 ? 114.948 56.983 96.705 1.00 31.65 1004 TYR A CA 1
ATOM 7773 C C . TYR A 1 1004 ? 113.637 56.247 96.466 1.00 31.18 1004 TYR A C 1
ATOM 7774 O O . TYR A 1 1004 ? 113.231 55.440 97.298 1.00 30.61 1004 TYR A O 1
ATOM 7783 N N . ASP A 1 1005 ? 113.020 56.501 95.307 1.00 31.45 1005 ASP A N 1
ATOM 7784 C CA . ASP A 1 1005 ? 111.779 55.840 94.894 1.00 31.47 1005 ASP A CA 1
ATOM 7785 C C . ASP A 1 1005 ? 111.867 54.318 95.026 1.00 31.94 1005 ASP A C 1
ATOM 7786 O O . ASP A 1 1005 ? 110.992 53.676 95.631 1.00 31.75 1005 ASP A O 1
ATOM 7791 N N . LEU A 1 1006 ? 112.939 53.746 94.487 1.00 32.47 1006 LEU A N 1
ATOM 7792 C CA . LEU A 1 1006 ? 113.108 52.299 94.496 1.00 33.07 1006 LEU A CA 1
ATOM 7793 C C . LEU A 1 1006 ? 113.177 51.725 95.901 1.00 32.60 1006 LEU A C 1
ATOM 7794 O O . LEU A 1 1006 ? 112.632 50.645 96.150 1.00 33.57 1006 LEU A O 1
ATOM 7799 N N . SER A 1 1007 ? 113.826 52.439 96.815 1.00 31.79 1007 SER A N 1
ATOM 7800 C CA . SER A 1 1007 ? 113.963 51.958 98.191 1.00 31.39 1007 SER A CA 1
ATOM 7801 C C . SER A 1 1007 ? 112.609 51.868 98.855 1.00 30.94 1007 SER A C 1
ATOM 7802 O O . SER A 1 1007 ? 112.334 50.902 99.560 1.00 31.50 1007 SER A O 1
ATOM 7805 N N . ILE A 1 1008 ? 111.752 52.858 98.614 1.00 30.65 1008 ILE A N 1
ATOM 7806 C CA . ILE A 1 1008 ? 110.401 52.814 99.161 1.00 30.72 1008 ILE A CA 1
ATOM 7807 C C . ILE A 1 1008 ? 109.577 51.737 98.473 1.00 31.92 1008 ILE A C 1
ATOM 7808 O O . ILE A 1 1008 ? 108.923 50.946 99.144 1.00 32.61 1008 ILE A O 1
ATOM 7813 N N . ALA A 1 1009 ? 109.629 51.696 97.143 1.00 32.83 1009 ALA A N 1
ATOM 7814 C CA . ALA A 1 1009 ? 108.848 50.721 96.372 1.00 34.20 1009 ALA A CA 1
ATOM 7815 C C . ALA A 1 1009 ? 109.223 49.307 96.780 1.00 35.21 1009 ALA A C 1
ATOM 7816 O O . ALA A 1 1009 ? 108.339 48.481 97.028 1.00 36.21 1009 ALA A O 1
ATOM 7818 N N . THR A 1 1010 ? 110.529 49.044 96.871 1.00 35.20 1010 THR A N 1
ATOM 7819 C CA . THR A 1 1010 ? 111.030 47.756 97.344 1.00 36.38 1010 THR A CA 1
ATOM 7820 C C . THR A 1 1010 ? 110.450 47.380 98.713 1.00 36.61 1010 THR A C 1
ATOM 7821 O O . THR A 1 1010 ? 109.961 46.257 98.896 1.00 37.82 1010 THR A O 1
ATOM 7825 N N . TYR A 1 1011 ? 110.508 48.310 99.663 1.00 35.48 1011 TYR A N 1
ATOM 7826 C CA . TYR A 1 1011 ? 110.044 48.020 101.016 1.00 36.21 1011 TYR A CA 1
ATOM 7827 C C . TYR A 1 1011 ? 108.534 47.727 101.037 1.00 37.12 1011 TYR A C 1
ATOM 7828 O O . TYR A 1 1011 ? 108.070 46.810 101.740 1.00 38.15 1011 TYR A O 1
ATOM 7837 N N . ALA A 1 1012 ? 107.774 48.487 100.252 1.00 36.53 1012 ALA A N 1
ATOM 7838 C CA . ALA A 1 1012 ? 106.359 48.213 100.104 1.00 37.06 1012 ALA A CA 1
ATOM 7839 C C . ALA A 1 1012 ? 106.189 46.787 99.582 1.00 38.93 1012 ALA A C 1
ATOM 7840 O O . ALA A 1 1012 ? 105.429 45.999 100.158 1.00 40.41 1012 ALA A O 1
ATOM 7842 N N . MET A 1 1013 ? 106.926 46.445 98.523 1.00 38.75 1013 MET A N 1
ATOM 7843 C CA . MET A 1 1013 ? 106.856 45.108 97.925 1.00 40.23 1013 MET A CA 1
ATOM 7844 C C . MET A 1 1013 ? 107.190 44.002 98.926 1.00 41.22 1013 MET A C 1
ATOM 7845 O O . MET A 1 1013 ? 106.530 42.960 98.951 1.00 43.06 1013 MET A O 1
ATOM 7850 N N . MET A 1 1014 ? 108.215 44.232 99.744 1.00 40.20 1014 MET A N 1
ATOM 7851 C CA . MET A 1 1014 ? 108.601 43.273 100.768 1.00 41.18 1014 MET A CA 1
ATOM 7852 C C . MET A 1 1014 ? 107.439 43.072 101.742 1.00 42.04 1014 MET A C 1
ATOM 7853 O O . MET A 1 1014 ? 107.026 41.935 101.992 1.00 44.09 1014 MET A O 1
ATOM 7858 N N . LEU A 1 1015 ? 106.890 44.172 102.260 1.00 40.52 1015 LEU A N 1
ATOM 7859 C CA . LEU A 1 1015 ? 105.735 44.093 103.156 1.00 41.00 1015 LEU A CA 1
ATOM 7860 C C . LEU A 1 1015 ? 104.556 43.327 102.539 1.00 42.72 1015 LEU A C 1
ATOM 7861 O O . LEU A 1 1015 ? 103.834 42.616 103.228 1.00 44.76 1015 LEU A O 1
ATOM 7866 N N . ASN A 1 1016 ? 104.389 43.459 101.233 1.00 42.21 1016 ASN A N 1
ATOM 7867 C CA . ASN A 1 1016 ? 103.217 42.965 100.549 1.00 43.37 1016 ASN A CA 1
ATOM 7868 C C . ASN A 1 1016 ? 103.428 41.531 100.077 1.00 45.48 1016 ASN A C 1
ATOM 7869 O O . ASN A 1 1016 ? 102.470 40.813 99.766 1.00 47.29 1016 ASN A O 1
ATOM 7874 N N . GLY A 1 1017 ? 104.693 41.113 100.033 1.00 45.05 1017 GLY A N 1
ATOM 7875 C CA . GLY A 1 1017 ? 105.063 39.822 99.455 1.00 46.54 1017 GLY A CA 1
ATOM 7876 C C . GLY A 1 1017 ? 104.776 39.782 97.966 1.00 46.97 1017 GLY A C 1
ATOM 7877 O O . GLY A 1 1017 ? 104.311 38.779 97.447 1.00 49.19 1017 GLY A O 1
ATOM 7878 N N . HIS A 1 1018 ? 105.045 40.886 97.284 1.00 45.12 1018 HIS A N 1
ATOM 7879 C CA . HIS A 1 1018 ? 104.797 41.004 95.855 1.00 45.91 1018 HIS A CA 1
ATOM 7880 C C . HIS A 1 1018 ? 105.796 40.141 95.089 1.00 47.00 1018 HIS A C 1
ATOM 7881 O O . HIS A 1 1018 ? 106.962 40.087 95.470 1.00 46.13 1018 HIS A O 1
ATOM 7888 N N . THR A 1 1019 ? 105.361 39.469 94.019 1.00 49.10 1019 THR A N 1
ATOM 7889 C CA . THR A 1 1019 ? 106.276 38.595 93.259 1.00 50.88 1019 THR A CA 1
ATOM 7890 C C . THR A 1 1019 ? 107.581 39.284 92.860 1.00 49.10 1019 THR A C 1
ATOM 7891 O O . THR A 1 1019 ? 108.606 38.628 92.708 1.00 49.79 1019 THR A O 1
ATOM 7895 N N . MET A 1 1020 ? 107.539 40.602 92.703 1.00 47.17 1020 MET A N 1
ATOM 7896 C CA . MET A 1 1020 ? 108.694 41.357 92.234 1.00 46.20 1020 MET A CA 1
ATOM 7897 C C . MET A 1 1020 ? 109.668 41.806 93.327 1.00 44.56 1020 MET A C 1
ATOM 7898 O O . MET A 1 1020 ? 110.656 42.489 93.033 1.00 43.45 1020 MET A O 1
ATOM 7903 N N . LYS A 1 1021 ? 109.406 41.423 94.574 1.00 44.43 1021 LYS A N 1
ATOM 7904 C CA . LYS A 1 1021 ? 110.213 41.913 95.689 1.00 43.27 1021 LYS A CA 1
ATOM 7905 C C . LYS A 1 1021 ? 111.702 41.564 95.556 1.00 43.80 1021 LYS A C 1
ATOM 7906 O O . LYS A 1 1021 ? 112.551 42.443 95.650 1.00 42.37 1021 LYS A O 1
ATOM 7912 N N . GLU A 1 1022 ? 112.008 40.293 95.314 1.00 46.31 1022 GLU A N 1
ATOM 7913 C CA . GLU A 1 1022 ? 113.391 39.842 95.134 1.00 47.51 1022 GLU A CA 1
ATOM 7914 C C . GLU A 1 1022 ? 114.064 40.641 94.017 1.00 46.67 1022 GLU A C 1
ATOM 7915 O O . GLU A 1 1022 ? 115.220 41.052 94.135 1.00 45.94 1022 GLU A O 1
ATOM 7921 N N . GLU A 1 1023 ? 113.317 40.869 92.945 1.00 47.02 1023 GLU A N 1
ATOM 7922 C CA . GLU A 1 1023 ? 113.818 41.600 91.793 1.00 47.05 1023 GLU A CA 1
ATOM 7923 C C . GLU A 1 1023 ? 114.085 43.059 92.147 1.00 44.38 1023 GLU A C 1
ATOM 7924 O O . GLU A 1 1023 ? 115.120 43.608 91.763 1.00 44.71 1023 GLU A O 1
ATOM 7930 N N . ALA A 1 1024 ? 113.163 43.668 92.888 1.00 42.01 1024 ALA A N 1
ATOM 7931 C CA . ALA A 1 1024 ? 113.266 45.073 93.264 1.00 39.13 1024 ALA A CA 1
ATOM 7932 C C . ALA A 1 1024 ? 114.478 45.320 94.148 1.00 38.01 1024 ALA A C 1
ATOM 7933 O O . ALA A 1 1024 ? 115.207 46.300 93.958 1.00 37.51 1024 ALA A O 1
ATOM 7935 N N . LEU A 1 1025 ? 114.686 44.428 95.113 1.00 37.32 1025 LEU A N 1
ATOM 7936 C CA . LEU A 1 1025 ? 115.773 44.564 96.052 1.00 35.98 1025 LEU A CA 1
ATOM 7937 C C . LEU A 1 1025 ? 117.134 44.373 95.383 1.00 37.02 1025 LEU A C 1
ATOM 7938 O O . LEU A 1 1025 ? 118.097 45.060 95.744 1.00 37.10 1025 LEU A O 1
ATOM 7943 N N . ASN A 1 1026 ? 117.217 43.451 94.426 1.00 37.84 1026 ASN A N 1
ATOM 7944 C CA . ASN A 1 1026 ? 118.446 43.256 93.683 1.00 38.93 1026 ASN A CA 1
ATOM 7945 C C . ASN A 1 1026 ? 118.803 44.529 92.920 1.00 38.44 1026 ASN A C 1
ATOM 7946 O O . ASN A 1 1026 ? 119.958 44.968 92.917 1.00 39.03 1026 ASN A O 1
ATOM 7951 N N . LYS A 1 1027 ? 117.804 45.124 92.286 1.00 37.54 1027 LYS A N 1
ATOM 7952 C CA . LYS A 1 1027 ? 117.997 46.376 91.594 1.00 37.28 1027 LYS A CA 1
ATOM 7953 C C . LYS A 1 1027 ? 118.516 47.438 92.568 1.00 36.07 1027 LYS A C 1
ATOM 7954 O O . LYS A 1 1027 ? 119.486 48.152 92.272 1.00 36.27 1027 LYS A O 1
ATOM 7960 N N . LEU A 1 1028 ? 117.880 47.528 93.733 1.00 34.88 1028 LEU A N 1
ATOM 7961 C CA . LEU A 1 1028 ? 118.252 48.546 94.713 1.00 33.68 1028 LEU A CA 1
ATOM 7962 C C . LEU A 1 1028 ? 119.695 48.329 95.139 1.00 34.51 1028 LEU A C 1
ATOM 7963 O O . LEU A 1 1028 ? 120.468 49.291 95.232 1.00 34.72 1028 LEU A O 1
ATOM 7968 N N . ILE A 1 1029 ? 120.061 47.065 95.354 1.00 35.12 1029 ILE A N 1
ATOM 7969 C CA . ILE A 1 1029 ? 121.414 46.729 95.771 1.00 35.93 1029 ILE A CA 1
ATOM 7970 C C . ILE A 1 1029 ? 122.412 47.219 94.731 1.00 37.03 1029 ILE A C 1
ATOM 7971 O O . ILE A 1 1029 ? 123.423 47.826 95.089 1.00 37.26 1029 ILE A O 1
ATOM 7976 N N . ASP A 1 1030 ? 122.099 46.980 93.454 1.00 37.68 1030 ASP A N 1
ATOM 7977 C CA . ASP A 1 1030 ? 122.969 47.351 92.338 1.00 38.86 1030 ASP A CA 1
ATOM 7978 C C . ASP A 1 1030 ? 123.297 48.835 92.344 1.00 38.37 1030 ASP A C 1
ATOM 7979 O O . ASP A 1 1030 ? 124.333 49.237 91.840 1.00 39.53 1030 ASP A O 1
ATOM 7984 N N . MET A 1 1031 ? 122.428 49.647 92.934 1.00 37.15 1031 MET A N 1
ATOM 7985 C CA . MET A 1 1031 ? 122.668 51.081 92.970 1.00 37.42 1031 MET A CA 1
ATOM 7986 C C . MET A 1 1031 ? 123.466 51.526 94.196 1.00 37.43 1031 MET A C 1
ATOM 7987 O O . MET A 1 1031 ? 123.732 52.720 94.338 1.00 37.83 1031 MET A O 1
ATOM 7992 N N . SER A 1 1032 ? 123.835 50.594 95.078 1.00 37.49 1032 SER A N 1
ATOM 7993 C CA . SER A 1 1032 ? 124.447 50.963 96.354 1.00 37.44 1032 SER A CA 1
ATOM 7994 C C . SER A 1 1032 ? 125.902 51.398 96.209 1.00 39.64 1032 SER A C 1
ATOM 7995 O O . SER A 1 1032 ? 126.561 51.079 95.226 1.00 41.04 1032 SER A O 1
ATOM 7998 N N . PHE A 1 1033 ? 126.385 52.146 97.195 1.00 40.41 1033 PHE A N 1
ATOM 7999 C CA . PHE A 1 1033 ? 127.779 52.579 97.238 1.00 42.95 1033 PHE A CA 1
ATOM 8000 C C . PHE A 1 1033 ? 128.479 51.928 98.410 1.00 43.82 1033 PHE A C 1
ATOM 8001 O O . PHE A 1 1033 ? 127.841 51.367 99.286 1.00 42.86 1033 PHE A O 1
ATOM 8009 N N . ILE A 1 1034 ? 129.802 52.018 98.411 1.00 46.58 1034 ILE A N 1
ATOM 8010 C CA . ILE A 1 1034 ? 130.646 51.353 99.385 1.00 48.36 1034 ILE A CA 1
ATOM 8011 C C . ILE A 1 1034 ? 131.710 52.337 99.855 1.00 50.06 1034 ILE A C 1
ATOM 8012 O O . ILE A 1 1034 ? 132.175 53.162 99.071 1.00 51.03 1034 ILE A O 1
ATOM 8017 N N . ASP A 1 1035 ? 132.038 52.292 101.144 1.00 50.88 1035 ASP A N 1
ATOM 8018 C CA . ASP A 1 1035 ? 133.289 52.854 101.656 1.00 53.22 1035 ASP A CA 1
ATOM 8019 C C . ASP A 1 1035 ? 134.022 51.685 102.301 1.00 55.03 1035 ASP A C 1
ATOM 8020 O O . ASP A 1 1035 ? 133.690 51.260 103.414 1.00 54.52 1035 ASP A O 1
ATOM 8025 N N . ALA A 1 1036 ? 135.007 51.161 101.578 1.00 57.64 1036 ALA A N 1
ATOM 8026 C CA . ALA A 1 1036 ? 135.688 49.926 101.955 1.00 59.94 1036 ALA A CA 1
ATOM 8027 C C . ALA A 1 1036 ? 136.527 50.130 103.198 1.00 61.97 1036 ALA A C 1
ATOM 8028 O O . ALA A 1 1036 ? 136.632 49.229 104.033 1.00 62.80 1036 ALA A O 1
ATOM 8030 N N . ASP A 1 1037 ? 137.111 51.324 103.316 1.00 63.27 1037 ASP A N 1
ATOM 8031 C CA . ASP A 1 1037 ? 137.930 51.686 104.473 1.00 65.19 1037 ASP A CA 1
ATOM 8032 C C . ASP A 1 1037 ? 137.116 51.726 105.759 1.00 63.22 1037 ASP A C 1
ATOM 8033 O O . ASP A 1 1037 ? 137.663 51.561 106.840 1.00 65.12 1037 ASP A O 1
ATOM 8038 N N . LYS A 1 1038 ? 135.812 51.933 105.645 1.00 60.02 1038 LYS A N 1
ATOM 8039 C CA . LYS A 1 1038 ? 134.964 52.054 106.828 1.00 58.29 1038 LYS A CA 1
ATOM 8040 C C . LYS A 1 1038 ? 133.959 50.917 106.975 1.00 56.13 1038 LYS A C 1
ATOM 8041 O O . LYS A 1 1038 ? 133.214 50.883 107.953 1.00 54.91 1038 LYS A O 1
ATOM 8047 N N . ASN A 1 1039 ? 133.952 49.986 106.015 1.00 55.48 1039 ASN A N 1
ATOM 8048 C CA . ASN A 1 1039 ? 132.979 48.891 105.987 1.00 53.70 1039 ASN A CA 1
ATOM 8049 C C . ASN A 1 1039 ? 131.550 49.426 105.985 1.00 50.67 1039 ASN A C 1
ATOM 8050 O O . ASN A 1 1039 ? 130.702 48.995 106.780 1.00 49.59 1039 ASN A O 1
ATOM 8055 N N . GLU A 1 1040 ? 131.302 50.379 105.087 1.00 48.94 1040 GLU A N 1
ATOM 8056 C CA . GLU A 1 1040 ? 130.022 51.068 105.008 1.00 45.95 1040 GLU A CA 1
ATOM 8057 C C . GLU A 1 1040 ? 129.335 50.792 103.678 1.00 44.51 1040 GLU A C 1
ATOM 8058 O O . GLU A 1 1040 ? 129.979 50.761 102.628 1.00 45.57 1040 GLU A O 1
ATOM 8064 N N . ARG A 1 1041 ? 128.030 50.573 103.723 1.00 42.35 1041 ARG A N 1
ATOM 8065 C CA . ARG A 1 1041 ? 127.235 50.534 102.497 1.00 41.12 1041 ARG A CA 1
ATOM 8066 C C . ARG A 1 1041 ? 126.107 51.524 102.653 1.00 39.35 1041 ARG A C 1
ATOM 8067 O O . ARG A 1 1041 ? 125.501 51.606 103.728 1.00 38.87 1041 ARG A O 1
ATOM 8075 N N . PHE A 1 1042 ? 125.837 52.276 101.589 1.00 38.94 1042 PHE A N 1
ATOM 8076 C CA . PHE A 1 1042 ? 124.808 53.325 101.605 1.00 37.75 1042 PHE A CA 1
ATOM 8077 C C . PHE A 1 1042 ? 124.392 53.693 100.195 1.00 37.54 1042 PHE A C 1
ATOM 8078 O O . PHE A 1 1042 ? 125.006 53.253 99.221 1.00 38.34 1042 PHE A O 1
ATOM 8086 N N . TRP A 1 1043 ? 123.361 54.523 100.103 1.00 36.71 1043 TRP A N 1
ATOM 8087 C CA . TRP A 1 1043 ? 122.833 54.967 98.826 1.00 37.27 1043 TRP A CA 1
ATOM 8088 C C . TRP A 1 1043 ? 123.035 56.477 98.685 1.00 38.51 1043 TRP A C 1
ATOM 8089 O O . TRP A 1 1043 ? 122.675 57.215 99.581 1.00 38.66 1043 TRP A O 1
ATOM 8100 N N . ASN A 1 1044 ? 123.645 56.936 97.594 1.00 41.05 1044 ASN A N 1
ATOM 8101 C CA . ASN A 1 1044 ? 123.895 58.376 97.411 1.00 43.18 1044 ASN A CA 1
ATOM 8102 C C . ASN A 1 1044 ? 122.780 59.136 96.675 1.00 42.98 1044 ASN A C 1
ATOM 8103 O O . ASN A 1 1044 ? 122.948 59.493 95.520 1.00 44.59 1044 ASN A O 1
ATOM 8108 N N . THR A 1 1045 ? 121.648 59.375 97.330 1.00 41.84 1045 THR A N 1
ATOM 8109 C CA . THR A 1 1045 ? 120.635 60.286 96.783 1.00 41.90 1045 THR A CA 1
ATOM 8110 C C . THR A 1 1045 ? 120.711 61.620 97.524 1.00 42.46 1045 THR A C 1
ATOM 8111 O O . THR A 1 1045 ? 121.468 61.744 98.488 1.00 42.69 1045 THR A O 1
ATOM 8115 N N . THR A 1 1046 ? 119.929 62.612 97.102 1.00 42.84 1046 THR A N 1
ATOM 8116 C CA . THR A 1 1046 ? 119.916 63.872 97.857 1.00 44.14 1046 THR A CA 1
ATOM 8117 C C . THR A 1 1046 ? 119.355 63.718 99.287 1.00 42.64 1046 THR A C 1
ATOM 8118 O O . THR A 1 1046 ? 119.587 64.583 100.116 1.00 43.74 1046 THR A O 1
ATOM 8122 N N . ASN A 1 1047 ? 118.648 62.618 99.564 1.00 41.31 1047 ASN A N 1
ATOM 8123 C CA . ASN A 1 1047 ? 118.246 62.231 100.928 1.00 40.34 1047 ASN A CA 1
ATOM 8124 C C . ASN A 1 1047 ? 118.814 60.854 101.317 1.00 39.40 1047 ASN A C 1
ATOM 8125 O O . ASN A 1 1047 ? 118.060 59.888 101.475 1.00 38.45 1047 ASN A O 1
ATOM 8130 N N . PRO A 1 1048 ? 120.143 60.761 101.505 1.00 39.60 1048 PRO A N 1
ATOM 8131 C CA . PRO A 1 1048 ? 120.729 59.424 101.644 1.00 38.95 1048 PRO A CA 1
ATOM 8132 C C . PRO A 1 1048 ? 120.298 58.678 102.911 1.00 38.18 1048 PRO A C 1
ATOM 8133 O O . PRO A 1 1048 ? 120.291 57.446 102.919 1.00 38.11 1048 PRO A O 1
ATOM 8137 N N . ILE A 1 1049 ? 119.957 59.399 103.981 1.00 37.51 1049 ILE A N 1
ATOM 8138 C CA . ILE A 1 1049 ? 119.588 58.717 105.229 1.00 36.40 1049 ILE A CA 1
ATOM 8139 C C . ILE A 1 1049 ? 118.284 57.953 105.022 1.00 35.09 1049 ILE A C 1
ATOM 8140 O O . ILE A 1 1049 ? 118.230 56.745 105.288 1.00 35.26 1049 ILE A O 1
ATOM 8145 N N . GLU A 1 1050 ? 117.260 58.641 104.511 1.00 33.67 1050 GLU A N 1
ATOM 8146 C CA . GLU A 1 1050 ? 115.972 57.999 104.237 1.00 32.38 1050 GLU A CA 1
ATOM 8147 C C . GLU A 1 1050 ? 116.125 56.763 103.357 1.00 31.84 1050 GLU A C 1
ATOM 8148 O O . GLU A 1 1050 ? 115.699 55.667 103.734 1.00 31.41 1050 GLU A O 1
ATOM 8154 N N . THR A 1 1051 ? 116.751 56.932 102.194 1.00 31.49 1051 THR A N 1
ATOM 8155 C CA . THR A 1 1051 ? 116.794 55.842 101.239 1.00 31.19 1051 THR A CA 1
ATOM 8156 C C . THR A 1 1051 ? 117.595 54.670 101.756 1.00 31.37 1051 THR A C 1
ATOM 8157 O O . THR A 1 1051 ? 117.170 53.528 101.601 1.00 31.52 1051 THR A O 1
ATOM 8161 N N . THR A 1 1052 ? 118.713 54.948 102.421 1.00 31.56 1052 THR A N 1
ATOM 8162 C CA . THR A 1 1052 ? 119.522 53.892 103.036 1.00 31.86 1052 THR A CA 1
ATOM 8163 C C . THR A 1 1052 ? 118.736 53.183 104.139 1.00 31.90 1052 THR A C 1
ATOM 8164 O O . THR A 1 1052 ? 118.835 51.954 104.290 1.00 32.51 1052 THR A O 1
ATOM 8168 N N . ALA A 1 1053 ? 117.948 53.950 104.898 1.00 31.37 1053 ALA A N 1
ATOM 8169 C CA . ALA A 1 1053 ? 117.119 53.369 105.960 1.00 31.07 1053 ALA A CA 1
ATOM 8170 C C . ALA A 1 1053 ? 116.042 52.467 105.364 1.00 31.17 1053 ALA A C 1
ATOM 8171 O O . ALA A 1 1053 ? 115.818 51.341 105.846 1.00 32.14 1053 ALA A O 1
ATOM 8173 N N . TYR A 1 1054 ? 115.384 52.938 104.306 1.00 30.21 1054 TYR A N 1
ATOM 8174 C CA . TYR A 1 1054 ? 114.382 52.110 103.656 1.00 30.38 1054 TYR A CA 1
ATOM 8175 C C . TYR A 1 1054 ? 115.005 50.807 103.121 1.00 31.17 1054 TYR A C 1
ATOM 8176 O O . TYR A 1 1054 ? 114.439 49.724 103.293 1.00 31.99 1054 TYR A O 1
ATOM 8185 N N . ALA A 1 1055 ? 116.176 50.914 102.496 1.00 30.85 1055 ALA A N 1
ATOM 8186 C CA . ALA A 1 1055 ? 116.905 49.743 102.033 1.00 31.31 1055 ALA A CA 1
ATOM 8187 C C . ALA A 1 1055 ? 117.199 48.775 103.190 1.00 32.17 1055 ALA A C 1
ATOM 8188 O O . ALA A 1 1055 ? 117.025 47.558 103.050 1.00 32.71 1055 ALA A O 1
ATOM 8190 N N . LEU A 1 1056 ? 117.619 49.311 104.335 1.00 32.11 1056 LEU A N 1
ATOM 8191 C CA . LEU A 1 1056 ? 117.922 48.466 105.485 1.00 33.53 1056 LEU A CA 1
ATOM 8192 C C . LEU A 1 1056 ? 116.699 47.697 105.964 1.00 34.43 1056 LEU A C 1
ATOM 8193 O O . LEU A 1 1056 ? 116.813 46.523 106.331 1.00 35.97 1056 LEU A O 1
ATOM 8198 N N . LEU A 1 1057 ? 115.532 48.340 105.955 1.00 33.84 1057 LEU A N 1
ATOM 8199 C CA . LEU A 1 1057 ? 114.302 47.638 106.318 1.00 34.66 1057 LEU A CA 1
ATOM 8200 C C . LEU A 1 1057 ? 114.100 46.440 105.411 1.00 36.07 1057 LEU A C 1
ATOM 8201 O O . LEU A 1 1057 ? 113.839 45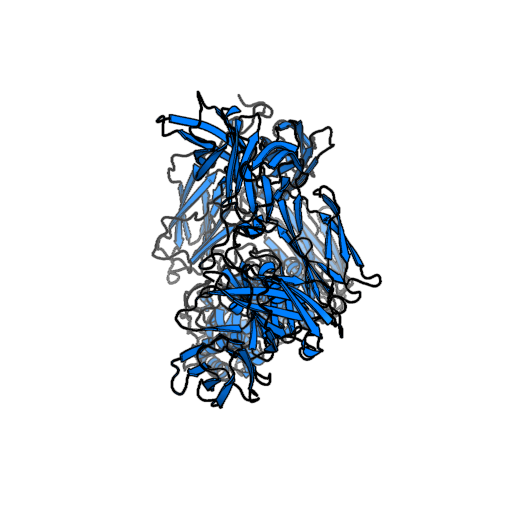.327 105.894 1.00 38.21 1057 LEU A O 1
ATOM 8206 N N . SER A 1 1058 ? 114.277 46.639 104.106 1.00 35.74 1058 SER A N 1
ATOM 8207 C CA . SER A 1 1058 ? 114.155 45.527 103.164 1.00 36.91 1058 SER A CA 1
ATOM 8208 C C . SER A 1 1058 ? 115.192 44.437 103.400 1.00 38.41 1058 SER A C 1
ATOM 8209 O O . SER A 1 1058 ? 114.850 43.260 103.372 1.00 40.63 1058 SER A O 1
ATOM 8212 N N . PHE A 1 1059 ? 116.444 44.818 103.656 1.00 37.89 1059 PHE A N 1
ATOM 8213 C CA . PHE A 1 1059 ? 117.470 43.850 104.032 1.00 38.60 1059 PHE A CA 1
ATOM 8214 C C . PHE A 1 1059 ? 116.946 43.000 105.191 1.00 40.12 1059 PHE A C 1
ATOM 8215 O O . PHE A 1 1059 ? 117.005 41.766 105.145 1.00 41.56 1059 PHE A O 1
ATOM 8223 N N . VAL A 1 1060 ? 116.422 43.670 106.221 1.00 39.61 1060 VAL A N 1
ATOM 8224 C CA . VAL A 1 1060 ? 115.922 42.992 107.420 1.00 41.37 1060 VAL A CA 1
ATOM 8225 C C . VAL A 1 1060 ? 114.790 42.052 107.038 1.00 42.68 1060 VAL A C 1
ATOM 8226 O O . VAL A 1 1060 ? 114.766 40.897 107.438 1.00 44.75 1060 VAL A O 1
ATOM 8230 N N . MET A 1 1061 ? 113.858 42.563 106.247 1.00 41.92 1061 MET A N 1
ATOM 8231 C CA . MET A 1 1061 ? 112.704 41.793 105.852 1.00 43.30 1061 MET A CA 1
ATOM 8232 C C . MET A 1 1061 ? 113.112 40.557 105.041 1.00 44.88 1061 MET A C 1
ATOM 8233 O O . MET A 1 1061 ? 112.403 39.548 105.036 1.00 46.61 1061 MET A O 1
ATOM 8238 N N . ALA A 1 1062 ? 114.251 40.651 104.351 1.00 44.44 1062 ALA A N 1
ATOM 8239 C CA . ALA A 1 1062 ? 114.768 39.558 103.524 1.00 45.80 1062 ALA A CA 1
ATOM 8240 C C . ALA A 1 1062 ? 115.816 38.752 104.271 1.00 47.24 1062 ALA A C 1
ATOM 8241 O O . ALA A 1 1062 ? 116.478 37.895 103.685 1.00 48.50 1062 ALA A O 1
ATOM 8243 N N . GLU A 1 1063 ? 115.968 39.050 105.562 1.00 46.95 1063 GLU A N 1
ATOM 8244 C CA . GLU A 1 1063 ? 116.897 38.341 106.451 1.00 48.67 1063 GLU A CA 1
ATOM 8245 C C . GLU A 1 1063 ? 118.370 38.424 106.028 1.00 48.16 1063 GLU A C 1
ATOM 8246 O O . GLU A 1 1063 ? 119.172 37.539 106.341 1.00 50.15 1063 GLU A O 1
ATOM 8252 N N . LYS A 1 1064 ? 118.725 39.501 105.335 1.00 45.68 1064 LYS A N 1
ATOM 8253 C CA . LYS A 1 1064 ? 120.095 39.678 104.861 1.00 45.31 1064 LYS A CA 1
ATOM 8254 C C . LYS A 1 1064 ? 120.929 40.372 105.934 1.00 44.80 1064 LYS A C 1
ATOM 8255 O O . LYS A 1 1064 ? 121.418 41.486 105.750 1.00 43.18 1064 LYS A O 1
ATOM 8261 N N . TYR A 1 1065 ? 121.085 39.678 107.057 1.00 46.25 1065 TYR A N 1
ATOM 8262 C CA . TYR A 1 1065 ? 121.708 40.245 108.247 1.00 46.55 1065 TYR A CA 1
ATOM 8263 C C . TYR A 1 1065 ? 123.191 40.533 108.074 1.00 46.99 1065 TYR A C 1
ATOM 8264 O O . TYR A 1 1065 ? 123.668 41.571 108.509 1.00 46.67 1065 TYR A O 1
ATOM 8273 N N . THR A 1 1066 ? 123.918 39.642 107.420 1.00 48.49 1066 THR A N 1
ATOM 8274 C CA . THR A 1 1066 ? 125.352 39.833 107.308 1.00 49.49 1066 THR A CA 1
ATOM 8275 C C . THR A 1 1066 ? 125.717 40.995 106.371 1.00 47.81 1066 THR A C 1
ATOM 8276 O O . THR A 1 1066 ? 126.567 41.806 106.715 1.00 47.90 1066 THR A O 1
ATOM 8280 N N . ASP A 1 1067 ? 125.041 41.108 105.229 1.00 46.91 1067 ASP A N 1
ATOM 8281 C CA . ASP A 1 1067 ? 125.251 42.234 104.310 1.00 45.65 1067 ASP A CA 1
ATOM 8282 C C . ASP A 1 1067 ? 124.629 43.527 104.830 1.00 44.07 1067 ASP A C 1
ATOM 8283 O O . ASP A 1 1067 ? 124.904 44.620 104.312 1.00 43.13 1067 ASP A O 1
ATOM 8288 N N . GLY A 1 1068 ? 123.787 43.395 105.851 1.00 44.07 1068 GLY A N 1
ATOM 8289 C CA . GLY A 1 1068 ? 123.153 44.533 106.486 1.00 42.31 1068 GLY A CA 1
ATOM 8290 C C . GLY A 1 1068 ? 124.091 45.285 107.411 1.00 43.20 1068 GLY A C 1
ATOM 8291 O O . GLY A 1 1068 ? 123.927 46.503 107.587 1.00 41.73 1068 GLY A O 1
ATOM 8292 N N . ILE A 1 1069 ? 125.075 44.602 108.016 1.00 45.13 1069 ILE A N 1
ATOM 8293 C CA . ILE A 1 1069 ? 125.934 45.330 108.971 1.00 46.28 1069 ILE A CA 1
ATOM 8294 C C . ILE A 1 1069 ? 126.710 46.491 108.340 1.00 45.72 1069 ILE A C 1
ATOM 8295 O O . ILE A 1 1069 ? 126.770 47.557 108.939 1.00 45.63 1069 ILE A O 1
ATOM 8300 N N . PRO A 1 1070 ? 127.266 46.322 107.123 1.00 46.10 1070 PRO A N 1
ATOM 8301 C CA . PRO A 1 1070 ? 127.851 47.526 106.530 1.00 45.57 1070 PRO A CA 1
ATOM 8302 C C . PRO A 1 1070 ? 126.870 48.691 106.373 1.00 43.61 1070 PRO A C 1
ATOM 8303 O O . PRO A 1 1070 ? 127.272 49.847 106.492 1.00 43.71 1070 PRO A O 1
ATOM 8307 N N . VAL A 1 1071 ? 125.597 48.395 106.128 1.00 42.30 1071 VAL A N 1
ATOM 8308 C CA . VAL A 1 1071 ? 124.572 49.439 105.988 1.00 40.24 1071 VAL A CA 1
ATOM 8309 C C . VAL A 1 1071 ? 124.344 50.102 107.345 1.00 40.38 1071 VAL A C 1
ATOM 8310 O O . VAL A 1 1071 ? 124.307 51.337 107.468 1.00 39.98 1071 VAL A O 1
ATOM 8314 N N . MET A 1 1072 ? 124.223 49.274 108.373 1.00 41.27 1072 MET A N 1
ATOM 8315 C CA . MET A 1 1072 ? 124.069 49.778 109.721 1.00 41.38 1072 MET A CA 1
ATOM 8316 C C . MET A 1 1072 ? 125.292 50.601 110.138 1.00 42.14 1072 MET A C 1
ATOM 8317 O O . MET A 1 1072 ? 125.134 51.701 110.670 1.00 42.33 1072 MET A O 1
ATOM 8322 N N . ASN A 1 1073 ? 126.496 50.092 109.870 1.00 43.12 1073 ASN A N 1
ATOM 8323 C CA . ASN A 1 1073 ? 127.732 50.858 110.079 1.00 43.76 1073 ASN A CA 1
ATOM 8324 C C . ASN A 1 1073 ? 127.628 52.308 109.610 1.00 42.57 1073 ASN A C 1
ATOM 8325 O O . ASN A 1 1073 ? 128.020 53.217 110.336 1.00 43.42 1073 ASN A O 1
ATOM 8330 N N . TRP A 1 1074 ? 127.098 52.513 108.403 1.00 40.75 1074 TRP A N 1
ATOM 8331 C CA . TRP A 1 1074 ? 126.909 53.851 107.853 1.00 39.31 1074 TRP A CA 1
ATOM 8332 C C . TRP A 1 1074 ? 125.828 54.630 108.606 1.00 38.63 1074 TRP A C 1
ATOM 8333 O O . TRP A 1 1074 ? 126.100 55.727 109.093 1.00 39.35 1074 TRP A O 1
ATOM 8344 N N . LEU A 1 1075 ? 124.618 54.072 108.701 1.00 37.46 1075 LEU A N 1
ATOM 8345 C CA . LEU A 1 1075 ? 123.496 54.763 109.355 1.00 36.81 1075 LEU A CA 1
ATOM 8346 C C . LEU A 1 1075 ? 123.807 55.195 110.784 1.00 37.69 1075 LEU A C 1
ATOM 8347 O O . LEU A 1 1075 ? 123.687 56.368 111.152 1.00 37.90 1075 LEU A O 1
ATOM 8352 N N . VAL A 1 1076 ? 124.197 54.228 111.593 1.00 38.52 1076 VAL A N 1
ATOM 8353 C CA . VAL A 1 1076 ? 124.614 54.499 112.952 1.00 39.17 1076 VAL A CA 1
ATOM 8354 C C . VAL A 1 1076 ? 125.515 55.746 113.025 1.00 39.82 1076 VAL A C 1
ATOM 8355 O O . VAL A 1 1076 ? 125.412 56.530 113.957 1.00 40.26 1076 VAL A O 1
ATOM 8359 N N . ASN A 1 1077 ? 126.335 55.961 111.999 1.00 40.09 1077 ASN A N 1
ATOM 8360 C CA . ASN A 1 1077 ? 127.325 57.038 112.008 1.00 41.19 1077 ASN A CA 1
ATOM 8361 C C . ASN A 1 1077 ? 126.829 58.386 111.462 1.00 40.05 1077 ASN A C 1
ATOM 8362 O O . ASN A 1 1077 ? 127.575 59.371 111.470 1.00 41.13 1077 ASN A O 1
ATOM 8367 N N . GLN A 1 1078 ? 125.581 58.428 110.997 1.00 37.94 1078 GLN A N 1
ATOM 8368 C CA . GLN A 1 1078 ? 124.959 59.687 110.552 1.00 37.11 1078 GLN A CA 1
ATOM 8369 C C . GLN A 1 1078 ? 124.037 60.285 111.624 1.00 36.27 1078 GLN A C 1
ATOM 8370 O O . GLN A 1 1078 ? 123.353 61.277 111.385 1.00 35.64 1078 GLN A O 1
ATOM 8376 N N . ARG A 1 1079 ? 124.034 59.671 112.801 1.00 36.45 1079 ARG A N 1
ATOM 8377 C CA . ARG A 1 1079 ? 123.133 60.025 113.891 1.00 35.97 1079 ARG A CA 1
ATOM 8378 C C . ARG A 1 1079 ? 123.431 61.380 114.529 1.00 37.13 1079 ARG A C 1
ATOM 8379 O O . ARG A 1 1079 ? 124.587 61.813 114.637 1.00 38.33 1079 ARG A O 1
ATOM 8387 N N . TYR A 1 1080 ? 122.363 62.049 114.941 1.00 36.51 1080 TYR A N 1
ATOM 8388 C CA . TYR A 1 1080 ? 122.472 63.310 115.661 1.00 37.72 1080 TYR A CA 1
ATOM 8389 C C . TYR A 1 1080 ? 122.809 63.015 117.119 1.00 39.33 1080 TYR A C 1
ATOM 8390 O O . TYR A 1 1080 ? 122.524 61.931 117.627 1.00 39.42 1080 TYR A O 1
ATOM 8399 N N . VAL A 1 1081 ? 123.415 63.983 117.791 1.00 41.13 1081 VAL A N 1
ATOM 8400 C CA . VAL A 1 1081 ? 123.846 63.814 119.185 1.00 43.12 1081 VAL A CA 1
ATOM 8401 C C . VAL A 1 1081 ? 122.818 63.173 120.147 1.00 43.15 1081 VAL A C 1
ATOM 8402 O O . VAL A 1 1081 ? 123.207 62.521 121.110 1.00 44.94 1081 VAL A O 1
ATOM 8406 N N . THR A 1 1082 ? 121.524 63.345 119.886 1.00 42.10 1082 THR A N 1
ATOM 8407 C CA . THR A 1 1082 ? 120.474 62.817 120.770 1.00 42.35 1082 THR A CA 1
ATOM 8408 C C . THR A 1 1082 ? 120.156 61.337 120.558 1.00 41.99 1082 THR A C 1
ATOM 8409 O O . THR A 1 1082 ? 119.402 60.752 121.343 1.00 42.58 1082 THR A O 1
ATOM 8413 N N . GLY A 1 1083 ? 120.705 60.743 119.501 1.00 41.14 1083 GLY A N 1
ATOM 8414 C CA . GLY A 1 1083 ? 120.355 59.379 119.124 1.00 40.62 1083 GLY A CA 1
ATOM 8415 C C . GLY A 1 1083 ? 119.437 59.340 117.913 1.00 38.98 1083 GLY A C 1
ATOM 8416 O O . GLY A 1 1083 ? 119.324 58.317 117.235 1.00 38.28 1083 GLY A O 1
ATOM 8417 N N . SER A 1 1084 ? 118.766 60.455 117.633 1.00 38.39 1084 SER A N 1
ATOM 8418 C CA . SER A 1 1084 ? 117.947 60.561 116.423 1.00 36.46 1084 SER A CA 1
ATOM 8419 C C . SER A 1 1084 ? 118.850 60.853 115.244 1.00 35.67 1084 SER A C 1
ATOM 8420 O O . SER A 1 1084 ? 120.077 60.825 115.367 1.00 36.84 1084 SER A O 1
ATOM 8423 N N . PHE A 1 1085 ? 118.242 61.128 114.101 1.00 33.89 1085 PHE A N 1
ATOM 8424 C CA . PHE A 1 1085 ? 118.973 61.692 112.990 1.00 33.56 1085 PHE A CA 1
ATOM 8425 C C . PHE A 1 1085 ? 118.643 63.183 112.957 1.00 33.68 1085 PHE A C 1
ATOM 8426 O O . PHE A 1 1085 ? 117.648 63.600 113.561 1.00 33.46 1085 PHE A O 1
ATOM 8434 N N . PRO A 1 1086 ? 119.493 64.004 112.303 1.00 34.25 1086 PRO A N 1
ATOM 8435 C CA . PRO A 1 1086 ? 119.340 65.470 112.397 1.00 34.89 1086 PRO A CA 1
ATOM 8436 C C . PRO A 1 1086 ? 117.984 66.047 111.970 1.00 34.39 1086 PRO A C 1
ATOM 8437 O O . PRO A 1 1086 ? 117.674 67.187 112.312 1.00 35.47 1086 PRO A O 1
ATOM 8441 N N . SER A 1 1087 ? 117.184 65.277 111.247 1.00 33.54 1087 SER A N 1
ATOM 8442 C CA . SER A 1 1087 ? 115.944 65.798 110.683 1.00 33.74 1087 SER A CA 1
ATOM 8443 C C . SER A 1 1087 ? 114.768 64.853 110.945 1.00 33.70 1087 SER A C 1
ATOM 8444 O O . SER A 1 1087 ? 114.925 63.826 111.622 1.00 34.11 1087 SER A O 1
ATOM 8447 N N . THR A 1 1088 ? 113.603 65.179 110.391 1.00 33.64 1088 THR A N 1
ATOM 8448 C CA . THR A 1 1088 ? 112.370 64.490 110.761 1.00 33.83 1088 THR A CA 1
ATOM 8449 C C . THR A 1 1088 ? 112.185 63.114 110.117 1.00 33.89 1088 THR A C 1
ATOM 8450 O O . THR A 1 1088 ? 112.209 62.095 110.820 1.00 34.43 1088 THR A O 1
ATOM 8454 N N . GLN A 1 1089 ? 111.999 63.068 108.796 1.00 34.06 1089 GLN A N 1
ATOM 8455 C CA . GLN A 1 1089 ? 111.822 61.784 108.109 1.00 33.90 1089 GLN A CA 1
ATOM 8456 C C . GLN A 1 1089 ? 113.062 60.914 108.251 1.00 34.21 1089 GLN A C 1
ATOM 8457 O O . GLN A 1 1089 ? 112.956 59.700 108.392 1.00 34.51 1089 GLN A O 1
ATOM 8463 N N . ASP A 1 1090 ? 114.238 61.536 108.226 1.00 34.78 1090 ASP A N 1
ATOM 8464 C CA . ASP A 1 1090 ? 115.472 60.823 108.510 1.00 35.46 1090 ASP A CA 1
ATOM 8465 C C . ASP A 1 1090 ? 115.306 60.034 109.812 1.00 35.24 1090 ASP A C 1
ATOM 8466 O O . ASP A 1 1090 ? 115.693 58.870 109.884 1.00 35.18 1090 ASP A O 1
ATOM 8471 N N . THR A 1 1091 ? 114.719 60.673 110.829 1.00 34.59 1091 THR A N 1
ATOM 8472 C CA . THR A 1 1091 ? 114.574 60.052 112.135 1.00 34.66 1091 THR A CA 1
ATOM 8473 C C . THR A 1 1091 ? 113.541 58.921 112.114 1.00 34.21 1091 THR A C 1
ATOM 8474 O O . THR A 1 1091 ? 113.814 57.819 112.632 1.00 34.46 1091 THR A O 1
ATOM 8478 N N . PHE A 1 1092 ? 112.387 59.166 111.492 1.00 32.80 1092 PHE A N 1
ATOM 8479 C CA . PHE A 1 1092 ? 111.311 58.175 111.503 1.00 32.34 1092 PHE A CA 1
ATOM 8480 C C . PHE A 1 1092 ? 111.691 56.881 110.781 1.00 31.99 1092 PHE A C 1
ATOM 8481 O O . PHE A 1 1092 ? 111.500 55.782 111.319 1.00 32.44 1092 PHE A O 1
ATOM 8489 N N . VAL A 1 1093 ? 112.238 57.009 109.574 1.00 30.93 1093 VAL A N 1
ATOM 8490 C CA . VAL A 1 1093 ? 112.692 55.836 108.827 1.00 30.72 1093 VAL A CA 1
ATOM 8491 C C . VAL A 1 1093 ? 113.968 55.262 109.449 1.00 31.28 1093 VAL A C 1
ATOM 8492 O O . VAL A 1 1093 ? 114.049 54.060 109.670 1.00 31.63 1093 VAL A O 1
ATOM 8496 N N . GLY A 1 1094 ? 114.938 56.133 109.742 1.00 31.31 1094 GLY A N 1
ATOM 8497 C CA . GLY A 1 1094 ? 116.223 55.734 110.288 1.00 32.60 1094 GLY A CA 1
ATOM 8498 C C . GLY A 1 1094 ? 116.115 54.907 111.555 1.00 34.70 1094 GLY A C 1
ATOM 8499 O O . GLY A 1 1094 ? 116.636 53.780 111.617 1.00 36.09 1094 GLY A O 1
ATOM 8500 N N . LEU A 1 1095 ? 115.428 55.438 112.567 1.00 35.13 1095 LEU A N 1
ATOM 8501 C CA . LEU A 1 1095 ? 115.268 54.700 113.812 1.00 36.45 1095 LEU A CA 1
ATOM 8502 C C . LEU A 1 1095 ? 114.488 53.403 113.631 1.00 37.35 1095 LEU A C 1
ATOM 8503 O O . LEU A 1 1095 ? 114.832 52.396 114.261 1.00 38.93 1095 LEU A O 1
ATOM 8508 N N . LYS A 1 1096 ? 113.458 53.409 112.781 1.00 36.84 1096 LYS A N 1
ATOM 8509 C CA . LYS A 1 1096 ? 112.707 52.182 112.513 1.00 37.63 1096 LYS A CA 1
ATOM 8510 C C . LYS A 1 1096 ? 113.701 51.133 112.004 1.00 38.03 1096 LYS A C 1
ATOM 8511 O O . LYS A 1 1096 ? 113.766 50.008 112.518 1.00 39.06 1096 LYS A O 1
ATOM 8517 N N . ALA A 1 1097 ? 114.521 51.528 111.038 1.00 37.15 1097 ALA A N 1
ATOM 8518 C CA . ALA A 1 1097 ? 115.426 50.582 110.401 1.00 37.93 1097 ALA A CA 1
ATOM 8519 C C . ALA A 1 1097 ? 116.499 50.064 111.359 1.00 39.31 1097 ALA A C 1
ATOM 8520 O O . ALA A 1 1097 ? 116.775 48.867 111.385 1.00 40.45 1097 ALA A O 1
ATOM 8522 N N . LEU A 1 1098 ? 117.087 50.959 112.149 1.00 39.40 1098 LEU A N 1
ATOM 8523 C CA . LEU A 1 1098 ? 118.149 50.581 113.081 1.00 40.97 1098 LEU A CA 1
ATOM 8524 C C . LEU A 1 1098 ? 117.621 49.627 114.140 1.00 42.61 1098 LEU A C 1
ATOM 8525 O O . LEU A 1 1098 ? 118.239 48.632 114.495 1.00 43.97 1098 LEU A O 1
ATOM 8530 N N . THR A 1 1099 ? 116.433 49.951 114.605 1.00 43.03 1099 THR A N 1
ATOM 8531 C CA . THR A 1 1099 ? 115.746 49.239 115.652 1.00 44.80 1099 THR A CA 1
ATOM 8532 C C . THR A 1 1099 ? 115.331 47.833 115.214 1.00 45.73 1099 THR A C 1
ATOM 8533 O O . THR A 1 1099 ? 115.478 46.881 115.974 1.00 47.60 1099 THR A O 1
ATOM 8537 N N . LYS A 1 1100 ? 114.846 47.712 113.979 1.00 44.72 1100 LYS A N 1
ATOM 8538 C CA . LYS A 1 1100 ? 114.465 46.429 113.409 1.00 45.73 1100 LYS A CA 1
ATOM 8539 C C . LYS A 1 1100 ? 115.687 45.560 113.232 1.00 46.60 1100 LYS A C 1
ATOM 8540 O O . LYS A 1 1100 ? 115.658 44.378 113.567 1.00 48.68 1100 LYS A O 1
ATOM 8546 N N . MET A 1 1101 ? 116.759 46.150 112.708 1.00 45.75 1101 MET A N 1
ATOM 8547 C CA . MET A 1 1101 ? 118.018 45.434 112.504 1.00 47.19 1101 MET A CA 1
ATOM 8548 C C . MET A 1 1101 ? 118.606 45.001 113.847 1.00 49.39 1101 MET A C 1
ATOM 8549 O O . MET A 1 1101 ? 119.033 43.859 114.000 1.00 51.22 1101 MET A O 1
ATOM 8554 N N . ALA A 1 1102 ? 118.595 45.909 114.821 1.00 49.54 1102 ALA A N 1
ATOM 8555 C CA . ALA A 1 1102 ? 119.059 45.599 116.163 1.00 51.90 1102 ALA A CA 1
ATOM 8556 C C . ALA A 1 1102 ? 118.349 44.385 116.777 1.00 54.26 1102 ALA A C 1
ATOM 8557 O O . ALA A 1 1102 ? 119.020 43.457 117.221 1.00 56.12 1102 ALA A O 1
ATOM 8559 N N . GLU A 1 1103 ? 117.013 44.372 116.783 1.00 54.37 1103 GLU A N 1
ATOM 8560 C CA . GLU A 1 1103 ? 116.270 43.260 117.399 1.00 57.47 1103 GLU A CA 1
ATOM 8561 C C . GLU A 1 1103 ? 116.751 41.913 116.903 1.00 58.87 1103 GLU A C 1
ATOM 8562 O O . GLU A 1 1103 ? 116.793 40.954 117.665 1.00 61.60 1103 GLU A O 1
ATOM 8568 N N . LYS A 1 1104 ? 117.114 41.849 115.626 1.00 57.58 1104 LYS A N 1
ATOM 8569 C CA . LYS A 1 1104 ? 117.431 40.582 114.980 1.00 58.96 1104 LYS A CA 1
ATOM 8570 C C . LYS A 1 1104 ? 118.894 40.151 115.104 1.00 60.24 1104 LYS A C 1
ATOM 8571 O O . LYS A 1 1104 ? 119.183 38.956 115.075 1.00 62.56 1104 LYS A O 1
ATOM 8577 N N . ILE A 1 1105 ? 119.815 41.097 115.262 1.00 59.25 1105 ILE A N 1
ATOM 8578 C CA . ILE A 1 1105 ? 121.242 40.739 115.263 1.00 60.70 1105 ILE A CA 1
ATOM 8579 C C . ILE A 1 1105 ? 121.922 40.687 116.629 1.00 62.88 1105 ILE A C 1
ATOM 8580 O O . ILE A 1 1105 ? 122.982 40.087 116.759 1.00 65.02 1105 ILE A O 1
ATOM 8585 N N . SER A 1 1106 ? 121.334 41.312 117.640 1.00 63.01 1106 SER A N 1
ATOM 8586 C CA . SER A 1 1106 ? 122.024 41.440 118.921 1.00 65.19 1106 SER A CA 1
ATOM 8587 C C . SER A 1 1106 ? 121.842 40.236 119.837 1.00 68.75 1106 SER A C 1
ATOM 8588 O O . SER A 1 1106 ? 120.763 39.643 119.884 1.00 69.25 1106 SER A O 1
ATOM 8591 N N . PRO A 1 1107 ? 122.915 39.856 120.554 1.00 71.58 1107 PRO A N 1
ATOM 8592 C CA . PRO A 1 1107 ? 122.905 38.685 121.424 1.00 75.40 1107 PRO A CA 1
ATOM 8593 C C . PRO A 1 1107 ? 121.815 38.720 122.489 1.00 77.06 1107 PRO A C 1
ATOM 8594 O O . PRO A 1 1107 ? 121.277 39.787 122.805 1.00 75.54 1107 PRO A O 1
ATOM 8598 N N . SER A 1 1108 ? 121.498 37.546 123.030 1.00 80.85 1108 SER A N 1
ATOM 8599 C CA . SER A 1 1108 ? 120.578 37.415 124.158 1.00 83.24 1108 SER A CA 1
ATOM 8600 C C . SER A 1 1108 ? 121.058 38.205 125.375 1.00 84.52 1108 SER A C 1
ATOM 8601 O O . SER A 1 1108 ? 120.256 38.823 126.072 1.00 84.42 1108 SER A O 1
ATOM 8604 N N . ARG A 1 1109 ? 122.367 38.185 125.618 1.00 86.12 1109 ARG A N 1
ATOM 8605 C CA . ARG A 1 1109 ? 122.940 38.790 126.819 1.00 88.09 1109 ARG A CA 1
ATOM 8606 C C . ARG A 1 1109 ? 124.163 39.655 126.520 1.00 86.58 1109 ARG A C 1
ATOM 8607 O O . ARG A 1 1109 ? 124.975 39.315 125.654 1.00 86.27 1109 ARG A O 1
ATOM 8615 N N . ASN A 1 1110 ? 124.281 40.770 127.244 1.00 85.84 1110 ASN A N 1
ATOM 8616 C CA . ASN A 1 1110 ? 125.465 41.629 127.185 1.00 84.94 1110 ASN A CA 1
ATOM 8617 C C . ASN A 1 1110 ? 126.356 41.371 128.383 1.00 88.30 1110 ASN A C 1
ATOM 8618 O O . ASN A 1 1110 ? 125.897 41.411 129.516 1.00 90.19 1110 ASN A O 1
ATOM 8623 N N . ASP A 1 1111 ? 127.631 41.112 128.113 1.00 89.28 1111 ASP A N 1
ATOM 8624 C CA . ASP A 1 1111 ? 128.635 40.817 129.131 1.00 92.64 1111 ASP A CA 1
ATOM 8625 C C . ASP A 1 1111 ? 129.999 41.239 128.590 1.00 92.09 1111 ASP A C 1
ATOM 8626 O O . ASP A 1 1111 ? 130.722 40.416 128.010 1.00 92.98 1111 ASP A O 1
ATOM 8631 N N . TYR A 1 1112 ? 130.343 42.528 128.763 1.00 90.59 1112 TYR A N 1
ATOM 8632 C CA . TYR A 1 1112 ? 131.590 43.043 128.202 1.00 90.10 1112 TYR A CA 1
ATOM 8633 C C . TYR A 1 1112 ? 132.290 44.137 129.013 1.00 91.14 1112 TYR A C 1
ATOM 8634 O O . TYR A 1 1112 ? 131.690 44.764 129.894 1.00 91.18 1112 TYR A O 1
ATOM 8643 N N . THR A 1 1113 ? 133.570 44.341 128.669 1.00 91.94 1113 THR A N 1
ATOM 8644 C CA . THR A 1 1113 ? 134.404 45.374 129.257 1.00 93.11 1113 THR A CA 1
ATOM 8645 C C . THR A 1 1113 ? 134.835 46.342 128.164 1.00 90.60 1113 THR A C 1
ATOM 8646 O O . THR A 1 1113 ? 135.220 45.921 127.073 1.00 89.60 1113 THR A O 1
ATOM 8650 N N . VAL A 1 1114 ? 134.763 47.639 128.450 1.00 89.77 1114 VAL A N 1
ATOM 8651 C CA . VAL A 1 1114 ? 135.280 48.647 127.528 1.00 88.03 1114 VAL A CA 1
ATOM 8652 C C . VAL A 1 1114 ? 136.368 49.449 128.225 1.00 91.01 1114 VAL A C 1
ATOM 8653 O O . VAL A 1 1114 ? 136.139 50.043 129.278 1.00 92.21 1114 VAL A O 1
ATOM 8657 N N . GLN A 1 1115 ? 137.557 49.440 127.634 1.00 92.64 1115 GLN A N 1
ATOM 8658 C CA . GLN A 1 1115 ? 138.675 50.217 128.143 1.00 95.93 1115 GLN A CA 1
ATOM 8659 C C . GLN A 1 1115 ? 138.933 51.394 127.212 1.00 94.41 1115 GLN A C 1
ATOM 8660 O O . GLN A 1 1115 ? 139.167 51.215 126.013 1.00 92.94 1115 GLN A O 1
ATOM 8666 N N . LEU A 1 1116 ? 138.869 52.596 127.773 1.00 95.19 1116 LEU A N 1
ATOM 8667 C CA . LEU A 1 1116 ? 139.107 53.815 127.018 1.00 94.30 1116 LEU A CA 1
ATOM 8668 C C . LEU A 1 1116 ? 140.499 54.334 127.342 1.00 98.45 1116 LEU A C 1
ATOM 8669 O O . LEU A 1 1116 ? 140.749 54.824 128.444 1.00 100.86 1116 LEU A O 1
ATOM 8674 N N . LYS A 1 1117 ? 141.407 54.207 126.380 1.00 99.54 1117 LYS A N 1
ATOM 8675 C CA . LYS A 1 1117 ? 142.782 54.654 126.567 1.00 103.82 1117 LYS A CA 1
ATOM 8676 C C . LYS A 1 1117 ? 143.044 55.908 125.743 1.00 103.24 1117 LYS A C 1
ATOM 8677 O O . LYS A 1 1117 ? 142.797 55.931 124.531 1.00 100.69 1117 LYS A O 1
ATOM 8683 N N . TYR A 1 1118 ? 143.520 56.953 126.416 1.00 105.97 1118 TYR A N 1
ATOM 8684 C CA . TYR A 1 1118 ? 143.892 58.203 125.756 1.00 106.42 1118 TYR A CA 1
ATOM 8685 C C . TYR A 1 1118 ? 145.065 58.860 126.471 1.00 111.40 1118 TYR A C 1
ATOM 8686 O O . TYR A 1 1118 ? 145.181 58.766 127.694 1.00 114.00 1118 TYR A O 1
ATOM 8695 N N . LYS A 1 1119 ? 145.924 59.517 125.692 1.00 113.27 1119 LYS A N 1
ATOM 8696 C CA . LYS A 1 1119 ? 147.122 60.210 126.189 1.00 118.31 1119 LYS A CA 1
ATOM 8697 C C . LYS A 1 1119 ? 147.905 59.413 127.243 1.00 122.44 1119 LYS A C 1
ATOM 8698 O O . LYS A 1 1119 ? 148.830 58.677 126.901 1.00 124.71 1119 LYS A O 1
ATOM 8704 N N . LYS A 1 1120 ? 147.528 59.559 128.513 1.00 123.83 1120 LYS A N 1
ATOM 8705 C CA . LYS A 1 1120 ? 148.197 58.860 129.612 1.00 127.99 1120 LYS A CA 1
ATOM 8706 C C . LYS A 1 1120 ? 147.236 58.076 130.509 1.00 126.77 1120 LYS A C 1
ATOM 8707 O O . LYS A 1 1120 ? 147.674 57.270 131.333 1.00 129.78 1120 LYS A O 1
ATOM 8713 N N . SER A 1 1121 ? 145.936 58.310 130.345 1.00 122.68 1121 SER A N 1
ATOM 8714 C CA . SER A 1 1121 ? 144.926 57.738 131.241 1.00 121.61 1121 SER A CA 1
ATOM 8715 C C . SER A 1 1121 ? 144.224 56.501 130.683 1.00 118.49 1121 SER A C 1
ATOM 8716 O O . SER A 1 1121 ? 144.462 56.091 129.542 1.00 116.87 1121 SER A O 1
ATOM 8719 N N . ALA A 1 1122 ? 143.370 55.908 131.517 1.00 117.94 1122 ALA A N 1
ATOM 8720 C CA . ALA A 1 1122 ? 142.571 54.746 131.145 1.00 115.32 1122 ALA A CA 1
ATOM 8721 C C . ALA A 1 1122 ? 141.269 54.687 131.944 1.00 113.84 1122 ALA A C 1
ATOM 8722 O O . ALA A 1 1122 ? 141.291 54.590 133.170 1.00 116.63 1122 ALA A O 1
ATOM 8724 N N . LYS A 1 1123 ? 140.141 54.752 131.240 1.00 109.80 1123 LYS A N 1
ATOM 8725 C CA . LYS A 1 1123 ? 138.823 54.627 131.865 1.00 108.23 1123 LYS A CA 1
ATOM 8726 C C . LYS A 1 1123 ? 138.183 53.287 131.530 1.00 106.57 1123 LYS A C 1
ATOM 8727 O O . LYS A 1 1123 ? 138.271 52.807 130.398 1.00 104.47 1123 LYS A O 1
ATOM 8733 N N . TYR A 1 1124 ? 137.548 52.688 132.532 1.00 107.83 1124 TYR A N 1
ATOM 8734 C CA . TYR A 1 1124 ? 136.986 51.353 132.410 1.00 107.39 1124 TYR A CA 1
ATOM 8735 C C . TYR A 1 1124 ? 135.481 51.368 132.555 1.00 104.88 1124 TYR A C 1
ATOM 8736 O O . TYR A 1 1124 ? 134.934 52.058 133.423 1.00 105.27 1124 TYR A O 1
ATOM 8745 N N . PHE A 1 1125 ? 134.826 50.591 131.695 1.00 102.62 1125 PHE A N 1
ATOM 8746 C CA . PHE A 1 1125 ? 133.381 50.435 131.724 1.00 100.57 1125 PHE A CA 1
ATOM 8747 C C . PHE A 1 1125 ? 133.027 48.961 131.607 1.00 101.42 1125 PHE A C 1
ATOM 8748 O O . PHE A 1 1125 ? 133.640 48.214 130.826 1.00 101.29 1125 PHE A O 1
ATOM 8756 N N . LYS A 1 1126 ? 132.032 48.555 132.390 1.00 102.64 1126 LYS A N 1
ATOM 8757 C CA . LYS A 1 1126 ? 131.551 47.183 132.373 1.00 104.01 1126 LYS A CA 1
ATOM 8758 C C . LYS A 1 1126 ? 130.045 47.153 132.189 1.00 101.85 1126 LYS A C 1
ATOM 8759 O O . LYS A 1 1126 ? 129.301 47.810 132.923 1.00 101.98 1126 LYS A O 1
ATOM 8765 N N . ILE A 1 1127 ? 129.607 46.390 131.197 1.00 100.30 1127 ILE A N 1
ATOM 8766 C CA . ILE A 1 1127 ? 128.191 46.185 130.958 1.00 98.70 1127 ILE A CA 1
ATOM 8767 C C . ILE A 1 1127 ? 127.882 44.691 130.994 1.00 100.89 1127 ILE A C 1
ATOM 8768 O O . ILE A 1 1127 ? 128.414 43.910 130.199 1.00 100.71 1127 ILE A O 1
ATOM 8773 N N . ASN A 1 1128 ? 127.038 44.308 131.950 1.00 103.52 1128 ASN A N 1
ATOM 8774 C CA . ASN A 1 1128 ? 126.768 42.899 132.227 1.00 106.98 1128 ASN A CA 1
ATOM 8775 C C . ASN A 1 1128 ? 125.287 42.523 132.277 1.00 106.97 1128 ASN A C 1
ATOM 8776 O O . ASN A 1 1128 ? 124.947 41.339 132.336 1.00 108.78 1128 ASN A O 1
ATOM 8781 N N . SER A 1 1129 ? 124.413 43.526 132.258 1.00 105.66 1129 SER A N 1
ATOM 8782 C CA . SER A 1 1129 ? 122.977 43.274 132.119 1.00 105.53 1129 SER A CA 1
ATOM 8783 C C . SER A 1 1129 ? 122.545 43.409 130.661 1.00 102.46 1129 SER A C 1
ATOM 8784 O O . SER A 1 1129 ? 123.237 44.030 129.858 1.00 100.23 1129 SER A O 1
ATOM 8787 N N . GLU A 1 1130 ? 121.425 42.777 130.325 1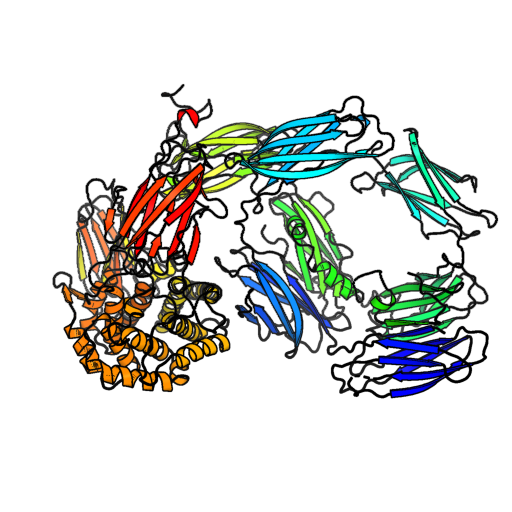.00 103.03 1130 GLU A N 1
ATOM 8788 C CA . GLU A 1 1130 ? 120.782 42.953 129.029 1.00 100.67 1130 GLU A CA 1
ATOM 8789 C C . GLU A 1 1130 ? 119.724 44.043 129.181 1.00 99.21 1130 GLU A C 1
ATOM 8790 O O . GLU A 1 1130 ? 119.465 44.819 128.252 1.00 95.90 1130 GLU A O 1
ATOM 8796 N N . GLN A 1 1131 ? 119.135 44.089 130.380 1.00 102.02 1131 GLN A N 1
ATOM 8797 C CA . GLN A 1 1131 ? 118.084 45.051 130.734 1.00 101.39 1131 GLN A CA 1
ATOM 8798 C C . GLN A 1 1131 ? 118.671 46.391 131.208 1.00 100.71 1131 GLN A C 1
ATOM 8799 O O . GLN A 1 1131 ? 118.048 47.142 131.973 1.00 101.19 1131 GLN A O 1
ATOM 8805 N N . ILE A 1 1132 ? 119.893 46.658 130.753 1.00 99.69 1132 ILE A N 1
ATOM 8806 C CA . ILE A 1 1132 ? 120.481 47.985 130.791 1.00 98.12 1132 ILE A CA 1
ATOM 8807 C C . ILE A 1 1132 ? 119.728 48.789 129.769 1.00 93.99 1132 ILE A C 1
ATOM 8808 O O . ILE A 1 1132 ? 119.326 48.260 128.730 1.00 92.41 1132 ILE A O 1
ATOM 8813 N N . ASP A 1 1133 ? 119.532 50.063 130.072 1.00 92.41 1133 ASP A N 1
ATOM 8814 C CA . ASP A 1 1133 ? 118.946 50.997 129.135 1.00 88.32 1133 ASP A CA 1
ATOM 8815 C C . ASP A 1 1133 ? 119.044 52.397 129.717 1.00 87.87 1133 ASP A C 1
ATOM 8816 O O . ASP A 1 1133 ? 119.654 53.263 129.107 1.00 86.37 1133 ASP A O 1
ATOM 8821 N N . VAL A 1 1134 ? 118.473 52.611 130.903 1.00 89.15 1134 VAL A N 1
ATOM 8822 C CA . VAL A 1 1134 ? 118.626 53.884 131.607 1.00 89.32 1134 VAL A CA 1
ATOM 8823 C C . VAL A 1 1134 ? 120.009 53.917 132.245 1.00 91.17 1134 VAL A C 1
ATOM 8824 O O . VAL A 1 1134 ? 120.128 53.903 133.476 1.00 94.21 1134 VAL A O 1
ATOM 8828 N N . GLU A 1 1135 ? 121.053 53.942 131.419 1.00 89.34 1135 GLU A N 1
ATOM 8829 C CA . GLU A 1 1135 ? 122.419 53.941 131.937 1.00 91.11 1135 GLU A CA 1
ATOM 8830 C C . GLU A 1 1135 ? 123.338 54.925 131.227 1.00 89.33 1135 GLU A C 1
ATOM 8831 O O . GLU A 1 1135 ? 123.476 54.897 130.005 1.00 86.95 1135 GLU A O 1
ATOM 8837 N N . ASN A 1 1136 ? 123.948 55.803 132.017 1.00 90.71 1136 ASN A N 1
ATOM 8838 C CA . ASN A 1 1136 ? 124.965 56.728 131.537 1.00 90.01 1136 ASN A CA 1
ATOM 8839 C C . ASN A 1 1136 ? 126.345 56.095 131.637 1.00 91.76 1136 ASN A C 1
ATOM 8840 O O . ASN A 1 1136 ? 126.660 55.442 132.630 1.00 94.57 1136 ASN A O 1
ATOM 8845 N N . PHE A 1 1137 ? 127.151 56.268 130.592 1.00 90.23 1137 PHE A N 1
ATOM 8846 C CA . PHE A 1 1137 ? 128.580 55.966 130.645 1.00 92.01 1137 PHE A CA 1
ATOM 8847 C C . PHE A 1 1137 ? 129.359 57.026 129.879 1.00 91.12 1137 PHE A C 1
ATOM 8848 O O . PHE A 1 1137 ? 130.256 56.731 129.091 1.00 90.91 1137 PHE A O 1
ATOM 8856 N N . VAL A 1 1138 ? 128.974 58.272 130.138 1.00 90.79 1138 VAL A N 1
ATOM 8857 C CA . VAL A 1 1138 ? 129.608 59.467 129.601 1.00 90.48 1138 VAL A CA 1
ATOM 8858 C C . VAL A 1 1138 ? 131.034 59.618 130.143 1.00 93.71 1138 VAL A C 1
ATOM 8859 O O . VAL A 1 1138 ? 131.348 59.112 131.224 1.00 96.33 1138 VAL A O 1
ATOM 8863 N N . ASP A 1 1139 ? 131.890 60.290 129.371 1.00 93.62 1139 ASP A N 1
ATOM 8864 C CA . ASP A 1 1139 ? 133.251 60.647 129.798 1.00 96.85 1139 ASP A CA 1
ATOM 8865 C C . ASP A 1 1139 ? 133.807 61.792 128.947 1.00 96.12 1139 ASP A C 1
ATOM 8866 O O . ASP A 1 1139 ? 133.483 61.889 127.769 1.00 93.45 1139 ASP A O 1
ATOM 8871 N N . ILE A 1 1140 ? 134.653 62.638 129.537 1.00 98.70 1140 ILE A N 1
ATOM 8872 C CA . ILE A 1 1140 ? 135.139 63.848 128.866 1.00 98.54 1140 ILE A CA 1
ATOM 8873 C C . ILE A 1 1140 ? 136.635 63.787 128.525 1.00 100.93 1140 ILE A C 1
ATOM 8874 O O . ILE A 1 1140 ? 137.454 64.173 129.349 1.00 104.71 1140 ILE A O 1
ATOM 8879 N N . PRO A 1 1141 ? 137.007 63.273 127.329 1.00 99.33 1141 PRO A N 1
ATOM 8880 C CA . PRO A 1 1141 ? 138.375 63.477 126.862 1.00 101.73 1141 PRO A CA 1
ATOM 8881 C C . PRO A 1 1141 ? 138.710 64.950 126.731 1.00 103.36 1141 PRO A C 1
ATOM 8882 O O . PRO A 1 1141 ? 137.873 65.742 126.294 1.00 101.13 1141 PRO A O 1
ATOM 8886 N N . GLU A 1 1142 ? 139.933 65.304 127.115 1.00 107.49 1142 GLU A N 1
ATOM 8887 C CA . GLU A 1 1142 ? 140.403 66.675 127.030 1.00 109.84 1142 GLU A CA 1
ATOM 8888 C C . GLU A 1 1142 ? 140.819 67.017 125.602 1.00 108.96 1142 GLU A C 1
ATOM 8889 O O . GLU A 1 1142 ? 140.434 66.333 124.650 1.00 106.15 1142 GLU A O 1
ATOM 8895 N N . ASP A 1 1143 ? 141.596 68.083 125.455 1.00 111.84 1143 ASP A N 1
ATOM 8896 C CA . ASP A 1 1143 ? 142.140 68.468 124.160 1.00 111.86 1143 ASP A CA 1
ATOM 8897 C C . ASP A 1 1143 ? 143.302 67.534 123.806 1.00 113.43 1143 ASP A C 1
ATOM 8898 O O . ASP A 1 1143 ? 144.466 67.819 124.120 1.00 117.45 1143 ASP A O 1
ATOM 8903 N N . THR A 1 1144 ? 142.959 66.405 123.177 1.00 110.18 1144 THR A N 1
ATOM 8904 C CA . THR A 1 1144 ? 143.924 65.357 122.820 1.00 111.04 1144 THR A CA 1
ATOM 8905 C C . THR A 1 1144 ? 143.884 65.055 121.319 1.00 108.72 1144 THR A C 1
ATOM 8906 O O . THR A 1 1144 ? 142.989 65.521 120.608 1.00 105.94 1144 THR A O 1
ATOM 8910 N N . LYS A 1 1145 ? 144.844 64.259 120.850 1.00 110.04 1145 LYS A N 1
ATOM 8911 C CA . LYS A 1 1145 ? 144.983 63.944 119.423 1.00 108.34 1145 LYS A CA 1
ATOM 8912 C C . LYS A 1 1145 ? 144.353 62.609 119.001 1.00 104.80 1145 LYS A C 1
ATOM 8913 O O . LYS A 1 1145 ? 143.709 62.520 117.953 1.00 101.67 1145 LYS A O 1
ATOM 8919 N N . LYS A 1 1146 ? 144.563 61.574 119.809 1.00 105.36 1146 LYS A N 1
ATOM 8920 C CA . LYS A 1 1146 ? 144.132 60.219 119.471 1.00 102.77 1146 LYS A CA 1
ATOM 8921 C C . LYS A 1 1146 ? 143.303 59.590 120.579 1.00 100.96 1146 LYS A C 1
ATOM 8922 O O . LYS A 1 1146 ? 143.208 60.130 121.682 1.00 102.25 1146 LYS A O 1
ATOM 8928 N N . LEU A 1 1147 ? 142.720 58.435 120.277 1.00 98.00 1147 LEU A N 1
ATOM 8929 C CA . LEU A 1 1147 ? 141.861 57.727 121.211 1.00 96.24 1147 LEU A CA 1
ATOM 8930 C C . LEU A 1 1147 ? 141.852 56.226 120.897 1.00 95.32 1147 LEU A C 1
ATOM 8931 O O . LEU A 1 1147 ? 141.821 55.829 119.729 1.00 93.69 1147 LEU A O 1
ATOM 8936 N N . GLU A 1 1148 ? 141.883 55.404 121.947 1.00 96.27 1148 GLU A N 1
ATOM 8937 C CA . GLU A 1 1148 ? 141.907 53.944 121.803 1.00 95.69 1148 GLU A CA 1
ATOM 8938 C C . GLU A 1 1148 ? 140.847 53.251 122.660 1.00 93.85 1148 GLU A C 1
ATOM 8939 O O . GLU A 1 1148 ? 140.830 53.405 123.886 1.00 95.41 1148 GLU A O 1
ATOM 8945 N N . ILE A 1 1149 ? 139.974 52.486 122.004 1.00 90.35 1149 ILE A N 1
ATOM 8946 C CA . ILE A 1 1149 ? 138.902 51.760 122.685 1.00 88.58 1149 ILE A CA 1
ATOM 8947 C C . ILE A 1 1149 ? 139.057 50.258 122.509 1.00 89.15 1149 ILE A C 1
ATOM 8948 O O . ILE A 1 1149 ? 138.932 49.739 121.400 1.00 87.53 1149 ILE A O 1
ATOM 8953 N N . ASN A 1 1150 ? 139.318 49.565 123.611 1.00 91.51 1150 ASN A N 1
ATOM 8954 C CA . ASN A 1 1150 ? 139.393 48.109 123.591 1.00 92.34 1150 ASN A CA 1
ATOM 8955 C C . ASN A 1 1150 ? 138.142 47.483 124.187 1.00 90.89 1150 ASN A C 1
ATOM 8956 O O . ASN A 1 1150 ? 137.842 47.666 125.376 1.00 92.08 1150 ASN A O 1
ATOM 8961 N N . VAL A 1 1151 ? 137.410 46.759 123.345 1.00 88.23 1151 VAL A N 1
ATOM 8962 C CA . VAL A 1 1151 ? 136.220 46.037 123.774 1.00 86.69 1151 VAL A CA 1
ATOM 8963 C C . VAL A 1 1151 ? 136.549 44.555 123.888 1.00 88.64 1151 VAL A C 1
ATOM 8964 O O . VAL A 1 1151 ? 137.274 44.005 123.063 1.00 89.17 1151 VAL A O 1
ATOM 8968 N N . GLY A 1 1152 ? 136.020 43.928 124.930 1.00 89.73 1152 GLY A N 1
ATOM 8969 C CA . GLY A 1 1152 ? 136.187 42.504 125.146 1.00 91.69 1152 GLY A CA 1
ATOM 8970 C C . GLY A 1 1152 ? 135.000 41.910 125.873 1.00 91.37 1152 GLY A C 1
ATOM 8971 O O . GLY A 1 1152 ? 134.575 42.421 126.914 1.00 91.72 1152 GLY A O 1
ATOM 8972 N N . GLY A 1 1153 ? 134.461 40.830 125.312 1.00 90.75 1153 GLY A N 1
ATOM 8973 C CA . GLY A 1 1153 ? 133.377 40.098 125.949 1.00 91.09 1153 GLY A CA 1
ATOM 8974 C C . GLY A 1 1153 ? 132.324 39.654 124.956 1.00 88.30 1153 GLY A C 1
ATOM 8975 O O . GLY A 1 1153 ? 132.642 39.113 123.892 1.00 87.75 1153 GLY A O 1
ATOM 8976 N N . ILE A 1 1154 ? 131.067 39.909 125.310 1.00 86.54 1154 ILE A N 1
ATOM 8977 C CA . ILE A 1 1154 ? 129.912 39.444 124.553 1.00 84.17 1154 ILE A CA 1
ATOM 8978 C C . ILE A 1 1154 ? 128.778 40.468 124.618 1.00 80.86 1154 ILE A C 1
ATOM 8979 O O . ILE A 1 1154 ? 128.481 41.007 125.682 1.00 81.48 1154 ILE A O 1
ATOM 8984 N N . GLY A 1 1155 ? 128.165 40.754 123.472 1.00 77.37 1155 GLY A N 1
ATOM 8985 C CA . GLY A 1 1155 ? 126.996 41.623 123.445 1.00 74.15 1155 GLY A CA 1
ATOM 8986 C C . GLY A 1 1155 ? 127.024 42.741 122.424 1.00 70.54 1155 GLY A C 1
ATOM 8987 O O . GLY A 1 1155 ? 127.792 42.703 121.464 1.00 70.15 1155 GLY A O 1
ATOM 8988 N N . PHE A 1 1156 ? 126.175 43.738 122.655 1.00 68.08 1156 PHE A N 1
ATOM 8989 C CA . PHE A 1 1156 ? 125.949 44.834 121.731 1.00 64.43 1156 PHE A CA 1
ATOM 8990 C C . PHE A 1 1156 ? 126.228 46.187 122.389 1.00 64.13 1156 PHE A C 1
ATOM 8991 O O . PHE A 1 1156 ? 125.859 46.426 123.546 1.00 65.56 1156 PHE A O 1
ATOM 8999 N N . GLY A 1 1157 ? 126.862 47.083 121.642 1.00 62.34 1157 GLY A N 1
ATOM 9000 C CA . GLY A 1 1157 ? 127.181 48.402 122.165 1.00 61.38 1157 GLY A CA 1
ATOM 9001 C C . GLY A 1 1157 ? 127.478 49.447 121.115 1.00 58.79 1157 GLY A C 1
ATOM 9002 O O . GLY A 1 1157 ? 127.841 49.132 119.981 1.00 57.87 1157 GLY A O 1
ATOM 9003 N N . LEU A 1 1158 ? 127.318 50.702 121.516 1.00 57.74 1158 LEU A N 1
ATOM 9004 C CA . LEU A 1 1158 ? 127.597 51.843 120.674 1.00 55.58 1158 LEU A CA 1
ATOM 9005 C C . LEU A 1 1158 ? 128.727 52.634 121.297 1.00 57.47 1158 LEU A C 1
ATOM 9006 O O . LEU A 1 1158 ? 128.702 52.948 122.488 1.00 58.81 1158 LEU A O 1
ATOM 9011 N N . LEU A 1 1159 ? 129.732 52.928 120.484 1.00 57.71 1159 LEU A N 1
ATOM 9012 C CA . LEU A 1 1159 ? 130.889 53.686 120.924 1.00 59.66 1159 LEU A CA 1
ATOM 9013 C C . LEU A 1 1159 ? 130.824 55.030 120.231 1.00 58.23 1159 LEU A C 1
ATOM 9014 O O . LEU A 1 1159 ? 131.022 55.121 119.016 1.00 57.09 1159 LEU A O 1
ATOM 9019 N N . GLU A 1 1160 ? 130.519 56.068 121.001 1.00 58.47 1160 GLU A N 1
ATOM 9020 C CA . GLU A 1 1160 ? 130.221 57.372 120.419 1.00 57.02 1160 GLU A CA 1
ATOM 9021 C C . GLU A 1 1160 ? 131.229 58.408 120.860 1.00 59.21 1160 GLU A C 1
ATOM 9022 O O . GLU A 1 1160 ? 131.665 58.404 122.007 1.00 61.21 1160 GLU A O 1
ATOM 9028 N N . VAL A 1 1161 ? 131.600 59.277 119.926 1.00 59.04 1161 VAL A N 1
ATOM 9029 C CA . VAL A 1 1161 ? 132.396 60.457 120.221 1.00 61.79 1161 VAL A CA 1
ATOM 9030 C C . VAL A 1 1161 ? 131.569 61.675 119.834 1.00 61.12 1161 VAL A C 1
ATOM 9031 O O . VAL A 1 1161 ? 131.032 61.734 118.730 1.00 59.19 1161 VAL A O 1
ATOM 9035 N N . VAL A 1 1162 ? 131.454 62.634 120.748 1.00 63.53 1162 VAL A N 1
ATOM 9036 C CA . VAL A 1 1162 ? 130.671 63.839 120.500 1.00 63.62 1162 VAL A CA 1
ATOM 9037 C C . VAL A 1 1162 ? 131.575 65.067 120.467 1.00 67.06 1162 VAL A C 1
ATOM 9038 O O . VAL A 1 1162 ? 132.311 65.332 121.412 1.00 69.40 1162 VAL A O 1
ATOM 9042 N N . TYR A 1 1163 ? 131.501 65.810 119.368 1.00 68.01 1163 TYR A N 1
ATOM 9043 C CA . TYR A 1 1163 ? 132.274 67.032 119.195 1.00 72.14 1163 TYR A CA 1
ATOM 9044 C C . TYR A 1 1163 ? 131.375 68.254 119.337 1.00 73.17 1163 TYR A C 1
ATOM 9045 O O . TYR A 1 1163 ? 130.287 68.292 118.774 1.00 70.72 1163 TYR A O 1
ATOM 9054 N N . GLN A 1 1164 ? 131.834 69.250 120.086 1.00 63.43 1164 GLN A N 1
ATOM 9055 C CA . GLN A 1 1164 ? 131.099 70.500 120.241 1.00 64.89 1164 GLN A CA 1
ATOM 9056 C C . GLN A 1 1164 ? 131.923 71.664 119.688 1.00 66.26 1164 GLN A C 1
ATOM 9057 O O . GLN A 1 1164 ? 132.493 72.451 120.451 1.00 66.84 1164 GLN A O 1
ATOM 9063 N N . PHE A 1 1165 ? 131.982 71.772 118.361 1.00 67.77 1165 PHE A N 1
ATOM 9064 C CA . PHE A 1 1165 ? 132.807 72.785 117.694 1.00 69.31 1165 PHE A CA 1
ATOM 9065 C C . PHE A 1 1165 ? 132.386 74.200 118.068 1.00 69.48 1165 PHE A C 1
ATOM 9066 O O . PHE A 1 1165 ? 131.219 74.440 118.355 1.00 68.76 1165 PHE A O 1
ATOM 9074 N N . ASN A 1 1166 ? 133.350 75.122 118.078 1.00 71.01 1166 ASN A N 1
ATOM 9075 C CA . ASN A 1 1166 ? 133.081 76.539 118.350 1.00 71.49 1166 ASN A CA 1
ATOM 9076 C C . ASN A 1 1166 ? 133.601 77.444 117.235 1.00 71.81 1166 ASN A C 1
ATOM 9077 O O . ASN A 1 1166 ? 134.370 78.391 117.479 1.00 72.32 1166 ASN A O 1
ATOM 9082 N N . LEU A 1 1167 ? 133.157 77.142 116.014 1.00 71.39 1167 LEU A N 1
ATOM 9083 C CA . LEU A 1 1167 ? 133.546 77.886 114.821 1.00 71.18 1167 LEU A CA 1
ATOM 9084 C C . LEU A 1 1167 ? 133.150 79.367 114.922 1.00 70.12 1167 LEU A C 1
ATOM 9085 O O . LEU A 1 1167 ? 132.166 79.726 115.583 1.00 69.50 1167 LEU A O 1
ATOM 9090 N N . ASN A 1 1168 ? 133.952 80.212 114.276 1.00 69.68 1168 ASN A N 1
ATOM 9091 C CA . ASN A 1 1168 ? 133.721 81.652 114.173 1.00 68.16 1168 ASN A CA 1
ATOM 9092 C C . ASN A 1 1168 ? 132.359 81.922 113.544 1.00 65.78 1168 ASN A C 1
ATOM 9093 O O . ASN A 1 1168 ? 131.877 81.121 112.737 1.00 65.71 1168 ASN A O 1
ATOM 9098 N N . LEU A 1 1169 ? 131.734 83.036 113.915 1.00 63.06 1169 LEU A N 1
ATOM 9099 C CA . LEU A 1 1169 ? 130.466 83.421 113.313 1.00 60.08 1169 LEU A CA 1
ATOM 9100 C C . LEU A 1 1169 ? 130.724 84.251 112.066 1.00 58.88 1169 LEU A C 1
ATOM 9101 O O . LEU A 1 1169 ? 131.191 85.389 112.144 1.00 59.07 1169 LEU A O 1
ATOM 9106 N N . VAL A 1 1170 ? 130.409 83.674 110.916 1.00 56.96 1170 VAL A N 1
ATOM 9107 C CA . VAL A 1 1170 ? 130.831 84.221 109.630 1.00 55.65 1170 VAL A CA 1
ATOM 9108 C C . VAL A 1 1170 ? 129.699 84.123 108.614 1.00 53.81 1170 VAL A C 1
ATOM 9109 O O . VAL A 1 1170 ? 128.904 83.182 108.659 1.00 53.51 1170 VAL A O 1
ATOM 9113 N N . ASN A 1 1171 ? 129.631 85.103 107.713 1.00 52.08 1171 ASN A N 1
ATOM 9114 C CA . ASN A 1 1171 ? 128.735 85.057 106.562 1.00 50.32 1171 ASN A CA 1
ATOM 9115 C C . ASN A 1 1171 ? 129.022 83.872 105.653 1.00 50.30 1171 ASN A C 1
ATOM 9116 O O . ASN A 1 1171 ? 130.175 83.539 105.379 1.00 51.33 1171 ASN A O 1
ATOM 9121 N N . PHE A 1 1172 ? 127.963 83.254 105.161 1.00 48.81 1172 PHE A N 1
ATOM 9122 C CA . PHE A 1 1172 ? 128.084 82.095 104.310 1.00 48.18 1172 PHE A CA 1
ATOM 9123 C C . PHE A 1 1172 ? 126.815 81.999 103.483 1.00 47.34 1172 PHE A C 1
ATOM 9124 O O . PHE A 1 1172 ? 125.755 82.429 103.924 1.00 46.91 1172 PHE A O 1
ATOM 9132 N N . GLU A 1 1173 ? 126.919 81.463 102.275 1.00 47.09 1173 GLU A N 1
ATOM 9133 C CA . GLU A 1 1173 ? 125.726 81.108 101.519 1.00 46.01 1173 GLU A CA 1
ATOM 9134 C C . GLU A 1 1173 ? 125.972 80.004 100.520 1.00 45.34 1173 GLU A C 1
ATOM 9135 O O . GLU A 1 1173 ? 126.969 80.008 99.826 1.00 46.01 1173 GLU A O 1
ATOM 9141 N N . ASN A 1 1174 ? 125.060 79.042 100.496 1.00 43.84 1174 ASN A N 1
ATOM 9142 C CA . ASN A 1 1174 ? 125.081 77.963 99.530 1.00 43.10 1174 ASN A CA 1
ATOM 9143 C C . ASN A 1 1174 ? 123.665 77.722 99.046 1.00 42.35 1174 ASN A C 1
ATOM 9144 O O . ASN A 1 1174 ? 122.852 77.104 99.744 1.00 41.55 1174 ASN A O 1
ATOM 9149 N N . ARG A 1 1175 ? 123.377 78.246 97.859 1.00 42.13 1175 ARG A N 1
ATOM 9150 C CA . ARG A 1 1175 ? 122.090 78.062 97.180 1.00 41.82 1175 ARG A CA 1
ATOM 9151 C C . ARG A 1 1175 ? 120.942 78.909 97.728 1.00 41.06 1175 ARG A C 1
ATOM 9152 O O . ARG A 1 1175 ? 119.786 78.713 97.364 1.00 41.13 1175 ARG A O 1
ATOM 9160 N N . PHE A 1 1176 ? 121.273 79.856 98.593 1.00 40.65 1176 PHE A N 1
ATOM 9161 C CA . PHE A 1 1176 ? 120.319 80.837 99.072 1.00 40.07 1176 PHE A CA 1
ATOM 9162 C C . PHE A 1 1176 ? 121.007 82.194 99.074 1.00 40.83 1176 PHE A C 1
ATOM 9163 O O . PHE A 1 1176 ? 122.224 82.286 99.234 1.00 41.28 1176 PHE A O 1
ATOM 9171 N N . GLN A 1 1177 ? 120.232 83.246 98.865 1.00 41.52 1177 GLN A N 1
ATOM 9172 C CA . GLN A 1 1177 ? 120.724 84.597 99.034 1.00 42.38 1177 GLN A CA 1
ATOM 9173 C C . GLN A 1 1177 ? 119.948 85.184 100.193 1.00 41.85 1177 GLN A C 1
ATOM 9174 O O . GLN A 1 1177 ? 118.724 85.045 100.260 1.00 41.81 1177 GLN A O 1
ATOM 9180 N N . LEU A 1 1178 ? 120.664 85.812 101.117 1.00 42.07 1178 LEU A N 1
ATOM 9181 C CA . LEU A 1 1178 ? 120.060 86.401 102.301 1.00 41.58 1178 LEU A CA 1
ATOM 9182 C C . LEU A 1 1178 ? 120.681 87.767 102.542 1.00 42.39 1178 LEU A C 1
ATOM 9183 O O . LEU A 1 1178 ? 121.895 87.870 102.688 1.00 42.95 1178 LEU A O 1
ATOM 9188 N N . ASP A 1 1179 ? 119.856 88.810 102.565 1.00 42.97 1179 ASP A N 1
ATOM 9189 C CA . ASP A 1 1179 ? 120.337 90.173 102.802 1.00 44.10 1179 ASP A CA 1
ATOM 9190 C C . ASP A 1 1179 ? 119.626 90.769 103.997 1.00 43.95 1179 ASP A C 1
ATOM 9191 O O . ASP A 1 1179 ? 118.390 90.695 104.094 1.00 44.14 1179 ASP A O 1
ATOM 9196 N N . LEU A 1 1180 ? 120.393 91.373 104.899 1.00 44.12 1180 LEU A N 1
ATOM 9197 C CA . LEU A 1 1180 ? 119.813 92.072 106.037 1.00 43.83 1180 LEU A CA 1
ATOM 9198 C C . LEU A 1 1180 ? 120.056 93.552 105.925 1.00 45.15 1180 LEU A C 1
ATOM 9199 O O . LEU A 1 1180 ? 121.109 93.982 105.469 1.00 45.81 1180 LEU A O 1
ATOM 9204 N N . GLU A 1 1181 ? 119.095 94.344 106.359 1.00 46.13 1181 GLU A N 1
ATOM 9205 C CA . GLU A 1 1181 ? 119.396 95.740 106.594 1.00 48.16 1181 GLU A CA 1
ATOM 9206 C C . GLU A 1 1181 ? 118.596 96.330 107.744 1.00 47.91 1181 GLU A C 1
ATOM 9207 O O . GLU A 1 1181 ? 117.404 96.063 107.899 1.00 47.34 1181 GLU A O 1
ATOM 9213 N N . LYS A 1 1182 ? 119.296 97.106 108.560 1.00 48.83 1182 LYS A N 1
ATOM 9214 C CA . LYS A 1 1182 ? 118.706 97.790 109.685 1.00 49.55 1182 LYS A CA 1
ATOM 9215 C C . LYS A 1 1182 ? 118.085 99.077 109.186 1.00 50.24 1182 LYS A C 1
ATOM 9216 O O . LYS A 1 1182 ? 118.724 99.852 108.491 1.00 50.86 1182 LYS A O 1
ATOM 9222 N N . GLN A 1 1183 ? 116.824 99.290 109.528 1.00 50.98 1183 GLN A N 1
ATOM 9223 C CA . GLN A 1 1183 ? 116.116 100.495 109.133 1.00 52.12 1183 GLN A CA 1
ATOM 9224 C C . GLN A 1 1183 ? 116.256 101.543 110.233 1.00 52.73 1183 GLN A C 1
ATOM 9225 O O . GLN A 1 1183 ? 116.471 101.199 111.396 1.00 52.50 1183 GLN A O 1
ATOM 9231 N N . ASN A 1 1184 ? 116.160 102.819 109.873 1.00 53.89 1184 ASN A N 1
ATOM 9232 C CA . ASN A 1 1184 ? 116.363 103.861 110.865 1.00 54.62 1184 ASN A CA 1
ATOM 9233 C C . ASN A 1 1184 ? 115.108 104.114 111.689 1.00 54.03 1184 ASN A C 1
ATOM 9234 O O . ASN A 1 1184 ? 114.086 104.589 111.180 1.00 54.35 1184 ASN A O 1
ATOM 9239 N N . THR A 1 1185 ? 115.197 103.776 112.972 1.00 53.26 1185 THR A N 1
ATOM 9240 C CA . THR A 1 1185 ? 114.044 103.804 113.854 1.00 51.82 1185 THR A CA 1
ATOM 9241 C C . THR A 1 1185 ? 113.910 105.137 114.563 1.00 51.68 1185 THR A C 1
ATOM 9242 O O . THR A 1 1185 ? 112.809 105.525 114.945 1.00 51.54 1185 THR A O 1
ATOM 9246 N N . GLY A 1 1186 ? 115.029 105.835 114.744 1.00 51.73 1186 GLY A N 1
ATOM 9247 C CA . GLY A 1 1186 ? 115.030 107.090 115.494 1.00 51.24 1186 GLY A CA 1
ATOM 9248 C C . GLY A 1 1186 ? 115.084 106.912 117.005 1.00 50.58 1186 GLY A C 1
ATOM 9249 O O . GLY A 1 1186 ? 115.044 107.889 117.741 1.00 51.01 1186 GLY A O 1
ATOM 9250 N N . SER A 1 1187 ? 115.166 105.664 117.466 1.00 49.59 1187 SER A N 1
ATOM 9251 C CA . SER A 1 1187 ? 115.305 105.348 118.879 1.00 48.53 1187 SER A CA 1
ATOM 9252 C C . SER A 1 1187 ? 116.430 104.348 119.037 1.00 48.49 1187 SER A C 1
ATOM 9253 O O . SER A 1 1187 ? 116.521 103.417 118.252 1.00 48.83 1187 SER A O 1
ATOM 9256 N N . ASP A 1 1188 ? 117.278 104.529 120.043 1.00 48.43 1188 ASP A N 1
ATOM 9257 C CA . ASP A 1 1188 ? 118.319 103.546 120.345 1.00 48.63 1188 ASP A CA 1
ATOM 9258 C C . ASP A 1 1188 ? 117.752 102.207 120.844 1.00 47.72 1188 ASP A C 1
ATOM 9259 O O . ASP A 1 1188 ? 118.452 101.195 120.811 1.00 47.89 1188 ASP A O 1
ATOM 9264 N N . TYR A 1 1189 ? 116.496 102.210 121.298 1.00 46.66 1189 TYR A N 1
ATOM 9265 C CA . TYR A 1 1189 ? 115.873 101.031 121.913 1.00 45.86 1189 TYR A CA 1
ATOM 9266 C C . TYR A 1 1189 ? 115.047 100.194 120.942 1.00 44.55 1189 TYR A C 1
ATOM 9267 O O . TYR A 1 1189 ? 114.496 99.158 121.316 1.00 44.03 1189 TYR A O 1
ATOM 9276 N N . GLU A 1 1190 ? 114.948 100.648 119.702 1.00 43.69 1190 GLU A N 1
ATOM 9277 C CA . GLU A 1 1190 ? 114.186 99.907 118.715 1.00 42.85 1190 GLU A CA 1
ATOM 9278 C C . GLU A 1 1190 ? 115.064 99.454 117.557 1.00 42.21 1190 GLU A C 1
ATOM 9279 O O . GLU A 1 1190 ? 115.867 100.223 117.027 1.00 42.28 1190 GLU A O 1
ATOM 9285 N N . LEU A 1 1191 ? 114.894 98.187 117.190 1.00 41.08 1191 LEU A N 1
ATOM 9286 C CA . LEU A 1 1191 ? 115.572 97.586 116.057 1.00 40.33 1191 LEU A CA 1
ATOM 9287 C C . LEU A 1 1191 ? 114.532 97.135 115.040 1.00 39.57 1191 LEU A C 1
ATOM 9288 O O . LEU A 1 1191 ? 113.626 96.371 115.371 1.00 39.16 1191 LEU A O 1
ATOM 9293 N N . ARG A 1 1192 ? 114.647 97.655 113.820 1.00 39.24 1192 ARG A N 1
ATOM 9294 C CA . ARG A 1 1192 ? 113.854 97.201 112.680 1.00 38.78 1192 ARG A CA 1
ATOM 9295 C C . ARG A 1 1192 ? 114.784 96.585 111.651 1.00 38.39 1192 ARG A C 1
ATOM 9296 O O . ARG A 1 1192 ? 115.551 97.284 110.981 1.00 38.87 1192 ARG A O 1
ATOM 9304 N N . LEU A 1 1193 ? 114.726 95.265 111.545 1.00 37.06 1193 LEU A N 1
ATOM 9305 C CA . LEU A 1 1193 ? 115.611 94.528 110.668 1.00 36.27 1193 LEU A CA 1
ATOM 9306 C C . LEU A 1 1193 ? 114.837 94.045 109.437 1.00 35.92 1193 LEU A C 1
ATOM 9307 O O . LEU A 1 1193 ? 113.905 93.251 109.560 1.00 35.72 1193 LEU A O 1
ATOM 9312 N N . LYS A 1 1194 ? 115.205 94.540 108.255 1.00 35.92 1194 LYS A N 1
ATOM 9313 C CA . LYS A 1 1194 ? 114.616 94.046 106.992 1.00 35.69 1194 LYS A CA 1
ATOM 9314 C C . LYS A 1 1194 ? 115.330 92.786 106.530 1.00 35.27 1194 LYS A C 1
ATOM 9315 O O . LYS A 1 1194 ? 116.538 92.787 106.359 1.00 36.21 1194 LYS A O 1
ATOM 9321 N N . VAL A 1 1195 ? 114.585 91.707 106.348 1.00 34.53 1195 VAL A N 1
ATOM 9322 C CA . VAL A 1 1195 ? 115.161 90.444 105.918 1.00 34.32 1195 VAL A CA 1
ATOM 9323 C C . VAL A 1 1195 ? 114.640 90.099 104.529 1.00 34.81 1195 VAL A C 1
ATOM 9324 O O . VAL A 1 1195 ? 113.437 90.194 104.277 1.00 34.76 1195 VAL A O 1
ATOM 9328 N N . CYS A 1 1196 ? 115.543 89.740 103.615 1.00 35.22 1196 CYS A N 1
ATOM 9329 C CA . CYS A 1 1196 ? 115.140 89.209 102.306 1.00 35.62 1196 CYS A CA 1
ATOM 9330 C C . CYS A 1 1196 ? 115.908 87.942 102.025 1.00 35.33 1196 CYS A C 1
ATOM 9331 O O . CYS A 1 1196 ? 117.128 87.905 102.186 1.00 36.13 1196 CYS A O 1
ATOM 9334 N N . ALA A 1 1197 ? 115.187 86.906 101.619 1.00 34.48 1197 ALA A N 1
ATOM 9335 C CA . ALA A 1 1197 ? 115.790 85.645 101.252 1.00 34.23 1197 ALA A CA 1
ATOM 9336 C C . ALA A 1 1197 ? 115.212 85.203 99.919 1.00 34.68 1197 ALA A C 1
ATOM 9337 O O . ALA A 1 1197 ? 114.062 85.498 99.604 1.00 34.40 1197 ALA A O 1
ATOM 9339 N N . SER A 1 1198 ? 116.019 84.501 99.138 1.00 34.98 1198 SER A N 1
ATOM 9340 C CA . SER A 1 1198 ? 115.539 83.851 97.941 1.00 35.67 1198 SER A CA 1
ATOM 9341 C C . SER A 1 1198 ? 116.442 82.678 97.651 1.00 35.81 1198 SER A C 1
ATOM 9342 O O . SER A 1 1198 ? 117.607 82.688 98.038 1.00 36.09 1198 SER A O 1
ATOM 9345 N N . TYR A 1 1199 ? 115.879 81.671 96.987 1.00 35.38 1199 TYR A N 1
ATOM 9346 C CA . TYR A 1 1199 ? 116.590 80.474 96.572 1.00 35.66 1199 TYR A CA 1
ATOM 9347 C C . TYR A 1 1199 ? 117.313 80.742 95.250 1.00 36.80 1199 TYR A C 1
ATOM 9348 O O . TYR A 1 1199 ? 116.824 81.517 94.428 1.00 37.16 1199 TYR A O 1
ATOM 9357 N N . ILE A 1 1200 ? 118.473 80.120 95.049 1.00 37.59 1200 ILE A N 1
ATOM 9358 C CA . ILE A 1 1200 ? 119.200 80.269 93.790 1.00 38.93 1200 ILE A CA 1
ATOM 9359 C C . ILE A 1 1200 ? 118.891 79.083 92.885 1.00 40.37 1200 ILE A C 1
ATOM 9360 O O . ILE A 1 1200 ? 119.503 78.025 93.019 1.00 40.68 1200 ILE A O 1
ATOM 9365 N N . PRO A 1 1201 ? 117.939 79.256 91.957 1.00 41.34 1201 PRO A N 1
ATOM 9366 C CA . PRO A 1 1201 ? 117.521 78.120 91.155 1.00 42.75 1201 PRO A CA 1
ATOM 9367 C C . PRO A 1 1201 ? 118.634 77.722 90.218 1.00 44.78 1201 PRO A C 1
ATOM 9368 O O . PRO A 1 1201 ? 119.366 78.586 89.735 1.00 45.19 1201 PRO A O 1
ATOM 9372 N N . GLN A 1 1202 ? 118.784 76.422 89.996 1.00 46.50 1202 GLN A N 1
ATOM 9373 C CA . GLN A 1 1202 ? 119.795 75.931 89.083 1.00 48.76 1202 GLN A CA 1
ATOM 9374 C C . GLN A 1 1202 ? 119.246 74.762 88.291 1.00 49.88 1202 GLN A C 1
ATOM 9375 O O . GLN A 1 1202 ? 118.674 73.834 88.856 1.00 50.04 1202 GLN A O 1
ATOM 9381 N N . LEU A 1 1203 ? 119.391 74.846 86.973 1.00 51.36 1203 LEU A N 1
ATOM 9382 C CA . LEU A 1 1203 ? 118.789 73.890 86.059 1.00 52.60 1203 LEU A CA 1
ATOM 9383 C C . LEU A 1 1203 ? 117.312 73.692 86.390 1.00 52.28 1203 LEU A C 1
ATOM 9384 O O . LEU A 1 1203 ? 116.592 74.666 86.605 1.00 51.47 1203 LEU A O 1
ATOM 9389 N N . THR A 1 1204 ? 116.883 72.434 86.441 1.00 53.06 1204 THR A N 1
ATOM 9390 C CA . THR A 1 1204 ? 115.498 72.051 86.746 1.00 53.18 1204 THR A CA 1
ATOM 9391 C C . THR A 1 1204 ? 115.087 72.251 88.225 1.00 51.73 1204 THR A C 1
ATOM 9392 O O . THR A 1 1204 ? 113.902 72.171 88.561 1.00 51.55 1204 THR A O 1
ATOM 9396 N N . ASP A 1 1205 ? 116.061 72.516 89.093 1.00 50.57 1205 ASP A N 1
ATOM 9397 C CA . ASP A 1 1205 ? 115.828 72.749 90.518 1.00 48.89 1205 ASP A CA 1
ATOM 9398 C C . ASP A 1 1205 ? 115.490 74.234 90.747 1.00 47.70 1205 ASP A C 1
ATOM 9399 O O . ASP A 1 1205 ? 116.359 75.035 91.102 1.00 47.32 1205 ASP A O 1
ATOM 9404 N N . ARG A 1 1206 ? 114.224 74.590 90.551 1.00 46.79 1206 ARG A N 1
ATOM 9405 C CA . ARG A 1 1206 ? 113.800 75.998 90.575 1.00 45.51 1206 ARG A CA 1
ATOM 9406 C C . ARG A 1 1206 ? 113.366 76.498 91.956 1.00 43.13 1206 ARG A C 1
ATOM 9407 O O . ARG A 1 1206 ? 113.552 77.674 92.264 1.00 42.95 1206 ARG A O 1
ATOM 9415 N N . ARG A 1 1207 ? 112.774 75.619 92.767 1.00 40.95 1207 ARG A N 1
ATOM 9416 C CA . ARG A 1 1207 ? 112.350 75.958 94.134 1.00 38.23 1207 ARG A CA 1
ATOM 9417 C C . ARG A 1 1207 ? 112.940 74.984 95.166 1.00 36.89 1207 ARG A C 1
ATOM 9418 O O . ARG A 1 1207 ? 113.266 73.850 94.852 1.00 36.66 1207 ARG A O 1
ATOM 9426 N N . SER A 1 1208 ? 113.044 75.441 96.411 1.00 35.10 1208 SER A N 1
ATOM 9427 C CA . SER A 1 1208 ? 113.529 74.615 97.504 1.00 33.97 1208 SER A CA 1
ATOM 9428 C C . SER A 1 1208 ? 112.431 73.695 98.044 1.00 33.32 1208 SER A C 1
ATOM 9429 O O . SER A 1 1208 ? 111.293 73.718 97.566 1.00 33.46 1208 SER A O 1
ATOM 9432 N N . ASN A 1 1209 ? 112.781 72.873 99.030 1.00 32.46 1209 ASN A N 1
ATOM 9433 C CA . ASN A 1 1209 ? 111.782 72.219 99.850 1.00 31.98 1209 ASN A CA 1
ATOM 9434 C C . ASN A 1 1209 ? 111.198 73.283 100.780 1.00 31.14 1209 ASN A C 1
ATOM 9435 O O . ASN A 1 1209 ? 111.444 74.473 100.589 1.00 31.32 1209 ASN A O 1
ATOM 9440 N N . MET A 1 1210 ? 110.441 72.866 101.788 1.00 30.55 1210 MET A N 1
ATOM 9441 C CA . MET A 1 1210 ? 110.070 73.753 102.869 1.00 29.85 1210 MET A CA 1
ATOM 9442 C C . MET A 1 1210 ? 111.330 74.435 103.399 1.00 30.00 1210 MET A C 1
ATOM 9443 O O . MET A 1 1210 ? 112.348 73.774 103.629 1.00 29.86 1210 MET A O 1
ATOM 9448 N N . ALA A 1 1211 ? 111.246 75.760 103.564 1.00 29.95 1211 ALA A N 1
ATOM 9449 C CA . ALA A 1 1211 ? 112.354 76.579 104.020 1.00 30.14 1211 ALA A CA 1
ATOM 9450 C C . ALA A 1 1211 ? 111.978 77.355 105.278 1.00 30.28 1211 ALA A C 1
ATOM 9451 O O . ALA A 1 1211 ? 110.846 77.861 105.395 1.00 30.12 1211 ALA A O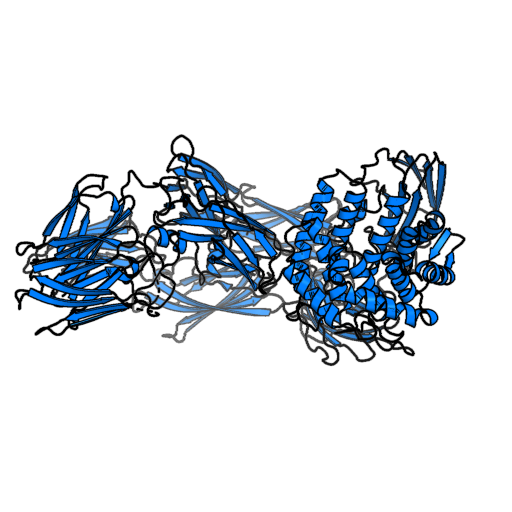 1
ATOM 9453 N N . LEU A 1 1212 ? 112.928 77.453 106.211 1.00 30.20 1212 LEU A N 1
ATOM 9454 C CA . LEU A 1 1212 ? 112.742 78.276 107.387 1.00 30.05 1212 LEU A CA 1
ATOM 9455 C C . LEU A 1 1212 ? 113.707 79.439 107.403 1.00 30.38 1212 LEU A C 1
ATOM 9456 O O . LEU A 1 1212 ? 114.837 79.336 106.924 1.00 31.02 1212 LEU A O 1
ATOM 9461 N N . ILE A 1 1213 ? 113.261 80.539 107.989 1.00 29.98 1213 ILE A N 1
ATOM 9462 C CA . ILE A 1 1213 ? 114.172 81.569 108.413 1.00 30.43 1213 ILE A CA 1
ATOM 9463 C C . ILE A 1 1213 ? 114.143 81.622 109.948 1.00 30.59 1213 ILE A C 1
ATOM 9464 O O . ILE A 1 1213 ? 113.064 81.658 110.552 1.00 30.44 1213 ILE A O 1
ATOM 9469 N N A GLU A 1 1214 ? 115.315 81.573 110.574 0.50 30.83 1214 GLU A N 1
ATOM 9470 N N B GLU A 1 1214 ? 115.324 81.583 110.563 0.50 30.81 1214 GLU A N 1
ATOM 9471 C CA A GLU A 1 1214 ? 115.407 81.898 111.985 0.50 30.60 1214 GLU A CA 1
ATOM 9472 C CA B GLU A 1 1214 ? 115.479 81.848 111.988 0.50 30.59 1214 GLU A CA 1
ATOM 9473 C C A GLU A 1 1214 ? 116.132 83.213 112.131 0.50 30.98 1214 GLU A C 1
ATOM 9474 C C B GLU A 1 1214 ? 116.150 83.210 112.139 0.50 30.95 1214 GLU A C 1
ATOM 9475 O O A GLU A 1 1214 ? 117.183 83.431 111.516 0.50 31.79 1214 GLU A O 1
ATOM 9476 O O B GLU A 1 1214 ? 117.192 83.458 111.520 0.50 31.77 1214 GLU A O 1
ATOM 9487 N N . VAL A 1 1215 ? 115.557 84.092 112.941 1.00 30.65 1215 VAL A N 1
ATOM 9488 C CA . VAL A 1 1215 ? 116.198 85.347 113.289 1.00 30.62 1215 VAL A CA 1
ATOM 9489 C C . VAL A 1 1215 ? 116.593 85.238 114.753 1.00 31.46 1215 VAL A C 1
ATOM 9490 O O . VAL A 1 1215 ? 115.798 84.841 115.609 1.00 31.46 1215 VAL A O 1
ATOM 9494 N N . THR A 1 1216 ? 117.859 85.526 115.003 1.00 32.53 1216 THR A N 1
ATOM 9495 C CA . THR A 1 1216 ? 118.454 85.537 116.312 1.00 33.27 1216 THR A CA 1
ATOM 9496 C C . THR A 1 1216 ? 118.643 87.009 116.670 1.00 33.36 1216 THR A C 1
ATOM 9497 O O . THR A 1 1216 ? 118.960 87.817 115.802 1.00 33.80 1216 THR A O 1
ATOM 9501 N N . LEU A 1 1217 ? 118.421 87.360 117.933 1.00 33.44 1217 LEU A N 1
ATOM 9502 C CA . LEU A 1 1217 ? 118.526 88.747 118.359 1.00 33.75 1217 LEU A CA 1
ATOM 9503 C C . LEU A 1 1217 ? 119.797 88.987 119.156 1.00 34.45 1217 LEU A C 1
ATOM 9504 O O . LEU A 1 1217 ? 120.360 88.040 119.719 1.00 35.57 1217 LEU A O 1
ATOM 9509 N N . PRO A 1 1218 ? 120.277 90.240 119.191 1.00 34.56 1218 PRO A N 1
ATOM 9510 C CA . PRO A 1 1218 ? 121.358 90.545 120.119 1.00 34.91 1218 PRO A CA 1
ATOM 9511 C C . PRO A 1 1218 ? 120.874 90.361 121.544 1.00 34.73 1218 PRO A C 1
ATOM 9512 O O . PRO A 1 1218 ? 119.674 90.462 121.806 1.00 34.30 1218 PRO A O 1
ATOM 9516 N N . SER A 1 1219 ? 121.803 90.091 122.454 1.00 35.23 1219 SER A N 1
ATOM 9517 C CA . SER A 1 1219 ? 121.485 89.949 123.864 1.00 35.58 1219 SER A CA 1
ATOM 9518 C C . SER A 1 1219 ? 120.702 91.141 124.381 1.00 35.04 1219 SER A C 1
ATOM 9519 O O . SER A 1 1219 ? 121.020 92.272 124.076 1.00 35.68 1219 SER A O 1
ATOM 9522 N N . GLY A 1 1220 ? 119.655 90.884 125.140 1.00 34.88 1220 GLY A N 1
ATOM 9523 C CA . GLY A 1 1220 ? 118.886 91.967 125.739 1.00 35.31 1220 GLY A CA 1
ATOM 9524 C C . GLY A 1 1220 ? 117.755 92.534 124.907 1.00 35.10 1220 GLY A C 1
ATOM 9525 O O . GLY A 1 1220 ? 116.996 93.363 125.397 1.00 34.76 1220 GLY A O 1
ATOM 9526 N N . TYR A 1 1221 ? 117.648 92.102 123.653 1.00 35.80 1221 TYR A N 1
ATOM 9527 C CA . TYR A 1 1221 ? 116.526 92.492 122.796 1.00 36.07 1221 TYR A CA 1
ATOM 9528 C C . TYR A 1 1221 ? 115.398 91.468 122.866 1.00 36.23 1221 TYR A C 1
ATOM 9529 O O . TYR A 1 1221 ? 115.647 90.280 123.067 1.00 36.43 1221 TYR A O 1
ATOM 9538 N N . VAL A 1 1222 ? 114.168 91.946 122.714 1.00 36.71 1222 VAL A N 1
ATOM 9539 C CA . VAL A 1 1222 ? 112.965 91.117 122.779 1.00 37.76 1222 VAL A CA 1
ATOM 9540 C C . VAL A 1 1222 ? 112.027 91.617 121.692 1.00 39.30 1222 VAL A C 1
ATOM 9541 O O . VAL A 1 1222 ? 111.969 92.815 121.437 1.00 39.70 1222 VAL A O 1
ATOM 9545 N N . VAL A 1 1223 ? 111.320 90.711 121.032 1.00 41.61 1223 VAL A N 1
ATOM 9546 C CA . VAL A 1 1223 ? 110.360 91.094 119.997 1.00 44.10 1223 VAL A CA 1
ATOM 9547 C C . VAL A 1 1223 ? 109.022 91.322 120.655 1.00 45.86 1223 VAL A C 1
ATOM 9548 O O . VAL A 1 1223 ? 108.682 90.615 121.613 1.00 45.88 1223 VAL A O 1
ATOM 9552 N N . ASP A 1 1224 ? 108.238 92.273 120.147 1.00 48.31 1224 ASP A N 1
ATOM 9553 C CA . ASP A 1 1224 ? 106.898 92.449 120.727 1.00 50.93 1224 ASP A CA 1
ATOM 9554 C C . ASP A 1 1224 ? 105.865 91.479 120.164 1.00 51.73 1224 ASP A C 1
ATOM 9555 O O . ASP A 1 1224 ? 106.222 90.463 119.553 1.00 51.86 1224 ASP A O 1
ATOM 9560 N N . ARG A 1 1225 ? 104.593 91.799 120.401 1.00 52.90 1225 ARG A N 1
ATOM 9561 C CA . ARG A 1 1225 ? 103.487 90.867 120.215 1.00 53.90 1225 ARG A CA 1
ATOM 9562 C C . ARG A 1 1225 ? 103.402 90.337 118.777 1.00 53.35 1225 ARG A C 1
ATOM 9563 O O . ARG A 1 1225 ? 103.401 89.115 118.555 1.00 53.87 1225 ARG A O 1
ATOM 9571 N N . ASN A 1 1226 ? 103.357 91.248 117.809 1.00 51.96 1226 ASN A N 1
ATOM 9572 C CA . ASN A 1 1226 ? 103.433 90.854 116.412 1.00 50.84 1226 ASN A CA 1
ATOM 9573 C C . ASN A 1 1226 ? 104.613 91.541 115.744 1.00 48.96 1226 ASN A C 1
ATOM 9574 O O . ASN A 1 1226 ? 104.489 92.632 115.186 1.00 49.03 1226 ASN A O 1
ATOM 9579 N N . PRO A 1 1227 ? 105.782 90.899 115.827 1.00 46.95 1227 PRO A N 1
ATOM 9580 C CA . PRO A 1 1227 ? 107.040 91.486 115.420 1.00 45.63 1227 PRO A CA 1
ATOM 9581 C C . PRO A 1 1227 ? 107.208 91.653 113.907 1.00 44.40 1227 PRO A C 1
ATOM 9582 O O . PRO A 1 1227 ? 108.123 92.352 113.465 1.00 44.43 1227 PRO A O 1
ATOM 9586 N N . ILE A 1 1228 ? 106.350 91.019 113.120 1.00 42.85 1228 ILE A N 1
ATOM 9587 C CA . ILE A 1 1228 ? 106.561 91.000 111.679 1.00 42.00 1228 ILE A CA 1
ATOM 9588 C C . ILE A 1 1228 ? 105.654 91.975 110.931 1.00 41.15 1228 ILE A C 1
ATOM 9589 O O . ILE A 1 1228 ? 104.450 91.974 111.127 1.00 40.70 1228 ILE A O 1
ATOM 9594 N N . SER A 1 1229 ? 106.256 92.808 110.086 1.00 40.70 1229 SER A N 1
ATOM 9595 C CA . SER A 1 1229 ? 105.511 93.699 109.185 1.00 40.31 1229 SER A CA 1
ATOM 9596 C C . SER A 1 1229 ? 106.145 93.741 107.776 1.00 40.77 1229 SER A C 1
ATOM 9597 O O . SER A 1 1229 ? 107.230 93.193 107.568 1.00 40.41 1229 SER A O 1
ATOM 9600 N N . GLU A 1 1230 ? 105.449 94.367 106.820 1.00 41.29 1230 GLU A N 1
ATOM 9601 C CA . GLU A 1 1230 ? 105.950 94.564 105.437 1.00 42.27 1230 GLU A CA 1
ATOM 9602 C C . GLU A 1 1230 ? 106.406 93.262 104.763 1.00 41.94 1230 GLU A C 1
ATOM 9603 O O . GLU A 1 1230 ? 107.448 93.218 104.099 1.00 41.97 1230 GLU A O 1
ATOM 9609 N N . GLN A 1 1231 ? 105.613 92.213 104.974 1.00 41.41 1231 GLN A N 1
ATOM 9610 C CA . GLN A 1 1231 ? 105.787 90.895 104.368 1.00 41.47 1231 GLN A CA 1
ATOM 9611 C C . GLN A 1 1231 ? 105.519 90.976 102.888 1.00 41.42 1231 GLN A C 1
ATOM 9612 O O . GLN A 1 1231 ? 104.551 91.599 102.478 1.00 41.61 1231 GLN A O 1
ATOM 9618 N N . THR A 1 1232 ? 106.344 90.324 102.082 1.00 41.31 1232 THR A N 1
ATOM 9619 C CA . THR A 1 1232 ? 106.013 90.159 100.669 1.00 41.64 1232 THR A CA 1
ATOM 9620 C C . THR A 1 1232 ? 104.814 89.205 100.530 1.00 41.41 1232 THR A C 1
ATOM 9621 O O . THR A 1 1232 ? 104.610 88.329 101.369 1.00 40.84 1232 THR A O 1
ATOM 9625 N N . LYS A 1 1233 ? 104.003 89.394 99.499 1.00 41.62 1233 LYS A N 1
ATOM 9626 C CA . LYS A 1 1233 ? 102.756 88.633 99.396 1.00 42.04 1233 LYS A CA 1
ATOM 9627 C C . LYS A 1 1233 ? 102.844 87.462 98.438 1.00 42.30 1233 LYS A C 1
ATOM 9628 O O . LYS A 1 1233 ? 101.992 86.581 98.483 1.00 42.51 1233 LYS A O 1
ATOM 9634 N N . VAL A 1 1234 ? 103.871 87.455 97.587 1.00 42.47 1234 VAL A N 1
ATOM 9635 C CA . VAL A 1 1234 ? 104.065 86.412 96.581 1.00 42.58 1234 VAL A CA 1
ATOM 9636 C C . VAL A 1 1234 ? 103.998 85.035 97.207 1.00 42.16 1234 VAL A C 1
ATOM 9637 O O . VAL A 1 1234 ? 103.337 84.134 96.684 1.00 43.07 1234 VAL A O 1
ATOM 9641 N N . ASN A 1 1235 ? 104.713 84.889 98.318 1.00 40.48 1235 ASN A N 1
ATOM 9642 C CA . ASN A 1 1235 ? 104.988 83.607 98.924 1.00 39.43 1235 ASN A CA 1
ATOM 9643 C C . ASN A 1 1235 ? 104.902 83.833 100.425 1.00 38.68 1235 ASN A C 1
ATOM 9644 O O . ASN A 1 1235 ? 105.897 84.144 101.087 1.00 38.74 1235 ASN A O 1
ATOM 9649 N N . PRO A 1 1236 ? 103.688 83.733 100.968 1.00 38.14 1236 PRO A N 1
ATOM 9650 C CA . PRO A 1 1236 ? 103.442 84.154 102.347 1.00 36.85 1236 PRO A CA 1
ATOM 9651 C C . PRO A 1 1236 ? 104.109 83.286 103.402 1.00 35.86 1236 PRO A C 1
ATOM 9652 O O . PRO A 1 1236 ? 104.322 82.094 103.199 1.00 36.28 1236 PRO A O 1
ATOM 9656 N N . ILE A 1 1237 ? 104.437 83.905 104.523 1.00 34.75 1237 ILE A N 1
ATOM 9657 C CA . ILE A 1 1237 ? 104.878 83.192 105.704 1.00 33.76 1237 ILE A CA 1
ATOM 9658 C C . ILE A 1 1237 ? 103.718 82.360 106.229 1.00 33.67 1237 ILE A C 1
ATOM 9659 O O . ILE A 1 1237 ? 102.687 82.896 106.609 1.00 33.52 1237 ILE A O 1
ATOM 9664 N N . GLN A 1 1238 ? 103.889 81.048 106.240 1.00 34.05 1238 GLN A N 1
ATOM 9665 C CA . GLN A 1 1238 ? 102.827 80.155 106.664 1.00 34.48 1238 GLN A CA 1
ATOM 9666 C C . GLN A 1 1238 ? 102.741 80.026 108.181 1.00 34.29 1238 GLN A C 1
ATOM 9667 O O . GLN A 1 1238 ? 101.708 79.652 108.711 1.00 34.32 1238 GLN A O 1
ATOM 9673 N N . LYS A 1 1239 ? 103.830 80.317 108.879 1.00 34.69 1239 LYS A N 1
ATOM 9674 C CA . LYS A 1 1239 ? 103.838 80.224 110.330 1.00 34.80 1239 LYS A CA 1
ATOM 9675 C C . LYS A 1 1239 ? 104.921 81.088 110.952 1.00 34.52 1239 LYS A C 1
ATOM 9676 O O . LYS A 1 1239 ? 106.051 81.132 110.465 1.00 35.10 1239 LYS A O 1
ATOM 9682 N N . THR A 1 1240 ? 104.567 81.754 112.042 1.00 33.90 1240 THR A N 1
ATOM 9683 C CA . THR A 1 1240 ? 105.510 82.550 112.794 1.00 33.78 1240 THR A CA 1
ATOM 9684 C C . THR A 1 1240 ? 105.583 81.968 114.190 1.00 34.14 1240 THR A C 1
ATOM 9685 O O . THR A 1 1240 ? 104.567 81.879 114.881 1.00 33.58 1240 THR A O 1
ATOM 9689 N N . GLU A 1 1241 ? 106.773 81.542 114.605 1.00 34.81 1241 GLU A N 1
ATOM 9690 C CA . GLU A 1 1241 ? 106.915 81.091 115.974 1.00 35.55 1241 GLU A CA 1
ATOM 9691 C C . GLU A 1 1241 ? 107.972 81.866 116.756 1.00 35.63 1241 GLU A C 1
ATOM 9692 O O . GLU A 1 1241 ? 109.103 82.088 116.297 1.00 36.12 1241 GLU A O 1
ATOM 9698 N N . ILE A 1 1242 ? 107.557 82.331 117.926 1.00 35.26 1242 ILE A N 1
ATOM 9699 C CA . ILE A 1 1242 ? 108.398 83.139 118.766 1.00 35.20 1242 ILE A CA 1
ATOM 9700 C C . ILE A 1 1242 ? 108.850 82.266 119.917 1.00 35.46 1242 ILE A C 1
ATOM 9701 O O . ILE A 1 1242 ? 108.018 81.675 120.601 1.00 35.41 1242 ILE A O 1
ATOM 9706 N N . ARG A 1 1243 ? 110.166 82.143 120.094 1.00 35.84 1243 ARG A N 1
ATOM 9707 C CA . ARG A 1 1243 ? 110.718 81.292 121.159 1.00 36.45 1243 ARG A CA 1
ATOM 9708 C C . ARG A 1 1243 ? 111.830 81.949 121.973 1.00 36.83 1243 ARG A C 1
ATOM 9709 O O . ARG A 1 1243 ? 112.223 83.088 121.701 1.00 36.96 1243 ARG A O 1
ATOM 9717 N N . TYR A 1 1244 ? 112.294 81.231 122.993 1.00 37.12 1244 TYR A N 1
ATOM 9718 C CA . TYR A 1 1244 ? 113.392 81.662 123.832 1.00 37.77 1244 TYR A CA 1
ATOM 9719 C C . TYR A 1 1244 ? 113.143 83.070 124.384 1.00 37.84 1244 TYR A C 1
ATOM 9720 O O . TYR A 1 1244 ? 113.945 83.984 124.169 1.00 38.06 1244 TYR A O 1
ATOM 9729 N N . GLY A 1 1245 ? 112.016 83.240 125.078 1.00 37.65 1245 GLY A N 1
ATOM 9730 C CA . GLY A 1 1245 ? 111.653 84.523 125.683 1.00 36.98 1245 GLY A CA 1
ATOM 9731 C C . GLY A 1 1245 ? 111.799 85.666 124.704 1.00 37.13 1245 GLY A C 1
ATOM 9732 O O . GLY A 1 1245 ? 112.564 86.603 124.958 1.00 37.66 1245 GLY A O 1
ATOM 9733 N N . GLY A 1 1246 ? 111.096 85.561 123.570 1.00 36.49 1246 GLY A N 1
ATOM 9734 C CA . GLY A 1 1246 ? 111.090 86.586 122.518 1.00 35.94 1246 GLY A CA 1
ATOM 9735 C C . GLY A 1 1246 ? 112.447 86.907 121.910 1.00 36.27 1246 GLY A C 1
ATOM 9736 O O . GLY A 1 1246 ? 112.670 88.012 121.399 1.00 36.36 1246 GLY A O 1
ATOM 9737 N N . THR A 1 1247 ? 113.341 85.921 121.936 1.00 36.28 1247 THR A N 1
ATOM 9738 C CA . THR A 1 1247 ? 114.754 86.114 121.615 1.00 36.08 1247 THR A CA 1
ATOM 9739 C C . THR A 1 1247 ? 115.090 85.565 120.246 1.00 35.78 1247 THR A C 1
ATOM 9740 O O . THR A 1 1247 ? 116.097 85.939 119.635 1.00 36.04 1247 THR A O 1
ATOM 9744 N N . SER A 1 1248 ? 114.225 84.676 119.771 1.00 34.96 1248 SER A N 1
ATOM 9745 C CA . SER A 1 1248 ? 114.410 84.002 118.511 1.00 34.66 1248 SER A CA 1
ATOM 9746 C C . SER A 1 1248 ? 113.077 83.903 117.783 1.00 34.00 1248 SER A C 1
ATOM 9747 O O . SER A 1 1248 ? 112.070 83.563 118.402 1.00 34.62 1248 SER A O 1
ATOM 9750 N N . VAL A 1 1249 ? 113.064 84.204 116.488 1.00 32.93 1249 VAL A N 1
ATOM 9751 C CA . VAL A 1 1249 ? 111.842 84.104 115.691 1.00 32.16 1249 VAL A CA 1
ATOM 9752 C C . VAL A 1 1249 ? 112.054 83.183 114.485 1.00 32.41 1249 VAL A C 1
ATOM 9753 O O . VAL A 1 1249 ? 112.974 83.382 113.685 1.00 32.78 1249 VAL A O 1
ATOM 9757 N N . VAL A 1 1250 ? 111.190 82.182 114.359 1.00 32.03 1250 VAL A N 1
ATOM 9758 C CA . VAL A 1 1250 ? 111.247 81.243 113.243 1.00 31.89 1250 VAL A CA 1
ATOM 9759 C C . VAL A 1 1250 ? 110.067 81.455 112.305 1.00 31.81 1250 VAL A C 1
ATOM 9760 O O . VAL A 1 1250 ? 108.906 81.434 112.736 1.00 31.45 1250 VAL A O 1
ATOM 9764 N N . LEU A 1 1251 ? 110.376 81.643 111.025 1.00 31.83 1251 LEU A N 1
ATOM 9765 C CA . LEU A 1 1251 ? 109.361 81.847 110.002 1.00 31.95 1251 LEU A CA 1
ATOM 9766 C C . LEU A 1 1251 ? 109.432 80.731 108.988 1.00 32.13 1251 LEU A C 1
ATOM 9767 O O . LEU A 1 1251 ? 110.525 80.384 108.527 1.00 32.90 1251 LEU A O 1
ATOM 9772 N N . TYR A 1 1252 ? 108.267 80.175 108.652 1.00 31.40 1252 TYR A N 1
ATOM 9773 C CA . TYR A 1 1252 ? 108.160 79.001 107.803 1.00 31.05 1252 TYR A CA 1
ATOM 9774 C C . TYR A 1 1252 ? 107.536 79.351 106.461 1.00 31.19 1252 TYR A C 1
ATOM 9775 O O . TYR A 1 1252 ? 106.571 80.115 106.406 1.00 30.97 1252 TYR A O 1
ATOM 9784 N N . TYR A 1 1253 ? 108.070 78.760 105.393 1.00 31.06 1253 TYR A N 1
ATOM 9785 C CA . TYR A 1 1253 ? 107.565 78.934 104.037 1.00 30.87 1253 TYR A CA 1
ATOM 9786 C C . TYR A 1 1253 ? 107.375 77.560 103.426 1.00 31.53 1253 TYR A C 1
ATOM 9787 O O . TYR A 1 1253 ? 108.089 76.622 103.777 1.00 32.28 1253 TYR A O 1
ATOM 9796 N N . ASP A 1 1254 ? 106.436 77.430 102.502 1.00 31.50 1254 ASP A N 1
ATOM 9797 C CA . ASP A 1 1254 ? 106.218 76.158 101.843 1.00 32.19 1254 ASP A CA 1
ATOM 9798 C C . ASP A 1 1254 ? 107.428 75.741 101.047 1.00 32.64 1254 ASP A C 1
ATOM 9799 O O . ASP A 1 1254 ? 107.760 74.550 100.962 1.00 33.10 1254 ASP A O 1
ATOM 9804 N N . ASN A 1 1255 ? 108.063 76.742 100.448 1.00 32.65 1255 ASN A N 1
ATOM 9805 C CA . ASN A 1 1255 ? 109.243 76.585 99.611 1.00 33.05 1255 ASN A CA 1
ATOM 9806 C C . ASN A 1 1255 ? 109.671 77.962 99.110 1.00 33.15 1255 ASN A C 1
ATOM 9807 O O . ASN A 1 1255 ? 108.950 78.940 99.310 1.00 32.69 1255 ASN A O 1
ATOM 9812 N N . MET A 1 1256 ? 110.849 78.050 98.497 1.00 33.79 1256 MET A N 1
ATOM 9813 C CA . MET A 1 1256 ? 111.308 79.311 97.911 1.00 34.15 1256 MET A CA 1
ATOM 9814 C C . MET A 1 1256 ? 111.935 79.101 96.556 1.00 35.31 1256 MET A C 1
ATOM 9815 O O . MET A 1 1256 ? 112.633 78.105 96.328 1.00 35.62 1256 MET A O 1
ATOM 9820 N N . GLY A 1 1257 ? 111.698 80.068 95.674 1.00 35.89 1257 GLY A N 1
ATOM 9821 C CA . GLY A 1 1257 ? 112.470 80.236 94.451 1.00 36.85 1257 GLY A CA 1
ATOM 9822 C C . GLY A 1 1257 ? 113.190 81.575 94.446 1.00 37.00 1257 GLY A C 1
ATOM 9823 O O . GLY A 1 1257 ? 113.599 82.080 95.489 1.00 36.44 1257 GLY A O 1
ATOM 9824 N N . SER A 1 1258 ? 113.334 82.157 93.263 1.00 38.10 1258 SER A N 1
ATOM 9825 C CA . SER A 1 1258 ? 114.087 83.394 93.091 1.00 38.52 1258 SER A CA 1
ATOM 9826 C C . SER A 1 1258 ? 113.302 84.676 93.429 1.00 38.22 1258 SER A C 1
ATOM 9827 O O . SER A 1 1258 ? 113.881 85.766 93.455 1.00 38.48 1258 SER A O 1
ATOM 9830 N N . GLU A 1 1259 ? 112.000 84.569 93.684 1.00 37.73 1259 GLU A N 1
ATOM 9831 C CA . GLU A 1 1259 ? 111.275 85.715 94.233 1.00 37.28 1259 GLU A CA 1
ATOM 9832 C C . GLU A 1 1259 ? 111.986 86.139 95.514 1.00 37.16 1259 GLU A C 1
ATOM 9833 O O . GLU A 1 1259 ? 112.630 85.318 96.173 1.00 37.34 1259 GLU A O 1
ATOM 9839 N N A ARG A 1 1260 ? 111.865 87.415 95.859 0.50 36.85 1260 ARG A N 1
ATOM 9840 N N B ARG A 1 1260 ? 111.898 87.419 95.860 0.50 37.14 1260 ARG A N 1
ATOM 9841 C CA A ARG A 1 1260 ? 112.514 87.947 97.040 0.50 36.22 1260 ARG A CA 1
ATOM 9842 C CA B ARG A 1 1260 ? 112.562 87.902 97.062 0.50 36.81 1260 ARG A CA 1
ATOM 9843 C C A ARG A 1 1260 ? 111.503 87.914 98.178 0.50 35.81 1260 ARG A C 1
ATOM 9844 C C B ARG A 1 1260 ? 111.568 87.960 98.209 0.50 36.15 1260 ARG A C 1
ATOM 9845 O O A ARG A 1 1260 ? 110.509 88.641 98.150 0.50 35.87 1260 ARG A O 1
ATOM 9846 O O B ARG A 1 1260 ? 110.660 88.794 98.220 0.50 36.18 1260 ARG A O 1
ATOM 9861 N N . ASN A 1 1261 ? 111.747 87.046 99.159 1.00 35.63 1261 ASN A N 1
ATOM 9862 C CA . ASN A 1 1261 ? 110.864 86.908 100.307 1.00 35.09 1261 ASN A CA 1
ATOM 9863 C C . ASN A 1 1261 ? 111.350 87.776 101.447 1.00 35.06 1261 ASN A C 1
ATOM 9864 O O . ASN A 1 1261 ? 112.328 87.437 102.122 1.00 35.40 1261 ASN A O 1
ATOM 9869 N N . CYS A 1 1262 ? 110.668 88.901 101.649 1.00 34.74 1262 CYS A N 1
ATOM 9870 C CA . CYS A 1 1262 ? 111.116 89.901 102.597 1.00 34.46 1262 CYS A CA 1
ATOM 9871 C C . CYS A 1 1262 ? 110.096 90.092 103.688 1.00 33.74 1262 CYS A C 1
ATOM 9872 O O . CYS A 1 1262 ? 108.924 89.750 103.521 1.00 33.88 1262 CYS A O 1
ATOM 9875 N N . PHE A 1 1263 ? 110.563 90.634 104.807 1.00 33.19 1263 PHE A N 1
ATOM 9876 C CA . PHE A 1 1263 ? 109.721 91.044 105.918 1.00 32.50 1263 PHE A CA 1
ATOM 9877 C C . PHE A 1 1263 ? 110.538 91.956 106.810 1.00 32.54 1263 PHE A C 1
ATOM 9878 O O . PHE A 1 1263 ? 111.765 92.018 106.686 1.00 33.36 1263 PHE A O 1
ATOM 9886 N N . THR A 1 1264 ? 109.875 92.665 107.710 1.00 31.98 1264 THR A N 1
ATOM 9887 C CA . THR A 1 1264 ? 110.594 93.493 108.661 1.00 32.11 1264 THR A CA 1
ATOM 9888 C C . THR A 1 1264 ? 110.287 93.037 110.080 1.00 31.99 1264 THR A C 1
ATOM 9889 O O . THR A 1 1264 ? 109.123 92.785 110.425 1.00 31.71 1264 THR A O 1
ATOM 9893 N N . LEU A 1 1265 ? 111.340 92.890 110.884 1.00 32.46 1265 LEU A N 1
ATOM 9894 C CA . LEU A 1 1265 ? 111.197 92.431 112.262 1.00 32.89 1265 LEU A CA 1
ATOM 9895 C C . LEU A 1 1265 ? 111.461 93.575 113.232 1.00 33.19 1265 LEU A C 1
ATOM 9896 O O . LEU A 1 1265 ? 112.510 94.221 113.162 1.00 33.48 1265 LEU A O 1
ATOM 9901 N N . THR A 1 1266 ? 110.505 93.837 114.120 1.00 33.18 1266 THR A N 1
ATOM 9902 C CA . THR A 1 1266 ? 110.699 94.859 115.147 1.00 33.85 1266 THR A CA 1
ATOM 9903 C C . THR A 1 1266 ? 111.008 94.243 116.504 1.00 33.95 1266 THR A C 1
ATOM 9904 O O . THR A 1 1266 ? 110.268 93.373 116.974 1.00 34.39 1266 THR A O 1
ATOM 9908 N N . ALA A 1 1267 ? 112.095 94.695 117.127 1.00 34.11 1267 ALA A N 1
ATOM 9909 C CA . ALA A 1 1267 ? 112.453 94.256 118.475 1.00 34.33 1267 ALA A CA 1
ATOM 9910 C C . ALA A 1 1267 ? 112.859 95.441 119.352 1.00 34.82 1267 ALA A C 1
ATOM 9911 O O . ALA A 1 1267 ? 113.325 96.466 118.839 1.00 35.13 1267 ALA A O 1
ATOM 9913 N N . TYR A 1 1268 ? 112.680 95.309 120.667 1.00 35.01 1268 TYR A N 1
ATOM 9914 C CA . TYR A 1 1268 ? 113.033 96.397 121.599 1.00 35.62 1268 TYR A CA 1
ATOM 9915 C C . TYR A 1 1268 ? 114.142 96.019 122.556 1.00 35.77 1268 TYR A C 1
ATOM 9916 O O . TYR A 1 1268 ? 114.203 94.880 123.028 1.00 35.79 1268 TYR A O 1
ATOM 9925 N N . ARG A 1 1269 ? 115.012 96.974 122.855 1.00 36.05 1269 ARG A N 1
ATOM 9926 C CA . ARG A 1 1269 ? 116.080 96.717 123.803 1.00 36.64 1269 ARG A CA 1
ATOM 9927 C C . ARG A 1 1269 ? 115.551 96.751 125.218 1.00 36.47 1269 ARG A C 1
ATOM 9928 O O . ARG A 1 1269 ? 115.340 97.816 125.790 1.00 36.61 1269 ARG A O 1
ATOM 9936 N N . ARG A 1 1270 ? 115.366 95.573 125.787 1.00 36.49 1270 ARG A N 1
ATOM 9937 C CA . ARG A 1 1270 ? 114.678 95.447 127.058 1.00 36.84 1270 ARG A CA 1
ATOM 9938 C C . ARG A 1 1270 ? 115.586 95.393 128.265 1.00 37.13 1270 ARG A C 1
ATOM 9939 O O . ARG A 1 1270 ? 115.124 95.643 129.381 1.00 37.28 1270 ARG A O 1
ATOM 9947 N N . PHE A 1 1271 ? 116.851 95.042 128.042 1.00 37.29 1271 PHE A N 1
ATOM 9948 C CA . PHE A 1 1271 ? 117.809 94.834 129.120 1.00 38.01 1271 PHE A CA 1
ATOM 9949 C C . PHE A 1 1271 ? 119.122 95.488 128.747 1.00 39.05 1271 PHE A C 1
ATOM 9950 O O . PHE A 1 1271 ? 119.493 95.518 127.572 1.00 39.84 1271 PHE A O 1
ATOM 9958 N N . LYS A 1 1272 ? 119.822 96.020 129.742 1.00 39.46 1272 LYS A N 1
ATOM 9959 C CA . LYS A 1 1272 ? 121.069 96.715 129.492 1.00 40.17 1272 LYS A CA 1
ATOM 9960 C C . LYS A 1 1272 ? 122.205 95.717 129.336 1.00 40.32 1272 LYS A C 1
ATOM 9961 O O . LYS A 1 1272 ? 122.544 95.003 130.284 1.00 40.70 1272 LYS A O 1
ATOM 9967 N N . VAL A 1 1273 ? 122.764 95.649 128.127 1.00 39.91 1273 VAL A N 1
ATOM 9968 C CA . VAL A 1 1273 ? 123.893 94.770 127.841 1.00 40.09 1273 VAL A CA 1
ATOM 9969 C C . VAL A 1 1273 ? 124.951 95.512 127.035 1.00 41.04 1273 VAL A C 1
ATOM 9970 O O . VAL A 1 1273 ? 124.654 96.105 125.998 1.00 40.48 1273 VAL A O 1
ATOM 9974 N N . ALA A 1 1274 ? 126.187 95.454 127.523 1.00 42.28 1274 ALA A N 1
ATOM 9975 C CA . ALA A 1 1274 ? 127.318 96.113 126.900 1.00 43.48 1274 ALA A CA 1
ATOM 9976 C C . ALA A 1 1274 ? 128.313 95.095 126.330 1.00 44.63 1274 ALA A C 1
ATOM 9977 O O . ALA A 1 1274 ? 128.342 93.926 126.738 1.00 44.90 1274 ALA A O 1
ATOM 9979 N N . LEU A 1 1275 ? 129.136 95.552 125.387 1.00 45.43 1275 LEU A N 1
ATOM 9980 C CA . LEU A 1 1275 ? 130.123 94.695 124.744 1.00 46.29 1275 LEU A CA 1
ATOM 9981 C C . LEU A 1 1275 ? 129.397 93.500 124.138 1.00 45.99 1275 LEU A C 1
ATOM 9982 O O . LEU A 1 1275 ? 129.862 92.362 124.219 1.00 46.39 1275 LEU A O 1
ATOM 9987 N N . LYS A 1 1276 ? 128.245 93.739 123.530 1.00 45.54 1276 LYS A N 1
ATOM 9988 C CA . LYS A 1 1276 ? 127.529 92.593 123.007 1.00 45.25 1276 LYS A CA 1
ATOM 9989 C C . LYS A 1 1276 ? 128.096 92.018 121.709 1.00 45.83 1276 LYS A C 1
ATOM 9990 O O . LYS A 1 1276 ? 128.679 92.730 120.879 1.00 46.54 1276 LYS A O 1
ATOM 9996 N N . ARG A 1 1277 ? 127.972 90.702 121.595 1.00 45.71 1277 ARG A N 1
ATOM 9997 C CA . ARG A 1 1277 ? 128.476 89.969 120.454 1.00 45.86 1277 ARG A CA 1
ATOM 9998 C C . ARG A 1 1277 ? 127.470 90.101 119.326 1.00 44.19 1277 ARG A C 1
ATOM 9999 O O . ARG A 1 1277 ? 126.292 90.345 119.576 1.00 44.04 1277 ARG A O 1
ATOM 10007 N N . PRO A 1 1278 ? 127.927 90.014 118.073 1.00 43.69 1278 PRO A N 1
ATOM 10008 C CA . PRO A 1 1278 ? 126.931 90.121 116.998 1.00 42.37 1278 PRO A CA 1
ATOM 10009 C C . PRO A 1 1278 ? 125.872 89.007 117.007 1.00 40.88 1278 PRO A C 1
ATOM 10010 O O . PRO A 1 1278 ? 126.061 87.965 117.629 1.00 40.65 1278 PRO A O 1
ATOM 10014 N N . ALA A 1 1279 ? 124.751 89.260 116.346 1.00 39.68 1279 ALA A N 1
ATOM 10015 C CA . ALA A 1 1279 ? 123.712 88.256 116.151 1.00 38.45 1279 ALA A CA 1
ATOM 10016 C C . ALA A 1 1279 ? 123.688 87.862 114.675 1.00 38.34 1279 ALA A C 1
ATOM 10017 O O . ALA A 1 1279 ? 124.479 88.379 113.882 1.00 38.75 1279 ALA A O 1
ATOM 10019 N N . TYR A 1 1280 ? 122.789 86.950 114.308 1.00 37.64 1280 TYR A N 1
ATOM 10020 C CA . TYR A 1 1280 ? 122.701 86.460 112.929 1.00 37.15 1280 TYR A CA 1
ATOM 10021 C C . TYR A 1 1280 ? 121.277 86.104 112.508 1.00 36.08 1280 TYR A C 1
ATOM 10022 O O . TYR A 1 1280 ? 120.362 86.007 113.333 1.00 35.21 1280 TYR A O 1
ATOM 10031 N N . VAL A 1 1281 ? 121.123 85.914 111.205 1.00 35.52 1281 VAL A N 1
ATOM 10032 C CA . VAL A 1 1281 ? 119.910 85.393 110.606 1.00 34.65 1281 VAL A CA 1
ATOM 10033 C C . VAL A 1 1281 ? 120.285 84.186 109.744 1.00 34.69 1281 VAL A C 1
ATOM 10034 O O . VAL A 1 1281 ? 121.331 84.187 109.093 1.00 35.03 1281 VAL A O 1
ATOM 10038 N N . VAL A 1 1282 ? 119.442 83.157 109.760 1.00 33.79 1282 VAL A N 1
ATOM 10039 C CA . VAL A 1 1282 ? 119.649 81.979 108.922 1.00 33.98 1282 VAL A CA 1
ATOM 10040 C C . VAL A 1 1282 ? 118.423 81.734 108.044 1.00 33.56 1282 VAL A C 1
ATOM 10041 O O . VAL A 1 1282 ? 117.294 82.015 108.451 1.00 32.99 1282 VAL A O 1
ATOM 10045 N N . VAL A 1 1283 ? 118.661 81.237 106.834 1.00 33.82 1283 VAL A N 1
ATOM 10046 C CA . VAL A 1 1283 ? 117.624 80.636 106.001 1.00 33.56 1283 VAL A CA 1
ATOM 10047 C C . VAL A 1 1283 ? 118.199 79.311 105.548 1.00 34.43 1283 VAL A C 1
ATOM 10048 O O . VAL A 1 1283 ? 119.395 79.226 105.297 1.00 35.37 1283 VAL A O 1
ATOM 10052 N N . TYR A 1 1284 ? 117.371 78.273 105.472 1.00 34.26 1284 TYR A N 1
ATOM 10053 C CA . TYR A 1 1284 ? 117.834 76.966 105.022 1.00 34.83 1284 TYR A CA 1
ATOM 10054 C C . TYR A 1 1284 ? 116.695 76.111 104.515 1.00 35.20 1284 TYR A C 1
ATOM 10055 O O . TYR A 1 1284 ? 115.532 76.348 104.846 1.00 34.71 1284 TYR A O 1
ATOM 10064 N N . ASP A 1 1285 ? 117.055 75.127 103.692 1.00 36.18 1285 ASP A N 1
ATOM 10065 C CA . ASP A 1 1285 ? 116.139 74.128 103.165 1.00 36.59 1285 ASP A CA 1
ATOM 10066 C C . ASP A 1 1285 ? 115.995 73.011 104.195 1.00 36.61 1285 ASP A C 1
ATOM 10067 O O . ASP A 1 1285 ? 116.959 72.313 104.511 1.00 37.52 1285 ASP A O 1
ATOM 10072 N N . TYR A 1 1286 ? 114.789 72.835 104.713 1.00 35.94 1286 TYR A N 1
ATOM 10073 C CA . TYR A 1 1286 ? 114.574 71.924 105.831 1.00 35.53 1286 TYR A CA 1
ATOM 10074 C C . TYR A 1 1286 ? 115.006 70.480 105.569 1.00 36.22 1286 TYR A C 1
ATOM 10075 O O . TYR A 1 1286 ? 115.604 69.834 106.435 1.00 36.39 1286 TYR A O 1
ATOM 10084 N N . TYR A 1 1287 ? 114.703 69.976 104.381 1.00 36.51 1287 TYR A N 1
ATOM 10085 C CA . TYR A 1 1287 ? 114.955 68.571 104.080 1.00 37.30 1287 TYR A CA 1
ATOM 10086 C C . TYR A 1 1287 ? 116.311 68.349 103.427 1.00 37.92 1287 TYR A C 1
ATOM 10087 O O . TYR A 1 1287 ? 116.695 67.210 103.145 1.00 38.81 1287 TYR A O 1
ATOM 10096 N N . ASN A 1 1288 ? 117.034 69.449 103.227 1.00 37.43 1288 ASN A N 1
ATOM 10097 C CA . ASN A 1 1288 ? 118.408 69.418 102.778 1.00 37.85 1288 ASN A CA 1
ATOM 10098 C C . ASN A 1 1288 ? 119.153 70.635 103.336 1.00 37.72 1288 ASN A C 1
ATOM 10099 O O . ASN A 1 1288 ? 119.355 71.648 102.638 1.00 37.72 1288 ASN A O 1
ATOM 10104 N N . THR A 1 1289 ? 119.573 70.520 104.595 1.00 37.22 1289 THR A N 1
ATOM 10105 C CA . THR A 1 1289 ? 120.156 71.650 105.318 1.00 37.04 1289 THR A CA 1
ATOM 10106 C C . THR A 1 1289 ? 121.519 72.089 104.783 1.00 37.85 1289 THR A C 1
ATOM 10107 O O . THR A 1 1289 ? 122.047 73.111 105.210 1.00 37.96 1289 THR A O 1
ATOM 10111 N N . ASN A 1 1290 ? 122.092 71.330 103.855 1.00 39.08 1290 ASN A N 1
ATOM 10112 C CA . ASN A 1 1290 ? 123.301 71.780 103.173 1.00 39.98 1290 ASN A CA 1
ATOM 10113 C C . ASN A 1 1290 ? 123.040 73.064 102.405 1.00 39.66 1290 ASN A C 1
ATOM 10114 O O . ASN A 1 1290 ? 123.937 73.874 102.238 1.00 40.20 1290 ASN A O 1
ATOM 10119 N N . LEU A 1 1291 ? 121.805 73.247 101.948 1.00 39.23 1291 LEU A N 1
ATOM 10120 C CA . LEU A 1 1291 ? 121.432 74.467 101.252 1.00 38.99 1291 LEU A CA 1
ATOM 10121 C C . LEU A 1 1291 ? 120.938 75.479 102.278 1.00 38.41 1291 LEU A C 1
ATOM 10122 O O . LEU A 1 1291 ? 119.883 75.306 102.886 1.00 37.83 1291 LEU A O 1
ATOM 10127 N N . ASN A 1 1292 ? 121.729 76.527 102.474 1.00 38.86 1292 ASN A N 1
ATOM 10128 C CA . ASN A 1 1292 ? 121.455 77.540 103.489 1.00 38.66 1292 ASN A CA 1
ATOM 10129 C C . ASN A 1 1292 ? 122.315 78.779 103.306 1.00 39.33 1292 ASN A C 1
ATOM 10130 O O . ASN A 1 1292 ? 123.312 78.770 102.575 1.00 40.23 1292 ASN A O 1
ATOM 10135 N N . ALA A 1 1293 ? 121.928 79.843 103.991 1.00 39.25 1293 ALA A N 1
ATOM 10136 C CA . ALA A 1 1293 ? 122.719 81.053 104.044 1.00 40.04 1293 ALA A CA 1
ATOM 10137 C C . ALA A 1 1293 ? 122.628 81.594 105.452 1.00 40.14 1293 ALA A C 1
ATOM 10138 O O . ALA A 1 1293 ? 121.638 81.367 106.152 1.00 39.86 1293 ALA A O 1
ATOM 10140 N N . ILE A 1 1294 ? 123.668 82.310 105.860 1.00 41.28 1294 ILE A N 1
ATOM 10141 C CA . ILE A 1 1294 ? 123.741 82.909 107.176 1.00 41.66 1294 ILE A CA 1
ATOM 10142 C C . ILE A 1 1294 ? 124.417 84.272 107.033 1.00 42.49 1294 ILE A C 1
ATOM 10143 O O . ILE A 1 1294 ? 125.441 84.386 106.370 1.00 43.37 1294 ILE A O 1
ATOM 10148 N N . LYS A 1 1295 ? 123.802 85.305 107.605 1.00 42.88 1295 LYS A N 1
ATOM 10149 C CA . LYS A 1 1295 ? 124.339 86.665 107.593 1.00 44.01 1295 LYS A CA 1
ATOM 10150 C C . LYS A 1 1295 ? 124.387 87.214 109.009 1.00 44.56 1295 LYS A C 1
ATOM 10151 O O . LYS A 1 1295 ? 123.423 87.079 109.768 1.00 43.86 1295 LYS A O 1
ATOM 10157 N N . VAL A 1 1296 ? 125.509 87.831 109.367 1.00 45.98 1296 VAL A N 1
ATOM 10158 C CA . VAL A 1 1296 ? 125.656 88.378 110.702 1.00 46.98 1296 VAL A CA 1
ATOM 10159 C C . VAL A 1 1296 ? 125.205 89.827 110.685 1.00 47.52 1296 VAL A C 1
ATOM 10160 O O . VAL A 1 1296 ? 125.183 90.458 109.631 1.00 47.80 1296 VAL A O 1
ATOM 10164 N N . TYR A 1 1297 ? 124.815 90.337 111.849 1.00 48.27 1297 TYR A N 1
ATOM 10165 C CA . TYR A 1 1297 ? 124.489 91.746 111.994 1.00 49.47 1297 TYR A CA 1
ATOM 10166 C C . TYR A 1 1297 ? 124.825 92.229 113.404 1.00 50.86 1297 TYR A C 1
ATOM 10167 O O . TYR A 1 1297 ? 124.897 91.432 114.341 1.00 50.30 1297 TYR A O 1
ATOM 10176 N N . GLU A 1 1298 ? 125.078 93.529 113.530 1.00 53.35 1298 GLU A N 1
ATOM 10177 C CA . GLU A 1 1298 ? 125.425 94.138 114.812 1.00 56.02 1298 GLU A CA 1
ATOM 10178 C C . GLU A 1 1298 ? 124.460 95.243 115.145 1.00 56.98 1298 GLU A C 1
ATOM 10179 O O . GLU A 1 1298 ? 123.965 95.929 114.257 1.00 57.12 1298 GLU A O 1
ATOM 10185 N N . VAL A 1 1299 ? 124.197 95.425 116.429 1.00 58.89 1299 VAL A N 1
ATOM 10186 C CA . VAL A 1 1299 ? 123.425 96.571 116.855 1.00 60.79 1299 VAL A CA 1
ATOM 10187 C C . VAL A 1 1299 ? 124.370 97.591 117.476 1.00 63.15 1299 VAL A C 1
ATOM 10188 O O . VAL A 1 1299 ? 125.442 97.229 117.974 1.00 63.75 1299 VAL A O 1
ATOM 10192 N N . ASP A 1 1300 ? 123.976 98.864 117.416 1.00 65.57 1300 ASP A N 1
ATOM 10193 C CA . ASP A 1 1300 ? 124.721 99.951 118.050 1.00 68.42 1300 ASP A CA 1
ATOM 10194 C C . ASP A 1 1300 ? 125.215 99.546 119.424 1.00 69.67 1300 ASP A C 1
ATOM 10195 O O . ASP A 1 1300 ? 124.431 99.278 120.332 1.00 69.42 1300 ASP A O 1
ATOM 10200 N N . LYS A 1 1301 ? 126.531 99.474 119.545 1.00 72.13 1301 LYS A N 1
ATOM 10201 C CA . LYS A 1 1301 ? 127.161 98.994 120.751 1.00 74.09 1301 LYS A CA 1
ATOM 10202 C C . LYS A 1 1301 ? 127.041 100.007 121.885 1.00 74.93 1301 LYS A C 1
ATOM 10203 O O . LYS A 1 1301 ? 127.610 101.098 121.806 1.00 75.76 1301 LYS A O 1
ATOM 10209 N N . GLN A 1 1302 ? 126.275 99.633 122.917 1.00 75.27 1302 GLN A N 1
ATOM 10210 C CA . GLN A 1 1302 ? 126.231 100.356 124.186 1.00 76.18 1302 GLN A CA 1
ATOM 10211 C C . GLN A 1 1302 ? 127.592 100.293 124.865 1.00 77.86 1302 GLN A C 1
ATOM 10212 O O . GLN A 1 1302 ? 128.325 99.296 124.760 1.00 78.21 1302 GLN A O 1
ATOM 10218 N N . ASN A 1 1303 ? 127.914 101.373 125.564 1.00 79.29 1303 ASN A N 1
ATOM 10219 C CA . ASN A 1 1303 ? 129.172 101.518 126.288 1.00 81.25 1303 ASN A CA 1
ATOM 10220 C C . ASN A 1 1303 ? 129.020 101.060 127.731 1.00 81.51 1303 ASN A C 1
ATOM 10221 O O . ASN A 1 1303 ? 128.019 101.363 128.382 1.00 80.74 1303 ASN A O 1
ATOM 10226 N N . LEU A 1 1304 ? 130.017 100.331 128.220 1.00 82.85 1304 LEU A N 1
ATOM 10227 C CA . LEU A 1 1304 ? 130.039 99.864 129.604 1.00 83.96 1304 LEU A CA 1
ATOM 10228 C C . LEU A 1 1304 ? 129.893 101.005 130.627 1.00 85.02 1304 LEU A C 1
ATOM 10229 O O . LEU A 1 1304 ? 129.312 100.814 131.693 1.00 84.55 1304 LEU A O 1
ATOM 10234 N N . CYS A 1 1305 ? 130.406 102.185 130.283 1.00 86.90 1305 CYS A N 1
ATOM 10235 C CA . CYS A 1 1305 ? 130.375 103.349 131.171 1.00 88.76 1305 CYS A CA 1
ATOM 10236 C C . CYS A 1 1305 ? 128.990 103.967 131.312 1.00 88.47 1305 CYS A C 1
ATOM 10237 O O . CYS A 1 1305 ? 128.725 104.679 132.277 1.00 88.62 1305 CYS A O 1
ATOM 10240 N N . GLU A 1 1306 ? 128.115 103.706 130.347 1.00 88.62 1306 GLU A N 1
ATOM 10241 C CA . GLU A 1 1306 ? 126.731 104.154 130.433 1.00 88.93 1306 GLU A CA 1
ATOM 10242 C C . GLU A 1 1306 ? 125.900 103.128 131.206 1.00 88.77 1306 GLU A C 1
ATOM 10243 O O . GLU A 1 1306 ? 124.936 103.482 131.886 1.00 88.42 1306 GLU A O 1
ATOM 10249 N N . ILE A 1 1307 ? 126.314 101.866 131.109 1.00 89.48 1307 ILE A N 1
ATOM 10250 C CA . ILE A 1 1307 ? 125.571 100.704 131.616 1.00 89.55 1307 ILE A CA 1
ATOM 10251 C C . ILE A 1 1307 ? 125.565 100.563 133.142 1.00 90.46 1307 ILE A C 1
ATOM 10252 O O . ILE A 1 1307 ? 124.555 100.173 133.730 1.00 89.94 1307 ILE A O 1
ATOM 10257 N N . CYS A 1 1308 ? 126.690 100.884 133.773 1.00 92.28 1308 CYS A N 1
ATOM 10258 C CA . CYS A 1 1308 ? 126.843 100.724 135.219 1.00 93.72 1308 CYS A CA 1
ATOM 10259 C C . CYS A 1 1308 ? 126.163 101.835 136.038 1.00 94.16 1308 CYS A C 1
ATOM 10260 O O . CYS A 1 1308 ? 125.847 102.904 135.512 1.00 94.11 1308 CYS A O 1
ATOM 10263 N N . ASP A 1 1309 ? 125.909 101.561 137.316 1.00 94.91 1309 ASP A N 1
ATOM 10264 C CA . ASP A 1 1309 ? 125.634 102.623 138.284 1.00 95.84 1309 ASP A CA 1
ATOM 10265 C C . ASP A 1 1309 ? 126.952 102.958 138.968 1.00 97.31 1309 ASP A C 1
ATOM 10266 O O . ASP A 1 1309 ? 127.848 102.114 139.032 1.00 97.76 1309 ASP A O 1
ATOM 10271 N N . GLU A 1 1310 ? 127.057 104.185 139.471 1.00 98.41 1310 GLU A N 1
ATOM 10272 C CA . GLU A 1 1310 ? 128.333 104.784 139.910 1.00 100.25 1310 GLU A CA 1
ATOM 10273 C C . GLU A 1 1310 ? 129.236 103.918 140.807 1.00 101.15 1310 GLU A C 1
ATOM 10274 O O . GLU A 1 1310 ? 130.461 104.055 140.770 1.00 101.99 1310 GLU A O 1
ATOM 10280 N N . GLU A 1 1311 ? 128.627 103.026 141.588 1.00 101.09 1311 GLU A N 1
ATOM 10281 C CA . GLU A 1 1311 ? 129.355 102.148 142.513 1.00 101.97 1311 GLU A CA 1
ATOM 10282 C C . GLU A 1 1311 ? 130.306 101.164 141.835 1.00 102.13 1311 GLU A C 1
ATOM 10283 O O . GLU A 1 1311 ? 131.470 101.061 142.214 1.00 103.12 1311 GLU A O 1
ATOM 10289 N N . ASP A 1 1312 ? 129.804 100.444 140.838 1.00 101.28 1312 ASP A N 1
ATOM 10290 C CA . ASP A 1 1312 ? 130.546 99.325 140.259 1.00 101.52 1312 ASP A CA 1
ATOM 10291 C C . ASP A 1 1312 ? 131.280 99.652 138.954 1.00 101.58 1312 ASP A C 1
ATOM 10292 O O . ASP A 1 1312 ? 131.932 98.777 138.378 1.00 101.82 1312 ASP A O 1
ATOM 10297 N N . CYS A 1 1313 ? 131.193 100.905 138.505 1.00 101.43 1313 CYS A N 1
ATOM 10298 C CA . CYS A 1 1313 ? 131.915 101.347 137.305 1.00 101.49 1313 CYS A CA 1
ATOM 10299 C C . CYS A 1 1313 ? 133.431 101.162 137.474 1.00 102.81 1313 CYS A C 1
ATOM 10300 O O . CYS A 1 1313 ? 134.022 101.724 138.400 1.00 103.78 1313 CYS A O 1
ATOM 10303 N N . PRO A 1 1314 ? 134.059 100.365 136.583 1.00 103.02 1314 PRO A N 1
ATOM 10304 C CA . PRO A 1 1314 ? 135.460 99.956 136.733 1.00 104.18 1314 PRO A CA 1
ATOM 10305 C C . PRO A 1 1314 ? 136.469 101.086 136.482 1.00 105.16 1314 PRO A C 1
ATOM 10306 O O . PRO A 1 1314 ? 136.075 102.229 136.224 1.00 104.97 1314 PRO A O 1
ATOM 10310 N N . ALA A 1 1315 ? 137.757 100.748 136.560 1.00 106.15 1315 ALA A N 1
ATOM 10311 C CA . ALA A 1 1315 ? 138.852 101.711 136.417 1.00 107.20 1315 ALA A CA 1
ATOM 10312 C C . ALA A 1 1315 ? 138.750 102.578 135.156 1.00 106.83 1315 ALA A C 1
ATOM 10313 O O . ALA A 1 1315 ? 138.709 103.810 135.247 1.00 107.06 1315 ALA A O 1
ATOM 10315 N N . GLU A 1 1316 ? 138.695 101.931 133.991 1.00 106.14 1316 GLU A N 1
ATOM 10316 C CA . GLU A 1 1316 ? 138.641 102.634 132.702 1.00 105.71 1316 GLU A CA 1
ATOM 10317 C C . GLU A 1 1316 ? 137.253 103.219 132.338 1.00 104.36 1316 GLU A C 1
ATOM 10318 O O . GLU A 1 1316 ? 136.592 102.752 131.392 1.00 103.51 1316 GLU A O 1
ATOM 10324 N N . CYS A 1 1317 ? 136.828 104.241 133.097 1.00 104.02 1317 CYS A N 1
ATOM 10325 C CA . CYS A 1 1317 ? 135.554 104.955 132.860 1.00 102.49 1317 CYS A CA 1
ATOM 10326 C C . CYS A 1 1317 ? 135.608 106.403 133.374 1.00 103.14 1317 CYS A C 1
ATOM 10327 O O . CYS A 1 1317 ? 136.668 106.879 133.798 1.00 104.22 1317 CYS A O 1
ATOM 10330 N N . GLY A 1 1318 ? 134.462 107.090 133.327 1.00 102.37 1318 GLY A N 1
ATOM 10331 C CA . GLY A 1 1318 ? 134.316 108.437 133.896 1.00 102.84 1318 GLY A CA 1
ATOM 10332 C C . GLY A 1 1318 ? 134.107 109.557 132.815 1.00 102.78 1318 GLY A C 1
ATOM 10333 O O . GLY A 1 1318 ? 135.062 110.603 133.069 1.00 103.88 1318 GLY A O 1
#

CATH classification: 2.60.40.2950 (+9 more: 2.60.40.1930, 2.60.40.1940, 2.60.40.10)

Secondary structure (DSSP, 8-state):
-EEEEESEE-SSSEEEEEEEE--SSSSEEEEEEEE--TT--EEEEEEEETTEEEEEEEE--S---S--EEEEEEEESS---EEEEEEEE-S-SEEEEEEES-SEE-TT-EEEEEEEEEETTSS--SS--EEEEEEE-TT--EEEEEEEEE-BTTEEEEEEEPPSS---EEEEEEEEETTEEEEEEEEEE--S----EEEEEEESS--BGGG-EEEEEEEEEESSS-B-EEEEEEEEEETTTTEEEEEEEEEESEEEEEEE-SS---SSSEEEEEEEEEEEETTT--EEEEEEEEEEESSS-EEEEEESSSSB-TTS-EEEEEEEE-TTS-B-TT-EEEEEEGGGTEEEEEE--TTSEEEEEE---TT--EEEEEEE-TTS-EEEEEEEBP-TTTT--EEEEE-S---TTSEEEEEEEEEEEES-EEEEEESSSSEEEEEEE--SSEEEEEEEEE--GGG-SEEEEEEEEEETTEEEEEEEEEE-GGGS---EEEE-SS---TTSEEEEEEES-TT-EEEEEEEEHHHHHHT-SS--HHHHHHHHHS-----S--HHHHHTEEEEE-TTPEEP----B---EEE-TTTTEEEEEEEPPSS-EEEEEEEEEEETTTEEEE-SS-EEEEE--SEEEEEE--SEEETT-EEEEEEEEEE-SSS-EEEEEEEE-GGG-EEETTS-TT--EEEEEEEE-TT--EEEEEEEEE-SSEEEEEEEEEESSTTSSEEEEEEEEEEE-SS----EEEEEEEEEEEEEEEEEEEE-----SS--S--EEEEEEESSTTHHHHHTTT---SS---STTGGGGGTHHHHHHHHHHHHTT---HHHHHHHHHHHHHHHHHHGGGB-TTS-B-SSSSS---HHHHHHHHHHHHHHTTT-S-S-HHHHHHHHHHHHHT--TTS-----S--S-HHHH--SSTTHHHHHHHHHHHHT-HHHHHHTHHHHHHHHHHHHHHGGG---HHHHHHHHHHHHHHT-TTHHHHHHHHHHT-EEETTTTEEE--SSSHHHHHHHHHHHHHHTT-HHHHHHHHHHHHTT--TTSS-SSHHHHHHHHHHHHHHHHHHS-S--EEEEEEEETTEEEEEEE--SS--S---EE---S-SEEEEEEEEEEEEEEEEEEE-------EEESEEEEEEEE--SSTTEEEEEEEEEE--BTTB-S-SSEEEEEE--TTEEEEEEEEES--SSS---EEEEETTTTEEEEEES---SS-EEEEEEEEE-S-EESPPPEEEEEEETTEEEEEEEEEE------HHHHS-TTT--SS--

Radius of gyration: 39.84 Å; Cα contacts (8 Å, |Δi|>4): 3034; chains: 1; bounding box: 120×91×88 Å

Organism: Anopheles gambiae (NCBI:txid7165)